Protein AF-0000000085022439 (afdb_homodimer)

Solvent-accessible surface area (backbone atoms only — not comparable to full-atom values): 59193 Å² total; per-residue (Å²): 107,64,65,56,54,50,48,52,47,38,52,49,28,53,75,44,66,37,26,69,21,21,32,52,51,24,45,42,53,49,36,58,41,66,91,71,53,90,42,42,69,48,17,36,50,50,18,45,36,25,40,53,24,17,51,18,27,47,69,68,61,38,29,58,52,15,33,52,29,30,49,50,15,52,58,34,41,67,68,21,74,76,74,78,79,77,79,84,75,78,80,76,76,87,74,72,79,75,70,75,71,96,79,74,73,78,71,74,58,62,58,59,44,39,46,52,37,18,52,26,26,46,77,70,69,35,55,68,63,13,50,60,41,47,67,69,46,54,78,89,70,53,48,70,47,54,36,46,50,50,16,53,49,27,49,74,73,65,39,53,68,63,13,46,55,27,32,48,50,40,24,44,75,38,58,69,36,49,55,41,45,43,49,38,12,59,72,67,45,51,46,65,60,52,48,55,34,36,37,61,84,44,75,85,77,56,75,76,49,54,64,56,51,33,50,23,39,18,36,28,23,48,65,69,64,37,42,67,60,14,46,51,30,40,49,52,46,37,72,66,23,47,78,34,45,68,54,30,45,51,45,15,51,44,28,43,76,74,63,40,55,66,62,13,50,51,27,41,51,48,22,38,71,66,37,76,68,65,53,85,64,42,28,59,48,41,65,66,49,70,58,77,40,74,65,47,50,51,52,30,52,53,30,47,72,56,35,68,82,40,35,38,28,28,28,21,42,13,50,49,30,42,47,69,66,39,47,69,63,13,41,55,29,14,49,49,11,32,70,67,31,83,80,42,46,66,18,28,45,50,39,14,54,42,26,45,75,67,70,33,39,69,62,14,38,53,27,14,51,52,18,33,70,74,48,78,41,70,67,30,45,49,52,34,29,52,27,24,51,74,71,65,37,56,69,61,20,43,52,47,25,50,51,40,30,70,76,34,69,85,38,33,66,26,33,33,42,44,12,52,46,28,52,71,38,87,88,29,54,68,58,13,45,50,26,27,51,52,14,37,69,70,36,72,66,45,56,68,49,51,51,51,41,23,52,53,30,38,76,69,67,35,41,66,61,18,45,50,52,47,52,50,42,53,73,72,49,33,79,81,36,68,67,48,37,33,54,46,24,38,53,40,17,53,46,30,40,73,71,67,38,46,70,62,13,43,51,28,16,49,51,18,32,70,75,40,72,82,40,62,68,26,53,50,48,38,53,30,47,52,27,48,75,70,72,42,69,55,82,55,72,77,69,74,72,75,71,73,74,78,76,76,79,71,82,76,80,81,72,84,92,85,84,89,86,89,84,88,82,134,109,64,65,56,54,50,49,52,49,37,52,49,28,53,75,45,66,37,29,70,21,21,32,52,51,23,46,42,53,47,36,58,42,66,90,72,51,90,43,43,66,48,18,37,50,49,18,45,36,26,42,54,24,16,51,18,26,47,69,68,62,38,30,59,52,16,32,53,31,30,51,51,16,53,59,34,42,68,69,21,74,75,74,77,78,76,79,82,74,76,80,76,76,86,73,74,80,74,72,74,71,93,78,73,72,76,71,73,59,62,57,59,44,38,47,52,36,19,51,23,26,45,76,69,69,34,56,68,62,15,50,59,41,46,66,68,45,53,76,90,71,54,47,70,48,54,36,46,51,48,16,54,50,26,48,74,72,67,38,54,70,62,13,48,55,28,29,47,51,38,25,45,77,36,59,67,37,49,55,41,44,43,49,37,13,59,72,67,44,51,47,65,59,53,48,53,34,37,38,62,84,45,75,87,76,56,75,76,49,55,63,56,50,34,50,23,40,19,38,28,23,47,65,70,64,38,43,66,58,15,46,51,29,39,50,53,46,37,71,66,23,47,77,34,46,69,53,30,44,51,47,15,51,43,28,44,75,73,63,38,55,67,62,13,50,51,28,42,50,48,23,39,70,64,36,77,68,66,55,84,63,44,28,60,48,44,66,65,49,71,56,76,39,72,65,48,52,51,51,31,52,51,30,48,73,56,35,68,83,40,36,39,26,28,29,23,42,14,50,50,30,42,47,69,68,38,49,68,63,12,42,54,28,14,49,50,11,31,69,66,32,80,78,43,45,66,19,27,44,50,39,14,55,44,25,45,75,68,69,32,38,70,62,13,38,56,28,13,51,53,18,32,73,73,48,77,41,70,68,31,45,49,50,33,29,54,27,25,51,77,71,65,37,56,67,61,20,45,53,47,24,50,48,39,30,67,74,35,70,85,39,33,65,27,33,34,42,44,12,54,47,29,53,70,38,88,90,29,54,68,60,14,47,51,27,25,51,52,15,37,70,71,37,72,65,45,54,69,48,51,51,52,42,24,51,55,28,39,73,70,68,36,40,67,61,17,44,49,53,46,50,50,42,53,73,73,48,32,79,81,36,68,67,47,36,32,52,47,24,36,52,39,15,52,47,29,41,75,71,67,38,46,69,62,14,43,52,27,16,49,51,19,31,69,76,38,71,83,39,62,67,25,51,49,48,40,53,30,48,52,26,49,74,73,72,42,69,56,82,58,73,77,70,74,72,76,72,75,75,77,77,75,81,75,84,80,79,76,82,78,80,81,83,92,80,89,86,89,85,133

Secondary structure (DSSP, 8-state):
-HHHHHHHHHHHHHHTT-HHHHHHHHHHHHHHS-SS-SSHHHHHHHHHHHHHHHHHHHHHT-HHHHHHHHHHHHHHHHHS-------------S-------TT-PPPP-HHHHHHHHHHHHHHTT-HHHHHHHHTTS-GGG--HHHHHHHHHHHHHHT-HHHHHHHHHHHHHH-TT-HHHHHHHHHTT--HHHHHHHHTSSS-TT-GGGHHHHHHHHHHHHHHTT-HHHHHHHHHHHHHHSTT-HHHHHHHHHHHHHHT-HHHHHHHHHHHHHH-TT--TTHHHHHHHS-SS-HHHHHHHHHHHHH-TTSHHHHHHHHHHHHHTT-HHHHHHHHHHHHHH-TT-HHHHHHHHHHHHHTT-HHHHHHHHHHHHHH---HHHHHHHHHHHHHHT-HHHHHHHHHHHHHH-TT-HHHHHHHHHHHHHSTT-HHHHHHHHHHHHHH-TT-HHHHHHHHHHHHHTT-HHHHHHHHHHHHHHTGGG-HHHHHHHHHHHHHHHHHTT-HHHHHHHHHHHHHH-TT-HHHHHHHHHHHHHHTT--TTS------------------------------/-HHHHHHHHHHHHHHTT-HHHHHHHHHHHHHHS-SS-SSHHHHHHHHHHHHHHHHHHHHHT-HHHHHHHHHHHHHHHHHS-------------S-------TT-PPPPPHHHHHHHHHHHHHHTT-HHHHHHHHTTS-GGG--HHHHHHHHHHHHHHT-HHHHHHHHHHHHHH-TT-HHHHHHHHHTT--HHHHHHHHTSSS-TT-GGGHHHHHHHHHHHHHHTT-HHHHHHHHHHHHHHSTT-HHHHHHHHHHHHHHT-HHHHHHHHHHHHHH-TT--TTHHHHHHHS-SS-HHHHHHHHHHHHH-TTSHHHHHHHHHHHHHTT-HHHHHHHHHHHHHH-TT-HHHHHHHHHHHHHTT-HHHHHHHHHHHHHH---HHHHHHHHHHHHHHT-HHHHHHHHHHHHHH-TT-HHHHHHHHHHHHHSTT-HHHHHHHHHHHHHH-TT-HHHHHHHHHHHHHTT-HHHHHHHHHHHHHHTGGG-HHHHHHHHHHHHHHHHHTT-HHHHHHHHHHHHHH-TT-HHHHHHHHHHHHHHTT--TTS------------------------------

Nearest PDB structures (foldseek):
  4rg9-assembly1_B  TM=6.687E-01  e=3.155E-11  Homo sapiens
  5g05-assembly1_C  TM=5.469E-01  e=3.661E-12  Homo sapiens
  8tau-assembly1_V  TM=5.205E-01  e=5.242E-12  Homo sapiens
  8sxg-assembly1_C  TM=3.450E-01  e=4.954E-08  Pseudomonas aeruginosa
  8r08-assembly1_N  TM=3.276E-01  e=2.691E-08  Homo sapiens

Organism: Micromonas commoda (strain RCC299 / NOUM17 / CCMP2709) (NCBI:txid296587)

Sequence (1140 aa):
MASTQQVRAMERLLAAEMWESAEALGGFLCSASPRIPPDAVASAERARHLALFGDALLGKGEHRRALNAFRQALSVNRLAPKVPTGNNRSSAMGTPETPATPGISPPVDEASLKFKIGRCHLALREYRAALAELETIPARARTLPVTMTLAKTYRRTGYERAAVACYKEVVRDCPYAVDAIAALAELGCSAEEIRADAHHEEPPGDASYGWLHHLAEAHGAARSHRLEAAASHLRRLDEIFPDDPRVWCQLARVHRDRGDVQEAADCYRRCVRSDPCVVDCMDAFAALLNGPSVELNALVNNLLENAPGRAESWSAAALYWESRGDAEKALSFAERASDIDDQHVTAHVTKGYLRLKCKRADAAVHAFKRALQLAPATRTYAGLVASYLILGRIKEATATAKECARAAPNASASHALLGDVEAAAQGHRDRARRFYEHSLKLDPSCAGVAAALAETHAASGRSEAAAELLRRHLDTHAAHDAGAQVALHCRLGAVLAQSKQLADALGHYQSALAIYPESDEARRGVSRVERLMKGQDPDAPDEEVDEEEDDDEEVEDADADGDDGSDFMGMASTQQVRAMERLLAAEMWESAEALGGFLCSASPRIPPDAVASAERARHLALFGDALLGKGEHRRALNAFRQALSVNRLAPKVPTGNNRSSAMGTPETPATPGISPPVDEASLKFKIGRCHLALREYRAALAELETIPARARTLPVTMTLAKTYRRTGYERAAVACYKEVVRDCPYAVDAIAALAELGCSAEEIRADAHHEEPPGDASYGWLHHLAEAHGAARSHRLEAAASHLRRLDEIFPDDPRVWCQLARVHRDRGDVQEAADCYRRCVRSDPCVVDCMDAFAALLNGPSVELNALVNNLLENAPGRAESWSAAALYWESRGDAEKALSFAERASDIDDQHVTAHVTKGYLRLKCKRADAAVHAFKRALQLAPATRTYAGLVASYLILGRIKEATATAKECARAAPNASASHALLGDVEAAAQGHRDRARRFYEHSLKLDPSCAGVAAALAETHAASGRSEAAAELLRRHLDTHAAHDAGAQVALHCRLGAVLAQSKQLADALGHYQSALAIYPESDEARRGVSRVERLMKGQDPDAPDEEVDEEEDDDEEVEDADADGDDGSDFMG

Foldseek 3Di:
DVLVVLLVVLVVCLVVLVLVVSLVSLVVSLVVQDLDDPAQQSLQSNLSSLQSNLSSCVSVVVLVSSLVSLVSSLVSLVVHDDPPPDPPPDPDDPDPDPPDPPRRDPGDDNLVSLQSNLVSCVSVVVLVVSLVSLVVRDPVRDDLVSLQSNLVSCVVVPNLVSNLVSLLVNCLVPVPPLVSLLSNLLSQDALVSSLCSNCVPPDSPDPPCVLVSLSSQLSNCVNLLVLVSNLVSLVVNCVVPPLALVSLLSNLVSCVQQVNLVSSLVSNVSSCVSPVQDQPNVLVNLLSVQAQDPVLVVSLVSCCVRPVLALSSLSSVLSNVVNVVNLVVSLVSLVVSCVSPVLDLSSLLSNLVSCVVVVNLVVSLVSLV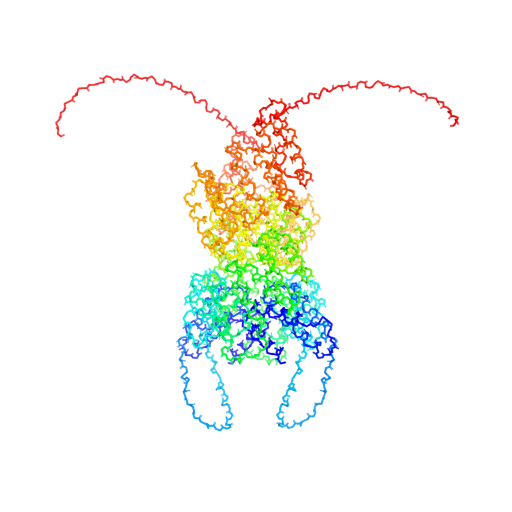SSCVNPNDLSSLLSNLVSCLSVVNLVVSQVSLVVNCVSPVLALSSLQSNLVSQLSDPPRLVVSLVSLVVSCVSPVQDLVSLLSNLVSCLVVVNLVVSLVSLVVNLVPHCVPPLVSQLVSLLSNLVSCVVVVVLVSSLVSLVVSCVSPVPDPSSVLSNQLSVCVVVVHHSPPPPPPPPPPPPPPPPPPPPDDDDDDDDDDDD/DVLVVLLVVLVVCLVVLVLVVSLVSLVVSLVVQDLDAPAQLSLQSNLSSLQSNLSSCVSVVVLVSSLVSLVSSLVSLVVHDDPPPDPPPDPDDDDPDPPDPPRRDPGDDNLVSLQSNLVSCVSVVNLVVSLVSLVVRDPVRDDLVSLQSNLVSCVVVPNLVSNLVSLLVNCLVPVPPLVSLLSNLLSPDALVSSLCSNCVPPDPPDPPCVLVSLSSQLSNCVNLLVLVSNLVSLVVNCVVPPLALVSLLSNLVSCVQQVNLVSSLVSNVSSCVSPVLDQPNVLVNLLSVQAQDPVLVVSLVSCCVRPVLALSSLSSVLSNVVNVVNLVVSLVSLVVSCVSPVLDLSSLLSNLVSCVVVVNLVVSLVSLVSSCVNPNDLSSLLSNLVSCLSVVNLVVSQVSLVVNCVSPVLALSSLQSNLVSQLSDPPRLVVSLVSLVVSCVSPVQDLVSLLSNLVSCLVVVNLVVSLVSLVVNLVPHCVPPLVSQLVSLLSNLVSCVVVVVLVSSLVSLVVSCVSPVPDPSSVLSNQQSVCVVVVHHSVPPPPPPPPPPPPPPPPPDDPDDDDDDDDDDD

InterPro domains:
  IPR011990 Tetratricopeptide-like helical domain superfamily [G3DSA:1.25.40.10] (5-152)
  IPR011990 Tetratricopeptide-like helical domain superfamily [G3DSA:1.25.40.10] (153-287)
  IPR011990 Tetratricopeptide-like helical domain superfamily [G3DSA:1.25.40.10] (288-534)
  IPR011990 Tetratricopeptide-like helical domain superfamily [SSF48452] (48-279)
  IPR011990 Tetratricopeptide-like helical domain superfamily [SSF48452] (223-421)
  IPR011990 Tetratricopeptide-like helical domain superfamily [SSF48452] (424-534)
  IPR019734 Tetratricopeptide repeat [PF13181] (347-377)
  IPR019734 Tetratricopeptide repeat [PS50005] (245-278)
  IPR019734 Tetratricopeptide repeat [PS50005] (345-378)
  IPR019734 Tetratricopeptide repeat [PS50005] (486-519)
  IPR019734 Tetratricopeptide repeat [SM00028] (47-80)
  IPR019734 Tetratricopeptide repeat [SM00028] (111-144)
  IPR019734 Tetratricopeptide repeat [SM00028] (245-278)
  IPR019734 Tetratricopeptide repeat [SM00028] (311-344)
  IPR019734 Tetratricopeptide repeat [SM00028] (345-378)
  IPR019734 Tetratricopeptide repeat [SM00028] (412-446)
  IPR019734 Tetratricopeptide repeat [SM00028] (486-519)

Structure (mmCIF, N/CA/C/O backbone):
data_AF-0000000085022439-model_v1
#
loop_
_entity.id
_entity.type
_entity.pdbx_description
1 polymer 'Anaphase-promoting complex subunit 7'
#
loop_
_atom_site.group_PDB
_atom_site.id
_atom_site.type_symbol
_atom_site.label_atom_id
_atom_site.label_alt_id
_atom_site.label_comp_id
_atom_site.label_asym_id
_atom_site.label_entity_id
_atom_site.label_seq_id
_atom_site.pdbx_PDB_ins_code
_atom_site.Cartn_x
_atom_site.Cartn_y
_atom_site.Cartn_z
_atom_site.occupancy
_atom_site.B_iso_or_equiv
_atom_site.auth_seq_id
_atom_site.auth_comp_id
_atom_site.auth_asym_id
_atom_site.auth_atom_id
_atom_site.pdbx_PDB_model_num
ATOM 1 N N . MET A 1 1 ? -33.719 -17.266 -14.203 1 45.12 1 MET A N 1
ATOM 2 C CA . MET A 1 1 ? -33.719 -17.812 -12.852 1 45.12 1 MET A CA 1
ATOM 3 C C . MET A 1 1 ? -32.281 -18.078 -12.391 1 45.12 1 MET A C 1
ATOM 5 O O . MET A 1 1 ? -31.906 -17.672 -11.289 1 45.12 1 MET A O 1
ATOM 9 N N . ALA A 1 2 ? -31.516 -18.797 -13.312 1 55.16 2 ALA A N 1
ATOM 10 C CA . ALA A 1 2 ? -30.125 -19.109 -12.977 1 55.16 2 ALA A CA 1
ATOM 11 C C . ALA A 1 2 ? -29.297 -17.844 -12.805 1 55.16 2 ALA A C 1
ATOM 13 O O . ALA A 1 2 ? -28.484 -17.75 -11.875 1 55.16 2 ALA A O 1
ATOM 14 N N . SER A 1 3 ? -29.734 -16.797 -13.531 1 69.94 3 SER A N 1
ATOM 15 C CA . SER A 1 3 ? -28.984 -15.555 -13.492 1 69.94 3 SER A CA 1
ATOM 16 C C . SER A 1 3 ? -29.281 -14.773 -12.211 1 69.94 3 SER A C 1
ATOM 18 O O . SER A 1 3 ? -28.375 -14.211 -11.594 1 69.94 3 SER A O 1
ATOM 20 N N . THR A 1 4 ? -30.484 -15.039 -11.625 1 79.06 4 THR A N 1
ATOM 21 C CA . THR A 1 4 ? -30.859 -14.305 -10.422 1 79.06 4 THR A CA 1
ATOM 22 C C . THR A 1 4 ? -30.156 -14.898 -9.195 1 79.06 4 THR A C 1
ATOM 24 O O . THR A 1 4 ? -29.734 -14.164 -8.305 1 79.06 4 THR A O 1
ATOM 27 N N . GLN A 1 5 ? -30.078 -16.219 -9.258 1 82.69 5 GLN A N 1
ATOM 28 C CA . GLN A 1 5 ? -29.391 -16.875 -8.156 1 82.69 5 GLN A CA 1
ATOM 29 C C . GLN A 1 5 ? -27.906 -16.516 -8.117 1 82.69 5 GLN A C 1
ATOM 31 O O . GLN A 1 5 ? -27.344 -16.312 -7.043 1 82.69 5 GLN A O 1
ATOM 36 N N . GLN A 1 6 ? -27.406 -16.453 -9.266 1 87.12 6 GLN A N 1
ATOM 37 C CA . GLN A 1 6 ? -25.984 -16.125 -9.352 1 87.12 6 GLN A CA 1
ATOM 38 C C . GLN A 1 6 ? -25.734 -14.672 -8.938 1 87.12 6 GLN A C 1
ATOM 40 O O . GLN A 1 6 ? -24.719 -14.375 -8.312 1 87.12 6 GLN A O 1
ATOM 45 N N . VAL A 1 7 ? -26.688 -13.852 -9.219 1 88.75 7 VAL A N 1
ATOM 46 C CA . VAL A 1 7 ? -26.562 -12.453 -8.828 1 88.75 7 VAL A CA 1
ATOM 47 C C . VAL A 1 7 ? -26.656 -12.328 -7.305 1 88.75 7 VAL A C 1
ATOM 49 O O . VAL A 1 7 ? -25.906 -11.578 -6.684 1 88.75 7 VAL A O 1
ATOM 52 N N . ARG A 1 8 ? -27.516 -13.055 -6.727 1 90.19 8 ARG A N 1
ATOM 53 C CA . ARG A 1 8 ? -27.656 -13.055 -5.273 1 90.19 8 ARG A CA 1
ATOM 54 C C . ARG A 1 8 ? -26.406 -13.602 -4.605 1 90.19 8 ARG A C 1
ATOM 56 O O . ARG A 1 8 ? -25.969 -13.102 -3.562 1 90.19 8 ARG A O 1
ATOM 63 N N . ALA A 1 9 ? -25.922 -14.633 -5.258 1 90.81 9 ALA A N 1
ATOM 64 C CA . ALA A 1 9 ? -24.672 -15.203 -4.742 1 90.81 9 ALA A CA 1
ATOM 65 C C . ALA A 1 9 ? -23.547 -14.188 -4.824 1 90.81 9 ALA A C 1
ATOM 67 O O . ALA A 1 9 ? -22.719 -14.094 -3.908 1 90.81 9 ALA A O 1
ATOM 68 N N . MET A 1 10 ? -23.562 -13.484 -5.887 1 92.56 10 MET A N 1
ATOM 69 C CA . MET A 1 10 ? -22.531 -12.461 -6.066 1 92.56 10 MET A CA 1
ATOM 70 C C . MET A 1 10 ? -22.641 -11.383 -5 1 92.56 10 MET A C 1
ATOM 72 O O . MET A 1 10 ? -21.625 -10.93 -4.457 1 92.56 10 MET A O 1
ATOM 76 N N . GLU A 1 11 ? -23.812 -10.977 -4.723 1 93.69 11 GLU A N 1
ATOM 77 C CA . GLU A 1 11 ? -24.047 -9.977 -3.689 1 93.69 11 GLU A CA 1
ATOM 78 C C . GLU A 1 11 ? -23.625 -10.492 -2.314 1 93.69 11 GLU A C 1
ATOM 80 O O . GLU A 1 11 ? -23.062 -9.742 -1.508 1 93.69 11 GLU A O 1
ATOM 85 N N . ARG A 1 12 ? -23.859 -11.703 -2.123 1 93.94 12 ARG A N 1
ATOM 86 C CA . ARG A 1 12 ? -23.469 -12.32 -0.862 1 93.94 12 ARG A CA 1
ATOM 87 C C . ARG A 1 12 ? -21.953 -12.375 -0.732 1 93.94 12 ARG A C 1
ATOM 89 O O . ARG A 1 12 ? -21.406 -12.109 0.34 1 93.94 12 ARG A O 1
ATOM 96 N N . LEU A 1 13 ? -21.328 -12.773 -1.832 1 95.81 13 LEU A N 1
ATOM 97 C CA . LEU A 1 13 ? -19.859 -12.82 -1.845 1 95.81 13 LEU A CA 1
ATOM 98 C C . LEU A 1 13 ? -19.266 -11.438 -1.6 1 95.81 13 LEU A C 1
ATOM 100 O O . LEU A 1 13 ? -18.297 -11.297 -0.854 1 95.81 13 LEU A O 1
ATOM 104 N N . LEU A 1 14 ? -19.859 -10.438 -2.209 1 95.75 14 LEU A N 1
ATOM 105 C CA . LEU A 1 14 ? -19.391 -9.07 -2.031 1 95.75 14 LEU A CA 1
ATOM 106 C C . LEU A 1 14 ? -19.594 -8.609 -0.591 1 95.75 14 LEU A C 1
ATOM 108 O O . LEU A 1 14 ? -18.719 -7.977 -0.01 1 95.75 14 LEU A O 1
ATOM 112 N N . ALA A 1 15 ? -20.719 -8.977 -0.018 1 94.19 15 ALA A N 1
ATOM 113 C CA . ALA A 1 15 ? -21.016 -8.625 1.368 1 94.19 15 ALA A CA 1
ATOM 114 C C . ALA A 1 15 ? -20.031 -9.297 2.324 1 94.19 15 ALA A C 1
ATOM 116 O O . ALA A 1 15 ? -19.688 -8.742 3.371 1 94.19 15 ALA A O 1
ATOM 117 N N . ALA A 1 16 ? -19.562 -10.445 1.884 1 94.25 16 ALA A N 1
ATOM 118 C CA . ALA A 1 16 ? -18.625 -11.211 2.703 1 94.25 16 ALA A CA 1
ATOM 119 C C . ALA A 1 16 ? -17.188 -10.82 2.402 1 94.25 16 ALA A C 1
ATOM 121 O O . ALA A 1 16 ? -16.25 -11.383 2.971 1 94.25 16 ALA A O 1
ATOM 122 N N . GLU A 1 17 ? -16.984 -9.898 1.57 1 93.62 17 GLU A N 1
ATOM 123 C CA . GLU A 1 17 ? -15.688 -9.391 1.163 1 93.62 17 GLU A CA 1
ATOM 124 C C . GLU A 1 17 ? -14.828 -10.492 0.55 1 93.62 17 GLU A C 1
ATOM 126 O O . GLU A 1 17 ? -13.609 -10.523 0.758 1 93.62 17 GLU A O 1
ATOM 131 N N . MET A 1 18 ? -15.492 -11.461 -0.038 1 95.81 18 MET A N 1
ATOM 132 C CA . MET A 1 18 ? -14.797 -12.492 -0.811 1 95.81 18 MET A CA 1
ATOM 133 C C . MET A 1 18 ? -14.586 -12.039 -2.252 1 95.81 18 MET A C 1
ATOM 135 O O . MET A 1 18 ? -15.227 -12.555 -3.168 1 95.81 18 MET A O 1
ATOM 139 N N . TRP A 1 19 ? -13.664 -11.219 -2.426 1 96 19 TRP A N 1
ATOM 140 C CA . TRP A 1 19 ? -13.484 -10.445 -3.654 1 96 19 TRP A CA 1
ATOM 141 C C . TRP A 1 19 ? -13.055 -11.352 -4.805 1 96 19 TRP A C 1
ATOM 143 O O . TRP A 1 19 ? -13.508 -11.188 -5.938 1 96 19 TRP A O 1
ATOM 153 N N . GLU A 1 20 ? -12.148 -12.336 -4.539 1 94.56 20 GLU A N 1
ATOM 154 C CA . GLU A 1 20 ? -11.656 -13.211 -5.594 1 94.56 20 GLU A CA 1
ATOM 155 C C . GLU A 1 20 ? -12.789 -14.039 -6.203 1 94.56 20 GLU A C 1
ATOM 157 O O . GLU A 1 20 ? -12.914 -14.125 -7.426 1 94.56 20 GLU A O 1
ATOM 162 N N . SER A 1 21 ? -13.578 -14.57 -5.332 1 96.12 21 SER A N 1
ATOM 163 C CA . SER A 1 21 ? -14.711 -15.359 -5.805 1 96.12 21 SER A CA 1
ATOM 164 C C . SER A 1 21 ? -15.734 -14.477 -6.516 1 96.12 21 SER A C 1
ATOM 166 O O . SER A 1 21 ? -16.312 -14.883 -7.523 1 96.12 21 SER A O 1
ATOM 168 N N . ALA A 1 22 ? -15.945 -13.289 -5.949 1 96.5 22 ALA A N 1
ATOM 169 C CA . ALA A 1 22 ? -16.891 -12.359 -6.566 1 96.5 22 ALA A CA 1
ATOM 170 C C . ALA A 1 22 ? -16.406 -11.93 -7.949 1 96.5 22 ALA A C 1
ATOM 172 O O . ALA A 1 22 ? -17.203 -11.789 -8.875 1 96.5 22 ALA A O 1
ATOM 173 N N . GLU A 1 23 ? -15.125 -11.672 -8.086 1 96.31 23 GLU A N 1
ATOM 174 C CA . GLU A 1 23 ? -14.562 -11.289 -9.375 1 96.31 23 GLU A CA 1
ATOM 175 C C . GLU A 1 23 ? -14.727 -12.406 -10.406 1 96.31 23 GLU A C 1
ATOM 177 O O . GLU A 1 23 ? -15.07 -12.148 -11.562 1 96.31 23 GLU A O 1
ATOM 182 N N . ALA A 1 24 ? -14.422 -13.609 -9.969 1 94.62 24 ALA A N 1
ATOM 183 C CA . ALA A 1 24 ? -14.555 -14.75 -10.875 1 94.62 24 ALA A CA 1
ATOM 184 C C . ALA A 1 24 ? -16 -14.914 -11.344 1 94.62 24 ALA A C 1
ATOM 186 O O . ALA A 1 24 ? -16.266 -15 -12.547 1 94.62 24 ALA A O 1
ATOM 187 N N . LEU A 1 25 ? -16.906 -14.914 -10.398 1 93.44 25 LEU A N 1
ATOM 188 C CA . LEU A 1 25 ? -18.312 -15.078 -10.742 1 93.44 25 LEU A CA 1
ATOM 189 C C . LEU A 1 25 ? -18.797 -13.914 -11.602 1 93.44 25 LEU A C 1
ATOM 191 O O . LEU A 1 25 ? -19.531 -14.117 -12.578 1 93.44 25 LEU A O 1
ATOM 195 N N . GLY A 1 26 ? -18.406 -12.711 -11.219 1 93.62 26 GLY A N 1
ATOM 196 C CA . GLY A 1 26 ? -18.781 -11.547 -12 1 93.62 26 GLY A CA 1
ATOM 197 C C . GLY A 1 26 ? -18.25 -11.594 -13.422 1 93.62 26 GLY A C 1
ATOM 198 O O . GLY A 1 26 ? -18.953 -11.242 -14.367 1 93.62 26 GLY A O 1
ATOM 199 N N . GLY A 1 27 ? -16.984 -11.984 -13.531 1 92.69 27 GLY A N 1
ATOM 200 C CA . GLY A 1 27 ? -16.406 -12.141 -14.859 1 92.69 27 GLY A CA 1
ATOM 201 C C . GLY A 1 27 ? -17.172 -13.133 -15.727 1 92.69 27 GLY A C 1
ATOM 202 O O . GLY A 1 27 ? -17.422 -12.867 -16.906 1 92.69 27 GLY A O 1
ATOM 203 N N . PHE A 1 28 ? -17.562 -14.195 -15.172 1 91.75 28 PHE A N 1
ATOM 204 C CA . PHE A 1 28 ? -18.328 -15.227 -15.867 1 91.75 28 PHE A CA 1
ATOM 205 C C . PHE A 1 28 ? -19.688 -14.695 -16.312 1 91.75 28 PHE A C 1
ATOM 207 O O . PHE A 1 28 ? -20.094 -14.906 -17.453 1 91.75 28 PHE A O 1
ATOM 214 N N . LEU A 1 29 ? -20.312 -13.992 -15.414 1 89.69 29 LEU A N 1
ATOM 215 C CA . LEU A 1 29 ? -21.625 -13.438 -15.727 1 89.69 29 LEU A CA 1
ATOM 216 C C . LEU A 1 29 ? -21.531 -12.414 -16.844 1 89.69 29 LEU A C 1
ATOM 218 O O . LEU A 1 29 ? -22.391 -12.383 -17.734 1 89.69 29 LEU A O 1
ATOM 222 N N . CYS A 1 30 ? -20.5 -11.633 -16.812 1 91 30 CYS A N 1
ATOM 223 C CA . CYS A 1 30 ? -20.312 -10.617 -17.844 1 91 30 CYS A CA 1
ATOM 224 C C . CYS A 1 30 ? -19.969 -11.258 -19.188 1 91 30 CYS A C 1
ATOM 226 O O . CYS A 1 30 ? -20.391 -10.773 -20.234 1 91 30 CYS A O 1
ATOM 228 N N . SER A 1 31 ? -19.203 -12.305 -19.125 1 89.25 31 SER A N 1
ATOM 229 C CA . SER A 1 31 ? -18.812 -13 -20.344 1 89.25 31 SER A CA 1
ATOM 230 C C . SER A 1 31 ? -20 -13.734 -20.969 1 89.25 31 SER A C 1
ATOM 232 O O . SER A 1 31 ? -20.062 -13.906 -22.188 1 89.25 31 SER A O 1
ATOM 234 N N . ALA A 1 32 ? -20.906 -14.164 -20.109 1 84.31 32 ALA A N 1
ATOM 235 C CA . ALA A 1 32 ? -22.062 -14.906 -20.594 1 84.31 32 ALA A CA 1
ATOM 236 C C . ALA A 1 32 ? -23.094 -13.969 -21.219 1 84.31 32 ALA A C 1
ATOM 238 O O . ALA A 1 32 ? -23.906 -14.398 -22.031 1 84.31 32 ALA A O 1
ATOM 239 N N . SER A 1 33 ? -23 -12.68 -20.875 1 81.31 33 SER A N 1
ATOM 240 C CA . SER A 1 33 ? -23.953 -11.711 -21.391 1 81.31 33 SER A CA 1
ATOM 241 C C . SER A 1 33 ? -23.469 -11.133 -22.734 1 81.31 33 SER A C 1
ATOM 243 O O . SER A 1 33 ? -22.281 -10.852 -22.891 1 81.31 33 SER A O 1
ATOM 245 N N . PRO A 1 34 ? -24.453 -11.023 -23.578 1 77.75 34 PRO A N 1
ATOM 246 C CA . PRO A 1 34 ? -24.062 -10.422 -24.859 1 77.75 34 PRO A CA 1
ATOM 247 C C . PRO A 1 34 ? -23.531 -9 -24.703 1 77.75 34 PRO A C 1
ATOM 249 O O . PRO A 1 34 ? -24 -8.242 -23.844 1 77.75 34 PRO A O 1
ATOM 252 N N . ARG A 1 35 ? -22.578 -8.664 -25.484 1 75.25 35 ARG A N 1
ATOM 253 C CA . ARG A 1 35 ? -21.953 -7.344 -25.438 1 75.25 35 ARG A CA 1
ATOM 254 C C . ARG A 1 35 ? -22.953 -6.254 -25.844 1 75.25 35 ARG A C 1
ATOM 256 O O . ARG A 1 35 ? -22.953 -5.168 -25.25 1 75.25 35 ARG A O 1
ATOM 263 N N . ILE A 1 36 ? -23.734 -6.66 -26.75 1 74.44 36 ILE A N 1
ATOM 264 C CA . ILE A 1 36 ? -24.797 -5.75 -27.156 1 74.44 36 ILE A CA 1
ATOM 265 C C . ILE A 1 36 ? -26.156 -6.336 -26.75 1 74.44 36 ILE A C 1
ATOM 267 O O . ILE A 1 36 ? -26.672 -7.238 -27.406 1 74.44 36 ILE A O 1
ATOM 271 N N . PRO A 1 37 ? -26.703 -5.805 -25.688 1 76.56 37 PRO A N 1
ATOM 272 C CA . PRO A 1 37 ? -27.969 -6.367 -25.203 1 76.56 37 PRO A CA 1
ATOM 273 C C . PRO A 1 37 ? -29.141 -6.113 -26.141 1 76.56 37 PRO A C 1
ATOM 275 O O . PRO A 1 37 ? -29.25 -5.027 -26.719 1 76.56 37 PRO A O 1
ATOM 278 N N . PRO A 1 38 ? -29.891 -7.105 -26.281 1 76.12 38 PRO A N 1
ATOM 279 C CA . PRO A 1 38 ? -30.984 -7.023 -27.266 1 76.12 38 PRO A CA 1
ATOM 280 C C . PRO A 1 38 ? -32.125 -6.141 -26.781 1 76.12 38 PRO A C 1
ATOM 282 O O . PRO A 1 38 ? -32.875 -5.582 -27.609 1 76.12 38 PRO A O 1
ATOM 285 N N . ASP A 1 39 ? -32.312 -6.105 -25.453 1 81.12 39 ASP A N 1
ATOM 286 C CA . ASP A 1 39 ? -33.438 -5.332 -24.938 1 81.12 39 ASP A CA 1
ATOM 287 C C . ASP A 1 39 ? -33.062 -4.621 -23.641 1 81.12 39 ASP A C 1
ATOM 289 O O . ASP A 1 39 ? -31.938 -4.707 -23.172 1 81.12 39 ASP A O 1
ATOM 293 N N . ALA A 1 40 ? -34.094 -3.971 -23.25 1 77.06 40 ALA A N 1
ATOM 294 C CA . ALA A 1 40 ? -33.906 -3.117 -22.078 1 77.06 40 ALA A CA 1
ATOM 295 C C . ALA A 1 40 ? -33.656 -3.951 -20.828 1 77.06 40 ALA A C 1
ATOM 297 O O . ALA A 1 40 ? -32.844 -3.576 -19.969 1 77.06 40 ALA A O 1
ATOM 298 N N . VAL A 1 41 ? -34.344 -5.004 -20.766 1 76.44 41 VAL A N 1
ATOM 299 C CA . VAL A 1 41 ? -34.188 -5.871 -19.609 1 76.44 41 VAL A CA 1
ATOM 300 C C . VAL A 1 41 ? -32.812 -6.488 -19.578 1 76.44 41 VAL A C 1
ATOM 302 O O . VAL A 1 41 ? -32.156 -6.508 -18.531 1 76.44 41 VAL A O 1
ATOM 305 N N . ALA A 1 42 ? -32.469 -6.809 -20.766 1 82.69 42 ALA A N 1
ATOM 306 C CA . ALA A 1 42 ? -31.125 -7.379 -20.875 1 82.69 42 ALA A CA 1
ATOM 307 C C . ALA A 1 42 ? -30.062 -6.328 -20.594 1 82.69 42 ALA A C 1
ATOM 309 O O . ALA A 1 42 ? -29.016 -6.641 -20.016 1 82.69 42 ALA A O 1
ATOM 310 N N . SER A 1 43 ? -30.375 -5.16 -20.953 1 85.94 43 SER A N 1
ATOM 311 C CA . SER A 1 43 ? -29.438 -4.07 -20.688 1 85.94 43 SER A CA 1
ATOM 312 C C . SER A 1 43 ? -29.312 -3.791 -19.203 1 85.94 43 SER A C 1
ATOM 314 O O . SER A 1 43 ? -28.219 -3.562 -18.688 1 85.94 43 SER A O 1
ATOM 316 N N . ALA A 1 44 ? -30.406 -3.842 -18.531 1 85.31 44 ALA A N 1
ATOM 317 C CA . ALA A 1 44 ? -30.391 -3.602 -17.094 1 85.31 44 ALA A CA 1
ATOM 318 C C . ALA A 1 44 ? -29.656 -4.715 -16.359 1 85.31 44 ALA A C 1
ATOM 320 O O . ALA A 1 44 ? -28.938 -4.453 -15.391 1 85.31 44 ALA A O 1
ATOM 321 N N . GLU A 1 45 ? -29.875 -5.844 -16.828 1 86.81 45 GLU A N 1
ATOM 322 C CA . GLU A 1 45 ? -29.203 -6.984 -16.203 1 86.81 45 GLU A CA 1
ATOM 323 C C . GLU A 1 45 ? -27.688 -6.926 -16.422 1 86.81 45 GLU A C 1
ATOM 325 O O . GLU A 1 45 ? -26.922 -7.195 -15.508 1 86.81 45 GLU A O 1
ATOM 330 N N . ARG A 1 46 ? -27.375 -6.613 -17.609 1 90.12 46 ARG A N 1
ATOM 331 C CA . ARG A 1 46 ? -25.953 -6.516 -17.906 1 90.12 46 ARG A CA 1
ATOM 332 C C . ARG A 1 46 ? -25.297 -5.391 -17.109 1 90.12 46 ARG A C 1
ATOM 334 O O . ARG A 1 46 ? -24.188 -5.535 -16.609 1 90.12 46 ARG A O 1
ATOM 341 N N . ALA A 1 47 ? -26.016 -4.305 -17.016 1 91.5 47 ALA A N 1
ATOM 342 C CA . ALA A 1 47 ? -25.5 -3.189 -16.219 1 91.5 47 ALA A CA 1
ATOM 343 C C . ALA A 1 47 ? -25.281 -3.604 -14.766 1 91.5 47 ALA A C 1
ATOM 345 O O . ALA A 1 47 ? -24.281 -3.219 -14.148 1 91.5 47 ALA A O 1
ATOM 346 N N . ARG A 1 48 ? -26.156 -4.359 -14.273 1 91.56 48 ARG A N 1
ATOM 347 C CA . ARG A 1 48 ? -26.047 -4.84 -12.906 1 91.56 48 ARG A CA 1
ATOM 348 C C . ARG A 1 48 ? -24.859 -5.781 -12.75 1 91.56 48 ARG A C 1
ATOM 350 O O . ARG A 1 48 ? -24.125 -5.707 -11.758 1 91.56 48 ARG A O 1
ATOM 357 N N . HIS A 1 49 ? -24.703 -6.676 -13.734 1 92.62 49 HIS A N 1
ATOM 358 C CA . HIS A 1 49 ? -23.562 -7.586 -13.695 1 92.62 49 HIS A CA 1
ATOM 359 C C . HIS A 1 49 ? -22.234 -6.816 -13.711 1 92.62 49 HIS A C 1
ATOM 361 O O . HIS A 1 49 ? -21.328 -7.113 -12.93 1 92.62 49 HIS A O 1
ATOM 367 N N . LEU A 1 50 ? -22.234 -5.828 -14.547 1 94.81 50 LEU A N 1
ATOM 368 C CA . LEU A 1 50 ? -21.016 -5.031 -14.688 1 94.81 50 LEU A CA 1
ATOM 369 C C . LEU A 1 50 ? -20.75 -4.234 -13.414 1 94.81 50 LEU A C 1
ATOM 371 O O . LEU A 1 50 ? -19.594 -4.113 -12.984 1 94.81 50 LEU A O 1
ATOM 375 N N . ALA A 1 51 ? -21.781 -3.721 -12.812 1 95.75 51 ALA A N 1
ATOM 376 C CA . ALA A 1 51 ? -21.625 -2.955 -11.578 1 95.75 51 ALA A CA 1
ATOM 377 C C . ALA A 1 51 ? -21.094 -3.834 -10.445 1 95.75 51 ALA A C 1
ATOM 379 O O . ALA A 1 51 ? -20.188 -3.436 -9.719 1 95.75 51 ALA A O 1
ATOM 380 N N . LEU A 1 52 ? -21.688 -4.996 -10.344 1 95.69 52 LEU A N 1
ATOM 381 C CA . LEU A 1 52 ? -21.25 -5.922 -9.305 1 95.69 52 LEU A CA 1
ATOM 382 C C . LEU A 1 52 ? -19.812 -6.395 -9.562 1 95.69 52 LEU A C 1
ATOM 384 O O . LEU A 1 52 ? -19.031 -6.543 -8.625 1 95.69 52 LEU A O 1
ATOM 388 N N . PHE A 1 53 ? -19.547 -6.617 -10.844 1 96.62 53 PHE A N 1
ATOM 389 C CA . PHE A 1 53 ? -18.188 -6.98 -11.227 1 96.62 53 PHE A CA 1
ATOM 390 C C . PHE A 1 53 ? -17.219 -5.871 -10.859 1 96.62 53 PHE A C 1
ATOM 392 O O . PHE A 1 53 ? -16.141 -6.133 -10.305 1 96.62 53 PHE A O 1
ATOM 399 N N . GLY A 1 54 ? -17.578 -4.664 -11.133 1 97.5 54 GLY A N 1
ATOM 400 C CA . GLY A 1 54 ? -16.766 -3.521 -10.75 1 97.5 54 GLY A CA 1
ATOM 401 C C . GLY A 1 54 ? -16.516 -3.432 -9.258 1 97.5 54 GLY A C 1
ATOM 402 O O . GLY A 1 54 ? -15.414 -3.09 -8.82 1 97.5 54 GLY A O 1
ATOM 403 N N . ASP A 1 55 ? -17.516 -3.748 -8.477 1 97.62 55 ASP A N 1
ATOM 404 C CA . ASP A 1 55 ? -17.375 -3.727 -7.02 1 97.62 55 ASP A CA 1
ATOM 405 C C . ASP A 1 55 ? -16.344 -4.758 -6.551 1 97.62 55 ASP A C 1
ATOM 407 O O . ASP A 1 55 ? -15.602 -4.504 -5.602 1 97.62 55 ASP A O 1
ATOM 411 N N . ALA A 1 56 ? -16.375 -5.883 -7.164 1 97.56 56 ALA A N 1
ATOM 412 C CA . ALA A 1 56 ? -15.398 -6.91 -6.828 1 97.56 56 ALA A CA 1
ATOM 413 C C . ALA A 1 56 ? -13.977 -6.438 -7.129 1 97.56 56 ALA A C 1
ATOM 415 O O . ALA A 1 56 ? -13.062 -6.637 -6.324 1 97.56 56 ALA A O 1
ATOM 416 N N . LEU A 1 57 ? -13.859 -5.824 -8.312 1 97 57 LEU A N 1
ATOM 417 C CA . LEU A 1 57 ? -12.547 -5.32 -8.719 1 97 57 LEU A CA 1
ATOM 418 C C . LEU A 1 57 ? -12.086 -4.203 -7.797 1 97 57 LEU A C 1
ATOM 420 O O . LEU A 1 57 ? -10.891 -4.102 -7.488 1 97 57 LEU A O 1
ATOM 424 N N . LEU A 1 58 ? -13.039 -3.393 -7.352 1 96.5 58 LEU A N 1
ATOM 425 C CA . LEU A 1 58 ? -12.727 -2.332 -6.398 1 96.5 58 LEU A CA 1
ATOM 426 C C . LEU A 1 58 ? -12.211 -2.912 -5.086 1 96.5 58 LEU A C 1
ATOM 428 O O . LEU A 1 58 ? -11.234 -2.408 -4.523 1 96.5 58 LEU A O 1
ATOM 432 N N . GLY A 1 59 ? -12.82 -3.949 -4.648 1 94.44 59 GLY A N 1
ATOM 433 C CA . GLY A 1 59 ? -12.391 -4.609 -3.424 1 94.44 59 GLY A CA 1
ATOM 434 C C . GLY A 1 59 ? -11.016 -5.238 -3.533 1 94.44 59 GLY A C 1
ATOM 435 O O . GLY A 1 59 ? -10.258 -5.246 -2.566 1 94.44 59 GLY A O 1
ATOM 436 N N . LYS A 1 60 ? -10.641 -5.637 -4.711 1 93.56 60 LYS A N 1
ATOM 437 C CA . LYS A 1 60 ? -9.352 -6.262 -4.961 1 93.56 60 LYS A CA 1
ATOM 438 C C . LYS A 1 60 ? -8.25 -5.215 -5.117 1 93.56 60 LYS A C 1
ATOM 440 O O . LYS A 1 60 ? -7.066 -5.543 -5.133 1 93.56 60 LYS A O 1
ATOM 445 N N . GLY A 1 61 ? -8.695 -3.979 -5.266 1 93.19 61 GLY A N 1
ATOM 446 C CA . GLY A 1 61 ? -7.742 -2.893 -5.441 1 93.19 61 GLY A CA 1
ATOM 447 C C . GLY A 1 61 ? -7.34 -2.684 -6.891 1 93.19 61 GLY A C 1
ATOM 448 O O . GLY A 1 61 ? -6.34 -2.02 -7.172 1 93.19 61 GLY A O 1
ATOM 449 N N . GLU A 1 62 ? -8.023 -3.332 -7.82 1 95.62 62 GLU A N 1
ATOM 450 C CA . GLU A 1 62 ? -7.77 -3.123 -9.242 1 95.62 62 GLU A CA 1
ATOM 451 C C . GLU A 1 62 ? -8.625 -1.989 -9.797 1 95.62 62 GLU A C 1
ATOM 453 O O . GLU A 1 62 ? -9.602 -2.232 -10.516 1 95.62 62 GLU A O 1
ATOM 458 N N . HIS A 1 63 ? -8.203 -0.819 -9.617 1 97.25 63 HIS A N 1
ATOM 459 C CA . HIS A 1 63 ? -9.016 0.376 -9.789 1 97.25 63 HIS A CA 1
ATOM 460 C C . HIS A 1 63 ? -9.234 0.691 -11.266 1 97.25 63 HIS A C 1
ATOM 462 O O . HIS A 1 63 ? -10.297 1.172 -11.656 1 97.25 63 HIS A O 1
ATOM 468 N N . ARG A 1 64 ? -8.219 0.476 -12.117 1 96.94 64 ARG A N 1
ATOM 469 C CA . ARG A 1 64 ? -8.383 0.756 -13.539 1 96.94 64 ARG A CA 1
ATOM 470 C C . ARG A 1 64 ? -9.398 -0.193 -14.164 1 96.94 64 ARG A C 1
ATOM 472 O O . ARG A 1 64 ? -10.25 0.23 -14.945 1 96.94 64 ARG A O 1
ATOM 479 N N . ARG A 1 65 ? -9.305 -1.449 -13.828 1 96.19 65 ARG A N 1
ATOM 480 C CA . ARG A 1 65 ? -10.273 -2.416 -14.328 1 96.19 65 ARG A CA 1
ATOM 481 C C . ARG A 1 65 ? -11.672 -2.105 -13.812 1 96.19 65 ARG A C 1
ATOM 483 O O . ARG A 1 65 ? -12.648 -2.213 -14.555 1 96.19 65 ARG A O 1
ATOM 490 N N . ALA A 1 66 ? -11.734 -1.765 -12.508 1 97.88 66 ALA A N 1
ATOM 491 C CA . ALA A 1 66 ? -13.016 -1.368 -11.93 1 97.88 66 ALA A CA 1
ATOM 492 C C . ALA A 1 66 ? -13.602 -0.166 -12.664 1 97.88 66 ALA A C 1
ATOM 494 O O . ALA A 1 66 ? -14.797 -0.138 -12.977 1 97.88 66 ALA A O 1
ATOM 495 N N . LEU A 1 67 ? -12.75 0.836 -12.922 1 97.88 67 LEU A N 1
ATOM 496 C CA . LEU A 1 67 ? -13.148 2.039 -13.641 1 97.88 67 LEU A CA 1
ATOM 497 C C . LEU A 1 67 ? -13.781 1.683 -14.984 1 97.88 67 LEU A C 1
ATOM 499 O O . LEU A 1 67 ? -14.852 2.189 -15.328 1 97.88 67 LEU A O 1
ATOM 503 N N . ASN A 1 68 ? -13.156 0.781 -15.734 1 96.38 68 ASN A N 1
ATOM 504 C CA . ASN A 1 68 ? -13.656 0.362 -17.047 1 96.38 68 ASN A CA 1
ATOM 505 C C . ASN A 1 68 ? -14.984 -0.38 -16.922 1 96.38 68 ASN A C 1
ATOM 507 O O . ASN A 1 68 ? -15.891 -0.182 -17.734 1 96.38 68 ASN A O 1
ATOM 511 N N . ALA A 1 69 ? -15.109 -1.253 -15.922 1 96.81 69 ALA A N 1
ATOM 512 C CA . ALA A 1 69 ? -16.344 -1.983 -15.703 1 96.81 69 ALA A CA 1
ATOM 513 C C . ALA A 1 69 ? -17.5 -1.029 -15.367 1 96.81 69 ALA A C 1
ATOM 515 O O . ALA A 1 69 ? -18.594 -1.158 -15.906 1 96.81 69 ALA A O 1
ATOM 516 N N . PHE A 1 70 ? -17.25 -0.041 -14.484 1 97.69 70 PHE A N 1
ATOM 517 C CA . PHE A 1 70 ? -18.281 0.918 -14.102 1 97.69 70 PHE A CA 1
ATOM 518 C C . PHE A 1 70 ? -18.672 1.791 -15.289 1 97.69 70 PHE A C 1
ATOM 520 O O . PHE A 1 70 ? -19.844 2.141 -15.453 1 97.69 70 PHE A O 1
ATOM 527 N N . ARG A 1 71 ? -17.719 2.188 -16.094 1 96.75 71 ARG A N 1
ATOM 528 C CA . ARG A 1 71 ? -18 2.996 -17.266 1 96.75 71 ARG A CA 1
ATOM 529 C C . ARG A 1 71 ? -18.891 2.236 -18.25 1 96.75 71 ARG A C 1
ATOM 531 O O . ARG A 1 71 ? -19.828 2.805 -18.812 1 96.75 71 ARG A O 1
ATOM 538 N N . GLN A 1 72 ? -18.531 0.985 -18.453 1 94.19 72 GLN A N 1
ATOM 539 C CA . GLN A 1 72 ? -19.375 0.153 -19.312 1 94.19 72 GLN A CA 1
ATOM 540 C C . GLN A 1 72 ? -20.766 0.004 -18.734 1 94.19 72 GLN A C 1
ATOM 542 O O . GLN A 1 72 ? -21.766 0.039 -19.469 1 94.19 72 GLN A O 1
ATOM 547 N N . ALA A 1 73 ? -20.828 -0.205 -17.406 1 94.69 73 ALA A N 1
ATOM 548 C CA . ALA A 1 73 ? -22.141 -0.302 -16.734 1 94.69 73 ALA A CA 1
ATOM 549 C C . ALA A 1 73 ? -22.953 0.97 -16.953 1 94.69 73 ALA A C 1
ATOM 551 O O . ALA A 1 73 ? -24.156 0.905 -17.203 1 94.69 73 ALA A O 1
ATOM 552 N N . LEU A 1 74 ? -22.312 2.107 -16.828 1 93.94 74 LEU A N 1
ATOM 553 C CA . LEU A 1 74 ? -22.969 3.393 -17 1 93.94 74 LEU A CA 1
ATOM 554 C C . LEU A 1 74 ? -23.484 3.541 -18.438 1 93.94 74 LEU A C 1
ATOM 556 O O . LEU A 1 74 ? -24.594 4.023 -18.641 1 93.94 74 LEU A O 1
ATOM 560 N N . SER A 1 75 ? -22.672 3.117 -19.438 1 91.88 75 SER A N 1
ATOM 561 C CA . SER A 1 75 ? -23.047 3.213 -20.844 1 91.88 75 SER A CA 1
ATOM 562 C C . SER A 1 75 ? -24.25 2.32 -21.156 1 91.88 75 SER A C 1
ATOM 564 O O . SER A 1 75 ? -25.156 2.73 -21.875 1 91.88 75 SER A O 1
ATOM 566 N N . VAL A 1 76 ? -24.25 1.126 -20.578 1 90.31 76 VAL A N 1
ATOM 567 C CA . VAL A 1 76 ? -25.328 0.172 -20.844 1 90.31 76 VAL A CA 1
ATOM 568 C C . VAL A 1 76 ? -26.594 0.597 -20.094 1 90.31 76 VAL A C 1
ATOM 570 O O . VAL A 1 76 ? -27.703 0.405 -20.578 1 90.31 76 VAL A O 1
ATOM 573 N N . ASN A 1 77 ? -26.375 1.151 -18.875 1 87.38 77 ASN A N 1
ATOM 574 C CA . ASN A 1 77 ? -27.5 1.61 -18.062 1 87.38 77 ASN A CA 1
ATOM 575 C C . ASN A 1 77 ? -28.281 2.713 -18.75 1 87.38 77 ASN A C 1
ATOM 577 O O . ASN A 1 77 ? -29.5 2.828 -18.562 1 87.38 77 ASN A O 1
ATOM 581 N N . ARG A 1 78 ? -27.672 3.469 -19.547 1 83.69 78 ARG A N 1
ATOM 582 C CA . ARG A 1 78 ? -28.312 4.574 -20.25 1 83.69 78 ARG A CA 1
ATOM 583 C C . ARG A 1 78 ? -29.172 4.062 -21.391 1 83.69 78 ARG A C 1
ATOM 585 O O . ARG A 1 78 ? -30.109 4.742 -21.828 1 83.69 78 ARG A O 1
ATOM 592 N N . LEU A 1 79 ? -28.812 2.871 -21.844 1 79.62 79 LEU A N 1
ATOM 593 C CA . LEU A 1 79 ? -29.594 2.271 -22.922 1 79.62 79 LEU A CA 1
ATOM 594 C C . LEU A 1 79 ? -30.891 1.67 -22.391 1 79.62 79 LEU A C 1
ATOM 596 O O . LEU A 1 79 ? -31.828 1.439 -23.156 1 79.62 79 LEU A O 1
ATOM 600 N N . ALA A 1 80 ? -31 1.378 -21.062 1 69.06 80 ALA A N 1
ATOM 601 C CA . ALA A 1 80 ? -32.188 0.798 -20.453 1 69.06 80 ALA A CA 1
ATOM 602 C C . ALA A 1 80 ? -33.281 1.854 -20.25 1 69.06 80 ALA A C 1
ATOM 604 O O . ALA A 1 80 ? -32.969 3.023 -20.016 1 69.06 80 ALA A O 1
ATOM 605 N N . PRO A 1 81 ? -34.531 1.572 -20.625 1 62.84 81 PRO A N 1
ATOM 606 C CA . PRO A 1 81 ? -35.594 2.576 -20.5 1 62.84 81 PRO A CA 1
ATOM 607 C C . PRO A 1 81 ? -35.781 3.053 -19.062 1 62.84 81 PRO A C 1
ATOM 609 O O . PRO A 1 81 ? -35.625 2.271 -18.109 1 62.84 81 PRO A O 1
ATOM 612 N N . LYS A 1 82 ? -35.812 4.277 -18.922 1 57.31 82 LYS A N 1
ATOM 613 C CA . LYS A 1 82 ? -36.031 4.898 -17.625 1 57.31 82 LYS A CA 1
ATOM 614 C C . LYS A 1 82 ? -37.438 4.602 -17.109 1 57.31 82 LYS A C 1
ATOM 616 O O . LYS A 1 82 ? -38.406 4.77 -17.828 1 57.31 82 LYS A O 1
ATOM 621 N N . VAL A 1 83 ? -37.656 3.58 -16.266 1 50.97 83 VAL A N 1
ATOM 622 C CA . VAL A 1 83 ? -38.969 3.426 -15.656 1 50.97 83 VAL A CA 1
ATOM 623 C C . VAL A 1 83 ? -39.469 4.777 -15.148 1 50.97 83 VAL A C 1
ATOM 625 O O . VAL A 1 83 ? -38.75 5.492 -14.453 1 50.97 83 VAL A O 1
ATOM 628 N N . PRO A 1 84 ? -40.531 5.352 -15.648 1 44.12 84 PRO A N 1
ATOM 629 C CA . PRO A 1 84 ? -41.062 6.605 -15.133 1 44.12 84 PRO A CA 1
ATOM 630 C C . PRO A 1 84 ? -41.375 6.547 -13.641 1 44.12 84 PRO A C 1
ATOM 632 O O . PRO A 1 84 ? -42.031 5.602 -13.18 1 44.12 84 PRO A O 1
ATOM 635 N N . THR A 1 85 ? -40.594 6.984 -12.773 1 40.38 85 THR A N 1
ATOM 636 C CA . THR A 1 85 ? -41.062 7.211 -11.414 1 40.38 85 THR A CA 1
ATOM 637 C C . THR A 1 85 ? -42.344 8.07 -11.422 1 40.38 85 THR A C 1
ATOM 639 O O . THR A 1 85 ? -42.312 9.211 -11.883 1 40.38 85 THR A O 1
ATOM 642 N N . GLY A 1 86 ? -43.594 7.613 -11.672 1 35.16 86 GLY A N 1
ATOM 643 C CA . GLY A 1 86 ? -44.812 8.336 -11.469 1 35.16 86 GLY A CA 1
ATOM 644 C C . GLY A 1 86 ? -44.875 9.102 -10.156 1 35.16 86 GLY A C 1
ATOM 645 O O . GLY A 1 86 ? -44.344 8.625 -9.141 1 35.16 86 GLY A O 1
ATOM 646 N N . ASN A 1 87 ? -45.125 10.43 -10.125 1 33 87 ASN A N 1
ATOM 647 C CA . ASN A 1 87 ? -45.469 11.414 -9.109 1 33 87 ASN A CA 1
ATOM 648 C C . ASN A 1 87 ? -46.781 11.039 -8.398 1 33 87 ASN A C 1
ATOM 650 O O . ASN A 1 87 ? -47.469 11.906 -7.891 1 33 87 ASN A O 1
ATOM 654 N N . ASN A 1 88 ? -47.625 9.977 -8.477 1 31.02 88 ASN A N 1
ATOM 655 C CA . ASN A 1 88 ? -48.875 10 -7.762 1 31.02 88 ASN A CA 1
ATOM 656 C C . ASN A 1 88 ? -48.656 10.07 -6.25 1 31.02 88 ASN A C 1
ATOM 658 O O . ASN A 1 88 ? -48.188 9.109 -5.645 1 31.02 88 ASN A O 1
ATOM 662 N N . ARG A 1 89 ? -48.719 11.352 -5.613 1 32.44 89 ARG A N 1
ATOM 663 C CA . ARG A 1 89 ? -48.969 11.695 -4.219 1 32.44 89 ARG A CA 1
ATOM 664 C C . ARG A 1 89 ? -50.312 11.141 -3.758 1 32.44 89 ARG A C 1
ATOM 666 O O . ARG A 1 89 ? -50.938 11.703 -2.869 1 32.44 89 ARG A O 1
ATOM 673 N N . SER A 1 90 ? -51.25 10.492 -4.363 1 28.84 90 SER A N 1
ATOM 674 C CA . SER A 1 90 ? -52.5 10.227 -3.658 1 28.84 90 SER A CA 1
ATOM 675 C C . SER A 1 90 ? -52.25 9.586 -2.297 1 28.84 90 SER A C 1
ATOM 677 O O . SER A 1 90 ? -51.188 8.953 -2.092 1 28.84 90 SER A O 1
ATOM 679 N N . SER A 1 91 ? -53.062 10.109 -1.103 1 28.14 91 SER A N 1
ATOM 680 C CA . SER A 1 91 ? -53.344 9.781 0.287 1 28.14 91 SER A CA 1
ATOM 681 C C . SER A 1 91 ? -53.625 8.289 0.453 1 28.14 91 SER A C 1
ATOM 683 O O . SER A 1 91 ? -54.656 7.895 0.958 1 28.14 91 SER A O 1
ATOM 685 N N . ALA A 1 92 ? -53.531 7.371 -0.403 1 25.28 92 ALA A N 1
ATOM 686 C CA . ALA A 1 92 ? -54.094 6.07 -0.044 1 25.28 92 ALA A CA 1
ATOM 687 C C . ALA A 1 92 ? -53.625 5.648 1.354 1 25.28 92 ALA A C 1
ATOM 689 O O . ALA A 1 92 ? -52.5 5.906 1.754 1 25.28 92 ALA A O 1
ATOM 690 N N . MET A 1 93 ? -54.562 5.297 2.311 1 27.33 93 MET A N 1
ATOM 691 C CA . MET A 1 93 ? -54.625 4.453 3.5 1 27.33 93 MET A CA 1
ATOM 692 C C . MET A 1 93 ? -53.562 3.365 3.465 1 27.33 93 MET A C 1
ATOM 694 O O . MET A 1 93 ? -53 3.096 2.412 1 27.33 93 MET A O 1
ATOM 698 N N . GLY A 1 94 ? -53.781 2.176 4.305 1 28.48 94 GLY A N 1
ATOM 699 C CA . GLY A 1 94 ? -53.031 1.025 4.805 1 28.48 94 GLY A CA 1
ATOM 700 C C . GLY A 1 94 ? -52.469 0.168 3.699 1 28.48 94 GLY A C 1
ATOM 701 O O . GLY A 1 94 ? -52.062 -0.98 3.934 1 28.48 94 GLY A O 1
ATOM 702 N N . THR A 1 95 ? -52.875 0.364 2.414 1 29.86 95 THR A N 1
ATOM 703 C CA . THR A 1 95 ? -52.656 -0.853 1.638 1 29.86 95 THR A CA 1
ATOM 704 C C . THR A 1 95 ? -51.188 -1.14 1.478 1 29.86 95 THR A C 1
ATOM 706 O O . THR A 1 95 ? -50.375 -0.217 1.305 1 29.86 95 THR A O 1
ATOM 709 N N . PRO A 1 96 ? -50.781 -2.42 1.769 1 32.69 96 PRO A N 1
ATOM 710 C CA . PRO A 1 96 ? -49.438 -3.043 1.805 1 32.69 96 PRO A CA 1
ATOM 711 C C . PRO A 1 96 ? -48.625 -2.746 0.555 1 32.69 96 PRO A C 1
ATOM 713 O O . PRO A 1 96 ? -49.188 -2.475 -0.51 1 32.69 96 PRO A O 1
ATOM 716 N N . GLU A 1 97 ? -47.406 -2.172 0.687 1 35.25 97 GLU A N 1
ATOM 717 C CA . GLU A 1 97 ? -46.344 -1.982 -0.283 1 35.25 97 GLU A CA 1
ATOM 718 C C . GLU A 1 97 ? -46.438 -3.016 -1.402 1 35.25 97 GLU A C 1
ATOM 720 O O . GLU A 1 97 ? -46.469 -4.219 -1.141 1 35.25 97 GLU A O 1
ATOM 725 N N . THR A 1 98 ? -47.156 -2.691 -2.449 1 34.25 98 THR A N 1
ATOM 726 C CA . THR A 1 98 ? -47.188 -3.598 -3.592 1 34.25 98 THR A CA 1
ATOM 727 C C . THR A 1 98 ? -45.781 -4.188 -3.855 1 34.25 98 THR A C 1
ATOM 729 O O . THR A 1 98 ? -44.812 -3.459 -3.926 1 34.25 98 THR A O 1
ATOM 732 N N . PRO A 1 99 ? -45.562 -5.48 -3.564 1 35.03 99 PRO A N 1
ATOM 733 C CA . PRO A 1 99 ? -44.281 -6.168 -3.793 1 35.03 99 PRO A CA 1
ATOM 734 C C . PRO A 1 99 ? -43.656 -5.832 -5.145 1 35.03 99 PRO A C 1
ATOM 736 O O . PRO A 1 99 ? -44.406 -5.566 -6.109 1 35.03 99 PRO A O 1
ATOM 739 N N . ALA A 1 100 ? -42.469 -5.273 -5.266 1 38.38 100 ALA A N 1
ATOM 740 C CA . ALA A 1 100 ? -41.688 -5.156 -6.496 1 38.38 100 ALA A CA 1
ATOM 741 C C . ALA A 1 100 ? -42.062 -6.25 -7.492 1 38.38 100 ALA A C 1
ATOM 743 O O . ALA A 1 100 ? -42.312 -7.395 -7.105 1 38.38 100 ALA A O 1
ATOM 744 N N . THR A 1 101 ? -42.688 -5.973 -8.594 1 38.12 101 THR A N 1
ATOM 745 C CA . THR A 1 101 ? -42.969 -7.016 -9.578 1 38.12 101 THR A CA 1
ATOM 746 C C . THR A 1 101 ? -41.844 -8.047 -9.602 1 38.12 101 THR A C 1
ATOM 748 O O . THR A 1 101 ? -40.656 -7.684 -9.602 1 38.12 101 THR A O 1
ATOM 751 N N . PRO A 1 102 ? -41.906 -9.312 -9.414 1 39.47 102 PRO A N 1
ATOM 752 C CA . PRO A 1 102 ? -41.031 -10.484 -9.516 1 39.47 102 PRO A CA 1
ATOM 753 C C . PRO A 1 102 ? -40.344 -10.594 -10.875 1 39.47 102 PRO A C 1
ATOM 755 O O . PRO A 1 102 ? -41.031 -10.633 -11.914 1 39.47 102 PRO A O 1
ATOM 758 N N . GLY A 1 103 ? -39 -9.852 -11.117 1 46.81 103 GLY A N 1
ATOM 759 C CA . GLY A 1 103 ? -38.156 -10.055 -12.281 1 46.81 103 GLY A CA 1
ATOM 760 C C . GLY A 1 103 ? -37.219 -8.875 -12.562 1 46.81 103 GLY A C 1
ATOM 761 O O . GLY A 1 103 ? -36.312 -8.977 -13.391 1 46.81 103 GLY A O 1
ATOM 762 N N . ILE A 1 104 ? -37.812 -7.578 -12.641 1 51.5 104 ILE A N 1
ATOM 763 C CA . ILE A 1 104 ? -36.969 -6.504 -13.156 1 51.5 104 ILE A CA 1
ATOM 764 C C . ILE A 1 104 ? -36.031 -6.027 -12.07 1 51.5 104 ILE A C 1
ATOM 766 O O . ILE A 1 104 ? -36.438 -5.551 -11.016 1 51.5 104 ILE A O 1
ATOM 770 N N . SER A 1 105 ? -34.844 -6.453 -12.102 1 60.16 105 SER A N 1
ATOM 771 C CA . SER A 1 105 ? -33.812 -5.961 -11.219 1 60.16 105 SER A CA 1
ATOM 772 C C . SER A 1 105 ? -33.75 -4.438 -11.227 1 60.16 105 SER A C 1
ATOM 774 O O . SER A 1 105 ? -33.812 -3.814 -12.289 1 60.16 105 SER A O 1
ATOM 776 N N . PRO A 1 106 ? -33.938 -3.727 -10.062 1 62.88 106 PRO A N 1
ATOM 777 C CA . PRO A 1 106 ? -33.844 -2.266 -10.039 1 62.88 106 PRO A CA 1
ATOM 778 C C . PRO A 1 106 ? -32.594 -1.737 -10.711 1 62.88 106 PRO A C 1
ATOM 780 O O . PRO A 1 106 ? -31.547 -2.4 -10.68 1 62.88 106 PRO A O 1
ATOM 783 N N . PRO A 1 107 ? -32.844 -0.753 -11.633 1 71.31 107 PRO A N 1
ATOM 784 C CA . PRO A 1 107 ? -31.688 -0.145 -12.281 1 71.31 107 PRO A CA 1
ATOM 785 C C . PRO A 1 107 ? -30.625 0.308 -11.289 1 71.31 107 PRO A C 1
ATOM 787 O O . PRO A 1 107 ? -30.938 0.543 -10.117 1 71.31 107 PRO A O 1
ATOM 790 N N . VAL A 1 108 ? -29.453 0.182 -11.812 1 83.69 108 VAL A N 1
ATOM 791 C CA . VAL A 1 108 ? -28.312 0.612 -11.008 1 83.69 108 VAL A CA 1
ATOM 792 C C . VAL A 1 108 ? -28.328 2.131 -10.859 1 83.69 108 VAL A C 1
ATOM 794 O O . VAL A 1 108 ? -28.641 2.852 -11.812 1 83.69 108 VAL A O 1
ATOM 797 N N . ASP A 1 109 ? -28.234 2.598 -9.695 1 90 109 ASP A N 1
ATOM 798 C CA . ASP A 1 109 ? -28.203 4.027 -9.391 1 90 109 ASP A CA 1
ATOM 799 C C . ASP A 1 109 ? -27.047 4.715 -10.125 1 90 109 ASP A C 1
ATOM 801 O O . ASP A 1 109 ? -25.891 4.418 -9.867 1 90 109 ASP A O 1
ATOM 805 N N . GLU A 1 110 ? -27.391 5.613 -11.016 1 93.25 110 GLU A N 1
ATOM 806 C CA . GLU A 1 110 ? -26.391 6.293 -11.836 1 93.25 110 GLU A CA 1
ATOM 807 C C . GLU A 1 110 ? -25.438 7.121 -10.977 1 93.25 110 GLU A C 1
ATOM 809 O O . GLU A 1 110 ? -24.25 7.18 -11.25 1 93.25 110 GLU A O 1
ATOM 814 N N . ALA A 1 111 ? -25.938 7.816 -9.961 1 94.88 111 ALA A N 1
ATOM 815 C CA . ALA A 1 111 ? -25.109 8.633 -9.078 1 94.88 111 ALA A CA 1
ATOM 816 C C . ALA A 1 111 ? -24.078 7.785 -8.352 1 94.88 111 ALA A C 1
ATOM 818 O O . ALA A 1 111 ? -22.922 8.195 -8.203 1 94.88 111 ALA A O 1
ATOM 819 N N . SER A 1 112 ? -24.531 6.648 -7.969 1 95.25 112 SER A N 1
ATOM 820 C CA . SER A 1 112 ? -23.625 5.734 -7.277 1 95.25 112 SER A CA 1
ATOM 821 C C . SER A 1 112 ? -22.5 5.262 -8.203 1 95.25 112 SER A C 1
ATOM 823 O O . SER A 1 112 ? -21.344 5.152 -7.785 1 95.25 112 SER A O 1
ATOM 825 N N . LEU A 1 113 ? -22.844 4.98 -9.484 1 96.25 113 LEU A N 1
ATOM 826 C CA . LEU A 1 113 ? -21.859 4.535 -10.453 1 96.25 113 LEU A CA 1
ATOM 827 C C . LEU A 1 113 ? -20.844 5.637 -10.734 1 96.25 113 LEU A C 1
ATOM 829 O O . LEU A 1 113 ? -19.641 5.383 -10.789 1 96.25 113 LEU A O 1
ATOM 833 N N . LYS A 1 114 ? -21.312 6.812 -10.898 1 97.5 114 LYS A N 1
ATOM 834 C CA . LYS A 1 114 ? -20.422 7.941 -11.172 1 97.5 114 LYS A CA 1
ATOM 835 C C . LYS A 1 114 ? -19.484 8.203 -9.992 1 97.5 114 LYS A C 1
ATOM 837 O O . LYS A 1 114 ? -18.312 8.539 -10.188 1 97.5 114 LYS A O 1
ATOM 842 N N . PHE A 1 115 ? -20.078 8.055 -8.789 1 97.56 115 PHE A N 1
ATOM 843 C CA . PHE A 1 115 ? -19.234 8.219 -7.605 1 97.56 115 PHE A CA 1
ATOM 844 C C . PHE A 1 115 ? -18.141 7.164 -7.574 1 97.56 115 PHE A C 1
ATOM 846 O O . PHE A 1 115 ? -16.984 7.477 -7.27 1 97.56 115 PHE A O 1
ATOM 853 N N . LYS A 1 116 ? -18.469 5.93 -7.918 1 97.81 116 LYS A N 1
ATOM 854 C CA . LYS A 1 116 ? -17.5 4.848 -7.941 1 97.81 116 LYS A CA 1
ATOM 855 C C . LYS A 1 116 ? -16.422 5.094 -9 1 97.81 116 LYS A C 1
ATOM 857 O O . LYS A 1 116 ? -15.242 4.812 -8.781 1 97.81 116 LYS A O 1
ATOM 862 N N . ILE A 1 117 ? -16.812 5.633 -10.109 1 98.25 117 ILE A N 1
ATOM 863 C CA . ILE A 1 117 ? -15.867 5.992 -11.156 1 98.25 117 ILE A CA 1
ATOM 864 C C . ILE A 1 117 ? -14.914 7.074 -10.641 1 98.25 117 ILE A C 1
ATOM 866 O O . ILE A 1 117 ? -13.695 6.977 -10.828 1 98.25 117 ILE A O 1
ATOM 870 N N . GLY A 1 118 ? -15.453 8.086 -9.969 1 98.06 118 GLY A N 1
ATOM 871 C CA . GLY A 1 118 ? -14.625 9.133 -9.383 1 98.06 118 GLY A CA 1
ATOM 872 C C . GLY A 1 118 ? -13.633 8.609 -8.367 1 98.06 118 GLY A C 1
ATOM 873 O O . GLY A 1 118 ? -12.469 9.031 -8.352 1 98.06 118 GLY A O 1
ATOM 874 N N . ARG A 1 119 ? -14.102 7.691 -7.535 1 97.06 119 ARG A N 1
ATOM 875 C CA . ARG A 1 119 ? -13.242 7.094 -6.523 1 97.06 119 ARG A CA 1
ATOM 876 C C . ARG A 1 119 ? -12.086 6.332 -7.164 1 97.06 119 ARG A C 1
ATOM 878 O O . ARG A 1 119 ? -10.961 6.344 -6.652 1 97.06 119 ARG A O 1
ATOM 885 N N . CYS A 1 120 ? -12.375 5.605 -8.258 1 97.81 120 CYS A N 1
ATOM 886 C CA . CYS A 1 120 ? -11.328 4.883 -8.969 1 97.81 120 CYS A CA 1
ATOM 887 C C . CYS A 1 120 ? -10.289 5.844 -9.523 1 97.81 120 CYS A C 1
ATOM 889 O O . CYS A 1 120 ? -9.086 5.594 -9.422 1 97.81 120 CYS A O 1
ATOM 891 N N . HIS A 1 121 ? -10.75 6.961 -10.094 1 97.69 121 HIS A N 1
ATOM 892 C CA . HIS A 1 121 ? -9.82 7.969 -10.594 1 97.69 121 HIS A CA 1
ATOM 893 C C . HIS A 1 121 ? -8.93 8.5 -9.477 1 97.69 121 HIS A C 1
ATOM 895 O O . HIS A 1 121 ? -7.734 8.727 -9.688 1 97.69 121 HIS A O 1
ATOM 901 N N . LEU A 1 122 ? -9.5 8.711 -8.32 1 96 122 LEU A N 1
ATOM 902 C CA . LEU A 1 122 ? -8.734 9.211 -7.184 1 96 122 LEU A CA 1
ATOM 903 C C . LEU A 1 122 ? -7.656 8.211 -6.773 1 96 122 LEU A C 1
ATOM 905 O O . LEU A 1 122 ? -6.52 8.594 -6.496 1 96 122 LEU A O 1
ATOM 909 N N . ALA A 1 123 ? -8.023 6.902 -6.715 1 93.75 123 ALA A N 1
ATOM 910 C CA . ALA A 1 123 ? -7.066 5.863 -6.344 1 93.75 123 ALA A CA 1
ATOM 911 C C . ALA A 1 123 ? -5.918 5.789 -7.344 1 93.75 123 ALA A C 1
ATOM 913 O O . ALA A 1 123 ? -4.789 5.445 -6.977 1 93.75 123 ALA A O 1
ATOM 914 N N . LEU A 1 124 ? -6.23 6.172 -8.602 1 93.88 124 LEU A N 1
ATOM 915 C CA . LEU A 1 124 ? -5.227 6.16 -9.656 1 93.88 124 LEU A CA 1
ATOM 916 C C . LEU A 1 124 ? -4.5 7.5 -9.734 1 93.88 124 LEU A C 1
ATOM 918 O O . LEU A 1 124 ? -3.711 7.73 -10.656 1 93.88 124 LEU A O 1
ATOM 922 N N . ARG A 1 125 ? -4.828 8.445 -8.781 1 91.94 125 ARG A N 1
ATOM 923 C CA . ARG A 1 125 ? -4.215 9.766 -8.656 1 91.94 125 ARG A CA 1
ATOM 924 C C . ARG A 1 125 ? -4.5 10.617 -9.891 1 91.94 125 ARG A C 1
ATOM 926 O O . ARG A 1 125 ? -3.658 11.422 -10.305 1 91.94 125 ARG A O 1
ATOM 933 N N . GLU A 1 126 ? -5.566 10.273 -10.562 1 95.31 126 GLU A N 1
ATOM 934 C CA . GLU A 1 126 ? -6.094 11.102 -11.648 1 95.31 126 GLU A CA 1
ATOM 935 C C . GLU A 1 126 ? -7.133 12.094 -11.133 1 95.31 126 GLU A C 1
ATOM 937 O O . GLU A 1 126 ? -8.328 11.93 -11.383 1 95.31 126 GLU A O 1
ATOM 942 N N . TYR A 1 127 ? -6.746 13.172 -10.547 1 95.19 127 TYR A N 1
ATOM 943 C CA . TYR A 1 127 ? -7.594 14.055 -9.75 1 95.19 127 TYR A CA 1
ATOM 944 C C . TYR A 1 127 ? -8.5 14.883 -10.648 1 95.19 127 TYR A C 1
ATOM 946 O O . TYR A 1 127 ? -9.672 15.109 -10.32 1 95.19 127 TYR A O 1
ATOM 954 N N . ARG A 1 128 ? -7.984 15.359 -11.758 1 96.38 128 ARG A N 1
ATOM 955 C CA . ARG A 1 128 ? -8.805 16.156 -12.656 1 96.38 128 ARG A CA 1
ATOM 956 C C . ARG A 1 128 ? -9.93 15.328 -13.258 1 96.38 128 ARG A C 1
ATOM 958 O O . ARG A 1 128 ? -11.07 15.797 -13.375 1 96.38 128 ARG A O 1
ATOM 965 N N . ALA A 1 129 ? -9.57 14.086 -13.617 1 97.56 129 ALA A N 1
ATOM 966 C CA . ALA A 1 129 ? -10.586 13.18 -14.148 1 97.56 129 ALA A CA 1
ATOM 967 C C . ALA A 1 129 ? -11.633 12.852 -13.086 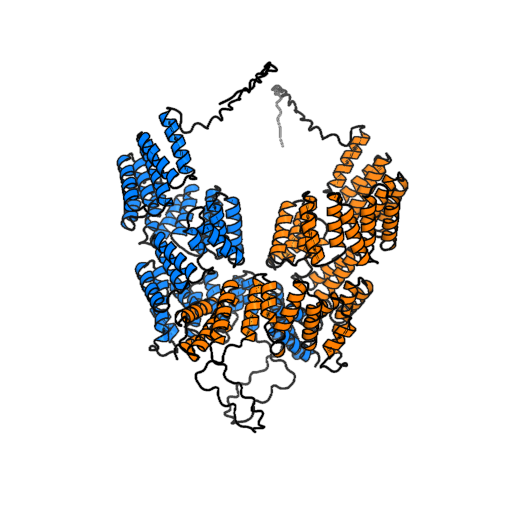1 97.56 129 ALA A C 1
ATOM 969 O O . ALA A 1 129 ? -12.82 12.742 -13.391 1 97.56 129 ALA A O 1
ATOM 970 N N . ALA A 1 130 ? -11.172 12.703 -11.867 1 98 130 ALA A N 1
ATOM 971 C CA . ALA A 1 130 ? -12.086 12.438 -10.758 1 98 130 ALA A CA 1
ATOM 972 C C . ALA A 1 130 ? -13.062 13.594 -10.562 1 98 130 ALA A C 1
ATOM 974 O O . ALA A 1 130 ? -14.266 13.383 -10.398 1 98 130 ALA A O 1
ATOM 975 N N . LEU A 1 131 ? -12.547 14.812 -10.586 1 97.62 131 LEU A N 1
ATOM 976 C CA . LEU A 1 131 ? -13.375 15.992 -10.398 1 97.62 131 LEU A CA 1
ATOM 977 C C . LEU A 1 131 ? -14.406 16.125 -11.516 1 97.62 131 LEU A C 1
ATOM 979 O O . LEU A 1 131 ? -15.57 16.422 -11.25 1 97.62 131 LEU A O 1
ATOM 983 N N . ALA A 1 132 ? -13.945 15.891 -12.758 1 97.56 132 ALA A N 1
ATOM 984 C CA . ALA A 1 132 ? -14.836 15.977 -13.906 1 97.56 132 ALA A CA 1
ATOM 985 C C . ALA A 1 132 ? -16.016 15.008 -13.773 1 97.56 132 ALA A C 1
ATOM 987 O O . ALA A 1 132 ? -17.141 15.344 -14.109 1 97.56 132 ALA A O 1
ATOM 988 N N . GLU A 1 133 ? -15.742 13.836 -13.281 1 97.38 133 GLU A N 1
ATOM 989 C CA . GLU A 1 133 ? -16.781 12.828 -13.102 1 97.38 133 GLU A CA 1
ATOM 990 C C . GLU A 1 133 ? -17.703 13.18 -11.938 1 97.38 133 GLU A C 1
ATOM 992 O O . GLU A 1 133 ? -18.922 13.078 -12.055 1 97.38 133 GLU A O 1
ATOM 997 N N . LEU A 1 134 ? -17.156 13.57 -10.805 1 97.88 134 LEU A N 1
ATOM 998 C CA . LEU A 1 134 ? -17.922 13.852 -9.602 1 97.88 134 LEU A CA 1
ATOM 999 C C . LEU A 1 134 ? -18.844 15.055 -9.805 1 97.88 134 LEU A C 1
ATOM 1001 O O . LEU A 1 134 ? -19.938 15.109 -9.25 1 97.88 134 LEU A O 1
ATOM 1005 N N . GLU A 1 135 ? -18.422 15.977 -10.617 1 97.31 135 GLU A N 1
ATOM 1006 C CA . GLU A 1 135 ? -19.203 17.188 -10.859 1 97.31 135 GLU A CA 1
ATOM 1007 C C . GLU A 1 135 ? -20.453 16.875 -11.68 1 97.31 135 GLU A C 1
ATOM 1009 O O . GLU A 1 135 ? -21.406 17.656 -11.695 1 97.31 135 GLU A O 1
ATOM 1014 N N . THR A 1 136 ? -20.391 15.758 -12.391 1 96.56 136 THR A N 1
ATOM 1015 C CA . THR A 1 136 ? -21.547 15.391 -13.203 1 96.56 136 THR A CA 1
ATOM 1016 C C . THR A 1 136 ? -22.672 14.859 -12.328 1 96.56 136 THR A C 1
ATOM 1018 O O . THR A 1 136 ? -23.812 14.734 -12.781 1 96.56 136 THR A O 1
ATOM 1021 N N . ILE A 1 137 ? -22.453 14.578 -11.055 1 97.38 137 ILE A N 1
ATOM 1022 C CA . ILE A 1 137 ? -23.484 14.125 -10.133 1 97.38 137 ILE A CA 1
ATOM 1023 C C . ILE A 1 137 ? -24.328 15.32 -9.688 1 97.38 137 ILE A C 1
ATOM 1025 O O . ILE A 1 137 ? -23.812 16.281 -9.125 1 97.38 137 ILE A O 1
ATOM 1029 N N . PRO A 1 138 ? -25.578 15.266 -9.914 1 95.81 138 PRO A N 1
ATOM 1030 C CA . PRO A 1 138 ? -26.438 16.375 -9.523 1 95.81 138 PRO A CA 1
ATOM 1031 C C . PRO A 1 138 ? -26.438 16.625 -8.016 1 95.81 138 PRO A C 1
ATOM 1033 O O . PRO A 1 138 ? -26.328 15.688 -7.23 1 95.81 138 PRO A O 1
ATOM 1036 N N . ALA A 1 139 ? -26.656 17.844 -7.598 1 93.81 139 ALA A N 1
ATOM 1037 C CA . ALA A 1 139 ? -26.578 18.266 -6.199 1 93.81 139 ALA A CA 1
ATOM 1038 C C . ALA A 1 139 ? -27.578 17.5 -5.34 1 93.81 139 ALA A C 1
ATOM 1040 O O . ALA A 1 139 ? -27.266 17.141 -4.199 1 93.81 139 ALA A O 1
ATOM 1041 N N . ARG A 1 140 ? -28.703 17.188 -5.863 1 93.19 140 ARG A N 1
ATOM 1042 C CA . ARG A 1 140 ? -29.781 16.547 -5.109 1 93.19 140 ARG A CA 1
ATOM 1043 C C . ARG A 1 140 ? -29.438 15.086 -4.816 1 93.19 140 ARG A C 1
ATOM 1045 O O . ARG A 1 140 ? -29.938 14.5 -3.855 1 93.19 140 ARG A O 1
ATOM 1052 N N . ALA A 1 141 ? -28.562 14.539 -5.66 1 94.5 141 ALA A N 1
ATOM 1053 C CA . ALA A 1 141 ? -28.234 13.125 -5.523 1 94.5 141 ALA A CA 1
ATOM 1054 C C . ALA A 1 141 ? -26.938 12.945 -4.746 1 94.5 141 ALA A C 1
ATOM 1056 O O . ALA A 1 141 ? -26.5 11.812 -4.5 1 94.5 141 ALA A O 1
ATOM 1057 N N . ARG A 1 142 ? -26.359 14.07 -4.273 1 95.12 142 ARG A N 1
ATOM 1058 C CA . ARG A 1 142 ? -25.078 13.977 -3.596 1 95.12 142 ARG A CA 1
ATOM 1059 C C . ARG A 1 142 ? -25.25 13.586 -2.133 1 95.12 142 ARG A C 1
ATOM 1061 O O . ARG A 1 142 ? -25.953 14.266 -1.382 1 95.12 142 ARG A O 1
ATOM 1068 N N . THR A 1 143 ? -24.688 12.422 -1.873 1 95.5 143 THR A N 1
ATOM 1069 C CA . THR A 1 143 ? -24.656 11.969 -0.489 1 95.5 143 THR A CA 1
ATOM 1070 C C . THR A 1 143 ? -23.453 12.555 0.247 1 95.5 143 THR A C 1
ATOM 1072 O O . THR A 1 143 ? -22.641 13.266 -0.349 1 95.5 143 THR A O 1
ATOM 1075 N N . LEU A 1 144 ? -23.359 12.336 1.56 1 95.5 144 LEU A N 1
ATOM 1076 C CA . LEU A 1 144 ? -22.297 12.867 2.414 1 95.5 144 LEU A CA 1
ATOM 1077 C C . LEU A 1 144 ? -20.922 12.445 1.904 1 95.5 144 LEU A C 1
ATOM 1079 O O . LEU A 1 144 ? -20.031 13.281 1.771 1 95.5 144 LEU A O 1
ATOM 1083 N N . PRO A 1 145 ? -20.75 11.148 1.502 1 96.31 145 PRO A N 1
ATOM 1084 C CA . PRO A 1 145 ? -19.422 10.766 0.994 1 96.31 145 PRO A CA 1
ATOM 1085 C C . PRO A 1 145 ? -19.062 11.484 -0.306 1 96.31 145 PRO A C 1
ATOM 1087 O O . PRO A 1 145 ? -17.891 11.828 -0.522 1 96.31 145 PRO A O 1
ATOM 1090 N N . VAL A 1 146 ? -20.047 11.688 -1.163 1 97.5 146 VAL A N 1
ATOM 1091 C CA . VAL A 1 146 ? -19.797 12.352 -2.439 1 97.5 146 VAL A CA 1
ATOM 1092 C C . VAL A 1 146 ? -19.344 13.789 -2.199 1 97.5 146 VAL A C 1
ATOM 1094 O O . VAL A 1 146 ? -18.344 14.242 -2.773 1 97.5 146 VAL A O 1
ATOM 1097 N N . THR A 1 147 ? -20.047 14.492 -1.312 1 97.69 147 THR A N 1
ATOM 1098 C CA . THR A 1 147 ? -19.75 15.891 -1.036 1 97.69 147 THR A CA 1
ATOM 1099 C C . THR A 1 147 ? -18.375 16.031 -0.37 1 97.69 147 THR A C 1
ATOM 1101 O O . THR A 1 147 ? -17.625 16.953 -0.68 1 97.69 147 THR A O 1
ATOM 1104 N N . MET A 1 148 ? -18.109 15.188 0.535 1 97.62 148 MET A N 1
ATOM 1105 C CA . MET A 1 148 ? -16.812 15.227 1.198 1 97.62 148 MET A CA 1
ATOM 1106 C C . MET A 1 148 ? -15.688 14.961 0.206 1 97.62 148 MET A C 1
ATOM 1108 O O . MET A 1 148 ? -14.641 15.625 0.249 1 97.62 148 MET A O 1
ATOM 1112 N N . THR A 1 149 ? -15.906 13.93 -0.654 1 97.62 149 THR A N 1
ATOM 1113 C CA . THR A 1 149 ? -14.891 13.609 -1.656 1 97.62 149 THR A CA 1
ATOM 1114 C C . THR A 1 149 ? -14.68 14.781 -2.605 1 97.62 149 THR A C 1
ATOM 1116 O O . THR A 1 149 ? -13.547 15.07 -2.996 1 97.62 149 THR A O 1
ATOM 1119 N N . LEU A 1 150 ? -15.75 15.414 -2.98 1 97.94 150 LEU A N 1
ATOM 1120 C CA . LEU A 1 150 ? -15.641 16.609 -3.809 1 97.94 150 LEU A CA 1
ATOM 1121 C C . LEU A 1 150 ? -14.828 17.688 -3.1 1 97.94 150 LEU A C 1
ATOM 1123 O O . LEU A 1 150 ? -13.953 18.312 -3.703 1 97.94 150 LEU A O 1
ATOM 1127 N N . ALA A 1 151 ? -15.117 17.953 -1.824 1 97.62 151 ALA A N 1
ATOM 1128 C CA . ALA A 1 151 ? -14.422 18.969 -1.044 1 97.62 151 ALA A CA 1
ATOM 1129 C C . ALA A 1 151 ? -12.914 18.703 -1.014 1 97.62 151 ALA A C 1
ATOM 1131 O O . ALA A 1 151 ? -12.117 19.609 -1.294 1 97.62 151 ALA A O 1
ATOM 1132 N N . LYS A 1 152 ? -12.57 17.5 -0.723 1 96.19 152 LYS A N 1
ATOM 1133 C CA . LYS A 1 152 ? -11.164 17.125 -0.633 1 96.19 152 LYS A CA 1
ATOM 1134 C C . LYS A 1 152 ? -10.469 17.25 -1.989 1 96.19 152 LYS A C 1
ATOM 1136 O O . LYS A 1 152 ? -9.32 17.703 -2.068 1 96.19 152 LYS A O 1
ATOM 1141 N N . THR A 1 153 ? -11.18 16.828 -3.066 1 96.81 153 THR A N 1
ATOM 1142 C CA . THR A 1 153 ? -10.602 16.875 -4.402 1 96.81 153 THR A CA 1
ATOM 1143 C C . THR A 1 153 ? -10.43 18.328 -4.867 1 96.81 153 THR A C 1
ATOM 1145 O O . THR A 1 153 ? -9.43 18.672 -5.496 1 96.81 153 THR A O 1
ATOM 1148 N N . TYR A 1 154 ? -11.398 19.172 -4.566 1 97.19 154 TYR A N 1
ATOM 1149 C CA . TYR A 1 154 ? -11.281 20.594 -4.879 1 97.19 154 TYR A CA 1
ATOM 1150 C C . TYR A 1 154 ? -10.078 21.203 -4.172 1 97.19 154 TYR A C 1
ATOM 1152 O O . TYR A 1 154 ? -9.312 21.969 -4.777 1 97.19 154 TYR A O 1
ATOM 1160 N N . ARG A 1 155 ? -9.906 20.875 -2.943 1 93.12 155 ARG A N 1
ATOM 1161 C CA . ARG A 1 155 ? -8.789 21.406 -2.176 1 93.12 155 ARG A CA 1
ATOM 1162 C C . ARG A 1 155 ? -7.453 20.953 -2.77 1 93.12 155 ARG A C 1
ATOM 1164 O O . ARG A 1 155 ? -6.527 21.766 -2.906 1 93.12 155 ARG A O 1
ATOM 1171 N N . ARG A 1 156 ? -7.398 19.703 -3.158 1 90.69 156 ARG A N 1
ATOM 1172 C CA . ARG A 1 156 ? -6.176 19.125 -3.713 1 90.69 156 ARG A CA 1
ATOM 1173 C C . ARG A 1 156 ? -5.828 19.781 -5.051 1 90.69 156 ARG A C 1
ATOM 1175 O O . ARG A 1 156 ? -4.652 19.922 -5.391 1 90.69 156 ARG A O 1
ATOM 1182 N N . THR A 1 157 ? -6.812 20.094 -5.805 1 91.88 157 THR A N 1
ATOM 1183 C CA . THR A 1 157 ? -6.586 20.641 -7.141 1 91.88 157 THR A CA 1
ATOM 1184 C C . THR A 1 157 ? -6.516 22.156 -7.105 1 91.88 157 THR A C 1
ATOM 1186 O O . THR A 1 157 ? -6.379 22.797 -8.148 1 91.88 157 THR A O 1
ATOM 1189 N N . GLY A 1 158 ? -6.684 22.828 -5.973 1 89.25 158 GLY A N 1
ATOM 1190 C CA . GLY A 1 158 ? -6.438 24.25 -5.809 1 89.25 158 GLY A CA 1
ATOM 1191 C C . GLY A 1 158 ? -7.691 25.094 -5.934 1 89.25 158 GLY A C 1
ATOM 1192 O O . GLY A 1 158 ? -7.621 26.328 -5.949 1 89.25 158 GLY A O 1
ATOM 1193 N N . TYR A 1 159 ? -8.812 24.438 -6.062 1 94.56 159 TYR A N 1
ATOM 1194 C CA . TYR A 1 159 ? -10.07 25.188 -6.113 1 94.56 159 TYR A CA 1
ATOM 1195 C C . TYR A 1 159 ? -10.602 25.438 -4.711 1 94.56 159 TYR A C 1
ATOM 1197 O O . TYR A 1 159 ? -11.547 24.781 -4.266 1 94.56 159 TYR A O 1
ATOM 1205 N N . GLU A 1 160 ? -10.227 26.453 -4.086 1 93.94 160 GLU A N 1
ATOM 1206 C CA . GLU A 1 160 ? -10.461 26.688 -2.668 1 93.94 160 GLU A CA 1
ATOM 1207 C C . GLU A 1 160 ? -11.906 27.109 -2.414 1 93.94 160 GLU A C 1
ATOM 1209 O O . GLU A 1 160 ? -12.523 26.672 -1.442 1 93.94 160 GLU A O 1
ATOM 1214 N N . ARG A 1 161 ? -12.453 27.953 -3.277 1 96.88 161 ARG A N 1
ATOM 1215 C CA . ARG A 1 161 ? -13.82 28.422 -3.074 1 96.88 161 ARG A CA 1
ATOM 1216 C C . ARG A 1 161 ? -14.812 27.266 -3.148 1 96.88 161 ARG A C 1
ATOM 1218 O O . ARG A 1 161 ? -15.703 27.156 -2.307 1 96.88 161 ARG A O 1
ATOM 1225 N N . ALA A 1 162 ? -14.609 26.453 -4.156 1 97.38 162 ALA A N 1
ATOM 1226 C CA . ALA A 1 162 ? -15.484 25.297 -4.305 1 97.38 162 ALA A CA 1
ATOM 1227 C C . ALA A 1 162 ? -15.312 24.312 -3.141 1 97.38 162 ALA A C 1
ATOM 1229 O O . ALA A 1 162 ? -16.281 23.719 -2.674 1 97.38 162 ALA A O 1
ATOM 1230 N N . ALA A 1 163 ? -14.078 24.172 -2.67 1 97.81 163 ALA A N 1
ATOM 1231 C CA . ALA A 1 163 ? -13.797 23.312 -1.528 1 97.81 163 ALA A CA 1
ATOM 1232 C C . ALA A 1 163 ? -14.531 23.797 -0.281 1 97.81 163 ALA A C 1
ATOM 1234 O O . ALA A 1 163 ? -15.156 23 0.427 1 97.81 163 ALA A O 1
ATOM 1235 N N . VAL A 1 164 ? -14.484 25.109 -0.049 1 98.12 164 VAL A N 1
ATOM 1236 C CA . VAL A 1 164 ? -15.125 25.703 1.121 1 98.12 164 VAL A CA 1
ATOM 1237 C C . VAL A 1 164 ? -16.625 25.453 1.063 1 98.12 164 VAL A C 1
ATOM 1239 O O . VAL A 1 164 ? -17.25 25.078 2.066 1 98.12 164 VAL A O 1
ATOM 1242 N N . ALA A 1 165 ? -17.188 25.641 -0.096 1 97.75 165 ALA A N 1
ATOM 1243 C CA . ALA A 1 165 ? -18.625 25.453 -0.257 1 97.75 165 ALA A CA 1
ATOM 1244 C C . ALA A 1 165 ? -19.016 24.016 0.059 1 97.75 165 ALA A C 1
ATOM 1246 O O . ALA A 1 165 ? -20.016 23.766 0.747 1 97.75 165 ALA A O 1
ATOM 1247 N N . CYS A 1 166 ? -18.266 23.078 -0.431 1 97.94 166 CYS A N 1
ATOM 1248 C CA . CYS A 1 166 ? -18.562 21.672 -0.21 1 97.94 166 CYS A CA 1
ATOM 1249 C C . CYS A 1 166 ? -18.328 21.281 1.247 1 97.94 166 CYS A C 1
ATOM 1251 O O . CYS A 1 166 ? -19.125 20.547 1.829 1 97.94 166 CYS A O 1
ATOM 1253 N N . TYR A 1 167 ? -17.266 21.766 1.87 1 98.06 167 TYR A N 1
ATOM 1254 C CA . TYR A 1 167 ? -17.016 21.484 3.279 1 98.06 167 TYR A CA 1
ATOM 1255 C C . TYR A 1 167 ? -18.125 22.031 4.152 1 98.06 167 TYR A C 1
ATOM 1257 O O . TYR A 1 167 ? -18.516 21.406 5.141 1 98.06 167 TYR A O 1
ATOM 1265 N N . LYS A 1 168 ? -18.609 23.203 3.82 1 97.31 168 LYS A N 1
ATOM 1266 C CA . LYS A 1 168 ? -19.719 23.781 4.57 1 97.31 168 LYS A CA 1
ATOM 1267 C C . LYS A 1 168 ? -20.953 22.891 4.484 1 97.31 168 LYS A C 1
ATOM 1269 O O . LYS A 1 168 ? -21.656 22.703 5.48 1 97.31 168 LYS A O 1
ATOM 1274 N N . GLU A 1 169 ? -21.156 22.359 3.318 1 96.38 169 GLU A N 1
ATOM 1275 C CA . GLU A 1 169 ? -22.281 21.438 3.133 1 96.38 169 GLU A CA 1
ATOM 1276 C C . GLU A 1 169 ? -22.109 20.188 3.979 1 96.38 169 GLU A C 1
ATOM 1278 O O . GLU A 1 169 ? -23.078 19.656 4.523 1 96.38 169 GLU A O 1
ATOM 1283 N N . VAL A 1 170 ? -20.922 19.672 4.051 1 96.75 170 VAL A N 1
ATOM 1284 C CA . VAL A 1 170 ? -20.625 18.5 4.848 1 96.75 170 VAL A CA 1
ATOM 1285 C C . VAL A 1 170 ? -20.922 18.766 6.32 1 96.75 170 VAL A C 1
ATOM 1287 O O . VAL A 1 170 ? -21.547 17.953 7 1 96.75 170 VAL A O 1
ATOM 1290 N N . VAL A 1 171 ? -20.516 19.938 6.797 1 95 171 VAL A N 1
ATOM 1291 C CA . VAL A 1 171 ? -20.688 20.281 8.203 1 95 171 VAL A CA 1
ATOM 1292 C C . VAL A 1 171 ? -22.172 20.484 8.508 1 95 171 V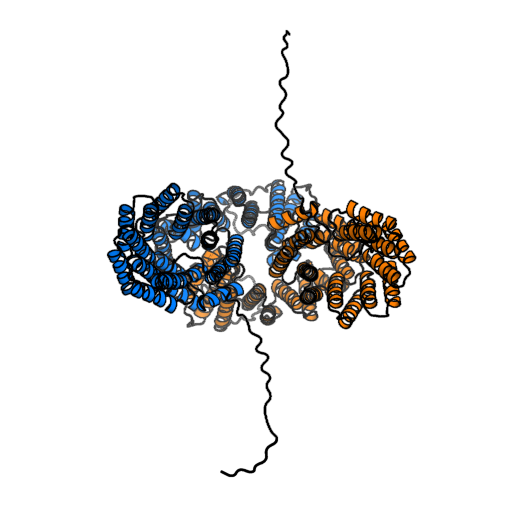AL A C 1
ATOM 1294 O O . VAL A 1 171 ? -22.641 20.156 9.594 1 95 171 VAL A O 1
ATOM 1297 N N . ARG A 1 172 ? -22.969 20.969 7.555 1 93.5 172 ARG A N 1
ATOM 1298 C CA . ARG A 1 172 ? -24.406 21.109 7.727 1 93.5 172 ARG A CA 1
ATOM 1299 C C . ARG A 1 172 ? -25.094 19.75 7.844 1 93.5 172 ARG A C 1
ATOM 1301 O O . ARG A 1 172 ? -26 19.578 8.648 1 93.5 172 ARG A O 1
ATOM 1308 N N . ASP A 1 173 ? -24.562 18.844 7.023 1 92.5 173 ASP A N 1
ATOM 1309 C CA . ASP A 1 173 ? -25.141 17.5 6.992 1 92.5 173 ASP A CA 1
ATOM 1310 C C . ASP A 1 173 ? -24.719 16.688 8.203 1 92.5 173 ASP A C 1
ATOM 1312 O O . ASP A 1 173 ? -25.5 15.93 8.766 1 92.5 173 ASP A O 1
ATOM 1316 N N . CYS A 1 174 ? -23.422 16.828 8.555 1 93.12 174 CYS A N 1
ATOM 1317 C CA . CYS A 1 174 ? -22.859 16.109 9.703 1 93.12 174 CYS A CA 1
ATOM 1318 C C . CYS A 1 174 ? -21.906 17.016 10.484 1 93.12 174 CYS A C 1
ATOM 1320 O O . CYS A 1 174 ? -20.703 17 10.234 1 93.12 174 CYS A O 1
ATOM 1322 N N . PRO A 1 175 ? -22.359 17.609 11.484 1 91.12 175 PRO A N 1
ATOM 1323 C CA . PRO A 1 175 ? -21.578 18.594 12.234 1 91.12 175 PRO A CA 1
ATOM 1324 C C . PRO A 1 175 ? -20.375 17.969 12.938 1 91.12 175 PRO A C 1
ATOM 1326 O O . PRO A 1 175 ? -19.453 18.703 13.336 1 91.12 175 PRO A O 1
ATOM 1329 N N . TYR A 1 176 ? -20.328 16.688 13.062 1 91.69 176 TYR A N 1
ATOM 1330 C CA . TYR A 1 176 ? -19.219 16.047 13.781 1 91.69 176 TYR A CA 1
ATOM 1331 C C . TYR A 1 176 ? -18.125 15.625 12.812 1 91.69 176 TYR A C 1
ATOM 1333 O O . TYR A 1 176 ? -17.219 14.875 13.188 1 91.69 176 TYR A O 1
ATOM 1341 N N . ALA A 1 177 ? -18.266 16.125 11.57 1 94.69 177 ALA A N 1
ATOM 1342 C CA . ALA A 1 177 ? -17.172 15.898 10.609 1 94.69 177 ALA A CA 1
ATOM 1343 C C . ALA A 1 177 ? -15.969 16.781 10.938 1 94.69 177 ALA A C 1
ATOM 1345 O O . ALA A 1 177 ? -15.742 17.797 10.289 1 94.69 177 ALA A O 1
ATOM 1346 N N . VAL A 1 178 ? -15.141 16.328 11.812 1 93.5 178 VAL A N 1
ATOM 1347 C CA . VAL A 1 178 ? -14.031 17.078 12.398 1 93.5 178 VAL A CA 1
ATOM 1348 C C . VAL A 1 178 ? -13.039 17.469 11.312 1 93.5 178 VAL A C 1
ATOM 1350 O O . VAL A 1 178 ? -12.461 18.562 11.352 1 93.5 178 VAL A O 1
ATOM 1353 N N . ASP A 1 179 ? -12.836 16.609 10.383 1 94.31 179 ASP A N 1
ATOM 1354 C CA . ASP A 1 179 ? -11.891 16.906 9.305 1 94.31 179 ASP A CA 1
ATOM 1355 C C . ASP A 1 179 ? -12.375 18.078 8.461 1 94.31 179 ASP A C 1
ATOM 1357 O O . ASP A 1 179 ? -11.57 18.875 7.977 1 94.31 179 ASP A O 1
ATOM 1361 N N . ALA A 1 180 ? -13.656 18.109 8.227 1 96.81 180 ALA A N 1
ATOM 1362 C CA . ALA A 1 180 ? -14.219 19.219 7.457 1 96.81 180 ALA A CA 1
ATOM 1363 C C . ALA A 1 180 ? -14.094 20.531 8.227 1 96.81 180 ALA A C 1
ATOM 1365 O O . ALA A 1 180 ? -13.828 21.578 7.629 1 96.81 180 ALA A O 1
ATOM 1366 N N . ILE A 1 181 ? -14.273 20.469 9.5 1 95.38 181 ILE A N 1
ATOM 1367 C CA . ILE A 1 181 ? -14.156 21.656 10.352 1 95.38 181 ILE A CA 1
ATOM 1368 C C . ILE A 1 181 ? -12.727 22.172 10.32 1 95.38 181 ILE A C 1
ATOM 1370 O O . ILE A 1 181 ? -12.5 23.375 10.133 1 95.38 181 ILE A O 1
ATOM 1374 N N . ALA A 1 182 ? -11.812 21.266 10.5 1 94.25 182 ALA A N 1
ATOM 1375 C CA . ALA A 1 182 ? -10.398 21.656 10.445 1 94.25 182 ALA A CA 1
ATOM 1376 C C . ALA A 1 182 ? -10.047 22.25 9.086 1 94.25 182 ALA A C 1
ATOM 1378 O O . ALA A 1 182 ? -9.336 23.25 9.008 1 94.25 182 ALA A O 1
ATOM 1379 N N . ALA A 1 183 ? -10.555 21.625 8.031 1 95.25 183 ALA A N 1
ATOM 1380 C CA . ALA A 1 183 ? -10.266 22.094 6.68 1 95.25 183 ALA A CA 1
ATOM 1381 C C . ALA A 1 183 ? -10.82 23.5 6.449 1 95.25 183 ALA A C 1
ATOM 1383 O O . ALA A 1 183 ? -10.156 24.344 5.852 1 95.25 183 ALA A O 1
ATOM 1384 N N . LEU A 1 184 ? -12.039 23.703 6.918 1 96.88 184 LEU A N 1
ATOM 1385 C CA . LEU A 1 184 ? -12.656 25.016 6.777 1 96.88 184 LEU A CA 1
ATOM 1386 C C . LEU A 1 184 ? -11.844 26.078 7.512 1 96.88 184 LEU A C 1
ATOM 1388 O O . LEU A 1 184 ? -11.609 27.172 6.98 1 96.88 184 LEU A O 1
ATOM 1392 N N . ALA A 1 185 ? -11.414 25.719 8.711 1 94.5 185 ALA A N 1
ATOM 1393 C CA . ALA A 1 185 ? -10.609 26.656 9.484 1 94.5 185 ALA A CA 1
ATOM 1394 C C . ALA A 1 185 ? -9.281 26.953 8.781 1 94.5 185 ALA A C 1
ATOM 1396 O O . ALA A 1 185 ? -8.844 28.094 8.75 1 94.5 185 ALA A O 1
ATOM 1397 N N . GLU A 1 186 ? -8.68 25.969 8.242 1 88.88 186 GLU A N 1
ATOM 1398 C CA . GLU A 1 186 ? -7.398 26.125 7.562 1 88.88 186 GLU A CA 1
ATOM 1399 C C . GLU A 1 186 ? -7.551 26.922 6.273 1 88.88 186 GLU A C 1
ATOM 1401 O O . GLU A 1 186 ? -6.594 27.531 5.801 1 88.88 186 GLU A O 1
ATOM 1406 N N . LEU A 1 187 ? -8.734 26.844 5.691 1 91.81 187 LEU A N 1
ATOM 1407 C CA . LEU A 1 187 ? -8.992 27.578 4.453 1 91.81 187 LEU A CA 1
ATOM 1408 C C . LEU A 1 187 ? -9.422 29.016 4.738 1 91.81 187 LEU A C 1
ATOM 1410 O O . LEU A 1 187 ? -9.727 29.766 3.814 1 91.81 187 LEU A O 1
ATOM 1414 N N . GLY A 1 188 ? -9.555 29.422 6.016 1 90.81 188 GLY A N 1
ATOM 1415 C CA . GLY A 1 188 ? -9.727 30.812 6.375 1 90.81 188 GLY A CA 1
ATOM 1416 C C . GLY A 1 188 ? -11.125 31.125 6.875 1 90.81 188 GLY A C 1
ATOM 1417 O O . GLY A 1 188 ? -11.445 32.281 7.133 1 90.81 188 GLY A O 1
ATOM 1418 N N . CYS A 1 189 ? -11.953 30.125 7.027 1 95.19 189 CYS A N 1
ATOM 1419 C CA . CYS A 1 189 ? -13.281 30.375 7.562 1 95.19 189 CYS A CA 1
ATOM 1420 C C . CYS A 1 189 ? -13.234 30.625 9.07 1 95.19 189 CYS A C 1
ATOM 1422 O O . CYS A 1 189 ? -12.477 29.953 9.781 1 95.19 189 CYS A O 1
ATOM 1424 N N . SER A 1 190 ? -14.062 31.562 9.523 1 93.88 190 SER A N 1
ATOM 1425 C CA . SER A 1 190 ? -14.078 31.875 10.945 1 93.88 190 SER A CA 1
ATOM 1426 C C . SER A 1 190 ? -14.82 30.797 11.734 1 93.88 190 SER A C 1
ATOM 1428 O O . SER A 1 190 ? -15.656 30.078 11.188 1 93.88 190 SER A O 1
ATOM 1430 N N . ALA A 1 191 ? -14.469 30.688 13 1 91.75 191 ALA A N 1
ATOM 1431 C CA . ALA A 1 191 ? -15.125 29.719 13.875 1 91.75 191 ALA A CA 1
ATOM 1432 C C . ALA A 1 191 ? -16.625 29.984 13.969 1 91.75 191 ALA A C 1
ATOM 1434 O O . ALA A 1 191 ? -17.422 29.062 14.094 1 91.75 191 ALA A O 1
ATOM 1435 N N . GLU A 1 192 ? -17 31.219 13.891 1 90.5 192 GLU A N 1
ATOM 1436 C CA . GLU A 1 192 ? -18.406 31.594 13.953 1 90.5 192 GLU A CA 1
ATOM 1437 C C . GLU A 1 192 ? -19.172 31.109 12.727 1 90.5 192 GLU A C 1
ATOM 1439 O O . GLU A 1 192 ? -20.297 30.609 12.844 1 90.5 192 GLU A O 1
ATOM 1444 N N . GLU A 1 193 ? -18.547 31.266 11.609 1 92.44 193 GLU A N 1
ATOM 1445 C CA . GLU A 1 193 ? -19.172 30.781 10.375 1 92.44 193 GLU A CA 1
ATOM 1446 C C . GLU A 1 193 ? -19.344 29.266 10.398 1 92.44 193 GLU A C 1
ATOM 1448 O O . GLU A 1 193 ? -20.391 28.75 9.977 1 92.44 193 GLU A O 1
ATOM 1453 N N . ILE A 1 194 ? -18.344 28.578 10.875 1 93.06 194 ILE A N 1
ATOM 1454 C CA . ILE A 1 194 ? -18.375 27.125 10.938 1 93.06 194 ILE A CA 1
ATOM 1455 C C . ILE A 1 194 ? -19.469 26.672 11.906 1 93.06 194 ILE A C 1
ATOM 1457 O O . ILE A 1 194 ? -20.203 25.719 11.625 1 93.06 194 ILE A O 1
ATOM 1461 N N . ARG A 1 195 ? -19.531 27.359 12.992 1 87.81 195 ARG A N 1
ATOM 1462 C CA . ARG A 1 195 ? -20.547 27.047 13.992 1 87.81 195 ARG A CA 1
ATOM 1463 C C . ARG A 1 195 ? -21.953 27.266 13.438 1 87.81 195 ARG A C 1
ATOM 1465 O O . ARG A 1 195 ? -22.875 26.5 13.734 1 87.81 195 ARG A O 1
ATOM 1472 N N . ALA A 1 196 ? -22.125 28.312 12.727 1 88.12 196 ALA A N 1
ATOM 1473 C CA . ALA A 1 196 ? -23.406 28.609 12.117 1 88.12 196 ALA A CA 1
ATOM 1474 C C . ALA A 1 196 ? -23.844 27.5 11.172 1 88.12 196 ALA A C 1
ATOM 1476 O O . ALA A 1 196 ? -25.031 27.141 11.117 1 88.12 196 ALA A O 1
ATOM 1477 N N . ASP A 1 197 ? -22.953 26.938 10.453 1 88.38 197 ASP A N 1
ATOM 1478 C CA . ASP A 1 197 ? -23.234 25.828 9.539 1 88.38 197 ASP A CA 1
ATOM 1479 C C . ASP A 1 197 ? -23.547 24.547 10.312 1 88.38 197 ASP A C 1
ATOM 1481 O O . ASP A 1 197 ? -24.422 23.781 9.922 1 88.38 197 ASP A O 1
ATOM 1485 N N . ALA A 1 198 ? -22.828 24.297 11.359 1 84.38 198 ALA A N 1
ATOM 1486 C CA . ALA A 1 198 ? -23 23.094 12.164 1 84.38 198 ALA A CA 1
ATOM 1487 C C . ALA A 1 198 ? -24.359 23.078 12.859 1 84.38 198 ALA A C 1
ATOM 1489 O O . ALA A 1 198 ? -24.953 22.016 13.055 1 84.38 198 ALA A O 1
ATOM 1490 N N . HIS A 1 199 ? -24.812 24.203 13.328 1 75.31 199 HIS A N 1
ATOM 1491 C CA . HIS A 1 199 ? -26.062 24.312 14.094 1 75.31 199 HIS A CA 1
ATOM 1492 C C . HIS A 1 199 ? -27.25 24.547 13.172 1 75.31 199 HIS A C 1
ATOM 1494 O O . HIS A 1 199 ? -28.344 24.859 13.633 1 75.31 199 HIS A O 1
ATOM 1500 N N . HIS A 1 200 ? -26.922 24.469 11.922 1 62 200 HIS A N 1
ATOM 1501 C CA . HIS A 1 200 ? -28 24.766 10.984 1 62 200 HIS A CA 1
ATOM 1502 C C . HIS A 1 200 ? -29.281 24.031 11.359 1 62 200 HIS A C 1
ATOM 1504 O O . HIS A 1 200 ? -30.359 24.609 11.336 1 62 200 HIS A O 1
ATOM 1510 N N . GLU A 1 201 ? -29.281 22.719 11.664 1 55.59 201 GLU A N 1
ATOM 1511 C CA . GLU A 1 201 ? -30.547 22.047 11.984 1 55.59 201 GLU A CA 1
ATOM 1512 C C . GLU A 1 201 ? -30.719 21.875 13.492 1 55.59 201 GLU A C 1
ATOM 1514 O O . GLU A 1 201 ? -31.766 21.453 13.961 1 55.59 201 GLU A O 1
ATOM 1519 N N . GLU A 1 202 ? -29.578 22 14.281 1 56.31 202 GLU A N 1
ATOM 1520 C CA . GLU A 1 202 ? -29.766 21.625 15.68 1 56.31 202 GLU A CA 1
ATOM 1521 C C . GLU A 1 202 ? -29.844 22.875 16.562 1 56.31 202 GLU A C 1
ATOM 1523 O O . GLU A 1 202 ? -29.266 23.906 16.25 1 56.31 202 GLU A O 1
ATOM 1528 N N . PRO A 1 203 ? -30.719 22.844 17.547 1 51.38 203 PRO A N 1
ATOM 1529 C CA . PRO A 1 203 ? -30.875 23.984 18.438 1 51.38 203 PRO A CA 1
ATOM 1530 C C . PRO A 1 203 ? -29.562 24.453 19.062 1 51.38 203 PRO A C 1
ATOM 1532 O O . PRO A 1 203 ? -28.703 23.609 19.375 1 51.38 203 PRO A O 1
ATOM 1535 N N . PRO A 1 204 ? -29.156 25.672 18.938 1 49.66 204 PRO A N 1
ATOM 1536 C CA . PRO A 1 204 ? -27.922 26.281 19.406 1 49.66 204 PRO A CA 1
ATOM 1537 C C . PRO A 1 204 ? -27.5 25.797 20.797 1 49.66 204 PRO A C 1
ATOM 1539 O O . PRO A 1 204 ? -26.328 25.875 21.156 1 49.66 204 PRO A O 1
ATOM 1542 N N . GLY A 1 205 ? -28.312 25.391 21.688 1 46.91 205 GLY A N 1
ATOM 1543 C CA . GLY A 1 205 ? -28.078 25.203 23.125 1 46.91 205 GLY A CA 1
ATOM 1544 C C . GLY A 1 205 ? -27.391 23.891 23.453 1 46.91 205 GLY A C 1
ATOM 1545 O O . GLY A 1 205 ? -27.203 23.562 24.625 1 46.91 205 GLY A O 1
ATOM 1546 N N . ASP A 1 206 ? -27.312 22.953 22.516 1 52.62 206 ASP A N 1
ATOM 1547 C CA . ASP A 1 206 ? -26.875 21.656 23.031 1 52.62 206 ASP A CA 1
ATOM 1548 C C . ASP A 1 206 ? -25.375 21.625 23.25 1 52.62 206 ASP A C 1
ATOM 1550 O O . ASP A 1 206 ? -24.594 21.953 22.359 1 52.62 206 ASP A O 1
ATOM 1554 N N . ALA A 1 207 ? -25.016 21.703 24.531 1 53.44 207 ALA A N 1
ATOM 1555 C CA . ALA A 1 207 ? -23.703 21.594 25.188 1 53.44 207 ALA A CA 1
ATOM 1556 C C . ALA A 1 207 ? -22.812 20.578 24.453 1 53.44 207 ALA A C 1
ATOM 1558 O O . ALA A 1 207 ? -21.594 20.594 24.625 1 53.44 207 ALA A O 1
ATOM 1559 N N . SER A 1 208 ? -23.469 19.797 23.547 1 62.31 208 SER A N 1
ATOM 1560 C CA . SER A 1 208 ? -22.719 18.672 23 1 62.31 208 SER A CA 1
ATOM 1561 C C . SER A 1 208 ? -21.75 19.125 21.906 1 62.31 208 SER A C 1
ATOM 1563 O O . SER A 1 208 ? -20.844 18.391 21.531 1 62.31 208 SER A O 1
ATOM 1565 N N . TYR A 1 209 ? -21.922 20.484 21.578 1 69.44 209 TYR A N 1
ATOM 1566 C CA . TYR A 1 209 ? -21.109 20.969 20.453 1 69.44 209 TYR A CA 1
ATOM 1567 C C . TYR A 1 209 ? -20.062 21.953 20.938 1 69.44 209 TYR A C 1
ATOM 1569 O O . TYR A 1 209 ? -19.281 22.484 20.141 1 69.44 209 TYR A O 1
ATOM 1577 N N . GLY A 1 210 ? -19.969 22.172 22.188 1 79.81 210 GLY A N 1
ATOM 1578 C CA . GLY A 1 210 ? -19.078 23.188 22.703 1 79.81 210 GLY A CA 1
ATOM 1579 C C . GLY A 1 210 ? -17.625 22.953 22.328 1 79.81 210 GLY A C 1
ATOM 1580 O O . GLY A 1 210 ? -16.906 23.875 21.953 1 79.81 210 GLY A O 1
ATOM 1581 N N . TRP A 1 211 ? -17.25 21.734 22.344 1 88.62 211 TRP A N 1
ATOM 1582 C CA . TRP A 1 211 ? -15.852 21.438 22.062 1 88.62 211 TRP A CA 1
ATOM 1583 C C . TRP A 1 211 ? -15.523 21.641 20.594 1 88.62 211 TRP A C 1
ATOM 1585 O O . TRP A 1 211 ? -14.367 21.906 20.25 1 88.62 211 TRP A O 1
ATOM 1595 N N . LEU A 1 212 ? -16.562 21.609 19.688 1 89.19 212 LEU A N 1
ATOM 1596 C CA . LEU A 1 212 ? -16.344 21.828 18.266 1 89.19 212 LEU A CA 1
ATOM 1597 C C . LEU A 1 212 ? -15.875 23.266 18 1 89.19 212 LEU A C 1
ATOM 1599 O O . LEU A 1 212 ? -15.078 23.5 17.094 1 89.19 212 LEU A O 1
ATOM 1603 N N . HIS A 1 213 ? -16.422 24.125 18.859 1 89.25 213 HIS A N 1
ATOM 1604 C CA . HIS A 1 213 ? -16 25.531 18.75 1 89.25 213 HIS A CA 1
ATOM 1605 C C . HIS A 1 213 ? -14.516 25.672 19.047 1 89.25 213 HIS A C 1
ATOM 1607 O O . HIS A 1 213 ? -13.797 26.391 18.344 1 89.25 213 HIS A O 1
ATOM 1613 N N . HIS A 1 214 ? -14.062 25.031 20.109 1 93.25 214 HIS A N 1
ATOM 1614 C CA . HIS A 1 214 ? -12.656 25.094 20.469 1 93.25 214 HIS A CA 1
ATOM 1615 C C . HIS A 1 214 ? -11.781 24.469 19.391 1 93.25 214 HIS A C 1
ATOM 1617 O O . HIS A 1 214 ? -10.664 24.953 19.141 1 93.25 214 HIS A O 1
ATOM 1623 N N . LEU A 1 215 ? -12.312 23.453 18.781 1 93.69 215 LEU A N 1
ATOM 1624 C CA . LEU A 1 215 ? -11.562 22.828 17.703 1 93.69 215 LEU A CA 1
ATOM 1625 C C . LEU A 1 215 ? -11.391 23.766 16.531 1 93.69 215 LEU A C 1
ATOM 1627 O O . LEU A 1 215 ? -10.289 23.922 16 1 93.69 215 LEU A O 1
ATOM 1631 N N . ALA A 1 216 ? -12.484 24.406 16.094 1 94.5 216 ALA A N 1
ATOM 1632 C CA . ALA A 1 216 ? -12.445 25.344 14.969 1 94.5 216 ALA A CA 1
ATOM 1633 C C . ALA A 1 216 ? -11.531 26.516 15.273 1 94.5 216 ALA A C 1
ATOM 1635 O O . ALA A 1 216 ? -10.742 26.938 14.422 1 94.5 216 ALA A O 1
ATOM 1636 N N . GLU A 1 217 ? -11.617 26.984 16.516 1 95 217 GLU A N 1
ATOM 1637 C CA . GLU A 1 217 ? -10.797 28.109 16.922 1 95 217 GLU A CA 1
ATOM 1638 C C . GLU A 1 217 ? -9.32 27.75 16.969 1 95 217 GLU A C 1
ATOM 1640 O O . GLU A 1 217 ? -8.461 28.562 16.625 1 95 217 GLU A O 1
ATOM 1645 N N . ALA A 1 218 ? -9.039 26.594 17.453 1 96 218 ALA A N 1
ATOM 1646 C CA . ALA A 1 218 ? -7.648 26.156 17.547 1 96 218 ALA A CA 1
ATOM 1647 C C . ALA A 1 218 ? -7.008 26.094 16.156 1 96 218 ALA A C 1
ATOM 1649 O O . ALA A 1 218 ? -5.91 26.625 15.961 1 96 218 ALA A O 1
ATOM 1650 N N . HIS A 1 219 ? -7.672 25.516 15.195 1 94 219 HIS A N 1
ATOM 1651 C CA . HIS A 1 219 ? -7.137 25.406 13.844 1 94 219 HIS A CA 1
ATOM 1652 C C . HIS A 1 219 ? -7.062 26.766 13.172 1 94 219 HIS A C 1
ATOM 1654 O O . HIS A 1 219 ? -6.086 27.078 12.477 1 94 219 HIS A O 1
ATOM 1660 N N . GLY A 1 220 ? -8.125 27.547 13.344 1 92.31 220 GLY A N 1
ATOM 1661 C CA . GLY A 1 220 ? -8.117 28.891 12.773 1 92.31 220 GLY A CA 1
ATOM 1662 C C . GLY A 1 220 ? -7 29.766 13.32 1 92.31 220 GLY A C 1
ATOM 1663 O O . GLY A 1 220 ? -6.344 30.484 12.57 1 92.31 220 GLY A O 1
ATOM 1664 N N . ALA A 1 221 ? -6.797 29.688 14.648 1 92.19 221 ALA A N 1
ATOM 1665 C CA . ALA A 1 221 ? -5.734 30.453 15.297 1 92.19 221 ALA A CA 1
ATOM 1666 C C . ALA A 1 221 ? -4.359 30 14.82 1 92.19 221 ALA A C 1
ATOM 1668 O O . ALA A 1 221 ? -3.467 30.812 14.594 1 92.19 221 ALA A O 1
ATOM 1669 N N . ALA A 1 222 ? -4.164 28.688 14.703 1 88.81 222 ALA A N 1
ATOM 1670 C CA . ALA A 1 222 ? -2.893 28.156 14.219 1 88.81 222 ALA A CA 1
ATOM 1671 C C . ALA A 1 222 ? -2.602 28.641 12.797 1 88.81 222 ALA A C 1
ATOM 1673 O O . ALA A 1 222 ? -1.468 29.016 12.477 1 88.81 222 ALA A O 1
ATOM 1674 N N . ARG A 1 223 ? -3.619 28.672 11.945 1 83.69 223 ARG A N 1
ATOM 1675 C CA . ARG A 1 223 ? -3.459 29.109 10.562 1 83.69 223 ARG A CA 1
ATOM 1676 C C . ARG A 1 223 ? -3.072 30.578 10.492 1 83.69 223 ARG A C 1
ATOM 1678 O O . ARG A 1 223 ? -2.283 30.984 9.633 1 83.69 223 ARG A O 1
ATOM 1685 N N . SER A 1 224 ? -3.65 31.359 11.391 1 81.69 224 SER A N 1
ATOM 1686 C CA . SER A 1 224 ? -3.373 32.781 11.422 1 81.69 224 SER A CA 1
ATOM 1687 C C . SER A 1 224 ? -2.146 33.094 12.273 1 81.69 224 SER A C 1
ATOM 1689 O O . SER A 1 224 ? -1.905 34.25 12.633 1 81.69 224 SER A O 1
ATOM 1691 N N . HIS A 1 225 ? -1.464 32.125 12.773 1 78.75 225 HIS A N 1
ATOM 1692 C CA . HIS A 1 225 ? -0.232 32.188 13.547 1 78.75 225 HIS A CA 1
ATOM 1693 C C . HIS A 1 225 ? -0.478 32.812 14.914 1 78.75 225 HIS A C 1
ATOM 1695 O O . HIS A 1 225 ? 0.419 33.469 15.484 1 78.75 225 HIS A O 1
ATOM 1701 N N . ARG A 1 226 ? -1.701 32.875 15.336 1 86.69 226 ARG A N 1
ATOM 1702 C CA . ARG A 1 226 ? -2.006 33.219 16.734 1 86.69 226 ARG A CA 1
ATOM 1703 C C . ARG A 1 226 ? -1.818 32 17.641 1 86.69 226 ARG A C 1
ATOM 1705 O O . ARG A 1 226 ? -2.795 31.422 18.109 1 86.69 226 ARG A O 1
ATOM 1712 N N . LEU A 1 227 ? -0.617 31.688 17.906 1 86.62 227 LEU A N 1
ATOM 1713 C CA . LEU A 1 227 ? -0.201 30.406 18.469 1 86.62 227 LEU A CA 1
ATOM 1714 C C . LEU A 1 227 ? -0.63 30.297 19.922 1 86.62 227 LEU A C 1
ATOM 1716 O O . LEU A 1 227 ? -0.953 29.203 20.406 1 86.62 227 LEU A O 1
ATOM 1720 N N . GLU A 1 228 ? -0.581 31.406 20.625 1 89.94 228 GLU A N 1
ATOM 1721 C CA . GLU A 1 228 ? -1.017 31.359 22.016 1 89.94 228 GLU A CA 1
ATOM 1722 C C . GLU A 1 228 ? -2.502 31.031 22.125 1 89.94 228 GLU A C 1
ATOM 1724 O O . GLU A 1 228 ? -2.91 30.266 23 1 89.94 228 GLU A O 1
ATOM 1729 N N . ALA A 1 229 ? -3.248 31.688 21.25 1 94.56 229 ALA A N 1
ATOM 1730 C CA . ALA A 1 229 ? -4.68 31.391 21.234 1 94.56 229 ALA A CA 1
ATOM 1731 C C . ALA A 1 229 ? -4.934 29.938 20.844 1 94.56 229 ALA A C 1
ATOM 1733 O O . ALA A 1 229 ? -5.801 29.281 21.438 1 94.56 229 ALA A O 1
ATOM 1734 N N . ALA A 1 230 ? -4.238 29.453 19.844 1 95.5 230 ALA A N 1
ATOM 1735 C CA . ALA A 1 230 ? -4.371 28.062 19.422 1 95.5 230 ALA A CA 1
ATOM 1736 C C . ALA A 1 230 ? -4.07 27.109 20.578 1 95.5 230 ALA A C 1
ATOM 1738 O O . ALA A 1 230 ? -4.828 26.172 20.828 1 95.5 230 ALA A O 1
ATOM 1739 N N . ALA A 1 231 ? -2.984 27.375 21.328 1 95.94 231 ALA A N 1
ATOM 1740 C CA . ALA A 1 231 ? -2.598 26.547 22.453 1 95.94 231 ALA A CA 1
ATOM 1741 C C . ALA A 1 231 ? -3.668 26.562 23.547 1 95.94 231 ALA A C 1
ATOM 1743 O O . ALA A 1 231 ? -3.949 25.531 24.156 1 95.94 231 ALA A O 1
ATOM 1744 N N . SER A 1 232 ? -4.199 27.734 23.781 1 96.75 232 SER A N 1
ATOM 1745 C CA . SER A 1 232 ? -5.227 27.875 24.812 1 96.75 232 SER A CA 1
ATOM 1746 C C . SER A 1 232 ? -6.457 27.047 24.484 1 96.75 232 SER A C 1
ATOM 1748 O O . SER A 1 232 ? -7 26.359 25.344 1 96.75 232 SER A O 1
ATOM 1750 N N . HIS A 1 233 ? -6.941 27.125 23.266 1 96.88 233 HIS A N 1
ATOM 1751 C CA . HIS A 1 233 ? -8.102 26.344 22.828 1 96.88 233 HIS A CA 1
ATOM 1752 C C . HIS A 1 233 ? -7.801 24.844 22.875 1 96.88 233 HIS A C 1
ATOM 1754 O O . HIS A 1 233 ? -8.672 24.047 23.203 1 96.88 233 HIS A O 1
ATOM 1760 N N . LEU A 1 234 ? -6.629 24.438 22.547 1 97.19 234 LEU A N 1
ATOM 1761 C CA . LEU A 1 234 ? -6.246 23.031 22.594 1 97.19 234 LEU A CA 1
ATOM 1762 C C . LEU A 1 234 ? -6.18 22.531 24.031 1 97.19 234 LEU A C 1
ATOM 1764 O O . LEU A 1 234 ? -6.531 21.391 24.312 1 97.19 234 LEU A O 1
ATOM 1768 N N . ARG A 1 235 ? -5.707 23.406 24.922 1 96.5 235 ARG A N 1
ATOM 1769 C CA . ARG A 1 235 ? -5.699 23.031 26.328 1 96.5 235 ARG A CA 1
ATOM 1770 C C . ARG A 1 235 ? -7.113 22.828 26.859 1 96.5 235 ARG A C 1
ATOM 1772 O O . ARG A 1 235 ? -7.355 21.938 27.672 1 96.5 235 ARG A O 1
ATOM 1779 N N . ARG A 1 236 ? -7.957 23.672 26.406 1 95.56 236 ARG A N 1
ATOM 1780 C CA . ARG A 1 236 ? -9.359 23.5 26.766 1 95.56 236 ARG A CA 1
ATOM 1781 C C . ARG A 1 236 ? -9.891 22.156 26.266 1 95.56 236 ARG A C 1
ATOM 1783 O O . ARG A 1 236 ? -10.656 21.484 26.969 1 95.56 236 ARG A O 1
ATOM 1790 N N . LEU A 1 237 ? -9.547 21.828 25.062 1 94.94 237 LEU A N 1
ATOM 1791 C CA . LEU A 1 237 ? -9.945 20.547 24.516 1 94.94 237 LEU A CA 1
ATOM 1792 C C . LEU A 1 237 ? -9.359 19.406 25.328 1 94.94 237 LEU A C 1
ATOM 1794 O O . LEU A 1 237 ? -10.008 18.375 25.531 1 94.94 237 LEU A O 1
ATOM 1798 N N . ASP A 1 238 ? -8.125 19.531 25.797 1 94.88 238 ASP A N 1
ATOM 1799 C CA . ASP A 1 238 ? -7.484 18.5 26.609 1 94.88 238 ASP A CA 1
ATOM 1800 C C . ASP A 1 238 ? -8.195 18.344 27.953 1 94.88 238 ASP A C 1
ATOM 1802 O O . ASP A 1 238 ? -8.211 17.25 28.531 1 94.88 238 ASP A O 1
ATOM 1806 N N . GLU A 1 239 ? -8.75 19.453 28.469 1 93.56 239 GLU A N 1
ATOM 1807 C CA . GLU A 1 239 ? -9.531 19.391 29.703 1 93.56 239 GLU A CA 1
ATOM 1808 C C . GLU A 1 239 ? -10.805 18.578 29.516 1 93.56 239 GLU A C 1
ATOM 1810 O O . GLU A 1 239 ? -11.219 17.844 30.422 1 93.56 239 GLU A O 1
ATOM 1815 N N . ILE A 1 240 ? -11.391 18.781 28.328 1 90.75 240 ILE A N 1
ATOM 1816 C CA . ILE A 1 240 ? -12.625 18.062 28.031 1 90.75 240 ILE A CA 1
ATOM 1817 C C . ILE A 1 240 ? -12.32 16.609 27.688 1 90.75 240 ILE A C 1
ATOM 1819 O O . ILE A 1 240 ? -13.031 15.695 28.109 1 90.75 240 ILE A O 1
ATOM 1823 N N . PHE A 1 241 ? -11.312 16.422 26.891 1 92.81 241 PHE A N 1
ATOM 1824 C CA . PHE A 1 241 ? -10.883 15.102 26.453 1 92.81 241 PHE A CA 1
ATOM 1825 C C . PHE A 1 241 ? -9.438 14.836 26.875 1 92.81 241 PHE A C 1
ATOM 1827 O O . PHE A 1 241 ? -8.523 14.961 26.047 1 92.81 241 PHE A O 1
ATOM 1834 N N . PRO A 1 242 ? -9.281 14.297 28 1 92.62 242 PRO A N 1
ATOM 1835 C CA . PRO A 1 242 ? -7.918 14.164 28.531 1 92.62 242 PRO A CA 1
ATOM 1836 C C . PRO A 1 242 ? -7.102 13.102 27.797 1 92.62 242 PRO A C 1
ATOM 1838 O O . PRO A 1 242 ? -7.637 12.055 27.438 1 92.62 242 PRO A O 1
ATOM 1841 N N . ASP A 1 243 ? -5.875 13.398 27.453 1 90.94 243 ASP A N 1
ATOM 1842 C CA . ASP A 1 243 ? -4.844 12.492 26.953 1 90.94 243 ASP A CA 1
ATOM 1843 C C . ASP A 1 243 ? -5.199 11.977 25.562 1 90.94 243 ASP A C 1
ATOM 1845 O O . ASP A 1 243 ? -4.914 10.82 25.234 1 90.94 243 ASP A O 1
ATOM 1849 N N . ASP A 1 244 ? -5.953 12.766 24.859 1 93.25 244 ASP A N 1
ATOM 1850 C CA . ASP A 1 244 ? -6.203 12.398 23.469 1 93.25 244 ASP A CA 1
ATOM 1851 C C . ASP A 1 244 ? -4.984 12.68 22.594 1 93.25 244 ASP A C 1
ATOM 1853 O O . ASP A 1 244 ? -4.48 13.805 22.562 1 93.25 244 ASP A O 1
ATOM 1857 N N . PRO A 1 245 ? -4.539 11.695 21.875 1 93.44 245 PRO A N 1
ATOM 1858 C CA . PRO A 1 245 ? -3.311 11.875 21.094 1 93.44 245 PRO A CA 1
ATOM 1859 C C . PRO A 1 245 ? -3.436 12.961 20.031 1 93.44 245 PRO A C 1
ATOM 1861 O O . PRO A 1 245 ? -2.463 13.664 19.734 1 93.44 245 PRO A O 1
ATOM 1864 N N . ARG A 1 246 ? -4.562 13.125 19.438 1 93.06 246 ARG A N 1
ATOM 1865 C CA . ARG A 1 246 ? -4.754 14.133 18.391 1 93.06 246 ARG A CA 1
ATOM 1866 C C . ARG A 1 246 ? -4.562 15.539 18.953 1 93.06 246 ARG A C 1
ATOM 1868 O O . ARG A 1 246 ? -3.922 16.391 18.328 1 93.06 246 ARG A O 1
ATOM 1875 N N . VAL A 1 247 ? -5.133 15.781 20.109 1 95.25 247 VAL A N 1
ATOM 1876 C CA . VAL A 1 247 ? -5.035 17.094 20.734 1 95.25 247 VAL A CA 1
ATOM 1877 C C . VAL A 1 247 ? -3.578 17.391 21.094 1 95.25 247 VAL A C 1
ATOM 1879 O O . VAL A 1 247 ? -3.076 18.484 20.828 1 95.25 247 VAL A O 1
ATOM 1882 N N . TRP A 1 248 ? -2.926 16.406 21.609 1 96 248 TRP A N 1
ATOM 1883 C CA . TRP A 1 248 ? -1.535 16.594 22.016 1 96 248 TRP A CA 1
ATOM 1884 C C . TRP A 1 248 ? -0.63 16.75 20.797 1 96 248 TRP A C 1
ATOM 1886 O O . TRP A 1 248 ? 0.367 17.469 20.844 1 96 248 TRP A O 1
ATOM 1896 N N . CYS A 1 249 ? -0.979 16.078 19.734 1 95.25 249 CYS A N 1
ATOM 1897 C CA . CYS A 1 249 ? -0.234 16.266 18.484 1 95.25 249 CYS A CA 1
ATOM 1898 C C . CYS A 1 249 ? -0.361 17.703 17.984 1 95.25 249 CYS A C 1
ATOM 1900 O O . CYS A 1 249 ? 0.621 18.297 17.547 1 95.25 249 CYS A O 1
ATOM 1902 N N . GLN A 1 250 ? -1.518 18.234 18.078 1 95.06 250 GLN A N 1
ATOM 1903 C CA . GLN A 1 250 ? -1.735 19.609 17.641 1 95.06 250 GLN A CA 1
ATOM 1904 C C . GLN A 1 250 ? -1.018 20.594 18.562 1 95.06 250 GLN A C 1
ATOM 1906 O O . GLN A 1 250 ? -0.467 21.594 18.109 1 95.06 250 GLN A O 1
ATOM 1911 N N . LEU A 1 251 ? -1.043 20.281 19.828 1 96.38 251 LEU A N 1
ATOM 1912 C CA . LEU A 1 251 ? -0.312 21.109 20.781 1 96.38 251 LEU A CA 1
ATOM 1913 C C . LEU A 1 251 ? 1.183 21.094 20.484 1 96.38 251 LEU A C 1
ATOM 1915 O O . LEU A 1 251 ? 1.845 22.141 20.562 1 96.38 251 LEU A O 1
ATOM 1919 N N . ALA A 1 252 ? 1.666 19.938 20.188 1 95.81 252 ALA A N 1
ATOM 1920 C CA . ALA A 1 252 ? 3.076 19.797 19.828 1 95.81 252 ALA A CA 1
ATOM 1921 C C . ALA A 1 252 ? 3.414 20.641 18.594 1 95.81 252 ALA A C 1
ATOM 1923 O O . ALA A 1 252 ? 4.457 21.297 18.562 1 95.81 252 ALA A O 1
ATOM 1924 N N . ARG A 1 253 ? 2.574 20.641 17.641 1 91.5 253 ARG A N 1
ATOM 1925 C CA . ARG A 1 253 ? 2.779 21.422 16.422 1 91.5 253 ARG A CA 1
ATOM 1926 C C . ARG A 1 253 ? 2.82 22.906 16.719 1 91.5 253 ARG A C 1
ATOM 1928 O O . ARG A 1 253 ? 3.652 23.641 16.172 1 91.5 253 ARG A O 1
ATOM 1935 N N . VAL A 1 254 ? 1.916 23.359 17.547 1 91.25 254 VAL A N 1
ATOM 1936 C CA . VAL A 1 254 ? 1.843 24.766 17.922 1 91.25 254 VAL A CA 1
ATOM 1937 C C . VAL A 1 254 ? 3.123 25.172 18.641 1 91.25 254 VAL A C 1
ATOM 1939 O O . VAL A 1 254 ? 3.703 26.219 18.344 1 91.25 254 VAL A O 1
ATOM 1942 N N . HIS A 1 255 ? 3.611 24.328 19.547 1 89.94 255 HIS A N 1
ATOM 1943 C CA . HIS A 1 255 ? 4.848 24.609 20.266 1 89.94 255 HIS A CA 1
ATOM 1944 C C . HIS A 1 255 ? 6.043 24.625 19.312 1 89.94 255 HIS A C 1
ATOM 1946 O O . HIS A 1 255 ? 6.949 25.453 19.469 1 89.94 255 HIS A O 1
ATOM 1952 N N . ARG A 1 256 ? 6.035 23.719 18.406 1 85.06 256 ARG A N 1
ATOM 1953 C CA . ARG A 1 256 ? 7.102 23.688 17.422 1 85.06 256 ARG A CA 1
ATOM 1954 C C . ARG A 1 256 ? 7.121 24.969 16.594 1 85.06 256 ARG A C 1
ATOM 1956 O O . ARG A 1 256 ? 8.188 25.547 16.359 1 85.06 256 ARG A O 1
ATOM 1963 N N . ASP A 1 257 ? 5.953 25.438 16.203 1 80.25 257 ASP A N 1
ATOM 1964 C CA . ASP A 1 257 ? 5.848 26.641 15.383 1 80.25 257 ASP A CA 1
ATOM 1965 C C . ASP A 1 257 ? 6.242 27.875 16.172 1 80.25 257 ASP A C 1
ATOM 1967 O O . ASP A 1 257 ? 6.668 28.875 15.594 1 80.25 257 ASP A O 1
ATOM 1971 N N . ARG A 1 258 ? 6.086 27.812 17.469 1 75.81 258 ARG A N 1
ATOM 1972 C CA . ARG A 1 258 ? 6.496 28.906 18.359 1 75.81 258 ARG A CA 1
ATOM 1973 C C . ARG A 1 258 ? 8.008 28.891 18.578 1 75.81 258 ARG A C 1
ATOM 1975 O O . ARG A 1 258 ? 8.578 29.859 19.062 1 75.81 258 ARG A O 1
ATOM 1982 N N . GLY A 1 259 ? 8.594 27.688 18.25 1 73 259 GLY A N 1
ATOM 1983 C CA . GLY A 1 259 ? 10.031 27.547 18.438 1 73 259 GLY A CA 1
ATOM 1984 C C . GLY A 1 259 ? 10.391 26.828 19.734 1 73 259 GLY A C 1
ATOM 1985 O O . GLY A 1 259 ? 11.57 26.625 20.031 1 73 259 GLY A O 1
ATOM 1986 N N . ASP A 1 260 ? 9.367 26.484 20.484 1 80.19 260 ASP A N 1
ATOM 1987 C CA . ASP A 1 260 ? 9.594 25.75 21.719 1 80.19 260 ASP A CA 1
ATOM 1988 C C . ASP A 1 260 ? 9.82 24.266 21.469 1 80.19 260 ASP A C 1
ATOM 1990 O O . ASP A 1 260 ? 8.922 23.453 21.656 1 80.19 260 ASP A O 1
ATOM 1994 N N . VAL A 1 261 ? 10.938 23.875 21.188 1 78.75 261 VAL A N 1
ATOM 1995 C CA . VAL A 1 261 ? 11.289 22.547 20.703 1 78.75 261 VAL A CA 1
ATOM 1996 C C . VAL A 1 261 ? 11.086 21.531 21.828 1 78.75 261 VAL A C 1
ATOM 1998 O O . VAL A 1 261 ? 10.547 20.438 21.594 1 78.75 261 VAL A O 1
ATOM 2001 N N . GLN A 1 26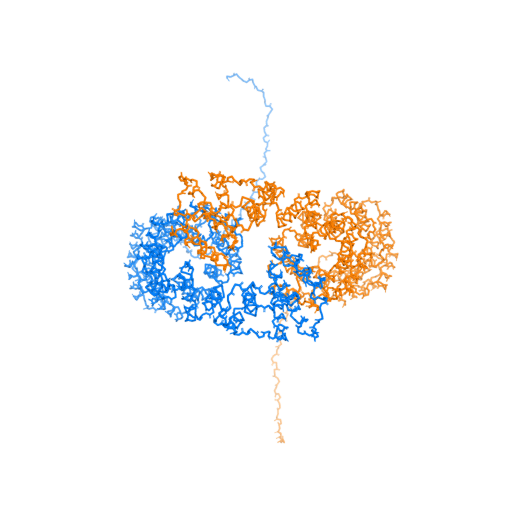2 ? 11.5 21.828 23.016 1 83 262 GLN A N 1
ATOM 2002 C CA . GLN A 1 262 ? 11.406 20.891 24.125 1 83 262 GLN A CA 1
ATOM 2003 C C . GLN A 1 262 ? 9.953 20.609 24.5 1 83 262 GLN A C 1
ATOM 2005 O O . GLN A 1 262 ? 9.562 19.453 24.703 1 83 262 GLN A O 1
ATOM 2010 N N . GLU A 1 263 ? 9.227 21.719 24.594 1 88.81 263 GLU A N 1
ATOM 2011 C CA . GLU A 1 263 ? 7.809 21.547 24.906 1 88.81 263 GLU A CA 1
ATOM 2012 C C . GLU A 1 263 ? 7.102 20.734 23.812 1 88.81 263 GLU A C 1
ATOM 2014 O O . GLU A 1 263 ? 6.227 19.922 24.125 1 88.81 263 GLU A O 1
ATOM 2019 N N . ALA A 1 264 ? 7.438 21.031 22.625 1 92.31 264 ALA A N 1
ATOM 2020 C CA . ALA A 1 264 ? 6.867 20.266 21.516 1 92.31 264 ALA A CA 1
ATOM 2021 C C . ALA A 1 264 ? 7.188 18.781 21.641 1 92.31 264 ALA A C 1
ATOM 2023 O O . ALA A 1 264 ? 6.297 17.938 21.5 1 92.31 264 ALA A O 1
ATOM 2024 N N . ALA A 1 265 ? 8.445 18.422 21.938 1 91.12 265 ALA A N 1
ATOM 2025 C CA . ALA A 1 265 ? 8.867 17.031 22.094 1 91.12 265 ALA A CA 1
ATOM 2026 C C . ALA A 1 265 ? 8.133 16.359 23.25 1 91.12 265 ALA A C 1
ATOM 2028 O O . ALA A 1 265 ? 7.738 15.195 23.156 1 91.12 265 ALA A O 1
ATOM 2029 N N . ASP A 1 266 ? 7.98 17.094 24.297 1 93.56 266 ASP A N 1
ATOM 2030 C CA . ASP A 1 266 ? 7.285 16.562 25.469 1 93.56 266 ASP A CA 1
ATOM 2031 C C . ASP A 1 266 ? 5.828 16.234 25.141 1 93.56 266 ASP A C 1
ATOM 2033 O O . ASP A 1 266 ? 5.285 15.242 25.609 1 93.56 266 ASP A O 1
ATOM 2037 N N . CYS A 1 267 ? 5.23 17.125 24.391 1 96.44 267 CYS A N 1
ATOM 2038 C CA . CYS A 1 267 ? 3.857 16.875 23.953 1 96.44 267 CYS A CA 1
ATOM 2039 C C . CYS A 1 267 ? 3.775 15.617 23.094 1 96.44 267 CYS A C 1
ATOM 2041 O O . CYS A 1 267 ? 2.859 14.805 23.266 1 96.44 267 CYS A O 1
ATOM 2043 N N . TYR A 1 268 ? 4.695 15.406 22.203 1 95.81 268 TYR A N 1
ATOM 2044 C CA . TYR A 1 268 ? 4.711 14.203 21.375 1 95.81 268 TYR A CA 1
ATOM 2045 C C . TYR A 1 268 ? 4.965 12.969 22.234 1 95.81 268 TYR A C 1
ATOM 2047 O O . TYR A 1 268 ? 4.387 11.906 21.984 1 95.81 268 TYR A O 1
ATOM 2055 N N . ARG A 1 269 ? 5.867 13.102 23.234 1 94.81 269 ARG A N 1
ATOM 2056 C CA . ARG A 1 269 ? 6.125 11.992 24.141 1 94.81 269 ARG A CA 1
ATOM 2057 C C . ARG A 1 269 ? 4.859 11.594 24.906 1 94.81 269 ARG A C 1
ATOM 2059 O O . ARG A 1 269 ? 4.621 10.414 25.141 1 94.81 269 ARG A O 1
ATOM 2066 N N . ARG A 1 270 ? 4.129 12.594 25.219 1 95 270 ARG A N 1
ATOM 2067 C CA . ARG A 1 270 ? 2.859 12.336 25.891 1 95 270 ARG A CA 1
ATOM 2068 C C . ARG A 1 270 ? 1.901 11.586 24.953 1 95 270 ARG A C 1
ATOM 2070 O O . ARG A 1 270 ? 1.167 10.703 25.391 1 95 270 ARG A O 1
ATOM 2077 N N . CYS A 1 271 ? 1.876 11.953 23.75 1 94.69 271 CYS A N 1
ATOM 2078 C CA . CYS A 1 271 ? 1.077 11.258 22.75 1 94.69 271 CYS A CA 1
ATOM 2079 C C . CYS A 1 271 ? 1.451 9.781 22.688 1 94.69 271 CYS A C 1
ATOM 2081 O O . CYS A 1 271 ? 0.577 8.914 22.703 1 94.69 271 CYS A O 1
ATOM 2083 N N . VAL A 1 272 ? 2.746 9.477 22.656 1 94.44 272 VAL A N 1
ATOM 2084 C CA . VAL A 1 272 ? 3.252 8.109 22.547 1 94.44 272 VAL A CA 1
ATOM 2085 C C . VAL A 1 272 ? 2.924 7.324 23.812 1 94.44 272 VAL A C 1
ATOM 2087 O O . VAL A 1 272 ? 2.643 6.125 23.75 1 94.44 272 VAL A O 1
ATOM 2090 N N . ARG A 1 273 ? 2.982 8 24.922 1 93.5 273 ARG A N 1
ATOM 2091 C CA . ARG A 1 273 ? 2.648 7.348 26.188 1 93.5 273 ARG A CA 1
ATOM 2092 C C . ARG A 1 273 ? 1.18 6.941 26.219 1 93.5 273 ARG A C 1
ATOM 2094 O O . ARG A 1 273 ? 0.837 5.875 26.734 1 93.5 273 ARG A O 1
ATOM 2101 N N . SER A 1 274 ? 0.366 7.836 25.703 1 92.06 274 SER A N 1
ATOM 2102 C CA . SER A 1 274 ? -1.068 7.574 25.688 1 92.06 274 SER A CA 1
ATOM 2103 C C . SER A 1 274 ? -1.423 6.492 24.672 1 92.06 274 SER A C 1
ATOM 2105 O O . SER A 1 274 ? -2.283 5.645 24.922 1 92.06 274 SER A O 1
ATOM 2107 N N . ASP A 1 275 ? -0.837 6.551 23.5 1 93.62 275 ASP A N 1
ATOM 2108 C CA . ASP A 1 275 ? -1.007 5.566 22.438 1 93.62 275 ASP A CA 1
ATOM 2109 C C . ASP A 1 275 ? 0.335 5.211 21.797 1 93.62 275 ASP A C 1
ATOM 2111 O O . ASP A 1 275 ? 0.751 5.836 20.828 1 93.62 275 ASP A O 1
ATOM 2115 N N . PRO A 1 276 ? 0.885 4.145 22.188 1 93.56 276 PRO A N 1
ATOM 2116 C CA . PRO A 1 276 ? 2.234 3.779 21.75 1 93.56 276 PRO A CA 1
ATOM 2117 C C . PRO A 1 276 ? 2.311 3.482 20.25 1 93.56 276 PRO A C 1
ATOM 2119 O O . PRO A 1 276 ? 3.402 3.459 19.688 1 93.56 276 PRO A O 1
ATOM 2122 N N . CYS A 1 277 ? 1.191 3.303 19.594 1 94.81 277 CYS A N 1
ATOM 2123 C CA . CYS A 1 277 ? 1.235 2.926 18.188 1 94.81 277 CYS A CA 1
ATOM 2124 C C . CYS A 1 277 ? 0.682 4.039 17.312 1 94.81 277 CYS A C 1
ATOM 2126 O O . CYS A 1 277 ? 0.325 3.805 16.156 1 94.81 277 CYS A O 1
ATOM 2128 N N . VAL A 1 278 ? 0.67 5.215 17.875 1 94.88 278 VAL A N 1
ATOM 2129 C CA . VAL A 1 278 ? 0.201 6.371 17.109 1 94.88 278 VAL A CA 1
ATOM 2130 C C . VAL A 1 278 ? 1.123 6.621 15.922 1 94.88 278 VAL A C 1
ATOM 2132 O O . VAL A 1 278 ? 2.344 6.48 16.031 1 94.88 278 VAL A O 1
ATOM 2135 N N . VAL A 1 279 ? 0.535 6.945 14.758 1 95.19 279 VAL A N 1
ATOM 2136 C CA . VAL A 1 279 ? 1.318 7.129 13.539 1 95.19 279 VAL A CA 1
ATOM 2137 C C . VAL A 1 279 ? 1.274 8.594 13.117 1 95.19 279 VAL A C 1
ATOM 2139 O O . VAL A 1 279 ? 2.295 9.164 12.719 1 95.19 279 VAL A O 1
ATOM 2142 N N . ASP A 1 280 ? 0.13 9.227 13.305 1 93.25 280 ASP A N 1
ATOM 2143 C CA . ASP A 1 280 ? -0.056 10.609 12.891 1 93.25 280 ASP A CA 1
ATOM 2144 C C . ASP A 1 280 ? 0.928 11.539 13.602 1 93.25 280 ASP A C 1
ATOM 2146 O O . ASP A 1 280 ? 1.117 11.438 14.812 1 93.25 280 ASP A O 1
ATOM 2150 N N . CYS A 1 281 ? 1.62 12.336 12.969 1 93.88 281 CYS A N 1
ATOM 2151 C CA . CYS A 1 281 ? 2.5 13.398 13.438 1 93.88 281 CYS A CA 1
ATOM 2152 C C . CYS A 1 281 ? 3.809 12.828 13.977 1 93.88 281 CYS A C 1
ATOM 2154 O O . CYS A 1 281 ? 4.652 13.57 14.477 1 93.88 281 CYS A O 1
ATOM 2156 N N . MET A 1 282 ? 4.035 11.523 13.836 1 95.94 282 MET A N 1
ATOM 2157 C CA . MET A 1 282 ? 5.262 10.938 14.375 1 95.94 282 MET A CA 1
ATOM 2158 C C . MET A 1 282 ? 6.457 11.281 13.492 1 95.94 282 MET A C 1
ATOM 2160 O O . MET A 1 282 ? 7.605 11.211 13.938 1 95.94 282 MET A O 1
ATOM 2164 N N . ASP A 1 283 ? 6.172 11.625 12.227 1 94.88 283 ASP A N 1
ATOM 2165 C CA . ASP A 1 283 ? 7.238 12.156 11.383 1 94.88 283 ASP A CA 1
ATOM 2166 C C . ASP A 1 283 ? 7.746 13.5 11.914 1 94.88 283 ASP A C 1
ATOM 2168 O O . ASP A 1 283 ? 8.953 13.758 11.906 1 94.88 283 ASP A O 1
ATOM 2172 N N . ALA A 1 284 ? 6.801 14.289 12.391 1 92.81 284 ALA A N 1
ATOM 2173 C CA . ALA A 1 284 ? 7.168 15.57 12.984 1 92.81 284 ALA A CA 1
ATOM 2174 C C . ALA A 1 284 ? 7.953 15.367 14.273 1 92.81 284 ALA A C 1
ATOM 2176 O O . ALA A 1 284 ? 8.906 16.109 14.555 1 92.81 284 ALA A O 1
ATOM 2177 N N . PHE A 1 285 ? 7.562 14.375 15.094 1 94.88 285 PHE A N 1
ATOM 2178 C CA . PHE A 1 285 ? 8.297 14.031 16.312 1 94.88 285 PHE A CA 1
ATOM 2179 C C . PHE A 1 285 ? 9.719 13.602 15.977 1 94.88 285 PHE A C 1
ATOM 2181 O O . PHE A 1 285 ? 10.672 14.047 16.609 1 94.88 285 PHE A O 1
ATOM 2188 N N . ALA A 1 286 ? 9.797 12.789 14.891 1 94.19 286 ALA A N 1
ATOM 2189 C CA . ALA A 1 286 ? 11.109 12.32 14.445 1 94.19 286 ALA A CA 1
ATOM 2190 C C . ALA A 1 286 ? 11.992 13.5 14.039 1 94.19 286 ALA A C 1
ATOM 2192 O O . ALA A 1 286 ? 13.195 13.508 14.32 1 94.19 286 ALA A O 1
ATOM 2193 N N . ALA A 1 287 ? 11.438 14.453 13.398 1 87.88 287 ALA A N 1
ATOM 2194 C CA . ALA A 1 287 ? 12.18 15.617 12.93 1 87.88 287 ALA A CA 1
ATOM 2195 C C . ALA A 1 287 ? 12.719 16.438 14.102 1 87.88 287 ALA A C 1
ATOM 2197 O O . ALA A 1 287 ? 13.766 17.078 13.992 1 87.88 287 ALA A O 1
ATOM 2198 N N . LEU A 1 288 ? 12.023 16.375 15.203 1 86.06 288 LEU A N 1
ATOM 2199 C CA . LEU A 1 288 ? 12.43 17.141 16.375 1 86.06 288 LEU A CA 1
ATOM 2200 C C . LEU A 1 288 ? 13.539 16.422 17.141 1 86.06 288 LEU A C 1
ATOM 2202 O O . LEU A 1 288 ? 14.328 17.062 17.828 1 86.06 288 LEU A O 1
ATOM 2206 N N . LEU A 1 289 ? 13.523 15.031 17.062 1 83.5 289 LEU A N 1
ATOM 2207 C CA . LEU A 1 289 ? 14.484 14.242 17.828 1 83.5 289 LEU A CA 1
ATOM 2208 C C . LEU A 1 289 ? 15.875 14.344 17.203 1 83.5 289 LEU A C 1
ATOM 2210 O O . LEU A 1 289 ? 16.859 13.906 17.812 1 83.5 289 LEU A O 1
ATOM 2214 N N . ASN A 1 290 ? 16.344 15.57 16.875 1 64.75 290 ASN A N 1
ATOM 2215 C CA . ASN A 1 290 ? 17.625 15.914 16.25 1 64.75 290 ASN A CA 1
ATOM 2216 C C . ASN A 1 290 ? 18.734 14.977 16.719 1 64.75 290 ASN A C 1
ATOM 2218 O O . ASN A 1 290 ? 18.953 14.812 17.906 1 64.75 290 ASN A O 1
ATOM 2222 N N . GLY A 1 291 ? 19.406 14.164 15.742 1 62.44 291 GLY A N 1
ATOM 2223 C CA . GLY A 1 291 ? 20.594 13.336 15.969 1 62.44 291 GLY A CA 1
ATOM 2224 C C . GLY A 1 291 ? 20.25 11.867 16.125 1 62.44 291 GLY A C 1
ATOM 2225 O O . GLY A 1 291 ? 19.094 11.5 16.25 1 62.44 291 GLY A O 1
ATOM 2226 N N . PRO A 1 292 ? 21.281 11.062 15.797 1 63 292 PRO A N 1
ATOM 2227 C CA . PRO A 1 292 ? 21.078 9.625 16 1 63 292 PRO A CA 1
ATOM 2228 C C . PRO A 1 292 ? 20.859 9.266 17.469 1 63 292 PRO A C 1
ATOM 2230 O O . PRO A 1 292 ? 21.734 9.539 18.312 1 63 292 PRO A O 1
ATOM 2233 N N . SER A 1 293 ? 19.609 9.148 17.953 1 76.81 293 SER A N 1
ATOM 2234 C CA . SER A 1 293 ? 19.266 8.852 19.344 1 76.81 293 SER A CA 1
ATOM 2235 C C . SER A 1 293 ? 18.531 7.523 19.453 1 76.81 293 SER A C 1
ATOM 2237 O O . SER A 1 293 ? 18 7.008 18.469 1 76.81 293 SER A O 1
ATOM 2239 N N . VAL A 1 294 ? 18.703 6.961 20.609 1 85 294 VAL A N 1
ATOM 2240 C CA . VAL A 1 294 ? 18.016 5.715 20.938 1 85 294 VAL A CA 1
ATOM 2241 C C . VAL A 1 294 ? 16.5 5.895 20.797 1 85 294 VAL A C 1
ATOM 2243 O O . VAL A 1 294 ? 15.812 5 20.297 1 85 294 VAL A O 1
ATOM 2246 N N . GLU A 1 295 ? 16.141 7.113 21.094 1 90.56 295 GLU A N 1
ATOM 2247 C CA . GLU A 1 295 ? 14.711 7.398 21.031 1 90.56 295 GLU A CA 1
ATOM 2248 C C . GLU A 1 295 ? 14.211 7.445 19.594 1 90.56 295 GLU A C 1
ATOM 2250 O O . GLU A 1 295 ? 13.141 6.934 19.281 1 90.56 295 GLU A O 1
ATOM 2255 N N . LEU A 1 296 ? 14.953 8.039 18.734 1 92.38 296 LEU A N 1
ATOM 2256 C CA . LEU A 1 296 ? 14.594 8.109 17.312 1 92.38 296 LEU A CA 1
ATOM 2257 C C . LEU A 1 296 ? 14.578 6.719 16.688 1 92.38 296 LEU A C 1
ATOM 2259 O O . LEU A 1 296 ? 13.672 6.383 15.922 1 92.38 296 LEU A O 1
ATOM 2263 N N . ASN A 1 297 ? 15.555 5.926 17.047 1 93.38 297 ASN A N 1
ATOM 2264 C CA . ASN A 1 297 ? 15.617 4.555 16.547 1 93.38 297 ASN A CA 1
ATOM 2265 C C . ASN A 1 297 ? 14.406 3.738 16.984 1 93.38 297 ASN A C 1
ATOM 2267 O O . ASN A 1 297 ? 13.828 3 16.188 1 93.38 297 ASN A O 1
ATOM 2271 N N . ALA A 1 298 ? 14.094 3.904 18.219 1 94.81 298 ALA A N 1
ATOM 2272 C CA . ALA A 1 298 ? 12.945 3.172 18.75 1 94.81 298 ALA A CA 1
ATOM 2273 C C . ALA A 1 298 ? 11.656 3.6 18.062 1 94.81 298 ALA A C 1
ATOM 2275 O O . ALA A 1 298 ? 10.812 2.762 17.734 1 94.81 298 ALA A O 1
ATOM 2276 N N . LEU A 1 299 ? 11.539 4.871 17.891 1 95.5 299 LEU A N 1
ATOM 2277 C CA . LEU A 1 299 ? 10.359 5.414 17.234 1 95.5 299 LEU A CA 1
ATOM 2278 C C . LEU A 1 299 ? 10.242 4.887 15.805 1 95.5 299 LEU A C 1
ATOM 2280 O O . LEU A 1 299 ? 9.172 4.438 15.398 1 95.5 299 LEU A O 1
ATOM 2284 N N . VAL A 1 300 ? 11.32 4.875 15.078 1 95.88 300 VAL A N 1
ATOM 2285 C CA . VAL A 1 300 ? 11.336 4.473 13.672 1 95.88 300 VAL A CA 1
ATOM 2286 C C . VAL A 1 300 ? 11.039 2.979 13.562 1 95.88 300 VAL A C 1
ATOM 2288 O O . VAL A 1 300 ? 10.25 2.559 12.703 1 95.88 300 VAL A O 1
ATOM 2291 N N . ASN A 1 301 ? 11.641 2.191 14.398 1 95.56 301 ASN A N 1
ATOM 2292 C CA . ASN A 1 301 ? 11.391 0.754 14.383 1 95.56 301 ASN A CA 1
ATOM 2293 C C . ASN A 1 301 ? 9.93 0.436 14.664 1 95.56 301 ASN A C 1
ATOM 2295 O O . ASN A 1 301 ? 9.336 -0.42 14 1 95.56 301 ASN A O 1
ATOM 2299 N N . ASN A 1 302 ? 9.414 1.152 15.641 1 95.62 302 ASN A N 1
ATOM 2300 C CA . ASN A 1 302 ? 8.008 0.966 15.977 1 95.62 302 ASN A CA 1
ATOM 2301 C C . ASN A 1 302 ? 7.098 1.32 14.805 1 95.62 302 ASN A C 1
ATOM 2303 O O . ASN A 1 302 ? 6.152 0.59 14.5 1 95.62 302 ASN A O 1
ATOM 2307 N N . LEU A 1 303 ? 7.359 2.389 14.133 1 96.06 303 LEU A N 1
ATOM 2308 C CA . LEU A 1 303 ? 6.555 2.863 13.008 1 96.06 303 LEU A CA 1
ATOM 2309 C C . LEU A 1 303 ? 6.641 1.898 11.836 1 96.06 303 LEU A C 1
ATOM 2311 O O . LEU A 1 303 ? 5.621 1.555 11.234 1 96.06 303 LEU A O 1
ATOM 2315 N N . LEU A 1 304 ? 7.848 1.417 11.523 1 94.19 304 LEU A N 1
ATOM 2316 C CA . LEU A 1 304 ? 8.039 0.538 10.375 1 94.19 304 LEU A CA 1
ATOM 2317 C C . LEU A 1 304 ? 7.43 -0.835 10.633 1 94.19 304 LEU A C 1
ATOM 2319 O O . LEU A 1 304 ? 6.945 -1.489 9.711 1 94.19 304 LEU A O 1
ATOM 2323 N N . GLU A 1 305 ? 7.402 -1.229 11.859 1 92.88 305 GLU A N 1
ATOM 2324 C CA . GLU A 1 305 ? 6.836 -2.523 12.227 1 92.88 305 GLU A CA 1
ATOM 2325 C C . GLU A 1 305 ? 5.309 -2.488 12.188 1 92.88 305 GLU A C 1
ATOM 2327 O O . GLU A 1 305 ? 4.672 -3.438 11.719 1 92.88 305 GLU A O 1
ATOM 2332 N N . ASN A 1 306 ? 4.754 -1.349 12.594 1 92.44 306 ASN A N 1
ATOM 2333 C CA . ASN A 1 306 ? 3.316 -1.329 12.836 1 92.44 306 ASN A CA 1
ATOM 2334 C C . ASN A 1 306 ? 2.564 -0.623 11.711 1 92.44 306 ASN A C 1
ATOM 2336 O O . ASN A 1 306 ? 1.37 -0.854 11.516 1 92.44 306 ASN A O 1
ATOM 2340 N N . ALA A 1 307 ? 3.268 0.234 11 1 94 307 ALA A N 1
ATOM 2341 C CA . ALA A 1 307 ? 2.572 1.003 9.969 1 94 307 ALA A CA 1
ATOM 2342 C C . ALA A 1 307 ? 3.463 1.217 8.75 1 94 307 ALA A C 1
ATOM 2344 O O . ALA A 1 307 ? 3.688 2.355 8.328 1 94 307 ALA A O 1
ATOM 2345 N N . PRO A 1 308 ? 3.902 0.178 8.094 1 90.5 308 PRO A N 1
ATOM 2346 C CA . PRO A 1 308 ? 4.785 0.312 6.93 1 90.5 308 PRO A CA 1
ATOM 2347 C C . PRO A 1 308 ? 4.082 0.942 5.727 1 90.5 308 PRO A C 1
ATOM 2349 O O . PRO A 1 308 ? 4.746 1.396 4.789 1 90.5 308 PRO A O 1
ATOM 2352 N N . GLY A 1 309 ? 2.814 1.029 5.75 1 90.06 309 GLY A N 1
ATOM 2353 C CA . GLY A 1 309 ? 2.078 1.572 4.621 1 90.06 309 GLY A CA 1
ATOM 2354 C C . GLY A 1 309 ? 1.801 3.059 4.746 1 90.06 309 GLY A C 1
ATOM 2355 O O . GLY A 1 309 ? 1.154 3.65 3.881 1 90.06 309 GLY A O 1
ATOM 2356 N N . ARG A 1 310 ? 2.301 3.707 5.75 1 94.62 310 ARG A N 1
ATOM 2357 C CA . ARG A 1 310 ? 2.061 5.125 6 1 94.62 310 ARG A CA 1
ATOM 2358 C C . ARG A 1 310 ? 3.295 5.957 5.672 1 94.62 310 ARG A C 1
ATOM 2360 O O . ARG A 1 310 ? 4.422 5.531 5.93 1 94.62 310 ARG A O 1
ATOM 2367 N N . ALA A 1 311 ? 3.133 7.109 5.109 1 96.25 311 ALA A N 1
ATOM 2368 C CA . ALA A 1 311 ? 4.227 7.996 4.723 1 96.25 311 ALA A CA 1
ATOM 2369 C C . ALA A 1 311 ? 5.016 8.461 5.945 1 96.25 311 ALA A C 1
ATOM 2371 O O . ALA A 1 311 ? 6.23 8.648 5.871 1 96.25 311 ALA A O 1
ATOM 2372 N N . GLU A 1 312 ? 4.367 8.578 7.062 1 97.06 312 GLU A N 1
ATOM 2373 C CA . GLU A 1 312 ? 5.012 9.023 8.297 1 97.06 312 GLU A CA 1
ATOM 2374 C C . GLU A 1 312 ? 6.152 8.094 8.695 1 97.06 312 GLU A C 1
ATOM 2376 O O . GLU A 1 312 ? 7.215 8.547 9.117 1 97.06 312 GLU A O 1
ATOM 2381 N N . SER A 1 313 ? 5.93 6.801 8.492 1 96.88 313 SER A N 1
ATOM 2382 C CA . SER A 1 313 ? 6.918 5.801 8.883 1 96.88 313 SER A CA 1
ATOM 2383 C C . SER A 1 313 ? 8.203 5.949 8.07 1 96.88 313 SER A C 1
ATOM 2385 O O . SER A 1 313 ? 9.305 5.93 8.625 1 96.88 313 SER A O 1
ATOM 2387 N N . TRP A 1 314 ? 8.047 6.227 6.871 1 96.69 314 TRP A N 1
ATOM 2388 C CA . TRP A 1 314 ? 9.203 6.289 5.984 1 96.69 314 TRP A CA 1
ATOM 2389 C C . TRP A 1 314 ? 9.867 7.656 6.059 1 96.69 314 TRP A C 1
ATOM 2391 O O . TRP A 1 314 ? 11.086 7.77 5.902 1 96.69 314 TRP A O 1
ATOM 2401 N N . SER A 1 315 ? 9.117 8.688 6.277 1 96.81 315 SER A N 1
ATOM 2402 C CA . SER A 1 315 ? 9.711 9.992 6.547 1 96.81 315 SER A CA 1
ATOM 2403 C C . SER A 1 315 ? 10.562 9.961 7.809 1 96.81 315 SER A C 1
ATOM 2405 O O . SER A 1 315 ? 11.656 10.531 7.848 1 96.81 315 SER A O 1
ATOM 2407 N N . ALA A 1 316 ? 10.055 9.297 8.812 1 96.56 316 ALA A N 1
ATOM 2408 C CA . ALA A 1 316 ? 10.828 9.148 10.047 1 96.56 316 ALA A CA 1
ATOM 2409 C C . ALA A 1 316 ? 12.102 8.344 9.805 1 96.56 316 ALA A C 1
ATOM 2411 O O . ALA A 1 316 ? 13.156 8.672 10.344 1 96.56 316 ALA A O 1
ATOM 2412 N N . ALA A 1 317 ? 12.039 7.324 8.984 1 96.06 317 ALA A N 1
ATOM 2413 C CA . ALA A 1 317 ? 13.211 6.52 8.641 1 96.06 317 ALA A CA 1
ATOM 2414 C C . ALA A 1 317 ? 14.242 7.352 7.883 1 96.06 317 ALA A C 1
ATOM 2416 O O . ALA A 1 317 ? 15.445 7.203 8.094 1 96.06 317 ALA A O 1
ATOM 2417 N N . ALA A 1 318 ? 13.727 8.172 6.996 1 96 318 ALA A N 1
ATOM 2418 C CA . ALA A 1 318 ? 14.617 9.055 6.246 1 96 318 ALA A CA 1
ATOM 2419 C C . ALA A 1 318 ? 15.383 9.984 7.184 1 96 318 ALA A C 1
ATOM 2421 O O . ALA A 1 318 ? 16.594 10.18 7.027 1 96 318 ALA A O 1
ATOM 2422 N N . LEU A 1 319 ? 14.703 10.453 8.133 1 93.5 319 LEU A N 1
ATOM 2423 C CA . LEU A 1 319 ? 15.328 11.359 9.094 1 93.5 319 LEU A CA 1
ATOM 2424 C C . LEU A 1 319 ? 16.359 10.625 9.945 1 93.5 319 LEU A C 1
ATOM 2426 O O . LEU A 1 319 ? 17.406 11.18 10.281 1 93.5 319 LEU A O 1
ATOM 2430 N N . TYR A 1 320 ? 16.047 9.414 10.305 1 93.19 320 TYR A N 1
ATOM 2431 C CA . TYR A 1 320 ? 16.969 8.594 11.062 1 93.19 320 TYR A CA 1
ATOM 2432 C C . TYR A 1 320 ? 18.266 8.383 10.281 1 93.19 320 TYR A C 1
ATOM 2434 O O . TYR A 1 320 ? 19.359 8.578 10.82 1 93.19 320 TYR A O 1
ATOM 2442 N N . TRP A 1 321 ? 18.172 8.055 9.031 1 92.88 321 TRP A N 1
ATOM 2443 C CA . TRP A 1 321 ? 19.344 7.766 8.227 1 92.88 321 TRP A CA 1
ATOM 2444 C C . TRP A 1 321 ? 20.094 9.047 7.883 1 92.88 321 TRP A C 1
ATOM 2446 O O . TRP A 1 321 ? 21.328 9.047 7.746 1 92.88 321 TRP A O 1
ATOM 2456 N N . GLU A 1 322 ? 19.422 10.125 7.762 1 89.81 322 GLU A N 1
ATOM 2457 C CA . GLU A 1 322 ? 20.078 11.414 7.621 1 89.81 322 GLU A CA 1
ATOM 2458 C C . GLU A 1 322 ? 20.953 11.727 8.836 1 89.81 322 GLU A C 1
ATOM 2460 O O . GLU A 1 322 ? 22.078 12.219 8.688 1 89.81 322 GLU A O 1
ATOM 2465 N N . SER A 1 323 ? 20.391 11.453 9.969 1 84.81 323 SER A N 1
ATOM 2466 C CA . SER A 1 323 ? 21.125 11.719 11.203 1 84.81 323 SER A CA 1
ATOM 2467 C C . SER A 1 323 ? 22.359 10.828 11.32 1 84.81 323 SER A C 1
ATOM 2469 O O . SER A 1 323 ? 23.312 11.18 12.008 1 84.81 323 SER A O 1
ATOM 2471 N N . ARG A 1 324 ? 22.328 9.711 10.586 1 85 324 ARG A N 1
ATOM 2472 C CA . ARG A 1 324 ? 23.453 8.781 10.586 1 85 324 ARG A CA 1
ATOM 2473 C C . ARG A 1 324 ? 24.469 9.141 9.5 1 85 324 ARG A C 1
ATOM 2475 O O . ARG A 1 324 ? 25.516 8.508 9.391 1 85 324 ARG A O 1
ATOM 2482 N N . GLY A 1 325 ? 24.094 10.102 8.688 1 85.31 325 GLY A N 1
ATOM 2483 C CA . GLY A 1 325 ? 25.031 10.602 7.684 1 85.31 325 GLY A CA 1
ATOM 2484 C C . GLY A 1 325 ? 24.891 9.898 6.348 1 85.31 325 GLY A C 1
ATOM 2485 O O . GLY A 1 325 ? 25.656 10.172 5.422 1 85.31 325 GLY A O 1
ATOM 2486 N N . ASP A 1 326 ? 23.953 8.992 6.297 1 89.5 326 ASP A N 1
ATOM 2487 C CA . ASP A 1 326 ? 23.734 8.297 5.035 1 89.5 326 ASP A CA 1
ATOM 2488 C C . ASP A 1 326 ? 22.641 8.984 4.215 1 89.5 326 ASP A C 1
ATOM 2490 O O . ASP A 1 326 ? 21.484 8.531 4.191 1 89.5 326 ASP A O 1
ATOM 2494 N N . ALA A 1 327 ? 23 9.891 3.418 1 91 327 ALA A N 1
ATOM 2495 C CA . ALA A 1 327 ? 22.078 10.758 2.695 1 91 327 ALA A CA 1
ATOM 2496 C C . ALA A 1 327 ? 21.391 10.008 1.558 1 91 327 ALA A C 1
ATOM 2498 O O . ALA A 1 327 ? 20.219 10.242 1.266 1 91 327 ALA A O 1
ATOM 2499 N N . GLU A 1 328 ? 22.094 9.164 0.965 1 90.06 328 GLU A N 1
ATOM 2500 C CA . GLU A 1 328 ? 21.531 8.438 -0.167 1 90.06 328 GLU A CA 1
ATOM 2501 C C . GLU A 1 328 ? 20.422 7.496 0.282 1 90.06 328 GLU A C 1
ATOM 2503 O O . GLU A 1 328 ? 19.359 7.445 -0.34 1 90.06 328 GLU A O 1
ATOM 2508 N N . LYS A 1 329 ? 20.719 6.824 1.34 1 92.31 329 LYS A N 1
ATOM 2509 C CA . LYS A 1 329 ? 19.688 5.953 1.892 1 92.31 329 LYS A CA 1
ATOM 2510 C C . LYS A 1 329 ? 18.5 6.762 2.396 1 92.31 329 LYS A C 1
ATOM 2512 O O . LYS A 1 329 ? 17.344 6.363 2.207 1 92.31 329 LYS A O 1
ATOM 2517 N N . ALA A 1 330 ? 18.766 7.863 3.029 1 95.81 330 ALA A N 1
ATOM 2518 C CA . ALA A 1 330 ? 17.719 8.75 3.523 1 95.81 330 ALA A CA 1
ATOM 2519 C C . ALA A 1 330 ? 16.828 9.25 2.383 1 95.81 330 ALA A C 1
ATOM 2521 O O . ALA A 1 330 ? 15.609 9.297 2.51 1 95.81 330 ALA A O 1
ATOM 2522 N N . LEU A 1 331 ? 17.516 9.555 1.292 1 95.44 331 LEU A N 1
ATOM 2523 C CA . LEU A 1 331 ? 16.781 10.07 0.136 1 95.44 331 LEU A CA 1
ATOM 2524 C C . LEU A 1 331 ? 15.867 9 -0.447 1 95.44 331 LEU A C 1
ATOM 2526 O O . LEU A 1 331 ? 14.742 9.297 -0.852 1 95.44 331 LEU A O 1
ATOM 2530 N N . SER A 1 332 ? 16.312 7.793 -0.462 1 92.56 332 SER A N 1
ATOM 2531 C CA . SER A 1 332 ? 15.484 6.695 -0.962 1 92.56 332 SER A CA 1
ATOM 2532 C C . SER A 1 332 ? 14.234 6.512 -0.109 1 92.56 332 SER A C 1
ATOM 2534 O O . SER A 1 332 ? 13.148 6.246 -0.635 1 92.56 332 SER A O 1
ATOM 2536 N N . PHE A 1 333 ? 14.336 6.695 1.201 1 95.69 333 PHE A N 1
ATOM 2537 C CA . PHE A 1 333 ? 13.203 6.535 2.105 1 95.69 333 PHE A CA 1
ATOM 2538 C C . PHE A 1 333 ? 12.258 7.723 2 1 95.69 333 PHE A C 1
ATOM 2540 O O . PHE A 1 333 ? 11.039 7.562 2.094 1 95.69 333 PHE A O 1
ATOM 2547 N N . ALA A 1 334 ? 12.805 8.867 1.795 1 96.75 334 ALA A N 1
ATOM 2548 C CA . ALA A 1 334 ? 11.961 10.047 1.596 1 96.75 334 ALA A CA 1
ATOM 2549 C C . ALA A 1 334 ? 11.156 9.93 0.304 1 96.75 334 ALA A C 1
ATOM 2551 O O . ALA A 1 334 ? 9.992 10.352 0.246 1 96.75 334 ALA A O 1
ATOM 2552 N N . GLU A 1 335 ? 11.805 9.367 -0.687 1 94.19 335 GLU A N 1
ATOM 2553 C CA . GLU A 1 335 ? 11.109 9.141 -1.95 1 94.19 335 GLU A CA 1
ATOM 2554 C C . GLU A 1 335 ? 10 8.109 -1.789 1 94.19 335 GLU A C 1
ATOM 2556 O O . GLU A 1 335 ? 8.914 8.273 -2.35 1 94.19 335 GLU A O 1
ATOM 2561 N N . ARG A 1 336 ? 10.266 7.102 -1.043 1 91.75 336 ARG A N 1
ATOM 2562 C CA . ARG A 1 336 ? 9.234 6.109 -0.751 1 91.75 336 ARG A CA 1
ATOM 2563 C C . ARG A 1 336 ? 8.047 6.746 -0.041 1 91.75 336 ARG A C 1
ATOM 2565 O O . ARG A 1 336 ? 6.895 6.43 -0.341 1 91.75 336 ARG A O 1
ATOM 2572 N N . ALA A 1 337 ? 8.328 7.621 0.917 1 96 337 ALA A N 1
ATOM 2573 C CA . ALA A 1 337 ? 7.266 8.32 1.634 1 96 337 ALA A CA 1
ATOM 2574 C C . ALA A 1 337 ? 6.41 9.148 0.678 1 96 337 ALA A C 1
ATOM 2576 O O . ALA A 1 337 ? 5.18 9.141 0.773 1 96 337 ALA A O 1
ATOM 2577 N N . SER A 1 338 ? 7.062 9.812 -0.262 1 94.06 338 SER A N 1
ATOM 2578 C CA . SER A 1 338 ? 6.352 10.648 -1.226 1 94.06 338 SER A CA 1
ATOM 2579 C C . SER A 1 338 ? 5.539 9.797 -2.197 1 94.06 338 SER A C 1
ATOM 2581 O O . SER A 1 338 ? 4.488 10.227 -2.678 1 94.06 338 SER A O 1
ATOM 2583 N N . ASP A 1 339 ? 5.98 8.555 -2.482 1 88.25 339 ASP A N 1
ATOM 2584 C CA . ASP A 1 339 ? 5.266 7.637 -3.367 1 88.25 339 ASP A CA 1
ATOM 2585 C C . ASP A 1 339 ? 3.988 7.121 -2.709 1 88.25 339 ASP A C 1
ATOM 2587 O O . ASP A 1 339 ? 2.982 6.895 -3.385 1 88.25 339 ASP A O 1
ATOM 2591 N N . ILE A 1 340 ? 4.094 6.945 -1.455 1 90.25 340 ILE A N 1
ATOM 2592 C CA . ILE A 1 340 ? 2.941 6.465 -0.701 1 90.25 340 ILE A CA 1
ATOM 2593 C C . ILE A 1 340 ? 1.885 7.562 -0.615 1 90.25 340 ILE A C 1
ATOM 2595 O O . ILE A 1 340 ? 0.696 7.309 -0.828 1 90.25 340 ILE A O 1
ATOM 2599 N N . ASP A 1 341 ? 2.344 8.766 -0.322 1 92.25 341 ASP A N 1
ATOM 2600 C CA . ASP A 1 341 ? 1.464 9.93 -0.241 1 92.25 341 ASP A CA 1
ATOM 2601 C C . ASP A 1 341 ? 2.121 11.156 -0.861 1 92.25 341 ASP A C 1
ATOM 2603 O O . ASP A 1 341 ? 2.992 11.781 -0.248 1 92.25 341 ASP A O 1
ATOM 2607 N N . ASP A 1 342 ? 1.659 11.57 -1.945 1 89.75 342 ASP A N 1
ATOM 2608 C CA . ASP A 1 342 ? 2.271 12.664 -2.691 1 89.75 342 ASP A CA 1
ATOM 2609 C C . ASP A 1 342 ? 1.968 14.008 -2.039 1 89.75 342 ASP A C 1
ATOM 2611 O O . ASP A 1 342 ? 2.568 15.031 -2.393 1 89.75 342 ASP A O 1
ATOM 2615 N N . GLN A 1 343 ? 1.108 13.984 -0.987 1 90.31 343 GLN A N 1
ATOM 2616 C CA . GLN A 1 343 ? 0.742 15.227 -0.31 1 90.31 343 GLN A CA 1
ATOM 2617 C C . GLN A 1 343 ? 1.423 15.328 1.052 1 90.31 343 GLN A C 1
ATOM 2619 O O . GLN A 1 343 ? 1.115 16.234 1.837 1 90.31 343 GLN A O 1
ATOM 2624 N N . HIS A 1 344 ? 2.301 14.438 1.247 1 93.88 344 HIS A N 1
ATOM 2625 C CA . HIS A 1 344 ? 2.973 14.414 2.541 1 93.88 344 HIS A CA 1
ATOM 2626 C C . HIS A 1 344 ? 4.059 15.484 2.617 1 93.88 344 HIS A C 1
ATOM 2628 O O . HIS A 1 344 ? 5.184 15.266 2.164 1 93.88 344 HIS A O 1
ATOM 2634 N N . VAL A 1 345 ? 3.889 16.516 3.303 1 92.5 345 VAL A N 1
ATOM 2635 C CA . VAL A 1 345 ? 4.73 17.703 3.324 1 92.5 345 VAL A CA 1
ATOM 2636 C C . VAL A 1 345 ? 6.109 17.359 3.873 1 92.5 345 VAL A C 1
ATOM 2638 O O . VAL A 1 345 ? 7.129 17.766 3.311 1 92.5 345 VAL A O 1
ATOM 2641 N N . THR A 1 346 ? 6.164 16.594 4.914 1 93.25 346 THR A N 1
ATOM 2642 C CA . THR A 1 346 ? 7.43 16.266 5.555 1 93.25 346 THR A CA 1
ATOM 2643 C C . THR A 1 346 ? 8.344 15.508 4.59 1 93.25 346 THR A C 1
ATOM 2645 O O . THR A 1 346 ? 9.562 15.703 4.602 1 93.25 346 THR A O 1
ATOM 2648 N N . ALA A 1 347 ? 7.754 14.703 3.824 1 95.69 347 ALA A N 1
ATOM 2649 C CA . ALA A 1 347 ? 8.539 13.953 2.848 1 95.69 347 ALA A CA 1
ATOM 2650 C C . ALA A 1 347 ? 9.203 14.891 1.845 1 95.69 347 ALA A C 1
ATOM 2652 O O . ALA A 1 347 ? 10.391 14.742 1.534 1 95.69 347 ALA A O 1
ATOM 2653 N N . HIS A 1 348 ? 8.492 15.852 1.39 1 95.81 348 HIS A N 1
ATOM 2654 C CA . HIS A 1 348 ? 9.023 16.812 0.418 1 95.81 348 HIS A CA 1
ATOM 2655 C C . HIS A 1 348 ? 10.07 17.719 1.05 1 95.81 348 HIS A C 1
ATOM 2657 O O . HIS A 1 348 ? 11.086 18.016 0.424 1 95.81 348 HIS A O 1
ATOM 2663 N N . VAL A 1 349 ? 9.844 18.094 2.215 1 94.44 349 VAL A N 1
ATOM 2664 C CA . VAL A 1 349 ? 10.805 18.922 2.928 1 94.44 349 VAL A CA 1
ATOM 2665 C C . VAL A 1 349 ? 12.094 18.156 3.168 1 94.44 349 VAL A C 1
ATOM 2667 O O . VAL A 1 349 ? 13.188 18.672 2.934 1 94.44 349 VAL A O 1
ATOM 2670 N N . THR A 1 350 ? 11.953 16.984 3.6 1 94.56 350 THR A N 1
ATOM 2671 C CA . THR A 1 350 ? 13.109 16.141 3.857 1 94.56 350 THR A CA 1
ATOM 2672 C C . THR A 1 350 ? 13.891 15.875 2.572 1 94.56 350 THR A C 1
ATOM 2674 O O . THR A 1 350 ? 15.125 15.938 2.564 1 94.56 350 THR A O 1
ATOM 2677 N N . LYS A 1 351 ? 13.188 15.625 1.529 1 96.19 351 LYS A N 1
ATOM 2678 C CA . LYS A 1 351 ? 13.844 15.461 0.235 1 96.19 351 LYS A CA 1
ATOM 2679 C C . LYS A 1 351 ? 14.641 16.703 -0.142 1 96.19 351 LYS A C 1
ATOM 2681 O O . LYS A 1 351 ? 15.758 16.609 -0.642 1 96.19 351 LYS A O 1
ATOM 2686 N N . GLY A 1 352 ? 14.039 17.828 0.07 1 96.38 352 GLY A N 1
ATOM 2687 C CA . GLY A 1 352 ? 14.711 19.078 -0.226 1 96.38 352 GLY A CA 1
ATOM 2688 C C . GLY A 1 352 ? 16.016 19.25 0.525 1 96.38 352 GLY A C 1
ATOM 2689 O O . GLY A 1 352 ? 17.062 19.516 -0.078 1 96.38 352 GLY A O 1
ATOM 2690 N N . TYR A 1 353 ? 16 19 1.739 1 93 353 TYR A N 1
ATOM 2691 C CA . TYR A 1 353 ? 17.203 19.141 2.557 1 93 353 TYR A CA 1
ATOM 2692 C C . TYR A 1 353 ? 18.25 18.109 2.17 1 93 353 TYR A C 1
ATOM 2694 O O . TYR A 1 353 ? 19.438 18.406 2.139 1 93 353 TYR A O 1
ATOM 2702 N N . LEU A 1 354 ? 17.812 16.953 1.91 1 94.94 354 LEU A N 1
ATOM 2703 C CA . LEU A 1 354 ? 18.734 15.898 1.524 1 94.94 354 LEU A CA 1
ATOM 2704 C C . LEU A 1 354 ? 19.359 16.188 0.168 1 94.94 354 LEU A C 1
ATOM 2706 O O . LEU A 1 354 ? 20.547 15.914 -0.045 1 94.94 354 LEU A O 1
ATOM 2710 N N . ARG A 1 355 ? 18.609 16.766 -0.683 1 96.12 355 ARG A N 1
ATOM 2711 C CA . ARG A 1 355 ? 19.141 17.156 -1.982 1 96.12 355 ARG A CA 1
ATOM 2712 C C . ARG A 1 355 ? 20.172 18.266 -1.837 1 96.12 355 ARG A C 1
ATOM 2714 O O . ARG A 1 355 ? 21.172 18.281 -2.559 1 96.12 355 ARG A O 1
ATOM 2721 N N . LEU A 1 356 ? 19.953 19.156 -0.946 1 93.12 356 LEU A N 1
ATOM 2722 C CA . LEU A 1 356 ? 20.938 20.203 -0.662 1 93.12 356 LEU A CA 1
ATOM 2723 C C . LEU A 1 356 ? 22.234 19.594 -0.128 1 93.12 356 LEU A C 1
ATOM 2725 O O . LEU A 1 356 ? 23.328 20 -0.531 1 93.12 356 LEU A O 1
ATOM 2729 N N . LYS A 1 357 ? 22.062 18.672 0.721 1 88.62 357 LYS A N 1
ATOM 2730 C CA . LYS A 1 357 ? 23.219 18 1.295 1 88.62 357 LYS A CA 1
ATOM 2731 C C . LYS A 1 357 ? 24.016 17.25 0.224 1 88.62 357 LYS A C 1
ATOM 2733 O O . LYS A 1 357 ? 25.234 17.141 0.312 1 88.62 357 LYS A O 1
ATOM 2738 N N . CYS A 1 358 ? 23.281 16.781 -0.712 1 91.56 358 CYS A N 1
ATOM 2739 C CA . CYS A 1 358 ? 23.906 16.062 -1.818 1 91.56 358 CYS A CA 1
ATOM 2740 C C . CYS A 1 358 ? 24.328 17.031 -2.918 1 91.56 358 CYS A C 1
ATOM 2742 O O . CYS A 1 358 ? 24.641 16.609 -4.035 1 91.56 358 CYS A O 1
ATOM 2744 N N . LYS A 1 359 ? 24.219 18.312 -2.701 1 92.44 359 LYS A N 1
ATOM 2745 C CA . LYS A 1 359 ? 24.672 19.391 -3.588 1 92.44 359 LYS A CA 1
ATOM 2746 C C . LYS A 1 359 ? 23.859 19.422 -4.875 1 92.44 359 LYS A C 1
ATOM 2748 O O . LYS A 1 359 ? 24.406 19.641 -5.961 1 92.44 359 LYS A O 1
ATOM 2753 N N . ARG A 1 360 ? 22.75 19.031 -4.727 1 94.44 360 ARG A N 1
ATOM 2754 C CA . ARG A 1 360 ? 21.797 19.109 -5.828 1 94.44 360 ARG A CA 1
ATOM 2755 C C . ARG A 1 360 ? 20.734 20.188 -5.559 1 94.44 360 ARG A C 1
ATOM 2757 O O . ARG A 1 360 ? 19.562 19.875 -5.367 1 94.44 360 ARG A O 1
ATOM 2764 N N . ALA A 1 361 ? 21.062 21.406 -5.754 1 94.31 361 ALA A N 1
ATOM 2765 C CA . ALA A 1 361 ? 20.25 22.531 -5.332 1 94.31 361 ALA A CA 1
ATOM 2766 C C . ALA A 1 361 ? 19.047 22.719 -6.25 1 94.31 361 ALA A C 1
ATOM 2768 O O . ALA A 1 361 ? 17.969 23.125 -5.801 1 94.31 361 ALA A O 1
ATOM 2769 N N . ASP A 1 362 ? 19.234 22.344 -7.438 1 95.44 362 ASP A N 1
ATOM 2770 C CA . ASP A 1 362 ? 18.109 22.484 -8.367 1 95.44 362 ASP A CA 1
ATOM 2771 C C . ASP A 1 362 ? 16.969 21.547 -7.988 1 95.44 362 ASP A C 1
ATOM 2773 O O . ASP A 1 362 ? 15.805 21.953 -7.98 1 95.44 362 ASP A O 1
ATOM 2777 N N . ALA A 1 363 ? 17.391 20.375 -7.684 1 95.69 363 ALA A N 1
ATOM 2778 C CA . ALA A 1 363 ? 16.391 19.391 -7.27 1 95.69 363 ALA A CA 1
ATOM 2779 C C . ALA A 1 363 ? 15.75 19.797 -5.949 1 95.69 363 ALA A C 1
ATOM 2781 O O . ALA A 1 363 ? 14.57 19.516 -5.719 1 95.69 363 ALA A O 1
ATOM 2782 N N . ALA A 1 364 ? 16.469 20.438 -5.133 1 97.25 364 ALA A N 1
ATOM 2783 C CA . ALA A 1 364 ? 15.953 20.906 -3.852 1 97.25 364 ALA A CA 1
ATOM 2784 C C . ALA A 1 364 ? 14.875 21.969 -4.051 1 97.25 364 ALA A C 1
ATOM 2786 O O . ALA A 1 364 ? 13.867 21.984 -3.338 1 97.25 364 ALA A O 1
ATOM 2787 N N . VAL A 1 365 ? 15.109 22.844 -5.039 1 97 365 VAL A N 1
ATOM 2788 C CA . VAL A 1 365 ? 14.141 23.906 -5.336 1 97 365 VAL A CA 1
ATOM 2789 C C . VAL A 1 365 ? 12.797 23.281 -5.691 1 97 365 VAL A C 1
ATOM 2791 O O . VAL A 1 365 ? 11.758 23.703 -5.191 1 97 365 VAL A O 1
ATOM 2794 N N . HIS A 1 366 ? 12.867 22.25 -6.453 1 96.06 366 HIS A N 1
ATOM 2795 C CA . HIS A 1 366 ? 11.633 21.594 -6.867 1 96.06 366 HIS A CA 1
ATOM 2796 C C . HIS A 1 366 ? 10.914 20.953 -5.68 1 96.06 366 HIS A C 1
ATOM 2798 O O . HIS A 1 366 ? 9.695 21.047 -5.566 1 96.06 366 HIS A O 1
ATOM 2804 N N . ALA A 1 367 ? 11.633 20.328 -4.844 1 96.5 367 ALA A N 1
ATOM 2805 C CA . ALA A 1 367 ? 11.062 19.672 -3.67 1 96.5 367 ALA A CA 1
ATOM 2806 C C . ALA A 1 367 ? 10.438 20.703 -2.723 1 96.5 367 ALA A C 1
ATOM 2808 O O . ALA A 1 367 ? 9.32 20.5 -2.23 1 96.5 367 ALA A O 1
ATOM 2809 N N . PHE A 1 368 ? 11.094 21.797 -2.5 1 96.62 368 PHE A N 1
ATOM 2810 C CA . PHE A 1 368 ? 10.586 22.812 -1.576 1 96.62 368 PHE A CA 1
ATOM 2811 C C . PHE A 1 368 ? 9.414 23.562 -2.184 1 96.62 368 PHE A C 1
ATOM 2813 O O . PHE A 1 368 ? 8.492 23.969 -1.471 1 96.62 368 PHE A O 1
ATOM 2820 N N . LYS A 1 369 ? 9.43 23.766 -3.457 1 95.62 369 LYS A N 1
ATOM 2821 C CA . LYS A 1 369 ? 8.289 24.375 -4.117 1 95.62 369 LYS A CA 1
ATOM 2822 C C . LYS A 1 369 ? 7.027 23.531 -3.939 1 95.62 369 LYS A C 1
ATOM 2824 O O . LYS A 1 369 ? 5.949 24.078 -3.674 1 95.62 369 LYS A O 1
ATOM 2829 N N . ARG A 1 370 ? 7.215 22.266 -4.09 1 93.38 370 ARG A N 1
ATOM 2830 C CA . ARG A 1 370 ? 6.09 21.359 -3.885 1 93.38 370 ARG A CA 1
ATOM 2831 C C . ARG A 1 370 ? 5.602 21.406 -2.441 1 93.38 370 ARG A C 1
ATOM 2833 O O . ARG A 1 370 ? 4.395 21.438 -2.189 1 93.38 370 ARG A O 1
ATOM 2840 N N . ALA A 1 371 ? 6.52 21.375 -1.513 1 94.06 371 ALA A N 1
ATOM 2841 C CA . ALA A 1 371 ? 6.172 21.469 -0.096 1 94.06 371 ALA A CA 1
ATOM 2842 C C . ALA A 1 371 ? 5.418 22.766 0.207 1 94.06 371 ALA A C 1
ATOM 2844 O O . ALA A 1 371 ? 4.441 22.75 0.962 1 94.06 371 ALA A O 1
ATOM 2845 N N . LEU A 1 372 ? 5.852 23.812 -0.429 1 91.62 372 LEU A N 1
ATOM 2846 C CA . LEU A 1 372 ? 5.238 25.125 -0.218 1 91.62 372 LEU A CA 1
ATOM 2847 C C . LEU A 1 372 ? 3.824 25.156 -0.786 1 91.62 372 LEU A C 1
ATOM 2849 O O . LEU A 1 372 ? 2.93 25.766 -0.196 1 91.62 372 LEU A O 1
ATOM 2853 N N . GLN A 1 373 ? 3.65 24.531 -1.846 1 86.38 373 GLN A N 1
ATOM 2854 C CA . GLN A 1 373 ? 2.33 24.438 -2.459 1 86.38 373 GLN A CA 1
ATOM 2855 C C . GLN A 1 373 ? 1.355 23.688 -1.562 1 86.38 373 GLN A C 1
ATOM 2857 O O . GLN A 1 373 ? 0.173 24.031 -1.494 1 86.38 373 GLN A O 1
ATOM 2862 N N . LEU A 1 374 ? 1.834 22.75 -0.893 1 85.62 374 LEU A N 1
ATOM 2863 C CA . LEU A 1 374 ? 0.998 21.906 -0.052 1 85.62 374 LEU A CA 1
ATOM 2864 C C . LEU A 1 374 ? 0.728 22.562 1.294 1 85.62 374 LEU A C 1
ATOM 2866 O O . LEU A 1 374 ? -0.386 22.484 1.817 1 85.62 374 LEU A O 1
ATOM 2870 N N . ALA A 1 375 ? 1.781 23.094 1.857 1 84.31 375 ALA A N 1
ATOM 2871 C CA . ALA A 1 375 ? 1.661 23.719 3.174 1 84.31 375 ALA A CA 1
ATOM 2872 C C . ALA A 1 375 ? 2.631 24.875 3.316 1 84.31 375 ALA A C 1
ATOM 2874 O O . ALA A 1 375 ? 3.779 24.703 3.729 1 84.31 375 ALA A O 1
ATOM 2875 N N . PRO A 1 376 ? 2.131 26 3.059 1 83 376 PRO A N 1
ATOM 2876 C CA . PRO A 1 376 ? 2.98 27.156 3.291 1 83 376 PRO A CA 1
ATOM 2877 C C . PRO A 1 376 ? 3.318 27.359 4.77 1 83 376 PRO A C 1
ATOM 2879 O O . PRO A 1 376 ? 2.42 27.562 5.59 1 83 376 PRO A O 1
ATOM 2882 N N . ALA A 1 377 ? 4.512 27.141 5.105 1 80.62 377 ALA A N 1
ATOM 2883 C CA . ALA A 1 377 ? 5.031 27.312 6.457 1 80.62 377 ALA A CA 1
ATOM 2884 C C . ALA A 1 377 ? 6.445 27.891 6.43 1 80.62 377 ALA A C 1
ATOM 2886 O O . ALA A 1 377 ? 7.086 27.938 5.375 1 80.62 377 ALA A O 1
ATOM 2887 N N . THR A 1 378 ? 6.832 28.375 7.523 1 82.38 378 THR A N 1
ATOM 2888 C CA . THR A 1 378 ? 8.141 29.016 7.613 1 82.38 378 THR A CA 1
ATOM 2889 C C . THR A 1 378 ? 9.242 28.047 7.203 1 82.38 378 THR A C 1
ATOM 2891 O O . THR A 1 378 ? 10.211 28.438 6.547 1 82.38 378 THR A O 1
ATOM 2894 N N . ARG A 1 379 ? 9.039 26.844 7.559 1 82.56 379 ARG A N 1
ATOM 2895 C CA . ARG A 1 379 ? 10.055 25.844 7.258 1 82.56 379 ARG A CA 1
ATOM 2896 C C . ARG A 1 379 ? 10.164 25.609 5.758 1 82.56 379 ARG A C 1
ATOM 2898 O O . ARG A 1 379 ? 11.266 25.391 5.234 1 82.56 379 ARG A O 1
ATOM 2905 N N . THR A 1 380 ? 9.094 25.562 5.109 1 91.19 380 THR A N 1
ATOM 2906 C CA . THR A 1 380 ? 9.102 25.328 3.668 1 91.19 380 THR A CA 1
ATOM 2907 C C . THR A 1 380 ? 9.672 26.547 2.932 1 91.19 380 THR A C 1
ATOM 2909 O O . THR A 1 380 ? 10.445 26.391 1.98 1 91.19 380 THR A O 1
ATOM 2912 N N . TYR A 1 381 ? 9.398 27.734 3.4 1 93.31 381 TYR A N 1
ATOM 2913 C CA . TYR A 1 381 ? 9.992 28.938 2.852 1 93.31 381 TYR A CA 1
ATOM 2914 C C . TYR A 1 381 ? 11.5 28.953 3.068 1 93.31 381 TYR A C 1
ATOM 2916 O O . TYR A 1 381 ? 12.266 29.312 2.162 1 93.31 381 TYR A O 1
ATOM 2924 N N . ALA A 1 382 ? 11.883 28.594 4.238 1 91.94 382 ALA A N 1
ATOM 2925 C CA . ALA A 1 382 ? 13.297 28.594 4.598 1 91.94 382 ALA A CA 1
ATOM 2926 C C . ALA A 1 382 ? 14.102 27.688 3.67 1 91.94 382 ALA A C 1
ATOM 2928 O O . ALA A 1 382 ? 15.188 28.062 3.215 1 91.94 382 ALA A O 1
ATOM 2929 N N . GLY A 1 383 ? 13.555 26.5 3.441 1 94.56 383 GLY A N 1
ATOM 2930 C CA . GLY A 1 383 ? 14.234 25.578 2.535 1 94.56 383 GLY A CA 1
ATOM 2931 C C . GLY A 1 383 ? 14.359 26.125 1.125 1 94.56 383 GLY A C 1
ATOM 2932 O O . GLY A 1 383 ? 15.414 26 0.496 1 94.56 383 GLY A O 1
ATOM 2933 N N . LEU A 1 384 ? 13.359 26.766 0.651 1 96.62 384 LEU A N 1
ATOM 2934 C CA . LEU A 1 384 ? 13.359 27.312 -0.7 1 96.62 384 LEU A CA 1
ATOM 2935 C C . LEU A 1 384 ? 14.344 28.484 -0.812 1 96.62 384 LEU A C 1
ATOM 2937 O O . LEU A 1 384 ? 15.094 28.578 -1.787 1 96.62 384 LEU A O 1
ATOM 2941 N N . VAL A 1 385 ? 14.383 29.297 0.158 1 96.31 385 VAL A N 1
ATOM 2942 C CA . VAL A 1 385 ? 15.305 30.422 0.186 1 96.31 385 VAL A CA 1
ATOM 2943 C C . VAL A 1 385 ? 16.75 29.906 0.217 1 96.31 385 VAL A C 1
ATOM 2945 O O . VAL A 1 385 ? 17.594 30.391 -0.538 1 96.31 385 VAL A O 1
ATOM 2948 N N . ALA A 1 386 ? 17 28.984 1.074 1 94.12 386 ALA A N 1
ATOM 2949 C CA . ALA A 1 386 ? 18.344 28.406 1.172 1 94.12 386 ALA A CA 1
ATOM 2950 C C . ALA A 1 386 ? 18.797 27.844 -0.172 1 94.12 386 ALA A C 1
ATOM 2952 O O . ALA A 1 386 ? 19.953 28 -0.564 1 94.12 386 ALA A O 1
ATOM 2953 N N . SER A 1 387 ? 17.891 27.156 -0.806 1 96.88 387 SER A N 1
ATOM 2954 C CA . SER A 1 387 ? 18.203 26.562 -2.104 1 96.88 387 SER A CA 1
ATOM 2955 C C . SER A 1 387 ? 18.531 27.641 -3.133 1 96.88 387 SER A C 1
ATOM 2957 O O . SER A 1 387 ? 19.516 27.516 -3.881 1 96.88 387 SER A O 1
ATOM 2959 N N . TYR A 1 388 ? 17.812 28.703 -3.188 1 96.69 388 TYR A N 1
ATOM 2960 C CA . TYR A 1 388 ? 18.047 29.797 -4.117 1 96.69 388 TYR A CA 1
ATOM 2961 C C . TYR A 1 388 ? 19.375 30.484 -3.818 1 96.69 388 TYR A C 1
ATOM 2963 O O . TYR A 1 388 ? 20.094 30.875 -4.738 1 96.69 388 TYR A O 1
ATOM 2971 N N . LEU A 1 389 ? 19.672 30.656 -2.617 1 94.38 389 LEU A N 1
ATOM 2972 C CA . LEU A 1 389 ? 20.906 31.312 -2.229 1 94.38 389 LEU A CA 1
ATOM 2973 C C . LEU A 1 389 ? 22.125 30.5 -2.668 1 94.38 389 LEU A C 1
ATOM 2975 O O . LEU A 1 389 ? 23.109 31.047 -3.146 1 94.38 389 LEU A O 1
ATOM 2979 N N . ILE A 1 390 ? 22.016 29.203 -2.492 1 93.94 390 ILE A N 1
ATOM 2980 C CA . ILE A 1 390 ? 23.094 28.312 -2.902 1 93.94 390 ILE A CA 1
ATOM 2981 C C . ILE A 1 390 ? 23.281 28.391 -4.418 1 93.94 390 ILE A C 1
ATOM 2983 O O . ILE A 1 390 ? 24.406 28.312 -4.918 1 93.94 390 ILE A O 1
ATOM 2987 N N . LEU A 1 391 ? 22.203 28.641 -5.113 1 95.25 391 LEU A N 1
ATOM 2988 C CA . LEU A 1 391 ? 22.234 28.703 -6.57 1 95.25 391 LEU A CA 1
ATOM 2989 C C . LEU A 1 391 ? 22.594 30.109 -7.051 1 95.25 391 LEU A C 1
ATOM 2991 O O . LEU A 1 391 ? 22.797 30.328 -8.25 1 95.25 391 LEU A O 1
ATOM 2995 N N . GLY A 1 392 ? 22.641 31.078 -6.141 1 93.5 392 GLY A N 1
ATOM 2996 C CA . GLY A 1 392 ? 22.969 32.438 -6.492 1 93.5 392 GLY A CA 1
ATOM 2997 C C . GLY A 1 392 ? 21.781 33.219 -7.074 1 93.5 392 GLY A C 1
ATOM 2998 O O . GLY A 1 392 ? 21.953 34.25 -7.691 1 93.5 392 GLY A O 1
ATOM 2999 N N . ARG A 1 393 ? 20.672 32.625 -6.914 1 95.44 393 ARG A N 1
ATOM 3000 C CA . ARG A 1 393 ? 19.453 33.281 -7.391 1 95.44 393 ARG A CA 1
ATOM 3001 C C . ARG A 1 393 ? 18.875 34.188 -6.324 1 95.44 393 ARG A C 1
ATOM 3003 O O . ARG A 1 393 ? 17.781 33.938 -5.801 1 95.44 393 ARG A O 1
ATOM 3010 N N . ILE A 1 394 ? 19.359 35.344 -6.164 1 93.69 394 ILE A N 1
ATOM 3011 C CA . ILE A 1 394 ? 19.094 36.25 -5.051 1 93.69 394 ILE A CA 1
ATOM 3012 C C . ILE A 1 394 ? 17.734 36.875 -5.23 1 93.69 394 ILE A C 1
ATOM 3014 O O . ILE A 1 394 ? 17 37.094 -4.258 1 93.69 394 ILE A O 1
ATOM 3018 N N . LYS A 1 395 ? 17.344 37.156 -6.426 1 95 395 LYS A N 1
ATOM 3019 C CA . LYS A 1 395 ? 16.047 37.781 -6.676 1 95 395 LYS A CA 1
ATOM 3020 C C . LYS A 1 395 ? 14.898 36.875 -6.254 1 95 395 LYS A C 1
ATOM 3022 O O . LYS A 1 395 ? 13.969 37.312 -5.586 1 95 395 LYS A O 1
ATOM 3027 N N . GLU A 1 396 ? 15.047 35.625 -6.664 1 96.69 396 GLU A N 1
ATOM 3028 C CA . GLU A 1 396 ? 14.016 34.656 -6.293 1 96.69 396 GLU A CA 1
ATOM 3029 C C . GLU A 1 396 ? 14 34.438 -4.785 1 96.69 396 GLU A C 1
ATOM 3031 O O . GLU A 1 396 ? 12.93 34.281 -4.188 1 96.69 396 GLU A O 1
ATOM 3036 N N . ALA A 1 397 ? 15.141 34.406 -4.164 1 96.88 397 ALA A N 1
ATOM 3037 C CA . ALA A 1 397 ? 15.242 34.219 -2.717 1 96.88 397 ALA A CA 1
ATOM 3038 C C . ALA A 1 397 ? 14.57 35.375 -1.976 1 96.88 397 ALA A C 1
ATOM 3040 O O . ALA A 1 397 ? 13.852 35.156 -0.996 1 96.88 397 ALA A O 1
ATOM 3041 N N . THR A 1 398 ? 14.797 36.562 -2.514 1 95.25 398 THR A N 1
ATOM 3042 C CA . THR A 1 398 ? 14.219 37.781 -1.909 1 95.25 398 THR A CA 1
ATOM 3043 C C . THR A 1 398 ? 12.695 37.75 -2.023 1 95.25 398 THR A C 1
ATOM 3045 O O . THR A 1 398 ? 11.992 38.062 -1.058 1 95.25 398 THR A O 1
ATOM 3048 N N . ALA A 1 399 ? 12.266 37.375 -3.164 1 96.69 399 ALA A N 1
ATOM 3049 C CA . ALA A 1 399 ? 10.828 37.312 -3.379 1 96.69 399 ALA A CA 1
ATOM 3050 C C . ALA A 1 399 ? 10.18 36.312 -2.438 1 96.69 399 ALA A C 1
ATOM 3052 O O . ALA A 1 399 ? 9.109 36.562 -1.875 1 96.69 399 ALA A O 1
ATOM 3053 N N . THR A 1 400 ? 10.812 35.188 -2.283 1 96.56 400 THR A N 1
ATOM 3054 C CA . THR A 1 400 ? 10.305 34.125 -1.418 1 96.56 400 THR A CA 1
ATOM 3055 C C . THR A 1 400 ? 10.305 34.562 0.041 1 96.56 400 THR A C 1
ATOM 3057 O O . THR A 1 400 ? 9.352 34.312 0.777 1 96.56 400 THR A O 1
ATOM 3060 N N . ALA A 1 401 ? 11.305 35.188 0.441 1 95.75 401 ALA A N 1
ATOM 3061 C CA . ALA A 1 401 ? 11.406 35.688 1.81 1 95.75 401 ALA A CA 1
ATOM 3062 C C . ALA A 1 401 ? 10.336 36.75 2.088 1 95.75 401 ALA A C 1
ATOM 3064 O O . ALA A 1 401 ? 9.75 36.781 3.172 1 95.75 401 ALA A O 1
ATOM 3065 N N . LYS A 1 402 ? 10.086 37.531 1.172 1 95.38 402 LYS A N 1
ATOM 3066 C CA . LYS A 1 402 ? 9.055 38.562 1.314 1 95.38 402 LYS A CA 1
ATOM 3067 C C . LYS A 1 402 ? 7.664 37.938 1.404 1 95.38 402 LYS A C 1
ATOM 3069 O O . LYS A 1 402 ? 6.812 38.406 2.162 1 95.38 402 LYS A O 1
ATOM 3074 N N . GLU A 1 403 ? 7.508 36.969 0.61 1 94.38 403 GLU A N 1
ATOM 3075 C CA . GLU A 1 403 ? 6.242 36.219 0.68 1 94.38 403 GLU A CA 1
ATOM 3076 C C . GLU A 1 403 ? 6.035 35.625 2.061 1 94.38 403 GLU A C 1
ATOM 3078 O O . GLU A 1 403 ? 4.922 35.625 2.592 1 94.38 403 GLU A O 1
ATOM 3083 N N . CYS A 1 404 ? 7.082 35.031 2.584 1 92.75 404 CYS A N 1
ATOM 3084 C CA . CYS A 1 404 ? 7.016 34.469 3.92 1 92.75 404 CYS A CA 1
ATOM 3085 C C . CYS A 1 404 ? 6.656 35.531 4.957 1 92.75 404 CYS A C 1
ATOM 3087 O O . CYS A 1 404 ? 5.812 35.281 5.824 1 92.75 404 CYS A O 1
ATOM 3089 N N . ALA A 1 405 ? 7.242 36.688 4.848 1 90.75 405 ALA A N 1
ATOM 3090 C CA . ALA A 1 405 ? 7.008 37.781 5.785 1 90.75 405 ALA A CA 1
ATOM 3091 C C . ALA A 1 405 ? 5.57 38.281 5.695 1 90.75 405 ALA A C 1
ATOM 3093 O O . ALA A 1 405 ? 4.984 38.688 6.699 1 90.75 405 ALA A O 1
ATOM 3094 N N . ARG A 1 406 ? 5.004 38.188 4.551 1 89.44 406 ARG A N 1
ATOM 3095 C CA . ARG A 1 406 ? 3.611 38.594 4.367 1 89.44 406 ARG A CA 1
ATOM 3096 C C . ARG A 1 406 ? 2.666 37.531 4.969 1 89.44 406 ARG A C 1
ATOM 3098 O O . ARG A 1 406 ? 1.646 37.906 5.562 1 89.44 406 ARG A O 1
ATOM 3105 N N . ALA A 1 407 ? 3.037 36.344 4.812 1 82 407 ALA A N 1
ATOM 3106 C CA . ALA A 1 407 ? 2.207 35.25 5.301 1 82 407 ALA A CA 1
ATOM 3107 C C . ALA A 1 407 ? 2.268 35.156 6.82 1 82 407 ALA A C 1
ATOM 3109 O O . ALA A 1 407 ? 1.289 34.75 7.465 1 82 407 ALA A O 1
ATOM 3110 N N . ALA A 1 408 ? 3.463 35.438 7.348 1 83.31 408 ALA A N 1
ATOM 3111 C CA . ALA A 1 408 ? 3.666 35.375 8.789 1 83.31 408 ALA A CA 1
ATOM 3112 C C . ALA A 1 408 ? 4.422 36.594 9.312 1 83.31 408 ALA A C 1
ATOM 3114 O O . ALA A 1 408 ? 5.574 36.469 9.734 1 83.31 408 ALA A O 1
ATOM 3115 N N . PRO A 1 409 ? 3.703 37.625 9.445 1 82.38 409 PRO A N 1
ATOM 3116 C CA . PRO A 1 409 ? 4.363 38.875 9.797 1 82.38 409 PRO A CA 1
ATOM 3117 C C . PRO A 1 409 ? 4.887 38.875 11.227 1 82.38 409 PRO A C 1
ATOM 3119 O O . PRO A 1 409 ? 5.844 39.625 11.531 1 82.38 409 PRO A O 1
ATOM 3122 N N . ASN A 1 410 ? 4.355 38.125 12.039 1 77.81 410 ASN A N 1
ATOM 3123 C CA . ASN A 1 410 ? 4.75 38.156 13.445 1 77.81 410 ASN A CA 1
ATOM 3124 C C . ASN A 1 410 ? 5.645 36.969 13.805 1 77.81 410 ASN A C 1
ATOM 3126 O O . ASN A 1 410 ? 5.949 36.75 14.977 1 77.81 410 ASN A O 1
ATOM 3130 N N . ALA A 1 411 ? 6.078 36.281 12.805 1 81.31 411 ALA A N 1
ATOM 3131 C CA . ALA A 1 411 ? 6.957 35.156 13.062 1 81.31 411 ALA A CA 1
ATOM 3132 C C . ALA A 1 411 ? 8.422 35.562 13.023 1 81.31 411 ALA A C 1
ATOM 3134 O O . ALA A 1 411 ? 8.859 36.25 12.094 1 81.31 411 ALA A O 1
ATOM 3135 N N . SER A 1 412 ? 9.148 35.188 14.086 1 83.5 412 SER A N 1
ATOM 3136 C CA . SER A 1 412 ? 10.57 35.5 14.148 1 83.5 412 SER A CA 1
ATOM 3137 C C . SER A 1 412 ? 11.305 34.938 12.93 1 83.5 412 SER A C 1
ATOM 3139 O O . SER A 1 412 ? 12.164 35.625 12.352 1 83.5 412 SER A O 1
ATOM 3141 N N . ALA A 1 413 ? 10.922 33.781 12.5 1 84 413 ALA A N 1
ATOM 3142 C CA . ALA A 1 413 ? 11.586 33.094 11.406 1 84 413 ALA A CA 1
ATOM 3143 C C . ALA A 1 413 ? 11.438 33.844 10.094 1 84 413 ALA A C 1
ATOM 3145 O O . ALA A 1 413 ? 12.344 33.812 9.25 1 84 413 ALA A O 1
ATOM 3146 N N . SER A 1 414 ? 10.289 34.5 9.867 1 89.25 414 SER A N 1
ATOM 3147 C CA . SER A 1 414 ? 10.07 35.25 8.641 1 89.25 414 SER A CA 1
ATOM 3148 C C . SER A 1 414 ? 11.055 36.406 8.508 1 89.25 414 SER A C 1
ATOM 3150 O O . SER A 1 414 ? 11.586 36.656 7.422 1 89.25 414 SER A O 1
ATOM 3152 N N . HIS A 1 415 ? 11.336 37.031 9.578 1 90.94 415 HIS A N 1
ATOM 3153 C CA . HIS A 1 415 ? 12.281 38.156 9.57 1 90.94 415 HIS A CA 1
ATOM 3154 C C . HIS A 1 415 ? 13.719 37.656 9.445 1 90.94 415 HIS A C 1
ATOM 3156 O O . HIS A 1 415 ? 14.555 38.312 8.828 1 90.94 415 HIS A O 1
ATOM 3162 N N . ALA A 1 416 ? 13.969 36.562 10.07 1 92.06 416 ALA A N 1
ATOM 3163 C CA . ALA A 1 416 ? 15.289 35.938 9.922 1 92.06 416 ALA A CA 1
ATOM 3164 C C . ALA A 1 416 ? 15.586 35.625 8.461 1 92.06 416 ALA A C 1
ATOM 3166 O O . ALA A 1 416 ? 16.719 35.781 8 1 92.06 416 ALA A O 1
ATOM 3167 N N . LEU A 1 417 ? 14.609 35.188 7.762 1 93.75 417 LEU A N 1
ATOM 3168 C CA . LEU A 1 417 ? 14.781 34.844 6.355 1 93.75 417 LEU A CA 1
ATOM 3169 C C . LEU A 1 417 ? 15.117 36.062 5.531 1 93.75 417 LEU A C 1
ATOM 3171 O O . LEU A 1 417 ? 15.93 36 4.609 1 93.75 417 LEU A O 1
ATOM 3175 N N . LEU A 1 418 ? 14.477 37.156 5.828 1 94.12 418 LEU A N 1
ATOM 3176 C CA . LEU A 1 418 ? 14.812 38.406 5.168 1 94.12 418 LEU A CA 1
ATOM 3177 C C . LEU A 1 418 ? 16.25 38.812 5.465 1 94.12 418 LEU A C 1
ATOM 3179 O O . LEU A 1 418 ? 16.953 39.312 4.582 1 94.12 418 LEU A O 1
ATOM 3183 N N . GLY A 1 419 ? 16.609 38.625 6.672 1 94.44 419 GLY A N 1
ATOM 3184 C CA . GLY A 1 419 ? 18 38.844 7.035 1 94.44 419 GLY A CA 1
ATOM 3185 C C . GLY A 1 419 ? 18.984 38 6.246 1 94.44 419 GLY A C 1
ATOM 3186 O O . GLY A 1 419 ? 20.016 38.5 5.789 1 94.44 419 GLY A O 1
ATOM 3187 N N . ASP A 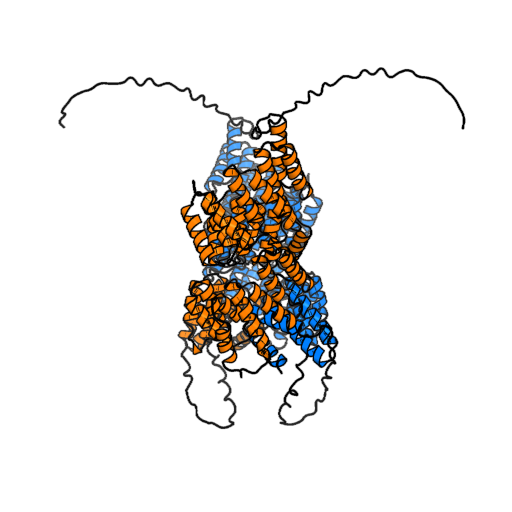1 420 ? 18.703 36.781 6.078 1 93.44 420 ASP A N 1
ATOM 3188 C CA . ASP A 1 420 ? 19.562 35.844 5.344 1 93.44 420 ASP A CA 1
ATOM 3189 C C . ASP A 1 420 ? 19.766 36.312 3.904 1 93.44 420 ASP A C 1
ATOM 3191 O O . ASP A 1 420 ? 20.891 36.25 3.383 1 93.44 420 ASP A O 1
ATOM 3195 N N . VAL A 1 421 ? 18.703 36.688 3.264 1 95.12 421 VAL A N 1
ATOM 3196 C CA . VAL A 1 421 ? 18.766 37.125 1.869 1 95.12 421 VAL A CA 1
ATOM 3197 C C . VAL A 1 421 ? 19.578 38.406 1.763 1 95.12 421 VAL A C 1
ATOM 3199 O O . VAL A 1 421 ? 20.406 38.562 0.862 1 95.12 421 VAL A O 1
ATOM 3202 N N . GLU A 1 422 ? 19.359 39.281 2.664 1 93.5 422 GLU A N 1
ATOM 3203 C CA . GLU A 1 422 ? 20.109 40.531 2.668 1 93.5 422 GLU A CA 1
ATOM 3204 C C . GLU A 1 422 ? 21.594 40.312 2.945 1 93.5 422 GLU A C 1
ATOM 3206 O O . GLU A 1 422 ? 22.438 41 2.396 1 93.5 422 GLU A O 1
ATOM 3211 N N . ALA A 1 423 ? 21.875 39.438 3.803 1 90.69 423 ALA A N 1
ATOM 3212 C CA . ALA A 1 423 ? 23.266 39.125 4.121 1 90.69 423 ALA A CA 1
ATOM 3213 C C . ALA A 1 423 ? 23.984 38.531 2.902 1 90.69 423 ALA A C 1
ATOM 3215 O O . ALA A 1 423 ? 25.188 38.75 2.742 1 90.69 423 ALA A O 1
ATOM 3216 N N . ALA A 1 424 ? 23.281 37.812 2.111 1 89.12 424 ALA A N 1
ATOM 3217 C CA . ALA A 1 424 ? 23.875 37.188 0.922 1 89.12 424 ALA A CA 1
ATOM 3218 C C . ALA A 1 424 ? 24.062 38.219 -0.188 1 89.12 424 ALA A C 1
ATOM 3220 O O . ALA A 1 424 ? 24.922 38.062 -1.052 1 89.12 424 ALA A O 1
ATOM 3221 N N . ALA A 1 425 ? 23.219 39.219 -0.104 1 86.25 425 ALA A N 1
ATOM 3222 C CA . ALA A 1 425 ? 23.328 40.281 -1.104 1 86.25 425 ALA A CA 1
ATOM 3223 C C . ALA A 1 425 ? 24.5 41.219 -0.797 1 86.25 425 ALA A C 1
ATOM 3225 O O . ALA A 1 425 ? 24.781 41.5 0.368 1 86.25 425 ALA A O 1
ATOM 3226 N N . GLN A 1 426 ? 25.328 41.562 -1.714 1 78.88 426 GLN A N 1
ATOM 3227 C CA . GLN A 1 426 ? 26.516 42.406 -1.55 1 78.88 426 GLN A CA 1
ATOM 3228 C C . GLN A 1 426 ? 26.125 43.781 -1.065 1 78.88 426 GLN A C 1
ATOM 3230 O O . GLN A 1 426 ? 25.219 44.406 -1.603 1 78.88 426 GLN A O 1
ATOM 3235 N N . GLY A 1 427 ? 26.656 44.219 0.042 1 80.44 427 GLY A N 1
ATOM 3236 C CA . GLY A 1 427 ? 26.547 45.594 0.501 1 80.44 427 GLY A CA 1
ATOM 3237 C C . GLY A 1 427 ? 25.359 45.812 1.419 1 80.44 427 GLY A C 1
ATOM 3238 O O . GLY A 1 427 ? 25.078 46.969 1.798 1 80.44 427 GLY A O 1
ATOM 3239 N N . HIS A 1 428 ? 24.688 44.844 1.774 1 87.06 428 HIS A N 1
ATOM 3240 C CA . HIS A 1 428 ? 23.469 45.031 2.545 1 87.06 428 HIS A CA 1
ATOM 3241 C C . HIS A 1 428 ? 23.625 44.531 3.969 1 87.06 428 HIS A C 1
ATOM 3243 O O . HIS A 1 428 ? 22.656 44.031 4.555 1 87.06 428 HIS A O 1
ATOM 3249 N N . ARG A 1 429 ? 24.703 44.594 4.562 1 88.56 429 ARG A N 1
ATOM 3250 C CA . ARG A 1 429 ? 24.984 44 5.871 1 88.56 429 ARG A CA 1
ATOM 3251 C C . ARG A 1 429 ? 24.219 44.719 6.969 1 88.56 429 ARG A C 1
ATOM 3253 O O . ARG A 1 429 ? 23.75 44.094 7.922 1 88.56 429 ARG A O 1
ATOM 3260 N N . ASP A 1 430 ? 24.047 45.969 6.781 1 91 430 ASP A N 1
ATOM 3261 C CA . ASP A 1 430 ? 23.312 46.719 7.797 1 91 430 ASP A CA 1
ATOM 3262 C C . ASP A 1 430 ? 21.844 46.344 7.812 1 91 430 ASP A C 1
ATOM 3264 O O . ASP A 1 430 ? 21.234 46.219 8.883 1 91 430 ASP A O 1
ATOM 3268 N N . ARG A 1 431 ? 21.359 46.219 6.703 1 92.56 431 ARG A N 1
ATOM 3269 C CA . ARG A 1 431 ? 19.969 45.781 6.621 1 92.56 431 ARG A CA 1
ATOM 3270 C C . ARG A 1 431 ? 19.781 44.406 7.207 1 92.56 431 ARG A C 1
ATOM 3272 O O . ARG A 1 431 ? 18.812 44.125 7.91 1 92.56 431 ARG A O 1
ATOM 3279 N N . ALA A 1 432 ? 20.641 43.531 6.871 1 94.5 432 ALA A N 1
ATOM 3280 C CA . ALA A 1 432 ? 20.609 42.156 7.41 1 94.5 432 ALA A CA 1
ATOM 3281 C C . ALA A 1 432 ? 20.625 42.188 8.938 1 94.5 432 ALA A C 1
ATOM 3283 O O . ALA A 1 432 ? 19.859 41.469 9.578 1 94.5 432 ALA A O 1
ATOM 3284 N N . ARG A 1 433 ? 21.516 43 9.469 1 92.81 433 ARG A N 1
ATOM 3285 C CA . ARG A 1 433 ? 21.641 43.156 10.914 1 92.81 433 ARG A CA 1
ATOM 3286 C C . ARG A 1 433 ? 20.312 43.562 11.539 1 92.81 433 ARG A C 1
ATOM 3288 O O . ARG A 1 433 ? 19.891 43.031 12.555 1 92.81 433 ARG A O 1
ATOM 3295 N N . ARG A 1 434 ? 19.672 44.469 10.93 1 94.19 434 ARG A N 1
ATOM 3296 C CA . ARG A 1 434 ? 18.406 44.969 11.453 1 94.19 434 ARG A CA 1
ATOM 3297 C C . ARG A 1 434 ? 17.328 43.875 11.461 1 94.19 434 ARG A C 1
ATOM 3299 O O . ARG A 1 434 ? 16.562 43.781 12.422 1 94.19 434 ARG A O 1
ATOM 3306 N N . PHE A 1 435 ? 17.312 43.188 10.422 1 94.88 435 PHE A N 1
ATOM 3307 C CA . PHE A 1 435 ? 16.328 42.125 10.336 1 94.88 435 PHE A CA 1
ATOM 3308 C C . PHE A 1 435 ? 16.609 41.031 11.391 1 94.88 435 PHE A C 1
ATOM 3310 O O . PHE A 1 435 ? 15.68 40.531 12.023 1 94.88 435 PHE A O 1
ATOM 3317 N N . TYR A 1 436 ? 17.844 40.656 11.562 1 94.12 436 TYR A N 1
ATOM 3318 C CA . TYR A 1 436 ? 18.203 39.688 12.57 1 94.12 436 TYR A CA 1
ATOM 3319 C C . TYR A 1 436 ? 17.891 40.188 13.977 1 94.12 436 TYR A C 1
ATOM 3321 O O . TYR A 1 436 ? 17.391 39.438 14.812 1 94.12 436 TYR A O 1
ATOM 3329 N N . GLU A 1 437 ? 18.141 41.438 14.172 1 93.62 437 GLU A N 1
ATOM 3330 C CA . GLU A 1 437 ? 17.844 42.031 15.469 1 93.62 437 GLU A CA 1
ATOM 3331 C C . GLU A 1 437 ? 16.344 42 15.75 1 93.62 437 GLU A C 1
ATOM 3333 O O . GLU A 1 437 ? 15.922 41.719 16.859 1 93.62 437 GLU A O 1
ATOM 3338 N N . HIS A 1 438 ? 15.641 42.344 14.781 1 92.94 438 HIS A N 1
ATOM 3339 C CA . HIS A 1 438 ? 14.188 42.312 14.914 1 92.94 438 HIS A CA 1
ATOM 3340 C C . HIS A 1 438 ? 13.695 40.906 15.211 1 92.94 438 HIS A C 1
ATOM 3342 O O . HIS A 1 438 ? 12.805 40.719 16.047 1 92.94 438 HIS A O 1
ATOM 3348 N N . SER A 1 439 ? 14.219 39.938 14.484 1 91.5 439 SER A N 1
ATOM 3349 C CA . SER A 1 439 ? 13.859 38.531 14.703 1 91.5 439 SER A CA 1
ATOM 3350 C C . SER A 1 439 ? 14.148 38.125 16.141 1 91.5 439 SER A C 1
ATOM 3352 O O . SER A 1 439 ? 13.336 37.438 16.766 1 91.5 439 SER A O 1
ATOM 3354 N N . LEU A 1 440 ? 15.266 38.5 16.688 1 88.44 440 LEU A N 1
ATOM 3355 C CA . LEU A 1 440 ? 15.672 38.094 18.031 1 88.44 440 LEU A CA 1
ATOM 3356 C C . LEU A 1 440 ? 14.828 38.812 19.094 1 88.44 440 LEU A C 1
ATOM 3358 O O . LEU A 1 440 ? 14.688 38.344 20.219 1 88.44 440 LEU A O 1
ATOM 3362 N N . LYS A 1 441 ? 14.32 39.938 18.703 1 88.94 441 LYS A N 1
ATOM 3363 C CA . LYS A 1 441 ? 13.391 40.594 19.594 1 88.94 441 LYS A CA 1
ATOM 3364 C C . LYS A 1 441 ? 12.086 39.812 19.734 1 88.94 441 LYS A C 1
ATOM 3366 O O . LYS A 1 441 ? 11.492 39.812 20.812 1 88.94 441 LYS A O 1
ATOM 3371 N N . LEU A 1 442 ? 11.703 39.281 18.656 1 82.31 442 LEU A N 1
ATOM 3372 C CA . LEU A 1 442 ? 10.477 38.5 18.641 1 82.31 442 LEU A CA 1
ATOM 3373 C C . LEU A 1 442 ? 10.688 37.156 19.359 1 82.31 442 LEU A C 1
ATOM 3375 O O . LEU A 1 442 ? 9.797 36.688 20.062 1 82.31 442 LEU A O 1
ATOM 3379 N N . ASP A 1 443 ? 11.883 36.562 19.062 1 80.5 443 ASP A N 1
ATOM 3380 C CA . ASP A 1 443 ? 12.25 35.312 19.703 1 80.5 443 ASP A CA 1
ATOM 3381 C C . ASP A 1 443 ? 13.727 35.312 20.094 1 80.5 443 ASP A C 1
ATOM 3383 O O . ASP A 1 443 ? 14.578 34.844 19.328 1 80.5 443 ASP A O 1
ATOM 3387 N N . PRO A 1 444 ? 13.945 35.562 21.25 1 79.75 444 PRO A N 1
ATOM 3388 C CA . PRO A 1 444 ? 15.328 35.688 21.703 1 79.75 444 PRO A CA 1
ATOM 3389 C C . PRO A 1 444 ? 16.047 34.344 21.812 1 79.75 444 PRO A C 1
ATOM 3391 O O . PRO A 1 444 ? 17.281 34.312 21.875 1 79.75 444 PRO A O 1
ATOM 3394 N N . SER A 1 445 ? 15.375 33.281 21.75 1 75 445 SER A N 1
ATOM 3395 C CA . SER A 1 445 ? 15.977 32 22.016 1 75 445 SER A CA 1
ATOM 3396 C C . SER A 1 445 ? 16.406 31.312 20.719 1 75 445 SER A C 1
ATOM 3398 O O . SER A 1 445 ? 16.984 30.219 20.75 1 75 445 SER A O 1
ATOM 3400 N N . CYS A 1 446 ? 16.219 31.953 19.641 1 78 446 CYS A N 1
ATOM 3401 C CA . CYS A 1 446 ? 16.531 31.297 18.375 1 78 446 CYS A CA 1
ATOM 3402 C C . CYS A 1 446 ? 18.031 31.281 18.109 1 78 446 CYS A C 1
ATOM 3404 O O . CYS A 1 446 ? 18.578 32.281 17.641 1 78 446 CYS A O 1
ATOM 3406 N N . ALA A 1 447 ? 18.656 30.156 18.281 1 77 447 ALA A N 1
ATOM 3407 C CA . ALA A 1 447 ? 20.109 30 18.156 1 77 447 ALA A CA 1
ATOM 3408 C C . ALA A 1 447 ? 20.578 30.281 16.719 1 77 447 ALA A C 1
ATOM 3410 O O . ALA A 1 447 ? 21.641 30.859 16.516 1 77 447 ALA A O 1
ATOM 3411 N N . GLY A 1 448 ? 19.75 29.891 15.82 1 79.5 448 GLY A N 1
ATOM 3412 C CA . GLY A 1 448 ? 20.109 30.094 14.422 1 79.5 448 GLY A CA 1
ATOM 3413 C C . GLY A 1 448 ? 20.219 31.547 14.039 1 79.5 448 GLY A C 1
ATOM 3414 O O . GLY A 1 448 ? 21.156 31.938 13.328 1 79.5 448 GLY A O 1
ATOM 3415 N N . VAL A 1 449 ? 19.359 32.312 14.539 1 86.88 449 VAL A N 1
ATOM 3416 C CA . VAL A 1 449 ? 19.359 33.75 14.219 1 86.88 449 VAL A CA 1
ATOM 3417 C C . VAL A 1 449 ? 20.5 34.438 14.953 1 86.88 449 VAL A C 1
ATOM 3419 O O . VAL A 1 449 ? 21.141 35.344 14.398 1 86.88 449 VAL A O 1
ATOM 3422 N N . ALA A 1 450 ? 20.734 34.031 16.141 1 87.31 450 ALA A N 1
ATOM 3423 C CA . ALA A 1 450 ? 21.859 34.562 16.891 1 87.31 450 ALA A CA 1
ATOM 3424 C C . ALA A 1 450 ? 23.172 34.312 16.172 1 87.31 450 ALA A C 1
ATOM 3426 O O . ALA A 1 450 ? 24.031 35.188 16.094 1 87.31 450 ALA A O 1
ATOM 3427 N N . ALA A 1 451 ? 23.297 33.125 15.664 1 87.5 451 ALA A N 1
ATOM 3428 C CA . ALA A 1 451 ? 24.5 32.75 14.922 1 87.5 451 ALA A CA 1
ATOM 3429 C C . ALA A 1 451 ? 24.656 33.594 13.664 1 87.5 451 ALA A C 1
ATOM 3431 O O . ALA A 1 451 ? 25.75 34.031 13.328 1 87.5 451 ALA A O 1
ATOM 3432 N N . ALA A 1 452 ? 23.609 33.812 13.016 1 89 452 ALA A N 1
ATOM 3433 C CA . ALA A 1 452 ? 23.641 34.594 11.789 1 89 452 ALA A CA 1
ATOM 3434 C C . ALA A 1 452 ? 23.969 36.062 12.07 1 89 452 ALA A C 1
ATOM 3436 O O . ALA A 1 452 ? 24.734 36.688 11.328 1 89 452 ALA A O 1
ATOM 3437 N N . LEU A 1 453 ? 23.422 36.562 13.094 1 92.19 453 LEU A N 1
ATOM 3438 C CA . LEU A 1 453 ? 23.719 37.938 13.492 1 92.19 453 LEU A CA 1
ATOM 3439 C C . LEU A 1 453 ? 25.188 38.094 13.875 1 92.19 453 LEU A C 1
ATOM 3441 O O . LEU A 1 453 ? 25.828 39.062 13.531 1 92.19 453 LEU A O 1
ATOM 3445 N N . ALA A 1 454 ? 25.656 37.094 14.531 1 91.75 454 ALA A N 1
ATOM 3446 C CA . ALA A 1 454 ? 27.062 37.094 14.914 1 91.75 454 ALA A CA 1
ATOM 3447 C C . ALA A 1 454 ? 27.969 37.062 13.688 1 91.75 454 ALA A C 1
ATOM 3449 O O . ALA A 1 454 ? 28.984 37.75 13.656 1 91.75 454 ALA A O 1
ATOM 3450 N N . GLU A 1 455 ? 27.625 36.25 12.773 1 88.94 455 GLU A N 1
ATOM 3451 C CA . GLU A 1 455 ? 28.391 36.188 11.539 1 88.94 455 GLU A CA 1
ATOM 3452 C C . GLU A 1 455 ? 28.391 37.531 10.812 1 88.94 455 GLU A C 1
ATOM 3454 O O . GLU A 1 455 ? 29.391 37.938 10.219 1 88.94 455 GLU A O 1
ATOM 3459 N N . THR A 1 456 ? 27.297 38.188 10.82 1 90.31 456 THR A N 1
ATOM 3460 C CA . THR A 1 456 ? 27.188 39.5 10.203 1 90.31 456 THR A CA 1
ATOM 3461 C C . THR A 1 456 ? 28.078 40.5 10.938 1 90.31 456 THR A C 1
ATOM 3463 O O . THR A 1 456 ? 28.719 41.344 10.305 1 90.31 456 THR A O 1
ATOM 3466 N N . HIS A 1 457 ? 28.125 40.406 12.211 1 91.44 457 HIS A N 1
ATOM 3467 C CA . HIS A 1 457 ? 29 41.281 13 1 91.44 457 HIS A CA 1
ATOM 3468 C C . HIS A 1 457 ? 30.469 41 12.688 1 91.44 457 HIS A C 1
ATOM 3470 O O . HIS A 1 457 ? 31.25 41.938 12.477 1 91.44 457 HIS A O 1
ATOM 3476 N N . ALA A 1 458 ? 30.797 39.75 12.633 1 88.38 458 ALA A N 1
ATOM 3477 C CA . ALA A 1 458 ? 32.156 39.375 12.359 1 88.38 458 ALA A CA 1
ATOM 3478 C C . ALA A 1 458 ? 32.625 39.844 10.984 1 88.38 458 ALA A C 1
ATOM 3480 O O . ALA A 1 458 ? 33.75 40.312 10.82 1 88.38 458 ALA A O 1
ATOM 3481 N N . ALA A 1 459 ? 31.766 39.75 10.07 1 85.81 459 ALA A N 1
ATOM 3482 C CA . ALA A 1 459 ? 32.094 40.156 8.703 1 85.81 459 ALA A CA 1
ATOM 3483 C C . ALA A 1 459 ? 32.281 41.656 8.617 1 85.81 459 ALA A C 1
ATOM 3485 O O . ALA A 1 459 ? 32.969 42.156 7.734 1 85.81 459 ALA A O 1
ATOM 3486 N N . SER A 1 460 ? 31.672 42.344 9.516 1 86.5 460 SER A N 1
ATOM 3487 C CA . SER A 1 460 ? 31.797 43.812 9.562 1 86.5 460 SER A CA 1
ATOM 3488 C C . SER A 1 460 ? 32.969 44.25 10.445 1 86.5 460 SER A C 1
ATOM 3490 O O . SER A 1 460 ? 33.094 45.406 10.781 1 86.5 460 SER A O 1
ATOM 3492 N N . GLY A 1 461 ? 33.719 43.25 10.977 1 86.44 461 GLY A N 1
ATOM 3493 C CA . GLY A 1 461 ? 34.875 43.562 11.773 1 86.44 461 GLY A CA 1
ATOM 3494 C C . GLY A 1 461 ? 34.594 43.688 13.258 1 86.44 461 GLY A C 1
ATOM 3495 O O . GLY A 1 461 ? 35.469 44.031 14.047 1 86.44 461 GLY A O 1
ATOM 3496 N N . ARG A 1 462 ? 33.438 43.5 13.602 1 90.44 462 ARG A N 1
ATOM 3497 C CA . ARG A 1 462 ? 33.031 43.594 15 1 90.44 462 ARG A CA 1
ATOM 3498 C C . ARG A 1 462 ? 33.062 42.219 15.672 1 90.44 462 ARG A C 1
ATOM 3500 O O . ARG A 1 462 ? 32.031 41.75 16.172 1 90.44 462 ARG A O 1
ATOM 3507 N N . SER A 1 463 ? 34.156 41.625 15.836 1 91.19 463 SER A N 1
ATOM 3508 C CA . SER A 1 463 ? 34.312 40.281 16.328 1 91.19 463 SER A CA 1
ATOM 3509 C C . SER A 1 463 ? 33.969 40.156 17.812 1 91.19 463 SER A C 1
ATOM 3511 O O . SER A 1 463 ? 33.469 39.156 18.266 1 91.19 463 SER A O 1
ATOM 3513 N N . GLU A 1 464 ? 34.281 41.188 18.469 1 90.62 464 GLU A N 1
ATOM 3514 C CA . GLU A 1 464 ? 33.969 41.188 19.906 1 90.62 464 GLU A CA 1
ATOM 3515 C C . GLU A 1 464 ? 32.469 41.156 20.156 1 90.62 464 GLU A C 1
ATOM 3517 O O . GLU A 1 464 ? 32 40.469 21.047 1 90.62 464 GLU A O 1
ATOM 3522 N N . ALA A 1 465 ? 31.844 42 19.422 1 91.88 465 ALA A N 1
ATOM 3523 C CA . ALA A 1 465 ? 30.391 42 19.562 1 91.88 465 ALA A CA 1
ATOM 3524 C C . ALA A 1 465 ? 29.781 40.656 19.188 1 91.88 465 ALA A C 1
ATOM 3526 O O . ALA A 1 465 ? 28.812 40.219 19.812 1 91.88 465 ALA A O 1
ATOM 3527 N N . ALA A 1 466 ? 30.297 40.031 18.172 1 94 466 ALA A N 1
ATOM 3528 C CA . ALA A 1 466 ? 29.844 38.719 17.734 1 94 466 ALA A CA 1
ATOM 3529 C C . ALA A 1 466 ? 30.047 37.656 18.828 1 94 466 ALA A C 1
ATOM 3531 O O . ALA A 1 466 ? 29.141 36.875 19.125 1 94 466 ALA A O 1
ATOM 3532 N N . ALA A 1 467 ? 31.172 37.656 19.406 1 93 467 ALA A N 1
ATOM 3533 C CA . ALA A 1 467 ? 31.516 36.688 20.469 1 93 467 ALA A CA 1
ATOM 3534 C C . ALA A 1 467 ? 30.609 36.906 21.688 1 93 467 ALA A C 1
ATOM 3536 O O . ALA A 1 467 ? 30.156 35.938 22.297 1 93 467 ALA A O 1
ATOM 3537 N N . GLU A 1 468 ? 30.422 38.094 21.984 1 92.44 468 GLU A N 1
ATOM 3538 C CA . GLU A 1 468 ? 29.594 38.406 23.141 1 92.44 468 GLU A CA 1
ATOM 3539 C C . GLU A 1 468 ? 28.156 37.938 22.922 1 92.44 468 GLU A C 1
ATOM 3541 O O . GLU A 1 468 ? 27.5 37.469 23.859 1 92.44 468 GLU A O 1
ATOM 3546 N N . LEU A 1 469 ? 27.656 38.188 21.812 1 91.75 469 LEU A N 1
ATOM 3547 C CA . LEU A 1 469 ? 26.297 37.781 21.469 1 91.75 469 LEU A CA 1
ATOM 3548 C C . LEU A 1 469 ? 26.156 36.25 21.609 1 91.75 469 LEU A C 1
ATOM 3550 O O . LEU A 1 469 ? 25.188 35.781 22.203 1 91.75 469 LEU A O 1
ATOM 3554 N N . LEU A 1 470 ? 27.078 35.5 21.109 1 92.06 470 LEU A N 1
ATOM 3555 C CA . LEU A 1 470 ? 27.031 34.062 21.141 1 92.06 470 LEU A CA 1
ATOM 3556 C C . LEU A 1 470 ? 27.188 33.531 22.562 1 92.06 470 LEU A C 1
ATOM 3558 O O . LEU A 1 470 ? 26.516 32.594 22.953 1 92.06 470 LEU A O 1
ATOM 3562 N N . ARG A 1 471 ? 28 34.188 23.312 1 89.5 471 ARG A N 1
ATOM 3563 C CA . ARG A 1 471 ? 28.203 33.781 24.703 1 89.5 471 ARG A CA 1
ATOM 3564 C C . ARG A 1 471 ? 26.922 34 25.516 1 89.5 471 ARG A C 1
ATOM 3566 O O . ARG A 1 471 ? 26.547 33.156 26.312 1 89.5 471 ARG A O 1
ATOM 3573 N N . ARG A 1 472 ? 26.328 35.062 25.234 1 88.12 472 ARG A N 1
ATOM 3574 C CA . ARG A 1 472 ? 25.094 35.375 25.953 1 88.12 472 ARG A CA 1
ATOM 3575 C C . ARG A 1 472 ? 24 34.375 25.609 1 88.12 472 ARG A C 1
ATOM 3577 O O . ARG A 1 472 ? 23.25 33.938 26.5 1 88.12 472 ARG A O 1
ATOM 3584 N N . HIS A 1 473 ? 23.953 34.125 24.359 1 87.81 473 HIS A N 1
ATOM 3585 C CA . HIS A 1 473 ? 22.938 33.156 23.938 1 87.81 473 HIS A CA 1
ATOM 3586 C C . HIS A 1 473 ? 23.203 31.766 24.531 1 87.81 473 HIS A C 1
ATOM 3588 O O . HIS A 1 473 ? 22.266 31.062 24.891 1 87.81 473 HIS A O 1
ATOM 3594 N N . LEU A 1 474 ? 24.391 31.328 24.562 1 85.81 474 LEU A N 1
ATOM 3595 C CA . LEU A 1 474 ? 24.781 30.031 25.125 1 85.81 474 LEU A CA 1
ATOM 3596 C C . LEU A 1 474 ? 24.438 29.969 26.609 1 85.81 474 LEU A C 1
ATOM 3598 O O . LEU A 1 474 ? 24 28.922 27.109 1 85.81 474 LEU A O 1
ATOM 3602 N N . ASP A 1 475 ? 24.531 31 27.25 1 82.12 475 ASP A N 1
ATOM 3603 C CA . ASP A 1 475 ? 24.297 31.062 28.703 1 82.12 475 ASP A CA 1
ATOM 3604 C C . ASP A 1 475 ? 22.812 31.109 29.016 1 82.12 475 ASP A C 1
ATOM 3606 O O . ASP A 1 475 ? 22.359 30.5 29.984 1 82.12 475 ASP A O 1
ATOM 3610 N N . THR A 1 476 ? 22.078 31.781 28.172 1 76.75 476 THR A N 1
ATOM 3611 C CA . THR A 1 476 ? 20.688 32.062 28.531 1 76.75 476 THR A CA 1
ATOM 3612 C C . THR A 1 476 ? 19.75 31.047 27.906 1 76.75 476 THR A C 1
ATOM 3614 O O . THR A 1 476 ? 18.734 30.703 28.5 1 76.75 476 THR A O 1
ATOM 3617 N N . HIS A 1 477 ? 20.047 30.688 26.688 1 62.66 477 HIS A N 1
ATOM 3618 C CA . HIS A 1 477 ? 18.984 30.031 25.953 1 62.66 477 HIS A CA 1
ATOM 3619 C C . HIS A 1 477 ? 19.344 28.578 25.641 1 62.66 477 HIS A C 1
ATOM 3621 O O . HIS A 1 477 ? 18.469 27.734 25.484 1 62.66 477 HIS A O 1
ATOM 3627 N N . ALA A 1 478 ? 20.594 28.234 25.281 1 60.5 478 ALA A N 1
ATOM 3628 C CA . ALA A 1 478 ? 20.922 27 24.594 1 60.5 478 ALA A CA 1
ATOM 3629 C C . ALA A 1 478 ? 20.984 25.812 25.562 1 60.5 478 ALA A C 1
ATOM 3631 O O . ALA A 1 478 ? 21.406 24.719 25.188 1 60.5 478 ALA A O 1
ATOM 3632 N N . ALA A 1 479 ? 20.422 25.953 26.688 1 52.97 479 ALA A N 1
ATOM 3633 C CA . ALA A 1 479 ? 20.766 24.938 27.672 1 52.97 479 ALA A CA 1
ATOM 3634 C C . ALA A 1 479 ? 20.156 23.594 27.312 1 52.97 479 ALA A C 1
ATOM 3636 O O . ALA A 1 479 ? 20.719 22.531 27.641 1 52.97 479 ALA A O 1
ATOM 3637 N N . HIS A 1 480 ? 19.141 23.672 26.484 1 55.78 480 HIS A N 1
ATOM 3638 C CA . HIS A 1 480 ? 18.469 22.375 26.469 1 55.78 480 HIS A CA 1
ATOM 3639 C C . HIS A 1 480 ? 18.453 21.781 25.062 1 55.78 480 HIS A C 1
ATOM 3641 O O . HIS A 1 480 ? 17.891 20.703 24.844 1 55.78 480 HIS A O 1
ATOM 3647 N N . ASP A 1 481 ? 19.141 22.469 24.094 1 64.5 481 ASP A N 1
ATOM 3648 C CA . ASP A 1 481 ? 19.203 21.938 22.734 1 64.5 481 ASP A CA 1
ATOM 3649 C C . ASP A 1 481 ? 20.641 21.609 22.344 1 64.5 481 ASP A C 1
ATOM 3651 O O . ASP A 1 481 ? 21.406 22.5 21.969 1 64.5 481 ASP A O 1
ATOM 3655 N N . ALA A 1 482 ? 20.891 20.328 22.422 1 68.31 482 ALA A N 1
ATOM 3656 C CA . ALA A 1 482 ? 22.25 19.891 22.141 1 68.31 482 ALA A CA 1
ATOM 3657 C C . ALA A 1 482 ? 22.719 20.344 20.766 1 68.31 482 ALA A C 1
ATOM 3659 O O . ALA A 1 482 ? 23.859 20.797 20.609 1 68.31 482 ALA A O 1
ATOM 3660 N N . GLY A 1 483 ? 21.812 20.359 19.891 1 70.5 483 GLY A N 1
ATOM 3661 C CA . GLY A 1 483 ? 22.172 20.781 18.547 1 70.5 483 GLY A CA 1
ATOM 3662 C C . GLY A 1 483 ? 22.484 22.25 18.438 1 70.5 483 GLY A C 1
ATOM 3663 O O . GLY A 1 483 ? 23.469 22.641 17.797 1 70.5 483 GLY A O 1
ATOM 3664 N N . ALA A 1 484 ? 21.719 22.984 19.125 1 73.81 484 ALA A N 1
ATOM 3665 C CA . ALA A 1 484 ? 21.938 24.422 19.125 1 73.81 484 ALA A CA 1
ATOM 3666 C C . ALA A 1 484 ? 23.234 24.781 19.859 1 73.81 484 ALA A C 1
ATOM 3668 O O . ALA A 1 484 ? 23.969 25.672 19.438 1 73.81 484 ALA A O 1
ATOM 3669 N N . GLN A 1 485 ? 23.5 24.016 20.875 1 80.44 485 GLN A N 1
ATOM 3670 C CA . GLN A 1 485 ? 24.719 24.25 21.641 1 80.44 485 GLN A CA 1
ATOM 3671 C C . GLN A 1 485 ? 25.953 23.984 20.797 1 80.44 485 GLN A C 1
ATOM 3673 O O . GLN A 1 485 ? 26.891 24.781 20.781 1 80.44 485 GLN A O 1
ATOM 3678 N N . VAL A 1 486 ? 25.875 22.891 20.172 1 82.69 486 VAL A N 1
ATOM 3679 C CA . VAL A 1 486 ? 27.016 22.5 19.344 1 82.69 486 VAL A CA 1
ATOM 3680 C C . VAL A 1 486 ? 27.25 23.547 18.266 1 82.69 486 VAL A C 1
ATOM 3682 O O . VAL A 1 486 ? 28.375 23.984 18.047 1 82.69 486 VAL A O 1
ATOM 3685 N N . ALA A 1 487 ? 26.172 24 17.656 1 81.5 487 ALA A N 1
ATOM 3686 C CA . ALA A 1 487 ? 26.266 24.984 16.594 1 81.5 487 ALA A CA 1
ATOM 3687 C C . ALA A 1 487 ? 26.812 26.312 17.109 1 81.5 487 ALA A C 1
ATOM 3689 O O . ALA A 1 487 ? 27.641 26.953 16.469 1 81.5 487 ALA A O 1
ATOM 3690 N N . LEU A 1 488 ? 26.406 26.703 18.266 1 87.94 488 LEU A N 1
ATOM 3691 C CA . LEU A 1 488 ? 26.828 27.969 18.844 1 87.94 488 LEU A CA 1
ATOM 3692 C C . LEU A 1 488 ? 28.281 27.922 19.281 1 87.94 488 LEU A C 1
ATOM 3694 O O . LEU A 1 488 ? 29.031 28.891 19.094 1 87.94 488 LEU A O 1
ATOM 3698 N N . HIS A 1 489 ? 28.672 26.812 19.844 1 90.25 489 HIS A N 1
ATOM 3699 C CA . HIS A 1 489 ? 30.062 26.641 20.219 1 90.25 489 HIS A CA 1
ATOM 3700 C C . HIS A 1 489 ? 30.969 26.688 18.984 1 90.25 489 HIS A C 1
ATOM 3702 O O . HIS A 1 489 ? 32.062 27.281 19.016 1 90.25 489 HIS A O 1
ATOM 3708 N N . CYS A 1 490 ? 30.516 26.031 18.016 1 90.19 490 CYS A N 1
ATOM 3709 C CA . CYS A 1 490 ? 31.297 26.031 16.797 1 90.19 490 CYS A CA 1
ATOM 3710 C C . CYS A 1 490 ? 31.406 27.422 16.203 1 90.19 490 CYS A C 1
ATOM 3712 O O . CYS A 1 490 ? 32.5 27.844 15.766 1 90.19 490 CYS A O 1
ATOM 3714 N N . ARG A 1 491 ? 30.328 28.172 16.203 1 90.56 491 ARG A N 1
ATOM 3715 C CA . ARG A 1 491 ? 30.344 29.531 15.672 1 90.56 491 ARG A CA 1
ATOM 3716 C C . ARG A 1 491 ? 31.203 30.453 16.531 1 90.56 491 ARG A C 1
ATOM 3718 O O . ARG A 1 491 ? 31.922 31.312 16.016 1 90.56 491 ARG A O 1
ATOM 3725 N N . LEU A 1 492 ? 31.156 30.297 17.781 1 92.81 492 LEU A N 1
ATOM 3726 C CA . LEU A 1 492 ? 31.984 31.078 18.688 1 92.81 492 LEU A CA 1
ATOM 3727 C C . LEU A 1 492 ? 33.469 30.75 18.484 1 92.81 492 LEU A C 1
ATOM 3729 O O . LEU A 1 492 ? 34.312 31.656 18.5 1 92.81 492 LEU A O 1
ATOM 3733 N N . GLY A 1 493 ? 33.75 29.469 18.312 1 93.06 493 GLY A N 1
ATOM 3734 C CA . GLY A 1 493 ? 35.094 29.078 18 1 93.06 493 GLY A CA 1
ATOM 3735 C C . GLY A 1 493 ? 35.625 29.719 16.75 1 93.06 493 GLY A C 1
ATOM 3736 O O . GLY A 1 493 ? 36.781 30.172 16.719 1 93.06 493 GLY A O 1
ATOM 3737 N N . ALA A 1 494 ? 34.875 29.812 15.766 1 91.25 494 ALA A N 1
ATOM 3738 C CA . ALA A 1 494 ? 35.25 30.391 14.492 1 91.25 494 ALA A CA 1
ATOM 3739 C C . ALA A 1 494 ? 35.531 31.891 14.633 1 91.25 494 ALA A C 1
ATOM 3741 O O . ALA A 1 494 ? 36.5 32.406 14.078 1 91.25 494 ALA A O 1
ATOM 3742 N N . VAL A 1 495 ? 34.656 32.594 15.344 1 92.12 495 VAL A N 1
ATOM 3743 C CA . VAL A 1 495 ? 34.781 34.031 15.539 1 92.12 495 VAL A CA 1
ATOM 3744 C C . VAL A 1 495 ? 36.062 34.312 16.344 1 92.12 495 VAL A C 1
ATOM 3746 O O . VAL A 1 495 ? 36.781 35.25 16.031 1 92.12 495 VAL A O 1
ATOM 3749 N N . LEU A 1 496 ? 36.281 33.531 17.312 1 92.44 496 LEU A N 1
ATOM 3750 C CA . LEU A 1 496 ? 37.438 33.75 18.172 1 92.44 496 LEU A CA 1
ATOM 3751 C C . LEU A 1 496 ? 38.719 33.406 17.422 1 92.44 496 LEU A C 1
ATOM 3753 O O . LEU A 1 496 ? 39.75 34.062 17.625 1 92.44 496 LEU A O 1
ATOM 3757 N N . ALA A 1 497 ? 38.656 32.438 16.578 1 90.81 497 ALA A N 1
ATOM 3758 C CA . ALA A 1 497 ? 39.812 32.125 15.75 1 90.81 497 ALA A CA 1
ATOM 3759 C C . ALA A 1 497 ? 40.156 33.25 14.812 1 90.81 497 ALA A C 1
ATOM 3761 O O . ALA A 1 497 ? 41.344 33.531 14.578 1 90.81 497 ALA A O 1
ATOM 3762 N N . GLN A 1 498 ? 39.188 33.875 14.266 1 87.44 498 GLN A N 1
ATOM 3763 C CA . GLN A 1 498 ? 39.375 35 13.367 1 87.44 498 GLN A CA 1
ATOM 3764 C C . GLN A 1 498 ? 40 36.188 14.102 1 87.44 498 GLN A C 1
ATOM 3766 O O . GLN A 1 498 ? 40.75 36.969 13.516 1 87.44 498 GLN A O 1
ATOM 3771 N N . SER A 1 499 ? 39.656 36.344 15.344 1 88.12 499 SER A N 1
ATOM 3772 C CA . SER A 1 499 ? 40.219 37.406 16.156 1 88.12 499 SER A CA 1
ATOM 3773 C C . SER A 1 499 ? 41.531 37 16.812 1 88.12 499 SER A C 1
ATOM 3775 O O . SER A 1 499 ? 42 37.656 17.734 1 88.12 499 SER A O 1
ATOM 3777 N N . LYS A 1 500 ? 42.094 35.75 16.469 1 86.56 500 LYS A N 1
ATOM 3778 C CA . LYS A 1 500 ? 43.406 35.25 16.844 1 86.56 500 LYS A CA 1
ATOM 3779 C C . LYS A 1 500 ? 43.438 34.812 18.312 1 86.56 500 LYS A C 1
ATOM 3781 O O . LYS A 1 500 ? 44.5 34.781 18.922 1 86.56 500 LYS A O 1
ATOM 3786 N N . GLN A 1 501 ? 42.281 34.75 18.844 1 91.44 501 GLN A N 1
ATOM 3787 C CA . GLN A 1 501 ? 42.188 34.125 20.172 1 91.44 501 GLN A CA 1
ATOM 3788 C C . GLN A 1 501 ? 42.094 32.625 20.078 1 91.44 501 GLN A C 1
ATOM 3790 O O . GLN A 1 501 ? 41.062 32.031 20.422 1 91.44 501 GLN A O 1
ATOM 3795 N N . LEU A 1 502 ? 43.094 31.984 19.781 1 92.19 502 LEU A N 1
ATOM 3796 C CA . LEU A 1 502 ? 43.125 30.594 19.328 1 92.19 502 LEU A CA 1
ATOM 3797 C C . LEU A 1 502 ? 42.875 29.641 20.484 1 92.19 502 LEU A C 1
ATOM 3799 O O . LEU A 1 502 ? 42.188 28.609 20.312 1 92.19 502 LEU A O 1
ATOM 3803 N N . ALA A 1 503 ? 43.375 29.969 21.641 1 91.88 503 ALA A N 1
ATOM 3804 C CA . ALA A 1 503 ? 43.156 29.094 22.797 1 91.88 503 ALA A CA 1
ATOM 3805 C C . ALA A 1 503 ? 41.688 28.984 23.156 1 91.88 503 ALA A C 1
ATOM 3807 O O . ALA A 1 503 ? 41.156 27.891 23.406 1 91.88 503 ALA A O 1
ATOM 3808 N N . ASP A 1 504 ? 41.062 30.125 23.203 1 93.19 504 ASP A N 1
ATOM 3809 C CA . ASP A 1 504 ? 39.656 30.156 23.516 1 93.19 504 ASP A CA 1
ATOM 3810 C C . ASP A 1 504 ? 38.844 29.469 22.422 1 93.19 504 ASP A C 1
ATOM 3812 O O . ASP A 1 504 ? 37.844 28.797 22.703 1 93.19 504 ASP A O 1
ATOM 3816 N N . ALA A 1 505 ? 39.219 29.703 21.172 1 94.69 505 ALA A N 1
ATOM 3817 C CA . ALA A 1 505 ? 38.531 29.062 20.047 1 94.69 505 ALA A CA 1
ATOM 3818 C C . ALA A 1 505 ? 38.594 27.547 20.172 1 94.69 505 ALA A C 1
ATOM 3820 O O . ALA A 1 505 ? 37.562 26.875 19.984 1 94.69 505 ALA A O 1
ATOM 3821 N N . LEU A 1 506 ? 39.75 27.047 20.531 1 93.62 506 LEU A N 1
ATOM 3822 C CA . LEU A 1 506 ? 39.906 25.609 20.703 1 93.62 506 LEU A CA 1
ATOM 3823 C C . LEU A 1 506 ? 39.031 25.094 21.828 1 93.62 506 LEU A C 1
ATOM 3825 O O . LEU A 1 506 ? 38.438 24.016 21.734 1 93.62 506 LEU A O 1
ATOM 3829 N N . GLY A 1 507 ? 38.969 25.797 22.844 1 94.25 507 GLY A N 1
ATOM 3830 C CA . GLY A 1 507 ? 38.125 25.438 23.969 1 94.25 507 GLY A CA 1
ATOM 3831 C C . GLY A 1 507 ? 36.656 25.266 23.578 1 94.25 507 GLY A C 1
ATOM 3832 O O . GLY A 1 507 ? 36 24.328 24.016 1 94.25 507 GLY A O 1
ATOM 3833 N N . HIS A 1 508 ? 36.188 26.125 22.781 1 94.19 508 HIS A N 1
ATOM 3834 C CA . HIS A 1 508 ? 34.781 26.062 22.375 1 94.19 508 HIS A CA 1
ATOM 3835 C C . HIS A 1 508 ? 34.562 24.922 21.391 1 94.19 508 HIS A C 1
ATOM 3837 O O . HIS A 1 508 ? 33.5 24.266 21.438 1 94.19 508 HIS A O 1
ATOM 3843 N N . TYR A 1 509 ? 35.5 24.625 20.516 1 94.5 509 TYR A N 1
ATOM 3844 C CA . TYR A 1 509 ? 35.375 23.469 19.641 1 94.5 509 TYR A CA 1
ATOM 3845 C C . TYR A 1 509 ? 35.406 22.172 20.453 1 94.5 509 TYR A C 1
ATOM 3847 O O . TYR A 1 509 ? 34.688 21.219 20.141 1 94.5 509 TYR A O 1
ATOM 3855 N N . GLN A 1 510 ? 36.125 22.172 21.453 1 93.5 510 GLN A N 1
ATOM 3856 C CA . GLN A 1 510 ? 36.188 21 22.312 1 93.5 510 GLN A CA 1
ATOM 3857 C C . GLN A 1 510 ? 34.875 20.828 23.109 1 93.5 510 GLN A C 1
ATOM 3859 O O . GLN A 1 510 ? 34.438 19.703 23.344 1 93.5 510 GLN A O 1
ATOM 3864 N N . SER A 1 511 ? 34.344 21.906 23.5 1 92.44 511 SER A N 1
ATOM 3865 C CA . SER A 1 511 ? 33.031 21.844 24.188 1 92.44 511 SER A CA 1
ATOM 3866 C C . SER A 1 511 ? 31.969 21.281 23.266 1 92.44 511 SER A C 1
ATOM 3868 O O . SER A 1 511 ? 31.109 20.5 23.719 1 92.44 511 SER A O 1
ATOM 3870 N N . ALA A 1 512 ? 32 21.703 22.031 1 90.75 512 ALA A N 1
ATOM 3871 C CA . ALA A 1 512 ? 31.062 21.172 21.047 1 90.75 512 ALA A CA 1
ATOM 3872 C C . ALA A 1 512 ? 31.25 19.656 20.891 1 90.75 512 ALA A C 1
ATOM 3874 O O . ALA A 1 512 ? 30.266 18.922 20.812 1 90.75 512 ALA A O 1
ATOM 3875 N N . LEU A 1 513 ? 32.469 19.188 20.922 1 90.44 513 LEU A N 1
ATOM 3876 C CA . LEU A 1 513 ? 32.75 17.766 20.75 1 90.44 513 LEU A CA 1
ATOM 3877 C C . LEU A 1 513 ? 32.406 16.984 22.016 1 90.44 513 LEU A C 1
ATOM 3879 O O . LEU A 1 513 ? 32.094 15.789 21.938 1 90.44 513 LEU A O 1
ATOM 3883 N N . ALA A 1 514 ? 32.406 17.641 23.078 1 89.25 514 ALA A N 1
ATOM 3884 C CA . ALA A 1 514 ? 32 17 24.328 1 89.25 514 ALA A CA 1
ATOM 3885 C C . ALA A 1 514 ? 30.5 16.703 24.328 1 89.25 514 ALA A C 1
ATOM 3887 O O . ALA A 1 514 ? 30.062 15.703 24.891 1 89.25 514 ALA A O 1
ATOM 3888 N N . ILE A 1 515 ? 29.812 17.609 23.688 1 82.56 515 ILE A N 1
ATOM 3889 C CA . ILE A 1 515 ? 28.359 17.438 23.609 1 82.56 515 ILE A CA 1
ATOM 3890 C C . ILE A 1 515 ? 28.031 16.422 22.531 1 82.56 515 ILE A C 1
ATOM 3892 O O . ILE A 1 515 ? 27.203 15.516 22.75 1 82.56 515 ILE A O 1
ATOM 3896 N N . TYR A 1 516 ? 28.703 16.594 21.391 1 80.62 516 TYR A N 1
ATOM 3897 C CA . TYR A 1 516 ? 28.484 15.695 20.266 1 80.62 516 TYR A CA 1
ATOM 3898 C C . TYR A 1 516 ? 29.812 15.312 19.609 1 80.62 516 TYR A C 1
ATOM 3900 O O . TYR A 1 516 ? 30.234 15.938 18.641 1 80.62 516 TYR A O 1
ATOM 3908 N N . PRO A 1 517 ? 30.312 14.18 19.953 1 82.5 517 PRO A N 1
ATOM 3909 C CA . PRO A 1 517 ? 31.641 13.781 19.516 1 82.5 517 PRO A CA 1
ATOM 3910 C C . PRO A 1 517 ? 31.719 13.516 18.016 1 82.5 517 PRO A C 1
ATOM 3912 O O . PRO A 1 517 ? 32.812 13.594 17.422 1 82.5 517 PRO A O 1
ATOM 3915 N N . GLU A 1 518 ? 30.609 13.32 17.406 1 77.19 518 GLU A N 1
ATOM 3916 C CA . GLU A 1 518 ? 30.641 12.945 15.992 1 77.19 518 GLU A CA 1
ATOM 3917 C C . GLU A 1 518 ? 30.391 14.148 15.094 1 77.19 518 GLU A C 1
ATOM 3919 O O . GLU A 1 518 ? 30.125 14 13.898 1 77.19 518 GLU A O 1
ATOM 3924 N N . SER A 1 519 ? 30.531 15.297 15.688 1 81.38 519 SER A N 1
ATOM 3925 C CA . SER A 1 519 ? 30.297 16.5 14.898 1 81.38 519 SER A CA 1
ATOM 3926 C C . SER A 1 519 ? 31.453 16.781 13.953 1 81.38 519 SER A C 1
ATOM 3928 O O . SER A 1 519 ? 32.562 17.062 14.391 1 81.38 519 SER A O 1
ATOM 3930 N N . ASP A 1 520 ? 31.203 16.75 12.719 1 80.38 520 ASP A N 1
ATOM 3931 C CA . ASP A 1 520 ? 32.219 17.016 11.711 1 80.38 520 ASP A CA 1
ATOM 3932 C C . ASP A 1 520 ? 32.688 18.469 11.766 1 80.38 520 ASP A C 1
ATOM 3934 O O . ASP A 1 520 ? 33.875 18.734 11.578 1 80.38 520 ASP A O 1
ATOM 3938 N N . GLU A 1 521 ? 31.781 19.312 12.023 1 83.94 521 GLU A N 1
ATOM 3939 C CA . GLU A 1 521 ? 32.094 20.734 12.062 1 83.94 521 GLU A CA 1
ATOM 3940 C C . GLU A 1 521 ? 33.094 21.047 13.195 1 83.94 521 GLU A C 1
ATOM 3942 O O . GLU A 1 521 ? 34.062 21.781 13.008 1 83.94 521 GLU A O 1
ATOM 3947 N N . ALA A 1 522 ? 32.844 20.484 14.328 1 90.06 522 ALA A N 1
ATOM 3948 C CA . ALA A 1 522 ? 33.688 20.719 15.492 1 90.06 522 ALA A CA 1
ATOM 3949 C C . ALA A 1 522 ? 35.062 20.094 15.289 1 90.06 522 ALA A C 1
ATOM 3951 O O . ALA A 1 522 ? 36.094 20.688 15.648 1 90.06 522 ALA A O 1
ATOM 3952 N N . ARG A 1 523 ? 35.062 18.953 14.656 1 90.12 523 ARG A N 1
ATOM 3953 C CA . ARG A 1 523 ? 36.312 18.266 14.398 1 90.12 523 ARG A CA 1
ATOM 3954 C C . ARG A 1 523 ? 37.188 19.062 13.414 1 90.12 523 ARG A C 1
ATOM 3956 O O . ARG A 1 523 ? 38.406 19.203 13.625 1 90.12 523 ARG A O 1
ATOM 3963 N N . ARG A 1 524 ? 36.562 19.531 12.461 1 89.75 524 ARG A N 1
ATOM 3964 C CA . ARG A 1 524 ? 37.281 20.359 11.492 1 89.75 524 ARG A CA 1
ATOM 3965 C C . ARG A 1 524 ? 37.812 21.641 12.141 1 89.75 524 ARG A C 1
ATOM 3967 O O . ARG A 1 524 ? 38.875 22.125 11.797 1 89.75 524 ARG A O 1
ATOM 3974 N N . GLY A 1 525 ? 36.969 22.203 12.977 1 90.62 525 GLY A N 1
ATOM 3975 C CA . GLY A 1 525 ? 37.375 23.406 13.68 1 90.62 525 GLY A CA 1
ATOM 3976 C C . GLY A 1 525 ? 38.594 23.203 14.555 1 90.62 525 GLY A C 1
ATOM 3977 O O . GLY A 1 525 ? 39.5 24.031 14.562 1 90.62 525 GLY A O 1
ATOM 3978 N N . VAL A 1 526 ? 38.656 22.094 15.227 1 91.75 526 VAL A N 1
ATOM 3979 C CA . VAL A 1 526 ? 39.781 21.781 16.078 1 91.75 526 VAL A CA 1
ATOM 3980 C C . VAL A 1 526 ? 41.031 21.625 15.234 1 91.75 526 VAL A C 1
ATOM 3982 O O . VAL A 1 526 ? 42.094 22.172 15.57 1 91.75 526 VAL A O 1
ATOM 3985 N N . SER A 1 527 ? 40.875 20.906 14.156 1 90.75 527 SER A N 1
ATOM 3986 C CA . SER A 1 527 ? 42 20.672 13.266 1 90.75 527 SER A CA 1
ATOM 3987 C C . SER A 1 527 ? 42.531 22 12.703 1 90.75 527 SER A C 1
ATOM 3989 O O . SER A 1 527 ? 43.75 22.203 12.633 1 90.75 527 SER A O 1
ATOM 3991 N N . ARG A 1 528 ? 41.688 22.844 12.297 1 89.81 528 ARG A N 1
ATOM 3992 C CA . ARG A 1 528 ? 42.062 24.125 11.719 1 89.81 528 ARG A CA 1
ATOM 3993 C C . ARG A 1 528 ? 42.781 25 12.734 1 89.81 528 ARG A C 1
ATOM 3995 O O . ARG A 1 528 ? 43.781 25.609 12.43 1 89.81 528 ARG A O 1
ATOM 4002 N N . VAL A 1 529 ? 42.25 25.125 13.938 1 91.31 529 VAL A N 1
ATOM 4003 C CA . VAL A 1 529 ? 42.812 25.969 14.977 1 91.31 529 VAL A CA 1
ATOM 4004 C C . VAL A 1 529 ? 44.188 25.422 15.406 1 91.31 529 VAL A C 1
ATOM 4006 O O . VAL A 1 529 ? 45.125 26.188 15.68 1 91.31 529 VAL A O 1
ATOM 4009 N N . GLU A 1 530 ? 44.25 24.125 15.438 1 90.44 530 GLU A N 1
ATOM 4010 C CA . GLU A 1 530 ? 45.531 23.5 15.789 1 90.44 530 GLU A CA 1
ATOM 4011 C C . GLU A 1 530 ? 46.594 23.797 14.742 1 90.44 530 GLU A C 1
ATOM 4013 O O . GLU A 1 530 ? 47.75 24.031 15.078 1 90.44 530 GLU A O 1
ATOM 4018 N N . ARG A 1 531 ? 46.156 23.766 13.547 1 88.81 531 ARG A N 1
ATOM 4019 C CA . ARG A 1 531 ? 47.094 24.094 12.477 1 88.81 531 ARG A CA 1
ATOM 4020 C C . ARG A 1 531 ? 47.531 25.562 12.562 1 88.81 531 ARG A C 1
ATOM 4022 O O . ARG A 1 531 ? 48.688 25.891 12.289 1 88.81 531 ARG A O 1
ATOM 4029 N N . LEU A 1 532 ? 46.656 26.406 12.836 1 87.75 532 LEU A N 1
ATOM 4030 C CA . LEU A 1 532 ? 46.969 27.828 12.984 1 87.75 532 LEU A CA 1
ATOM 4031 C C . LEU A 1 532 ? 47.906 28.078 14.148 1 87.75 532 LEU A C 1
ATOM 4033 O O . LEU A 1 532 ? 48.781 28.938 14.078 1 87.75 532 LEU A O 1
ATOM 4037 N N . MET A 1 533 ? 47.656 27.375 15.172 1 88.06 533 MET A N 1
ATOM 4038 C CA . MET A 1 533 ? 48.5 27.516 16.359 1 88.06 533 MET A CA 1
ATOM 4039 C C . MET A 1 533 ? 49.938 27.047 16.062 1 88.06 533 MET A C 1
ATOM 4041 O O . MET A 1 533 ? 50.906 27.562 16.641 1 88.06 533 MET A O 1
ATOM 4045 N N . LYS A 1 534 ? 50.062 26 15.102 1 84.56 534 LYS A N 1
ATOM 4046 C CA . LYS A 1 534 ? 51.375 25.484 14.711 1 84.56 534 LYS A CA 1
ATOM 4047 C C . LYS A 1 534 ? 51.969 26.312 13.578 1 84.56 534 LYS A C 1
ATOM 4049 O O . LYS A 1 534 ? 53.062 26.031 13.109 1 84.56 534 LYS A O 1
ATOM 4054 N N . GLY A 1 535 ? 51.312 27.406 13.133 1 80.94 535 GLY A N 1
ATOM 4055 C CA . GLY A 1 535 ? 51.781 28.266 12.078 1 80.94 535 GLY A CA 1
ATOM 4056 C C . GLY A 1 535 ? 51.656 27.656 10.695 1 80.94 535 GLY A C 1
ATOM 4057 O O . GLY A 1 535 ? 52.406 28.031 9.781 1 80.94 535 GLY A O 1
ATOM 4058 N N . GLN A 1 536 ? 50.844 26.609 10.633 1 76.12 536 GLN A N 1
ATOM 4059 C CA . GLN A 1 536 ? 50.656 25.922 9.359 1 76.12 536 GLN A CA 1
ATOM 4060 C C . GLN A 1 536 ? 49.438 26.469 8.609 1 76.12 536 GLN A C 1
ATOM 4062 O O . GLN A 1 536 ? 48.625 27.188 9.195 1 76.12 536 GLN A O 1
ATOM 4067 N N . ASP A 1 537 ? 49.344 26.312 7.344 1 73.69 537 ASP A N 1
ATOM 4068 C CA . ASP A 1 537 ? 48.188 26.719 6.527 1 73.69 537 ASP A CA 1
ATOM 4069 C C . ASP A 1 537 ? 46.938 25.906 6.895 1 73.69 537 ASP A C 1
ATOM 4071 O O . ASP A 1 537 ? 46.969 24.672 6.82 1 73.69 537 ASP A O 1
ATOM 4075 N N . PRO A 1 538 ? 46 26.516 7.391 1 70.25 538 PRO A N 1
ATOM 4076 C CA . PRO A 1 538 ? 44.812 25.828 7.914 1 70.25 538 PRO A CA 1
ATOM 4077 C C . PRO A 1 538 ? 44.031 25.094 6.828 1 70.25 538 PRO A C 1
ATOM 4079 O O . PRO A 1 538 ? 43.312 24.141 7.121 1 70.25 538 PRO A O 1
ATOM 4082 N N . ASP A 1 539 ? 44.125 25.547 5.598 1 67.56 539 ASP A N 1
ATOM 4083 C CA . ASP A 1 539 ? 43.375 24.922 4.52 1 67.56 539 ASP A CA 1
ATOM 4084 C C . ASP A 1 539 ? 44.25 23.953 3.711 1 67.56 539 ASP A C 1
ATOM 4086 O O . ASP A 1 539 ? 43.844 23.531 2.625 1 67.56 539 ASP A O 1
ATOM 4090 N N . ALA A 1 540 ? 45.531 23.672 4.164 1 61.66 540 ALA A N 1
ATOM 4091 C CA . ALA A 1 540 ? 46.438 22.766 3.436 1 61.66 540 ALA A CA 1
ATOM 4092 C C . ALA A 1 540 ? 45.906 21.328 3.506 1 61.66 540 ALA A C 1
ATOM 4094 O O . ALA A 1 540 ? 45.406 20.906 4.543 1 61.66 540 ALA A O 1
ATOM 4095 N N . PRO A 1 541 ? 45.656 20.766 2.297 1 58.91 541 PRO A N 1
ATOM 4096 C CA . PRO A 1 541 ? 45.188 19.375 2.314 1 58.91 541 PRO A CA 1
ATOM 4097 C C . PRO A 1 541 ? 46.062 18.484 3.205 1 58.91 541 PRO A C 1
ATOM 4099 O O . PRO A 1 541 ? 47.25 18.734 3.383 1 58.91 541 PRO A O 1
ATOM 4102 N N . ASP A 1 542 ? 45.531 17.859 4.121 1 51.75 542 ASP A N 1
ATOM 4103 C CA . ASP A 1 542 ? 46.281 16.906 4.934 1 51.75 542 ASP A CA 1
ATOM 4104 C C . ASP A 1 542 ? 47.281 16.125 4.082 1 51.75 542 ASP A C 1
ATOM 4106 O O . ASP A 1 542 ? 46.875 15.484 3.098 1 51.75 542 ASP A O 1
ATOM 4110 N N . GLU A 1 543 ? 48.375 16.578 3.789 1 43.22 543 GLU A N 1
ATOM 4111 C CA . GLU A 1 543 ? 49.344 15.672 3.18 1 43.22 543 GLU A CA 1
ATOM 4112 C C . GLU A 1 543 ? 49.312 14.305 3.848 1 43.22 543 GLU A C 1
ATOM 4114 O O . GLU A 1 543 ? 49.438 14.195 5.07 1 43.22 543 GLU A O 1
ATOM 4119 N N . GLU A 1 544 ? 48.5 13.508 3.357 1 41.03 544 GLU A N 1
ATOM 4120 C CA . GLU A 1 544 ? 48.688 12.117 3.752 1 41.03 544 GLU A CA 1
ATOM 4121 C C . GLU A 1 544 ? 50.156 11.812 3.963 1 41.03 544 GLU A C 1
ATOM 4123 O O . GLU A 1 544 ? 50.969 11.852 3.014 1 41.03 544 GLU A O 1
ATOM 4128 N N . VAL A 1 545 ? 50.781 12.312 4.918 1 36.94 545 VAL A N 1
ATOM 4129 C CA . VAL A 1 545 ? 52.094 11.758 5.207 1 36.94 545 VAL A CA 1
ATOM 4130 C C . VAL A 1 545 ? 52.031 10.234 5.09 1 36.94 545 VAL A C 1
ATOM 4132 O O . VAL A 1 545 ? 51.281 9.578 5.805 1 36.94 545 VAL A O 1
ATOM 4135 N N . ASP A 1 546 ? 52.188 9.703 3.824 1 36.22 546 ASP A N 1
ATOM 4136 C CA . ASP A 1 546 ? 52.625 8.328 3.639 1 36.22 546 ASP A CA 1
ATOM 4137 C C . ASP A 1 546 ? 53.781 7.98 4.594 1 36.22 546 ASP A C 1
ATOM 4139 O O . ASP A 1 546 ? 54.906 8.438 4.414 1 36.22 546 ASP A O 1
ATOM 4143 N N . GLU A 1 547 ? 53.562 8.086 5.82 1 35.44 547 GLU A N 1
ATOM 4144 C CA . GLU A 1 547 ? 54.562 7.426 6.668 1 35.44 547 GLU A CA 1
ATOM 4145 C C . GLU A 1 547 ? 54.875 6.027 6.152 1 35.44 547 GLU A C 1
ATOM 4147 O O . GLU A 1 547 ? 54.031 5.133 6.191 1 35.44 547 GLU A O 1
ATOM 4152 N N . GLU A 1 548 ? 55.625 5.961 5.039 1 33.5 548 GLU A N 1
ATOM 4153 C CA . GLU A 1 548 ? 56.375 4.746 4.73 1 33.5 548 GLU A CA 1
ATOM 4154 C C . GLU A 1 548 ? 57.062 4.195 5.973 1 33.5 548 GLU A C 1
ATOM 4156 O O . GLU A 1 548 ? 57.969 4.84 6.527 1 33.5 548 GLU A O 1
ATOM 4161 N N . GLU A 1 549 ? 56.281 3.65 6.875 1 32.44 549 GLU A N 1
ATOM 4162 C CA . GLU A 1 549 ? 56.875 2.787 7.898 1 32.44 549 GLU A CA 1
ATOM 4163 C C . GLU A 1 549 ? 57.875 1.805 7.285 1 32.44 549 GLU A C 1
ATOM 4165 O O . GLU A 1 549 ? 57.5 0.96 6.469 1 32.44 549 GLU A O 1
ATOM 4170 N N . ASP A 1 550 ? 59.094 2.254 6.961 1 32.53 550 ASP A N 1
ATOM 4171 C CA . ASP A 1 550 ? 60.25 1.388 6.719 1 32.53 550 ASP A CA 1
ATOM 4172 C C . ASP A 1 550 ? 60.375 0.341 7.824 1 32.53 550 ASP A C 1
ATOM 4174 O O . ASP A 1 550 ? 60.656 0.678 8.977 1 32.53 550 ASP A O 1
ATOM 4178 N N . ASP A 1 551 ? 59.406 -0.614 7.812 1 29.86 551 ASP A N 1
ATOM 4179 C CA . ASP A 1 551 ? 59.531 -1.805 8.648 1 29.86 551 ASP A CA 1
ATOM 4180 C C . ASP A 1 551 ? 60.875 -2.504 8.398 1 29.86 551 ASP A C 1
ATOM 4182 O O . ASP A 1 551 ? 61.094 -3.047 7.312 1 29.86 551 ASP A O 1
ATOM 4186 N N . ASP A 1 552 ? 62 -1.915 8.883 1 29.28 552 ASP A N 1
ATOM 4187 C CA . ASP A 1 552 ? 63.281 -2.605 9.023 1 29.28 552 ASP A CA 1
ATOM 4188 C C . ASP A 1 552 ? 63.125 -3.949 9.727 1 29.28 552 ASP A C 1
ATOM 4190 O O . ASP A 1 552 ? 62.531 -4.02 10.812 1 29.28 552 ASP A O 1
ATOM 4194 N N . GLU A 1 553 ? 63 -5.039 8.922 1 27.62 553 GLU A N 1
ATOM 4195 C CA . GLU A 1 553 ? 63.062 -6.461 9.258 1 27.62 553 GLU A CA 1
ATOM 4196 C C . GLU A 1 553 ? 64.312 -6.773 10.109 1 27.62 553 GLU A C 1
ATOM 4198 O O . GLU A 1 553 ? 65.438 -6.801 9.602 1 27.62 553 GLU A O 1
ATOM 4203 N N . GLU A 1 554 ? 64.438 -6.113 11.289 1 24.14 554 GLU A N 1
ATOM 4204 C CA . GLU A 1 554 ? 65.5 -6.617 12.102 1 24.14 554 GLU A CA 1
ATOM 4205 C C . GLU A 1 554 ? 65.375 -8.109 12.383 1 24.14 554 GLU A C 1
ATOM 4207 O O . GLU A 1 554 ? 64.312 -8.547 12.875 1 24.14 554 GLU A O 1
ATOM 4212 N N . VAL A 1 555 ? 66 -8.961 11.594 1 28.03 555 VAL A N 1
ATOM 4213 C CA . VAL A 1 555 ? 66.312 -10.383 11.727 1 28.03 555 VAL A CA 1
ATOM 4214 C C . VAL A 1 555 ? 66.875 -10.664 13.102 1 28.03 555 VAL A C 1
ATOM 4216 O O . VAL A 1 555 ? 68 -10.172 13.438 1 28.03 555 VAL A O 1
ATOM 4219 N N . GLU A 1 556 ? 66 -10.398 14.273 1 21.41 556 GLU A N 1
ATOM 4220 C CA . GLU A 1 556 ? 66.562 -10.734 15.578 1 21.41 556 GLU A CA 1
ATOM 4221 C C . GLU A 1 556 ? 67 -12.203 15.633 1 21.41 556 GLU A C 1
ATOM 4223 O O . GLU A 1 556 ? 66.188 -13.094 15.336 1 21.41 556 GLU A O 1
ATOM 4228 N N . ASP A 1 557 ? 68.25 -12.5 15.617 1 22.86 557 ASP A N 1
ATOM 4229 C CA . ASP A 1 557 ? 69.062 -13.703 15.836 1 22.86 557 ASP A CA 1
ATOM 4230 C C . ASP A 1 557 ? 68.938 -14.211 17.266 1 22.86 557 ASP A C 1
ATOM 4232 O O . ASP A 1 557 ? 69.438 -13.586 18.203 1 22.86 557 ASP A O 1
ATOM 4236 N N . ALA A 1 558 ? 67.562 -14.422 17.719 1 20.64 558 ALA A N 1
ATOM 4237 C CA . ALA A 1 558 ? 67.562 -14.914 19.094 1 20.64 558 ALA A CA 1
ATOM 4238 C C . ALA A 1 558 ? 68.375 -16.156 19.266 1 20.64 558 ALA A C 1
ATOM 4240 O O . ALA A 1 558 ? 68.125 -17.188 18.625 1 20.64 558 ALA A O 1
ATOM 4241 N N . ASP A 1 559 ? 69.5 -16.078 19.922 1 17.84 559 ASP A N 1
ATOM 4242 C CA . ASP A 1 559 ? 70.562 -17.016 20.312 1 17.84 559 ASP A CA 1
ATOM 4243 C C . ASP A 1 559 ? 70.062 -17.891 21.484 1 17.84 559 ASP A C 1
ATOM 4245 O O . ASP A 1 559 ? 70.625 -18.969 21.734 1 17.84 559 ASP A O 1
ATOM 4249 N N . ALA A 1 560 ? 69.25 -17.312 22.5 1 18.67 560 ALA A N 1
ATOM 4250 C CA . ALA A 1 560 ? 69.812 -17.625 23.812 1 18.67 560 ALA A CA 1
ATOM 4251 C C . ALA A 1 560 ? 69.812 -19.125 24.078 1 18.67 560 ALA A C 1
ATOM 4253 O O . ALA A 1 560 ? 69.125 -19.875 23.406 1 18.67 560 ALA A O 1
ATOM 4254 N N . ASP A 1 561 ? 69.562 -19.359 25.609 1 18.14 561 ASP A N 1
ATOM 4255 C CA . ASP A 1 561 ? 70.25 -19.953 26.75 1 18.14 561 ASP A CA 1
ATOM 4256 C C . ASP A 1 561 ? 69.75 -21.375 27.016 1 18.14 561 ASP A C 1
ATOM 4258 O O . ASP A 1 561 ? 68.688 -21.766 26.531 1 18.14 561 ASP A O 1
ATOM 4262 N N . GLY A 1 562 ? 70.375 -22.031 28.266 1 20.58 562 GLY A N 1
ATOM 4263 C CA . GLY A 1 562 ? 70.938 -23.141 28.969 1 20.58 562 GLY A CA 1
ATOM 4264 C C . GLY A 1 562 ? 69.938 -23.922 29.797 1 20.58 562 GLY A C 1
ATOM 4265 O O . GLY A 1 562 ? 68.875 -23.438 30.062 1 20.58 562 GLY A O 1
ATOM 4266 N N . ASP A 1 563 ? 70.125 -25.188 30.297 1 21.73 563 ASP A N 1
ATOM 4267 C CA . ASP A 1 563 ? 69.625 -26.453 30.844 1 21.73 563 ASP A CA 1
ATOM 4268 C C . ASP A 1 563 ? 69.312 -26.312 32.312 1 21.73 563 ASP A C 1
ATOM 4270 O O . ASP A 1 563 ? 68.875 -27.266 32.969 1 21.73 563 ASP A O 1
ATOM 4274 N N . ASP A 1 564 ? 69.375 -25.188 33.125 1 18.84 564 ASP A N 1
ATOM 4275 C CA . ASP A 1 564 ? 69.75 -25.562 34.469 1 18.84 564 ASP A CA 1
ATOM 4276 C C . ASP A 1 564 ? 68.562 -26.203 35.188 1 18.84 564 ASP A C 1
ATOM 4278 O O . ASP A 1 564 ? 67.375 -26.062 34.781 1 18.84 564 ASP A O 1
ATOM 4282 N N . GLY A 1 565 ? 68.812 -26.531 36.625 1 20.64 565 GLY A N 1
ATOM 4283 C CA . GLY A 1 565 ? 68.875 -27.344 37.844 1 20.64 565 GLY A CA 1
ATOM 4284 C C . GLY A 1 565 ? 67.688 -27.125 38.781 1 20.64 565 GLY A C 1
ATOM 4285 O O . GLY A 1 565 ? 67 -28.062 39.125 1 20.64 565 GLY A O 1
ATOM 4286 N N . SER A 1 566 ? 67.75 -26.141 39.812 1 21.2 566 SER A N 1
ATOM 4287 C CA . SER A 1 566 ? 67.688 -26.344 41.281 1 21.2 566 SER A CA 1
ATOM 4288 C C . SER A 1 566 ? 66.312 -26.234 41.812 1 21.2 566 SER A C 1
ATOM 4290 O O . SER A 1 566 ? 65.438 -25.672 41.188 1 21.2 566 SER A O 1
ATOM 4292 N N . ASP A 1 567 ? 66.062 -26.422 43.281 1 24.56 567 ASP A N 1
ATOM 4293 C CA . ASP A 1 567 ? 65.25 -26.984 44.375 1 24.56 567 ASP A CA 1
ATOM 4294 C C . ASP A 1 567 ? 64.25 -25.984 44.875 1 24.56 567 ASP A C 1
ATOM 4296 O O . ASP A 1 567 ? 63.281 -26.359 45.594 1 24.56 567 ASP A O 1
ATOM 4300 N N . PHE A 1 568 ? 64.438 -24.641 44.781 1 20.25 568 PHE A N 1
ATOM 4301 C CA . PHE A 1 568 ? 64.375 -23.906 46.031 1 20.25 568 PHE A CA 1
ATOM 4302 C C . PHE A 1 568 ? 63 -23.953 46.656 1 20.25 568 PHE A C 1
ATOM 4304 O O . PHE A 1 568 ? 62 -23.953 45.938 1 20.25 568 PHE A O 1
ATOM 4311 N N . MET A 1 569 ? 63 -23.531 48 1 23.36 569 MET A N 1
ATOM 4312 C CA . MET A 1 569 ? 62.625 -23.453 49.406 1 23.36 569 MET A CA 1
ATOM 4313 C C . MET A 1 569 ? 61.375 -22.594 49.594 1 23.36 569 MET A C 1
ATOM 4315 O O . MET A 1 569 ? 60.438 -23 50.281 1 23.36 569 MET A O 1
ATOM 4319 N N . GLY A 1 570 ? 61.531 -21.156 49.844 1 21.22 570 GLY A N 1
ATOM 4320 C CA . GLY A 1 570 ? 60.719 -20.359 50.781 1 21.22 570 GLY A CA 1
ATOM 4321 C C . GLY A 1 570 ? 59.312 -20.141 50.281 1 21.22 570 GLY A C 1
ATOM 4322 O O . GLY A 1 570 ? 59.031 -20.172 49.062 1 21.22 570 GLY A O 1
ATOM 4323 N N . MET B 1 1 ? -27.688 11.43 26.656 1 44.88 1 MET B N 1
ATOM 4324 C CA . MET B 1 1 ? -28.312 11.93 25.438 1 44.88 1 MET B CA 1
ATOM 4325 C C . MET B 1 1 ? -27.25 12.406 24.453 1 44.88 1 MET B C 1
ATOM 4327 O O . MET B 1 1 ? -27.266 12.031 23.281 1 44.88 1 MET B O 1
ATOM 4331 N N . ALA B 1 2 ? -26.281 13.258 25.016 1 54.66 2 ALA B N 1
ATOM 4332 C CA . ALA B 1 2 ? -25.203 13.789 24.172 1 54.66 2 ALA B CA 1
ATOM 4333 C C . ALA B 1 2 ? -24.328 12.664 23.641 1 54.66 2 ALA B C 1
ATOM 4335 O O . ALA B 1 2 ? -23.969 12.664 22.453 1 54.66 2 ALA B O 1
ATOM 4336 N N . SER B 1 3 ? -24.266 11.586 24.453 1 70.5 3 SER B N 1
ATOM 4337 C CA . SER B 1 3 ? -23.406 10.469 24.062 1 70.5 3 SER B CA 1
ATOM 4338 C C . SER B 1 3 ? -24.062 9.617 22.984 1 70.5 3 SER B C 1
ATOM 4340 O O . SER B 1 3 ? -23.391 9.188 22.047 1 70.5 3 SER B O 1
ATOM 4342 N N . THR B 1 4 ? -25.406 9.656 22.922 1 79.44 4 THR B N 1
ATOM 4343 C CA . THR B 1 4 ? -26.094 8.836 21.938 1 79.44 4 THR B CA 1
ATOM 4344 C C . THR B 1 4 ? -26.047 9.492 20.562 1 79.44 4 THR B C 1
ATOM 4346 O O . THR B 1 4 ? -25.891 8.812 19.547 1 79.44 4 THR B O 1
ATOM 4349 N N . GLN B 1 5 ? -26.156 10.805 20.625 1 82.75 5 GLN B N 1
ATOM 4350 C CA . GLN B 1 5 ? -26.094 11.531 19.359 1 82.75 5 GLN B CA 1
ATOM 4351 C C . GLN B 1 5 ? -24.703 11.414 18.734 1 82.75 5 GLN B C 1
ATOM 4353 O O . GLN B 1 5 ? -24.578 11.266 17.516 1 82.75 5 GLN B O 1
ATOM 4358 N N . GLN B 1 6 ? -23.766 11.469 19.578 1 87.25 6 GLN B N 1
ATOM 4359 C CA . GLN B 1 6 ? -22.406 11.375 19.094 1 87.25 6 GLN B CA 1
ATOM 4360 C C . GLN B 1 6 ? -22.109 9.977 18.562 1 87.25 6 GLN B C 1
ATOM 4362 O O . GLN B 1 6 ? -21.375 9.82 17.578 1 87.25 6 GLN B O 1
ATOM 4367 N N . VAL B 1 7 ? -22.734 9.016 19.172 1 88.88 7 VAL B N 1
ATOM 4368 C CA . VAL B 1 7 ? -22.547 7.641 18.719 1 88.88 7 VAL B CA 1
ATOM 4369 C C . VAL B 1 7 ? -23.219 7.453 17.359 1 88.88 7 VAL B C 1
ATOM 4371 O O . VAL B 1 7 ? -22.656 6.809 16.469 1 88.88 7 VAL B O 1
ATOM 4374 N N . ARG B 1 8 ? -24.344 8.008 17.188 1 90.31 8 ARG B N 1
ATOM 4375 C CA . ARG B 1 8 ? -25.047 7.934 15.914 1 90.31 8 ARG B CA 1
ATOM 4376 C C . ARG B 1 8 ? -24.25 8.656 14.82 1 90.31 8 ARG B C 1
ATOM 4378 O O . ARG B 1 8 ? -24.203 8.195 13.68 1 90.31 8 ARG B O 1
ATOM 4385 N N . ALA B 1 9 ? -23.734 9.773 15.266 1 90.88 9 ALA B N 1
ATOM 4386 C CA . ALA B 1 9 ? -22.906 10.516 14.32 1 90.88 9 ALA B CA 1
ATOM 4387 C C . ALA B 1 9 ? -21.672 9.703 13.914 1 90.88 9 ALA B C 1
ATOM 4389 O O . ALA B 1 9 ? -21.281 9.711 12.742 1 90.88 9 ALA B O 1
ATOM 4390 N N . MET B 1 10 ? -21.156 9.031 14.867 1 92.69 10 MET B N 1
ATOM 4391 C CA . MET B 1 10 ? -20 8.203 14.594 1 92.69 10 MET B CA 1
ATOM 4392 C C . MET B 1 10 ? -20.344 7.074 13.625 1 92.69 10 MET B C 1
ATOM 4394 O O . MET B 1 10 ? -19.578 6.773 12.711 1 92.69 10 MET B O 1
ATOM 4398 N N . GLU B 1 11 ? -21.453 6.488 13.828 1 93.75 11 GLU B N 1
ATOM 4399 C CA . GLU B 1 11 ? -21.906 5.426 12.938 1 93.75 11 GLU B CA 1
ATOM 4400 C C . GLU B 1 11 ? -22.156 5.949 11.523 1 93.75 11 GLU B C 1
ATOM 4402 O O . GLU B 1 11 ? -21.844 5.27 10.539 1 93.75 11 GLU B O 1
ATOM 4407 N N . ARG B 1 12 ? -22.625 7.098 11.477 1 94 12 ARG B N 1
ATOM 4408 C CA . ARG B 1 12 ? -22.875 7.727 10.18 1 94 12 ARG B CA 1
ATOM 4409 C C . ARG B 1 12 ? -21.547 8.016 9.469 1 94 12 ARG B C 1
ATOM 4411 O O . ARG B 1 12 ? -21.438 7.805 8.258 1 94 12 ARG B O 1
ATOM 4418 N N . LEU B 1 13 ? -20.625 8.547 10.25 1 95.75 13 LEU B N 1
ATOM 4419 C CA . LEU B 1 13 ? -19.312 8.836 9.688 1 95.75 13 LEU B CA 1
ATOM 4420 C C . LEU B 1 13 ? -18.641 7.559 9.188 1 95.75 13 LEU B C 1
ATOM 4422 O O . LEU B 1 13 ? -18.031 7.551 8.117 1 95.75 13 LEU B O 1
ATOM 4426 N N . LEU B 1 14 ? -18.781 6.492 9.938 1 95.81 14 LEU B N 1
ATOM 4427 C CA . LEU B 1 14 ? -18.203 5.211 9.539 1 95.81 14 LEU B CA 1
ATOM 4428 C C . LEU B 1 14 ? -18.875 4.676 8.281 1 95.81 14 LEU B C 1
ATOM 4430 O O . LEU B 1 14 ? -18.203 4.172 7.383 1 95.81 14 LEU B O 1
ATOM 4434 N N . ALA B 1 15 ? -20.188 4.84 8.219 1 94.19 15 ALA B N 1
ATOM 4435 C CA . ALA B 1 15 ? -20.938 4.395 7.051 1 94.19 15 ALA B CA 1
ATOM 4436 C C . ALA B 1 15 ? -20.531 5.191 5.809 1 94.19 15 ALA B C 1
ATOM 4438 O O . ALA B 1 15 ? -20.547 4.66 4.695 1 94.19 15 ALA B O 1
ATOM 4439 N N . ALA B 1 16 ? -20.141 6.414 6.062 1 94.31 16 ALA B N 1
ATOM 4440 C CA . ALA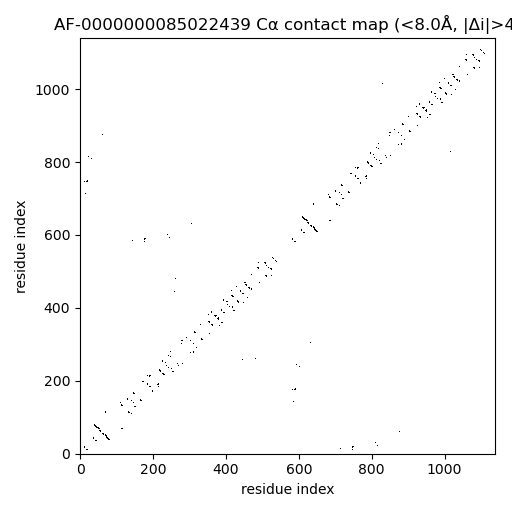 B 1 16 ? -19.734 7.289 4.965 1 94.31 16 ALA B CA 1
ATOM 4441 C C . ALA B 1 16 ? -18.25 7.141 4.66 1 94.31 16 ALA B C 1
ATOM 4443 O O . ALA B 1 16 ? -17.703 7.828 3.787 1 94.31 16 ALA B O 1
ATOM 4444 N N . GLU B 1 17 ? -17.578 6.289 5.312 1 93.62 17 GLU B N 1
ATOM 4445 C CA . GLU B 1 17 ? -16.156 6.008 5.16 1 93.62 17 GLU B CA 1
ATOM 4446 C C . GLU B 1 17 ? -15.312 7.254 5.418 1 93.62 17 GLU B C 1
ATOM 4448 O O . GLU B 1 17 ? -14.305 7.477 4.746 1 93.62 17 GLU B O 1
ATOM 4453 N N . MET B 1 18 ? -15.844 8.133 6.254 1 95.88 18 MET B N 1
ATOM 4454 C CA . MET B 1 18 ? -15.078 9.281 6.723 1 95.88 18 MET B CA 1
ATOM 4455 C C . MET B 1 18 ? -14.242 8.922 7.949 1 95.88 18 MET B C 1
ATOM 4457 O O . MET B 1 18 ? -14.539 9.367 9.062 1 95.88 18 MET B O 1
ATOM 4461 N N . TRP B 1 19 ? -13.195 8.258 7.711 1 96.06 19 TRP B N 1
ATOM 4462 C CA . TRP B 1 19 ? -12.43 7.57 8.742 1 96.06 19 TRP B CA 1
ATOM 4463 C C . TRP B 1 19 ? -11.727 8.57 9.656 1 96.06 19 TRP B C 1
ATOM 4465 O O . TRP B 1 19 ? -11.664 8.367 10.875 1 96.06 19 TRP B O 1
ATOM 4475 N N . GLU B 1 20 ? -11.18 9.672 9.094 1 94.62 20 GLU B N 1
ATOM 4476 C CA . GLU B 1 20 ? -10.461 10.656 9.891 1 94.62 20 GLU B CA 1
ATOM 4477 C C . GLU B 1 20 ? -11.375 11.312 10.922 1 94.62 20 GLU B C 1
ATOM 4479 O O . GLU B 1 20 ? -11.016 11.422 12.094 1 94.62 20 GLU B O 1
ATOM 4484 N N . SER B 1 21 ? -12.523 11.68 10.453 1 96.12 21 SER B N 1
ATOM 4485 C CA . SER B 1 21 ? -13.484 12.289 11.359 1 96.12 21 SER B CA 1
ATOM 4486 C C . SER B 1 21 ? -13.992 11.281 12.383 1 96.12 21 SER B C 1
ATOM 4488 O O . SER B 1 21 ? -14.188 11.625 13.555 1 96.12 21 SER B O 1
ATOM 4490 N N . ALA B 1 22 ? -14.219 10.055 11.914 1 96.62 22 ALA B N 1
ATOM 4491 C CA . ALA B 1 22 ? -14.68 9.008 12.82 1 96.62 22 ALA B CA 1
ATOM 4492 C C . ALA B 1 22 ? -13.625 8.703 13.883 1 96.62 22 ALA B C 1
ATOM 4494 O O . ALA B 1 22 ? -13.961 8.469 15.047 1 96.62 22 ALA B O 1
ATOM 4495 N N . GLU B 1 23 ? -12.367 8.656 13.5 1 96.38 23 GLU B N 1
ATOM 4496 C CA . GLU B 1 23 ? -11.289 8.414 14.453 1 96.38 23 GLU B CA 1
ATOM 4497 C C . GLU B 1 23 ? -11.211 9.523 15.5 1 96.38 23 GLU B C 1
ATOM 4499 O O . GLU B 1 23 ? -11.023 9.25 16.688 1 96.38 23 GLU B O 1
ATOM 4504 N N . ALA B 1 24 ? -11.305 10.758 15.008 1 94.75 24 ALA B N 1
ATOM 4505 C CA . ALA B 1 24 ? -11.25 11.891 15.93 1 94.75 24 ALA B CA 1
ATOM 4506 C C . ALA B 1 24 ? -12.398 11.836 16.938 1 94.75 24 ALA B C 1
ATOM 4508 O O . ALA B 1 24 ? -12.172 11.914 18.141 1 94.75 24 ALA B O 1
ATOM 4509 N N . LEU B 1 25 ? -13.586 11.656 16.438 1 93.56 25 LEU B N 1
ATOM 4510 C CA . LEU B 1 25 ? -14.75 11.609 17.312 1 93.56 25 LEU B CA 1
ATOM 4511 C C . LEU B 1 25 ? -14.672 10.406 18.25 1 93.56 25 LEU B C 1
ATOM 4513 O O . LEU B 1 25 ? -14.984 10.523 19.438 1 93.56 25 LEU B O 1
ATOM 4517 N N . GLY B 1 26 ? -14.289 9.273 17.703 1 93.75 26 GLY B N 1
ATOM 4518 C CA . GLY B 1 26 ? -14.125 8.094 18.531 1 93.75 26 GLY B CA 1
ATOM 4519 C C . GLY B 1 26 ? -13.086 8.266 19.625 1 93.75 26 GLY B C 1
ATOM 4520 O O . GLY B 1 26 ? -13.297 7.84 20.766 1 93.75 26 GLY B O 1
ATOM 4521 N N . GLY B 1 27 ? -11.969 8.852 19.25 1 92.88 27 GLY B N 1
ATOM 4522 C CA . GLY B 1 27 ? -10.945 9.141 20.25 1 92.88 27 GLY B CA 1
ATOM 4523 C C . GLY B 1 27 ? -11.445 10.031 21.375 1 92.88 27 GLY B C 1
ATOM 4524 O O . GLY B 1 27 ? -11.164 9.773 22.547 1 92.88 27 GLY B O 1
ATOM 4525 N N . PHE B 1 28 ? -12.211 11.008 21.047 1 91.88 28 PHE B N 1
ATOM 4526 C CA . PHE B 1 28 ? -12.781 11.922 22.016 1 91.88 28 PHE B CA 1
ATOM 4527 C C . PHE B 1 28 ? -13.75 11.195 22.953 1 91.88 28 PHE B C 1
ATOM 4529 O O . PHE B 1 28 ? -13.703 11.375 24.172 1 91.88 28 PHE B O 1
ATOM 4536 N N . LEU B 1 29 ? -14.562 10.367 22.344 1 89.81 29 LEU B N 1
ATOM 4537 C CA . LEU B 1 29 ? -15.539 9.617 23.141 1 89.81 29 LEU B CA 1
ATOM 4538 C C . LEU B 1 29 ? -14.844 8.664 24.094 1 89.81 29 LEU B C 1
ATOM 4540 O O . LEU B 1 29 ? -15.258 8.523 25.25 1 89.81 29 LEU B O 1
ATOM 4544 N N . CYS B 1 30 ? -13.805 8.055 23.641 1 91.25 30 CYS B N 1
ATOM 4545 C CA . CYS B 1 30 ? -13.07 7.117 24.484 1 91.25 30 CYS B CA 1
ATOM 4546 C C . CYS B 1 30 ? -12.328 7.852 25.594 1 91.25 30 CYS B C 1
ATOM 4548 O O . CYS B 1 30 ? -12.211 7.34 26.719 1 91.25 30 CYS B O 1
ATOM 4550 N N . SER B 1 31 ? -11.82 9 25.266 1 89.62 31 SER B N 1
ATOM 4551 C CA . SER B 1 31 ? -11.102 9.789 26.266 1 89.62 31 SER B CA 1
ATOM 4552 C C . SER B 1 31 ? -12.047 10.344 27.328 1 89.62 31 SER B C 1
ATOM 4554 O O . SER B 1 31 ? -11.648 10.547 28.469 1 89.62 31 SER B O 1
ATOM 4556 N N . ALA B 1 32 ? -13.266 10.602 26.906 1 84.5 32 ALA B N 1
ATOM 4557 C CA . ALA B 1 32 ? -14.258 11.164 27.828 1 84.5 32 ALA B CA 1
ATOM 4558 C C . ALA B 1 32 ? -14.781 10.102 28.781 1 84.5 32 ALA B C 1
ATOM 4560 O O . ALA B 1 32 ? -15.266 10.414 29.875 1 84.5 32 ALA B O 1
ATOM 4561 N N . SER B 1 33 ? -14.641 8.836 28.375 1 81.38 33 SER B N 1
ATOM 4562 C CA . SER B 1 33 ? -15.141 7.742 29.203 1 81.38 33 SER B CA 1
ATOM 4563 C C . SER B 1 33 ? -14.094 7.297 30.219 1 81.38 33 SER B C 1
ATOM 4565 O O . SER B 1 33 ? -12.906 7.211 29.891 1 81.38 33 SER B O 1
ATOM 4567 N N . PRO B 1 34 ? -14.617 7.055 31.375 1 77.81 34 PRO B N 1
ATOM 4568 C CA . PRO B 1 34 ? -13.664 6.566 32.375 1 77.81 34 PRO B CA 1
ATOM 4569 C C . PRO B 1 34 ? -13.016 5.246 31.984 1 77.81 34 PRO B C 1
ATOM 4571 O O . PRO B 1 34 ? -13.664 4.391 31.375 1 77.81 34 PRO B O 1
ATOM 4574 N N . ARG B 1 35 ? -11.797 5.086 32.344 1 75 35 ARG B N 1
ATOM 4575 C CA . ARG B 1 35 ? -11.039 3.883 32 1 75 35 ARG B CA 1
ATOM 4576 C C . ARG B 1 35 ? -11.602 2.666 32.719 1 75 35 ARG B C 1
ATOM 4578 O O . ARG B 1 35 ? -11.672 1.574 32.156 1 75 35 ARG B O 1
ATOM 4585 N N . ILE B 1 36 ? -12.008 2.975 33.875 1 74.31 36 ILE B N 1
ATOM 4586 C CA . ILE B 1 36 ? -12.68 1.925 34.656 1 74.31 36 ILE B CA 1
ATOM 4587 C C . ILE B 1 36 ? -14.156 2.275 34.812 1 74.31 36 ILE B C 1
ATOM 4589 O O . ILE B 1 36 ? -14.508 3.113 35.656 1 74.31 36 ILE B O 1
ATOM 4593 N N . PRO B 1 37 ? -14.992 1.624 34.062 1 76.31 37 PRO B N 1
ATOM 4594 C CA . PRO B 1 37 ? -16.422 1.965 34.094 1 76.31 37 PRO B CA 1
ATOM 4595 C C . PRO B 1 37 ? -17.062 1.575 35.438 1 76.31 37 PRO B C 1
ATOM 4597 O O . PRO B 1 37 ? -16.766 0.513 35.969 1 76.31 37 PRO B O 1
ATOM 4600 N N . PRO B 1 38 ? -17.844 2.445 35.875 1 76.25 38 PRO B N 1
ATOM 4601 C CA . PRO B 1 38 ? -18.438 2.236 37.188 1 76.25 38 PRO B CA 1
ATOM 4602 C C . PRO B 1 38 ? -19.516 1.163 37.188 1 76.25 38 PRO B C 1
ATOM 4604 O O . PRO B 1 38 ? -19.766 0.532 38.219 1 76.25 38 PRO B O 1
ATOM 4607 N N . ASP B 1 39 ? -20.203 1.045 36.031 1 81.12 39 ASP B N 1
ATOM 4608 C CA . ASP B 1 39 ? -21.297 0.078 36 1 81.12 39 ASP B CA 1
ATOM 4609 C C . ASP B 1 39 ? -21.359 -0.616 34.656 1 81.12 39 ASP B C 1
ATOM 4611 O O . ASP B 1 39 ? -20.531 -0.362 33.781 1 81.12 39 ASP B O 1
ATOM 4615 N N . ALA B 1 40 ? -22.328 -1.441 34.656 1 77.25 40 ALA B N 1
ATOM 4616 C CA . ALA B 1 40 ? -22.469 -2.295 33.5 1 77.25 40 ALA B CA 1
ATOM 4617 C C . ALA B 1 40 ? -22.875 -1.479 32.25 1 77.25 40 ALA B C 1
ATOM 4619 O O . ALA B 1 40 ? -22.422 -1.752 31.141 1 77.25 40 ALA B O 1
ATOM 4620 N N . VAL B 1 41 ? -23.688 -0.551 32.531 1 76.44 41 VAL B N 1
ATOM 4621 C CA . VAL B 1 41 ? -24.172 0.283 31.422 1 76.44 41 VAL B CA 1
ATOM 4622 C C . VAL B 1 41 ? -23.016 1.113 30.859 1 76.44 41 VAL B C 1
ATOM 4624 O O . VAL B 1 41 ? -22.828 1.199 29.656 1 76.44 41 VAL B O 1
ATOM 4627 N N . ALA B 1 42 ? -22.297 1.539 31.828 1 82.62 42 ALA B N 1
ATOM 4628 C CA . ALA B 1 42 ? -21.125 2.316 31.438 1 82.62 42 ALA B CA 1
ATOM 4629 C C . ALA B 1 42 ? -20.109 1.442 30.703 1 82.62 42 ALA B C 1
ATOM 4631 O O . ALA B 1 42 ? -19.438 1.897 29.781 1 82.62 42 ALA B O 1
ATOM 4632 N N . SER B 1 43 ? -20.062 0.242 31.125 1 85.88 43 SER B N 1
ATOM 4633 C CA . SER B 1 43 ? -19.156 -0.694 30.5 1 85.88 43 SER B CA 1
ATOM 4634 C C . SER B 1 43 ? -19.578 -1.002 29.062 1 85.88 43 SER B C 1
ATOM 4636 O O . SER B 1 43 ? -18.734 -1.074 28.156 1 85.88 43 SER B O 1
ATOM 4638 N N . ALA B 1 44 ? -20.828 -1.146 28.891 1 85.5 44 ALA B N 1
ATOM 4639 C CA . ALA B 1 44 ? -21.344 -1.434 27.547 1 85.5 44 ALA B CA 1
ATOM 4640 C C . ALA B 1 44 ? -21.156 -0.244 26.609 1 85.5 44 ALA B C 1
ATOM 4642 O O . ALA B 1 44 ? -20.828 -0.419 25.438 1 85.5 44 ALA B O 1
ATOM 4643 N N . GLU B 1 45 ? -21.344 0.85 27.172 1 86.75 45 GLU B N 1
ATOM 4644 C CA . GLU B 1 45 ? -21.172 2.059 26.375 1 86.75 45 GLU B CA 1
ATOM 4645 C C . GLU B 1 45 ? -19.703 2.252 25.969 1 86.75 45 GLU B C 1
ATOM 4647 O O . GLU B 1 45 ? -19.406 2.607 24.828 1 86.75 45 GLU B O 1
ATOM 4652 N N . ARG B 1 46 ? -18.891 2.035 26.922 1 90.19 46 ARG B N 1
ATOM 4653 C CA . ARG B 1 46 ? -17.469 2.178 26.625 1 90.19 46 ARG B CA 1
ATOM 4654 C C . ARG B 1 46 ? -17.016 1.144 25.609 1 90.19 46 ARG B C 1
ATOM 4656 O O . ARG B 1 46 ? -16.219 1.45 24.719 1 90.19 46 ARG B O 1
ATOM 4663 N N . ALA B 1 47 ? -17.531 -0.045 25.766 1 91.5 47 ALA B N 1
ATOM 4664 C CA . ALA B 1 47 ? -17.203 -1.09 24.797 1 91.5 47 ALA B CA 1
ATOM 4665 C C . ALA B 1 47 ? -17.641 -0.696 23.391 1 91.5 47 ALA B C 1
ATOM 4667 O O . ALA B 1 47 ? -16.922 -0.94 22.422 1 91.5 47 ALA B O 1
ATOM 4668 N N . ARG B 1 48 ? -18.734 -0.106 23.312 1 91.5 48 ARG B N 1
ATOM 4669 C CA . ARG B 1 48 ? -19.25 0.337 22.016 1 91.5 48 ARG B CA 1
ATOM 4670 C C . ARG B 1 48 ? -18.391 1.454 21.438 1 91.5 48 ARG B C 1
ATOM 4672 O O . ARG B 1 48 ? -18.109 1.466 20.25 1 91.5 48 ARG B O 1
ATOM 4679 N N . HIS B 1 49 ? -18.016 2.396 22.312 1 92.69 49 HIS B N 1
ATOM 4680 C CA . HIS B 1 49 ? -17.141 3.475 21.859 1 92.69 49 HIS B CA 1
ATOM 4681 C C . HIS B 1 49 ? -15.82 2.928 21.328 1 92.69 49 HIS B C 1
ATOM 4683 O O . HIS B 1 49 ? -15.359 3.342 20.266 1 92.69 49 HIS B O 1
ATOM 4689 N N . LEU B 1 50 ? -15.32 1.982 22.062 1 94.88 50 LEU B N 1
ATOM 4690 C CA . LEU B 1 50 ? -14.047 1.396 21.672 1 94.88 50 LEU B CA 1
ATOM 4691 C C . LEU B 1 50 ? -14.172 0.608 20.375 1 94.88 50 LEU B C 1
ATOM 4693 O O . LEU B 1 50 ? -13.281 0.658 19.531 1 94.88 50 LEU B O 1
ATOM 4697 N N . ALA B 1 51 ? -15.258 -0.085 20.203 1 95.75 51 ALA B N 1
ATOM 4698 C CA . ALA B 1 51 ? -15.484 -0.857 18.984 1 95.75 51 ALA B CA 1
ATOM 4699 C C . ALA B 1 51 ? -15.594 0.058 17.781 1 95.75 51 ALA B C 1
ATOM 4701 O O . ALA B 1 51 ? -15 -0.217 16.734 1 95.75 51 ALA B O 1
ATOM 4702 N N . LEU B 1 52 ? -16.359 1.112 17.953 1 95.69 52 LEU B N 1
ATOM 4703 C CA . LEU B 1 52 ? -16.516 2.062 16.859 1 95.69 52 LEU B CA 1
ATOM 4704 C C . LEU B 1 52 ? -15.195 2.762 16.547 1 95.69 52 LEU B C 1
ATOM 4706 O O . LEU B 1 52 ? -14.875 3.004 15.383 1 95.69 52 LEU B O 1
ATOM 4710 N N . PHE B 1 53 ? -14.477 3.064 17.625 1 96.69 53 PHE B N 1
ATOM 4711 C CA . PHE B 1 53 ? -13.156 3.65 17.453 1 96.69 53 PHE B CA 1
ATOM 4712 C C . PHE B 1 53 ? -12.242 2.697 16.688 1 96.69 53 PHE B C 1
ATOM 4714 O O . PHE B 1 53 ? -11.539 3.109 15.766 1 96.69 53 PHE B O 1
ATOM 4721 N N . GLY B 1 54 ? -12.266 1.462 17.031 1 97.56 54 GLY B N 1
ATOM 4722 C CA . GLY B 1 54 ? -11.5 0.448 16.328 1 97.56 54 GLY B CA 1
ATOM 4723 C C . GLY B 1 54 ? -11.859 0.349 14.859 1 97.56 54 GLY B C 1
ATOM 4724 O O . GLY B 1 54 ? -10.977 0.173 14.008 1 97.56 54 GLY B O 1
ATOM 4725 N N . ASP B 1 55 ? -13.117 0.478 14.547 1 97.62 55 ASP B N 1
ATOM 4726 C CA . ASP B 1 55 ? -13.562 0.429 13.156 1 97.62 55 ASP B CA 1
ATOM 4727 C C . ASP B 1 55 ? -12.992 1.592 12.359 1 97.62 55 ASP B C 1
ATOM 4729 O O . ASP B 1 55 ? -12.648 1.432 11.18 1 97.62 55 ASP B O 1
ATOM 4733 N N . ALA B 1 56 ? -12.945 2.723 12.969 1 97.62 56 ALA B N 1
ATOM 4734 C CA . ALA B 1 56 ? -12.359 3.883 12.312 1 97.62 56 ALA B CA 1
ATOM 4735 C C . ALA B 1 56 ? -10.875 3.65 12.008 1 97.62 56 ALA B C 1
ATOM 4737 O O . ALA B 1 56 ? -10.406 3.965 10.914 1 97.62 56 ALA B O 1
ATOM 4738 N N . LEU B 1 57 ? -10.211 3.096 13.023 1 97.06 57 LEU B N 1
ATOM 4739 C CA . LEU B 1 57 ? -8.781 2.82 12.867 1 97.06 57 LEU B CA 1
ATOM 4740 C C . LEU B 1 57 ? -8.547 1.759 11.797 1 97.06 57 LEU B C 1
ATOM 4742 O O . LEU B 1 57 ? -7.578 1.838 11.039 1 97.06 57 LEU B O 1
ATOM 4746 N N . LEU B 1 58 ? -9.453 0.797 11.734 1 96.56 58 LEU B N 1
ATOM 4747 C CA . LEU B 1 58 ? -9.383 -0.234 10.703 1 96.56 58 LEU B CA 1
ATOM 4748 C C . LEU B 1 58 ? -9.523 0.375 9.312 1 96.56 58 LEU B C 1
ATOM 4750 O O . LEU B 1 58 ? -8.781 0.011 8.391 1 96.56 58 LEU B O 1
ATOM 4754 N N . GLY B 1 59 ? -10.414 1.284 9.188 1 94.5 59 GLY B N 1
ATOM 4755 C CA . GLY B 1 59 ? -10.617 1.962 7.914 1 94.5 59 GLY B CA 1
ATOM 4756 C C . GLY B 1 59 ? -9.43 2.803 7.488 1 94.5 59 GLY B C 1
ATOM 4757 O O . GLY B 1 59 ? -9.125 2.902 6.301 1 94.5 59 GLY B O 1
ATOM 4758 N N . LYS B 1 60 ? -8.68 3.301 8.438 1 93.62 60 LYS B N 1
ATOM 4759 C CA . LYS B 1 60 ? -7.508 4.133 8.18 1 93.62 60 LYS B CA 1
ATOM 4760 C C . LYS B 1 60 ? -6.289 3.275 7.855 1 93.62 60 LYS B C 1
ATOM 4762 O O . LYS B 1 60 ? -5.262 3.791 7.41 1 93.62 60 LYS B O 1
ATOM 4767 N N . GLY B 1 61 ? -6.441 1.984 8.125 1 93.31 61 GLY B N 1
ATOM 4768 C CA . GLY B 1 61 ? -5.336 1.072 7.875 1 93.31 61 GLY B CA 1
ATOM 4769 C C . GLY B 1 61 ? -4.367 0.978 9.039 1 93.31 61 GLY B C 1
ATOM 4770 O O . GLY B 1 61 ? -3.244 0.49 8.883 1 93.31 61 GLY B O 1
ATOM 4771 N N . GLU B 1 62 ? -4.715 1.554 10.188 1 95.69 62 GLU B N 1
ATOM 4772 C CA . GLU B 1 62 ? -3.893 1.436 11.383 1 95.69 62 GLU B CA 1
ATOM 4773 C C . GLU B 1 62 ? -4.273 0.2 12.195 1 95.69 62 GLU B C 1
ATOM 4775 O O . GLU B 1 62 ? -4.91 0.311 13.242 1 95.69 62 GLU B O 1
ATOM 4780 N N . HIS B 1 63 ? -3.758 -0.908 11.828 1 97.25 63 HIS B N 1
ATOM 4781 C CA . HIS B 1 63 ? -4.242 -2.211 12.273 1 97.25 63 HIS B CA 1
ATOM 4782 C C . HIS B 1 63 ? -3.801 -2.504 13.703 1 97.25 63 HIS B C 1
ATOM 4784 O O . HIS B 1 63 ? -4.535 -3.139 14.469 1 97.25 63 HIS B O 1
ATOM 4790 N N . ARG B 1 64 ? -2.584 -2.094 14.086 1 97 64 ARG B N 1
ATOM 4791 C CA . ARG B 1 64 ? -2.133 -2.348 15.445 1 97 64 ARG B CA 1
ATOM 4792 C C . ARG B 1 64 ? -2.957 -1.553 16.453 1 97 64 ARG B C 1
ATOM 4794 O O . ARG B 1 64 ? -3.348 -2.078 17.5 1 97 64 ARG B O 1
ATOM 4801 N N . ARG B 1 65 ? -3.197 -0.304 16.156 1 96.25 65 ARG B N 1
ATOM 4802 C CA . ARG B 1 65 ? -4.035 0.512 17.031 1 96.25 65 ARG B CA 1
ATOM 4803 C C . ARG B 1 65 ? -5.457 -0.037 17.094 1 96.25 65 ARG B C 1
ATOM 4805 O O . ARG B 1 65 ? -6.07 -0.062 18.156 1 96.25 65 ARG B O 1
ATOM 4812 N N . ALA B 1 66 ? -5.98 -0.435 15.906 1 97.94 66 ALA B N 1
ATOM 4813 C CA . ALA B 1 66 ? -7.305 -1.05 15.867 1 97.94 66 ALA B CA 1
ATOM 4814 C C . ALA B 1 66 ? -7.352 -2.305 16.734 1 97.94 66 ALA B C 1
ATOM 4816 O O . ALA B 1 66 ? -8.305 -2.512 17.5 1 97.94 66 ALA B O 1
ATOM 4817 N N . LEU B 1 67 ? -6.316 -3.143 16.609 1 97.94 67 LEU B N 1
ATOM 4818 C CA . LEU B 1 67 ? -6.199 -4.367 17.391 1 97.94 67 LEU B CA 1
ATOM 4819 C C . LEU B 1 67 ? -6.297 -4.07 18.875 1 97.94 67 LEU B C 1
ATOM 4821 O O . LEU B 1 67 ? -7.047 -4.73 19.609 1 97.94 67 LEU B O 1
ATOM 4825 N N . ASN B 1 68 ? -5.578 -3.061 19.359 1 96.38 68 ASN B N 1
ATOM 4826 C CA . ASN B 1 68 ? -5.582 -2.68 20.766 1 96.38 68 ASN B CA 1
ATOM 4827 C C . ASN B 1 68 ? -6.949 -2.162 21.203 1 96.38 68 ASN B C 1
ATOM 4829 O O . ASN B 1 68 ? -7.41 -2.471 22.297 1 96.38 68 ASN B O 1
ATOM 4833 N N . ALA B 1 69 ? -7.594 -1.353 20.359 1 96.81 69 ALA B N 1
ATOM 4834 C CA . ALA B 1 69 ? -8.922 -0.837 20.672 1 96.81 69 ALA B CA 1
ATOM 4835 C C . ALA B 1 69 ? -9.938 -1.972 20.781 1 96.81 69 ALA B C 1
ATOM 4837 O O . ALA B 1 69 ? -10.742 -2 21.719 1 96.81 69 ALA B O 1
ATOM 4838 N N . PHE B 1 70 ? -9.914 -2.939 19.844 1 97.69 70 PHE B N 1
ATOM 4839 C CA . PHE B 1 70 ? -10.844 -4.062 19.875 1 97.69 70 PHE B CA 1
ATOM 4840 C C . PHE B 1 70 ? -10.586 -4.945 21.094 1 97.69 70 PHE B C 1
ATOM 4842 O O . PHE B 1 70 ? -11.523 -5.469 21.688 1 97.69 70 PHE B O 1
ATOM 4849 N N . ARG B 1 71 ? -9.344 -5.16 21.438 1 96.75 71 ARG B N 1
ATOM 4850 C CA . ARG B 1 71 ? -9.008 -5.965 22.609 1 96.75 71 ARG B CA 1
ATOM 4851 C C . ARG B 1 71 ? -9.547 -5.32 23.875 1 96.75 71 ARG B C 1
ATOM 4853 O O . ARG B 1 71 ? -10.078 -6.012 24.75 1 96.75 71 ARG B O 1
ATOM 4860 N N . GLN B 1 72 ? -9.336 -4.023 23.969 1 94.12 72 GLN B N 1
ATOM 4861 C CA . GLN B 1 72 ? -9.891 -3.309 25.109 1 94.12 72 GLN B CA 1
ATOM 4862 C C . GLN B 1 72 ? -11.414 -3.406 25.141 1 94.12 72 GLN B C 1
ATOM 4864 O O . GLN B 1 72 ? -12.016 -3.572 26.203 1 94.12 72 GLN B O 1
ATOM 4869 N N . ALA B 1 73 ? -12.031 -3.26 23.953 1 94.62 73 ALA B N 1
ATOM 4870 C CA . ALA B 1 73 ? -13.484 -3.395 23.859 1 94.62 73 ALA B CA 1
ATOM 4871 C C . ALA B 1 73 ? -13.938 -4.77 24.328 1 94.62 73 ALA B C 1
ATOM 4873 O O . ALA B 1 73 ? -14.938 -4.891 25.047 1 94.62 73 ALA B O 1
ATOM 4874 N N . LEU B 1 74 ? -13.227 -5.785 23.922 1 93.94 74 LEU B N 1
ATOM 4875 C CA . LEU B 1 74 ? -13.555 -7.152 24.312 1 93.94 74 LEU B CA 1
ATOM 4876 C C . LEU B 1 74 ? -13.438 -7.332 25.812 1 93.94 74 LEU B C 1
ATOM 4878 O O . LEU B 1 74 ? -14.281 -7.98 26.438 1 93.94 74 LEU B O 1
ATOM 4882 N N . SER B 1 75 ? -12.375 -6.754 26.422 1 91.81 75 SER B N 1
ATOM 4883 C CA . SER B 1 75 ? -12.141 -6.859 27.859 1 91.81 75 SER B CA 1
ATOM 4884 C C . SER B 1 75 ? -13.242 -6.16 28.656 1 91.81 75 SER B C 1
ATOM 4886 O O . SER B 1 75 ? -13.727 -6.688 29.656 1 91.81 75 SER B O 1
ATOM 4888 N N . VAL B 1 76 ? -13.664 -5.004 28.172 1 90.12 76 VAL B N 1
ATOM 4889 C CA . VAL B 1 76 ? -14.688 -4.223 28.859 1 90.12 76 VAL B CA 1
ATOM 4890 C C . VAL B 1 76 ? -16.062 -4.867 28.656 1 90.12 76 VAL B C 1
ATOM 4892 O O . VAL B 1 76 ? -16.906 -4.836 29.547 1 90.12 76 VAL B O 1
ATOM 4895 N N . ASN B 1 77 ? -16.25 -5.418 27.438 1 87.31 77 ASN B N 1
ATOM 4896 C CA . ASN B 1 77 ? -17.516 -6.074 27.109 1 87.31 77 ASN B CA 1
ATOM 4897 C C . ASN B 1 77 ? -17.781 -7.262 28.031 1 87.31 77 ASN B C 1
ATOM 4899 O O . ASN B 1 77 ? -18.938 -7.574 28.328 1 87.31 77 ASN B O 1
ATOM 4903 N N . ARG B 1 78 ? -16.812 -7.895 28.469 1 83.56 78 ARG B N 1
ATOM 4904 C CA . ARG B 1 78 ? -16.938 -9.062 29.344 1 83.56 78 ARG B CA 1
ATOM 4905 C C . ARG B 1 78 ? -17.359 -8.656 30.75 1 83.56 78 ARG B C 1
ATOM 4907 O O . ARG B 1 78 ? -17.922 -9.461 31.484 1 83.56 78 ARG B O 1
ATOM 4914 N N . LEU B 1 79 ? -17.047 -7.41 31.062 1 79.5 79 LEU B N 1
ATOM 4915 C CA . LEU B 1 79 ? -17.422 -6.902 32.375 1 79.5 79 LEU B CA 1
ATOM 4916 C C . LEU B 1 79 ? -18.906 -6.531 32.406 1 79.5 79 LEU B C 1
ATOM 4918 O O . LEU B 1 79 ? -19.5 -6.422 33.469 1 79.5 79 LEU B O 1
ATOM 4922 N N . ALA B 1 80 ? -19.562 -6.312 31.234 1 68.94 80 ALA B N 1
ATOM 4923 C CA . ALA B 1 80 ? -20.984 -5.945 31.141 1 68.94 80 ALA B CA 1
ATOM 4924 C C . ALA B 1 80 ? -21.875 -7.16 31.344 1 68.94 80 ALA B C 1
ATOM 4926 O O . ALA B 1 80 ? -21.516 -8.273 30.969 1 68.94 80 ALA B O 1
ATOM 4927 N N . PRO B 1 81 ? -22.922 -7.055 32.125 1 62.88 81 PRO B N 1
ATOM 4928 C CA . PRO B 1 81 ? -23.781 -8.219 32.406 1 62.88 81 PRO B CA 1
ATOM 4929 C C . PRO B 1 81 ? -24.422 -8.773 31.125 1 62.88 81 PRO B C 1
ATOM 4931 O O . PRO B 1 81 ? -24.734 -8.016 30.219 1 62.88 81 PRO B O 1
ATOM 4934 N N . LYS B 1 82 ? -24.281 -9.992 30.953 1 57.88 82 LYS B N 1
ATOM 4935 C CA . LYS B 1 82 ? -24.875 -10.688 29.828 1 57.88 82 LYS B CA 1
ATOM 4936 C C . LYS B 1 82 ? -26.391 -10.641 29.875 1 57.88 82 LYS B C 1
ATOM 4938 O O . LYS B 1 82 ? -27 -10.922 30.922 1 57.88 82 LYS B O 1
ATOM 4943 N N . VAL B 1 83 ? -27.078 -9.703 29.203 1 51.19 83 VAL B N 1
ATOM 4944 C CA . VAL B 1 83 ? -28.531 -9.789 29.125 1 51.19 83 VAL B CA 1
ATOM 4945 C C . VAL B 1 83 ? -28.953 -11.227 28.844 1 51.19 83 VAL B C 1
ATOM 4947 O O . VAL B 1 83 ? -28.422 -11.859 27.922 1 51.19 83 VAL B O 1
ATOM 4950 N N . PRO B 1 84 ? -29.609 -11.922 29.688 1 44.34 84 PRO B N 1
ATOM 4951 C CA . PRO B 1 84 ? -30.094 -13.273 29.406 1 44.34 84 PRO B CA 1
ATOM 4952 C C . PRO B 1 84 ? -30.953 -13.352 28.141 1 44.34 84 PRO B C 1
ATOM 4954 O O . PRO B 1 84 ? -31.875 -12.547 27.969 1 44.34 84 PRO B O 1
ATOM 4957 N N . THR B 1 85 ? -30.453 -13.664 27.031 1 40.56 85 THR B N 1
ATOM 4958 C CA . THR B 1 85 ? -31.359 -14.031 25.953 1 40.56 85 THR B CA 1
ATOM 4959 C C . THR B 1 85 ? -32.375 -15.078 26.406 1 40.56 85 THR B C 1
ATOM 4961 O O . THR B 1 85 ? -31.984 -16.172 26.828 1 40.56 85 THR B O 1
ATOM 4964 N N . GLY B 1 86 ? -33.5 -14.797 27.094 1 35.28 86 GLY B N 1
ATOM 4965 C CA . GLY B 1 86 ? -34.562 -15.719 27.375 1 35.28 86 GLY B CA 1
ATOM 4966 C C . GLY B 1 86 ? -34.969 -16.578 26.188 1 35.28 86 GLY B C 1
ATOM 4967 O O . GLY B 1 86 ? -34.938 -16.109 25.047 1 35.28 86 GLY B O 1
ATOM 4968 N N . ASN B 1 87 ? -34.906 -17.922 26.25 1 33.25 87 ASN B N 1
ATOM 4969 C CA . ASN B 1 87 ? -35.406 -19.031 25.438 1 33.25 87 ASN B CA 1
ATOM 4970 C C . ASN B 1 87 ? -36.938 -18.938 25.25 1 33.25 87 ASN B C 1
ATOM 4972 O O . ASN B 1 87 ? -37.594 -19.953 25.047 1 33.25 87 ASN B O 1
ATOM 4976 N N . ASN B 1 88 ? -37.844 -18.016 25.641 1 30.98 88 ASN B N 1
ATOM 4977 C CA . ASN B 1 88 ? -39.25 -18.297 25.438 1 30.98 88 ASN B CA 1
ATOM 4978 C C . ASN B 1 88 ? -39.594 -18.422 23.953 1 30.98 88 ASN B C 1
ATOM 4980 O O . ASN B 1 88 ? -39.562 -17.438 23.219 1 30.98 88 ASN B O 1
ATOM 4984 N N . ARG B 1 89 ? -39.594 -19.719 23.375 1 32.53 89 ARG B N 1
ATOM 4985 C CA . ARG B 1 89 ? -40.281 -20.188 22.156 1 32.53 89 ARG B CA 1
ATOM 4986 C C . ARG B 1 89 ? -41.781 -19.891 22.219 1 32.53 89 ARG B C 1
ATOM 4988 O O . ARG B 1 89 ? -42.562 -20.562 21.578 1 32.53 89 ARG B O 1
ATOM 4995 N N . SER B 1 90 ? -42.531 -19.375 23.156 1 28.73 90 SER B N 1
ATOM 4996 C CA . SER B 1 90 ? -43.969 -19.359 22.953 1 28.73 90 SER B CA 1
ATOM 4997 C C . SER B 1 90 ? -44.344 -18.766 21.594 1 28.73 90 SER B C 1
ATOM 4999 O O . SER B 1 90 ? -43.562 -17.984 21.031 1 28.73 90 SER B O 1
ATOM 5001 N N . SER B 1 91 ? -45.438 -19.469 20.797 1 27.91 91 SER B N 1
ATOM 5002 C CA . SER B 1 91 ? -46.312 -19.234 19.641 1 27.91 91 SER B CA 1
ATOM 5003 C C . SER B 1 91 ? -46.844 -17.812 19.641 1 27.91 91 SER B C 1
ATOM 5005 O O . SER B 1 91 ? -48.062 -17.609 19.781 1 27.91 91 SER B O 1
ATOM 5007 N N . ALA B 1 92 ? -46.531 -16.859 20.391 1 25.34 92 ALA B N 1
ATOM 5008 C CA . ALA B 1 92 ? -47.375 -15.672 20.281 1 25.34 92 ALA B CA 1
ATOM 5009 C C . ALA B 1 92 ? -47.625 -15.289 18.828 1 25.34 92 ALA B C 1
ATOM 5011 O O . ALA B 1 92 ? -46.719 -15.398 18 1 25.34 92 ALA B O 1
ATOM 5012 N N . MET B 1 93 ? -48.906 -15.141 18.344 1 27.14 93 MET B N 1
ATOM 5013 C CA . MET B 1 93 ? -49.594 -14.359 17.312 1 27.14 93 MET B CA 1
ATOM 5014 C C . MET B 1 93 ? -48.812 -13.102 16.969 1 27.14 93 MET B C 1
ATOM 5016 O O . MET B 1 93 ? -47.906 -12.703 17.719 1 27.14 93 MET B O 1
ATOM 5020 N N . GLY B 1 94 ? -49.531 -12.008 16.297 1 28.56 94 GLY B N 1
ATOM 5021 C CA . GLY B 1 94 ? -49.312 -10.758 15.594 1 28.56 94 GLY B CA 1
ATOM 5022 C C . GLY B 1 94 ? -48.531 -9.734 16.406 1 28.56 94 GLY B C 1
ATOM 5023 O O . GLY B 1 94 ? -48.531 -8.547 16.078 1 28.56 94 GLY B O 1
ATOM 5024 N N . THR B 1 95 ? -48.406 -9.93 17.766 1 29.84 95 THR B N 1
ATOM 5025 C CA . THR B 1 95 ? -48.156 -8.648 18.422 1 29.84 95 THR B CA 1
ATOM 5026 C C . THR B 1 95 ? -46.781 -8.102 18.016 1 29.84 95 THR B C 1
ATOM 5028 O O . THR B 1 95 ? -45.844 -8.859 17.859 1 29.84 95 THR B O 1
ATOM 5031 N N . PRO B 1 96 ? -46.781 -6.781 17.625 1 32.53 96 PRO B N 1
ATOM 5032 C CA . PRO B 1 96 ? -45.688 -5.941 17.109 1 32.53 96 PRO B CA 1
ATOM 5033 C C . PRO B 1 96 ? -44.438 -6.023 17.953 1 32.53 96 PRO B C 1
ATOM 5035 O O . PRO B 1 96 ? -44.5 -6.336 19.156 1 32.53 96 PRO B O 1
ATOM 5038 N N . GLU B 1 97 ? -43.25 -6.352 17.391 1 35.25 97 GLU B N 1
ATOM 5039 C CA . GLU B 1 97 ? -41.875 -6.293 17.875 1 35.25 97 GLU B CA 1
ATOM 5040 C C . GLU B 1 97 ? -41.75 -5.246 18.984 1 35.25 97 GLU B C 1
ATOM 5042 O O . GLU B 1 97 ? -42.094 -4.078 18.797 1 35.25 97 GLU B O 1
ATOM 5047 N N . THR B 1 98 ? -41.969 -5.648 20.203 1 34.38 98 THR B N 1
ATOM 5048 C CA . THR B 1 98 ? -41.719 -4.715 21.312 1 34.38 98 THR B CA 1
ATOM 5049 C C . THR B 1 98 ? -40.469 -3.887 21.062 1 34.38 98 THR B C 1
ATOM 5051 O O . THR B 1 98 ? -39.406 -4.434 20.766 1 34.38 98 THR B O 1
ATOM 5054 N N . PRO B 1 99 ? -40.594 -2.582 20.766 1 35.31 99 PRO B N 1
ATOM 5055 C CA . PRO B 1 99 ? -39.438 -1.682 20.531 1 35.31 99 PRO B CA 1
ATOM 5056 C C . PRO B 1 99 ? -38.344 -1.862 21.547 1 35.31 99 PRO B C 1
ATOM 5058 O O . PRO B 1 99 ? -38.594 -2.215 22.703 1 35.31 99 PRO B O 1
ATOM 5061 N N . ALA B 1 100 ? -37.094 -2.205 21.219 1 37.91 100 ALA B N 1
ATOM 5062 C CA . ALA B 1 100 ? -35.906 -2.162 22.078 1 37.91 100 ALA B CA 1
ATOM 5063 C C . ALA B 1 100 ? -36.062 -1.107 23.172 1 37.91 100 ALA B C 1
ATOM 5065 O O . ALA B 1 100 ? -36.594 -0.032 22.938 1 37.91 100 ALA B O 1
ATOM 5066 N N . THR B 1 101 ? -36.156 -1.44 24.422 1 38.34 101 THR B N 1
ATOM 5067 C CA . THR B 1 101 ? -36.219 -0.433 25.469 1 38.34 101 THR B CA 1
ATOM 5068 C C . THR B 1 101 ? -35.344 0.77 25.109 1 38.34 101 THR B C 1
ATOM 5070 O O . THR B 1 101 ? -34.219 0.61 24.672 1 38.34 101 THR B O 1
ATOM 5073 N N . PRO B 1 102 ? -35.719 1.98 25 1 39.62 102 PRO B N 1
ATOM 5074 C CA . PRO B 1 102 ? -35.094 3.287 24.812 1 39.62 102 PRO B CA 1
ATOM 5075 C C . PRO B 1 102 ? -33.969 3.543 25.812 1 39.62 102 PRO B C 1
ATOM 5077 O O . PRO B 1 102 ? -34.188 3.494 27.031 1 39.62 102 PRO B O 1
ATOM 5080 N N . GLY B 1 103 ? -32.531 3.08 25.5 1 46.88 103 GLY B N 1
ATOM 5081 C CA . GLY B 1 103 ? -31.359 3.449 26.266 1 46.88 103 GLY B CA 1
ATOM 5082 C C . GLY B 1 103 ? -30.219 2.449 26.141 1 46.88 103 GLY B C 1
ATOM 5083 O O . GLY B 1 103 ? -29.094 2.73 26.531 1 46.88 103 GLY B O 1
ATOM 5084 N N . ILE B 1 104 ? -30.5 1.085 26.406 1 51.59 104 ILE B N 1
ATOM 5085 C CA . ILE B 1 104 ? -29.359 0.183 26.531 1 51.59 104 ILE B CA 1
ATOM 5086 C C . ILE B 1 104 ? -28.844 -0.162 25.125 1 51.59 104 ILE B C 1
ATOM 5088 O O . ILE B 1 104 ? -29.562 -0.741 24.312 1 51.59 104 ILE B O 1
ATOM 5092 N N . SER B 1 105 ? -27.844 0.454 24.734 1 60.03 105 SER B N 1
ATOM 5093 C CA . SER B 1 105 ? -27.156 0.117 23.5 1 60.03 105 SER B CA 1
ATOM 5094 C C . SER B 1 105 ? -26.844 -1.374 23.422 1 60.03 105 SER B C 1
ATOM 5096 O O . SER B 1 105 ? -26.406 -1.97 24.422 1 60.03 105 SER B O 1
ATOM 5098 N N . PRO B 1 106 ? -27.375 -2.125 22.406 1 62.75 106 PRO B N 1
ATOM 5099 C CA . PRO B 1 106 ? -27.062 -3.555 22.297 1 62.75 106 PRO B CA 1
ATOM 5100 C C . PRO B 1 106 ? -25.562 -3.85 22.406 1 62.75 106 PRO B C 1
ATOM 5102 O O . PRO B 1 106 ? -24.734 -3.025 22.016 1 62.75 106 PRO B O 1
ATOM 5105 N N . PRO B 1 107 ? -25.297 -4.824 23.344 1 70.88 107 PRO B N 1
ATOM 5106 C CA . PRO B 1 107 ? -23.891 -5.219 23.469 1 70.88 107 PRO B CA 1
ATOM 5107 C C . PRO B 1 107 ? -23.234 -5.527 22.125 1 70.88 107 PRO B C 1
ATOM 5109 O O . PRO B 1 107 ? -23.922 -5.84 21.156 1 70.88 107 PRO B O 1
ATOM 5112 N N . VAL B 1 108 ? -22 -5.203 22.172 1 83.44 108 VAL B N 1
ATOM 5113 C CA . VAL B 1 108 ? -21.203 -5.473 20.969 1 83.44 108 VAL B CA 1
ATOM 5114 C C . VAL B 1 108 ? -21.031 -6.977 20.797 1 83.44 108 VAL B C 1
ATOM 5116 O O . VAL B 1 108 ? -20.812 -7.703 21.766 1 83.44 108 VAL B O 1
ATOM 5119 N N . ASP B 1 109 ? -21.344 -7.457 19.672 1 89.81 109 ASP B N 1
ATOM 5120 C CA . ASP B 1 109 ? -21.203 -8.875 19.344 1 89.81 109 ASP B CA 1
ATOM 5121 C C . ASP B 1 109 ? -19.75 -9.344 19.531 1 89.81 109 ASP B C 1
ATOM 5123 O O . ASP B 1 109 ? -18.844 -8.867 18.859 1 89.81 109 ASP B O 1
ATOM 5127 N N . GLU B 1 110 ? -19.562 -10.266 20.469 1 93.19 110 GLU B N 1
ATOM 5128 C CA . GLU B 1 110 ? -18.234 -10.742 20.797 1 93.19 110 GLU B CA 1
ATOM 5129 C C . GLU B 1 110 ? -17.562 -11.438 19.609 1 93.19 110 GLU B C 1
ATOM 5131 O O . GLU B 1 110 ? -16.359 -11.289 19.391 1 93.19 110 GLU B O 1
ATOM 5136 N N . ALA B 1 111 ? -18.297 -12.227 18.844 1 94.94 111 ALA B N 1
ATOM 5137 C CA . ALA B 1 111 ? -17.766 -12.938 17.672 1 94.94 111 ALA B CA 1
ATOM 5138 C C . ALA B 1 111 ? -17.25 -11.953 16.625 1 94.94 111 ALA B C 1
ATOM 5140 O O . ALA B 1 111 ? -16.203 -12.172 16.031 1 94.94 111 ALA B O 1
ATOM 5141 N N . SER B 1 112 ? -18 -10.914 16.5 1 95.19 112 SER B N 1
ATOM 5142 C CA . SER B 1 112 ? -17.594 -9.898 15.531 1 95.19 112 SER B CA 1
ATOM 5143 C C . SER B 1 112 ? -16.297 -9.219 15.961 1 95.19 112 SER B C 1
ATOM 5145 O O . SER B 1 112 ? -15.43 -8.938 15.125 1 95.19 112 SER B O 1
ATOM 5147 N N . LEU B 1 113 ? -16.156 -8.945 17.281 1 96.25 113 LEU B N 1
ATOM 5148 C CA . LEU B 1 113 ? -14.945 -8.32 17.797 1 96.25 113 LEU B CA 1
ATOM 5149 C C . LEU B 1 113 ? -13.734 -9.234 17.625 1 96.25 113 LEU B C 1
ATOM 5151 O O . LEU B 1 113 ? -12.664 -8.789 17.219 1 96.25 113 LEU B O 1
ATOM 5155 N N . LYS B 1 114 ? -13.914 -10.461 17.922 1 97.44 114 LYS B N 1
ATOM 5156 C CA . LYS B 1 114 ? -12.82 -11.422 17.781 1 97.44 114 LYS B CA 1
ATOM 5157 C C . LYS B 1 114 ? -12.398 -11.57 16.328 1 97.44 114 LYS B C 1
ATOM 5159 O O . LYS B 1 114 ? -11.211 -11.703 16.031 1 97.44 114 LYS B O 1
ATOM 5164 N N . PHE B 1 115 ? -13.414 -11.562 15.453 1 97.62 115 PHE B N 1
ATOM 5165 C CA . PHE B 1 115 ? -13.102 -11.633 14.031 1 97.62 115 PHE B CA 1
ATOM 5166 C C . PHE B 1 115 ? -12.281 -10.422 13.602 1 97.62 115 PHE B C 1
ATOM 5168 O O . PHE B 1 115 ? -11.305 -10.555 12.852 1 97.62 115 PHE B O 1
ATOM 5175 N N . LYS B 1 116 ? -12.648 -9.25 14.086 1 97.81 116 LYS B N 1
ATOM 5176 C CA . LYS B 1 116 ? -11.93 -8.023 13.75 1 97.81 116 LYS B CA 1
ATOM 5177 C C . LYS B 1 116 ? -10.508 -8.062 14.297 1 97.81 116 LYS B C 1
ATOM 5179 O O . LYS B 1 116 ? -9.57 -7.602 13.641 1 97.81 116 LYS B O 1
ATOM 5184 N N . ILE B 1 117 ? -10.336 -8.617 15.461 1 98.31 117 ILE B N 1
ATOM 5185 C CA . ILE B 1 117 ? -9.008 -8.781 16.047 1 98.31 117 ILE B CA 1
ATOM 5186 C C . ILE B 1 117 ? -8.18 -9.711 15.156 1 98.31 117 ILE B C 1
ATOM 5188 O O . ILE B 1 117 ? -7.02 -9.422 14.852 1 98.31 117 ILE B O 1
ATOM 5192 N N . GLY B 1 118 ? -8.766 -10.828 14.711 1 98.06 118 GLY B N 1
ATOM 5193 C CA . GLY B 1 118 ? -8.086 -11.75 13.812 1 98.06 118 GLY B CA 1
ATOM 5194 C C . GLY B 1 118 ? -7.664 -11.109 12.508 1 98.06 118 GLY B C 1
ATOM 5195 O O . GLY B 1 118 ? -6.551 -11.336 12.023 1 98.06 118 GLY B O 1
ATOM 5196 N N . ARG B 1 119 ? -8.57 -10.297 11.953 1 97.12 119 ARG B N 1
ATOM 5197 C CA . ARG B 1 119 ? -8.281 -9.594 10.703 1 97.12 119 ARG B CA 1
ATOM 5198 C C . ARG B 1 119 ? -7.105 -8.641 10.867 1 97.12 119 ARG B C 1
ATOM 5200 O O . ARG B 1 119 ? -6.293 -8.492 9.953 1 97.12 119 ARG B O 1
ATOM 5207 N N . CYS B 1 120 ? -7.051 -7.941 12.008 1 97.81 120 CYS B N 1
ATOM 5208 C CA . CYS B 1 120 ? -5.938 -7.043 12.273 1 97.81 120 CYS B CA 1
ATOM 5209 C C . CYS B 1 120 ? -4.621 -7.809 12.336 1 97.81 120 CYS B C 1
ATOM 5211 O O . CYS B 1 120 ? -3.615 -7.375 11.773 1 97.81 120 CYS B O 1
ATOM 5213 N N . HIS B 1 121 ? -4.633 -8.961 13.016 1 97.69 121 HIS B N 1
ATOM 5214 C CA . HIS B 1 121 ? -3.436 -9.789 13.07 1 97.69 121 HIS B CA 1
ATOM 5215 C C . HIS B 1 121 ? -2.984 -10.203 11.672 1 97.69 121 HIS B C 1
ATOM 5217 O O . HIS B 1 121 ? -1.785 -10.234 11.391 1 97.69 121 HIS B O 1
ATOM 5223 N N . LEU B 1 122 ? -3.922 -10.547 10.828 1 96.06 122 LEU B N 1
ATOM 5224 C CA . LEU B 1 122 ? -3.592 -10.953 9.469 1 96.06 122 LEU B CA 1
ATOM 5225 C C . LEU B 1 122 ? -2.941 -9.805 8.703 1 96.06 122 LEU B C 1
ATOM 5227 O O . LEU B 1 122 ? -1.96 -10.008 7.984 1 96.06 122 LEU B O 1
ATOM 5231 N N . ALA B 1 123 ? -3.502 -8.586 8.836 1 93.81 123 ALA B N 1
ATOM 5232 C CA . ALA B 1 123 ? -2.951 -7.414 8.148 1 93.81 123 ALA B CA 1
ATOM 5233 C C . ALA B 1 123 ? -1.527 -7.125 8.617 1 93.81 123 ALA B C 1
ATOM 5235 O O . ALA B 1 123 ? -0.707 -6.617 7.852 1 93.81 123 ALA B O 1
ATOM 5236 N N . LEU B 1 124 ? -1.255 -7.512 9.883 1 93.94 124 LEU B N 1
ATOM 5237 C CA . LEU B 1 124 ? 0.069 -7.305 10.461 1 93.94 124 LEU B CA 1
ATOM 5238 C C . LEU B 1 124 ? 0.971 -8.508 10.203 1 93.94 124 LEU B C 1
ATOM 5240 O O . LEU B 1 124 ? 2.084 -8.578 10.727 1 93.94 124 LEU B O 1
ATOM 5244 N N . ARG B 1 125 ? 0.448 -9.531 9.414 1 91.88 125 ARG B N 1
ATOM 5245 C CA . ARG B 1 125 ? 1.169 -10.734 9.016 1 91.88 125 ARG B CA 1
ATOM 5246 C C . ARG B 1 125 ? 1.528 -11.586 10.234 1 91.88 125 ARG B C 1
ATOM 5248 O O . ARG B 1 125 ? 2.582 -12.219 10.266 1 91.88 125 ARG B O 1
ATOM 5255 N N . GLU B 1 126 ? 0.77 -11.391 11.289 1 95.31 126 GLU B N 1
ATOM 5256 C CA . GLU B 1 126 ? 0.852 -12.25 12.461 1 95.31 126 GLU B CA 1
ATOM 5257 C C . GLU B 1 126 ? -0.136 -13.406 12.367 1 95.31 126 GLU B C 1
ATOM 5259 O O . GLU B 1 126 ? -1.147 -13.43 13.07 1 95.31 126 GLU B O 1
ATOM 5264 N N . TYR B 1 127 ? 0.155 -14.43 11.641 1 95.12 127 TYR B N 1
ATOM 5265 C CA . TYR B 1 127 ? -0.787 -15.461 11.211 1 95.12 127 TYR B CA 1
ATOM 5266 C C . TYR B 1 127 ? -1.124 -16.406 12.367 1 95.12 127 TYR B C 1
ATOM 5268 O O . TYR B 1 127 ? -2.275 -16.812 12.516 1 95.12 127 TYR B O 1
ATOM 5276 N N . ARG B 1 128 ? -0.14 -16.734 13.164 1 96.38 128 ARG B N 1
ATOM 5277 C CA . ARG B 1 128 ? -0.405 -17.641 14.289 1 96.38 128 ARG B CA 1
ATOM 5278 C C . ARG B 1 128 ? -1.314 -16.969 15.312 1 96.38 128 ARG B C 1
ATOM 5280 O O . ARG B 1 128 ? -2.225 -17.609 15.852 1 96.38 128 ARG B O 1
ATOM 5287 N N . ALA B 1 129 ? -1.039 -15.688 15.547 1 97.56 129 ALA B N 1
ATOM 5288 C CA . ALA B 1 129 ? -1.895 -14.938 16.453 1 97.56 129 ALA B CA 1
ATOM 5289 C C . ALA B 1 129 ? -3.312 -14.812 15.906 1 97.56 129 ALA B C 1
ATOM 5291 O O . ALA B 1 129 ? -4.285 -14.891 16.656 1 97.56 129 ALA B O 1
ATOM 5292 N N . ALA B 1 130 ? -3.408 -14.633 14.617 1 98 130 ALA B N 1
ATOM 5293 C CA . ALA B 1 130 ? -4.715 -14.555 13.969 1 98 130 ALA B CA 1
ATOM 5294 C C . ALA B 1 130 ? -5.484 -15.859 14.133 1 98 130 ALA B C 1
ATOM 5296 O O . ALA B 1 130 ? -6.672 -15.852 14.469 1 98 130 ALA B O 1
ATOM 5297 N N . LEU B 1 131 ? -4.816 -16.969 13.914 1 97.69 131 LEU B N 1
ATOM 5298 C CA . LEU B 1 131 ? -5.453 -18.281 14.023 1 97.69 131 LEU B CA 1
ATOM 5299 C C . LEU B 1 131 ? -5.926 -18.531 15.445 1 97.69 131 LEU B C 1
ATOM 5301 O O . LEU B 1 131 ? -7.035 -19.031 15.664 1 97.69 131 LEU B O 1
ATOM 5305 N N . ALA B 1 132 ? -5.059 -18.188 16.422 1 97.56 132 ALA B N 1
ATOM 5306 C CA . ALA B 1 132 ? -5.402 -18.391 17.828 1 97.56 132 ALA B CA 1
ATOM 5307 C C . ALA B 1 132 ? -6.668 -17.625 18.188 1 97.56 132 ALA B C 1
ATOM 5309 O O . ALA B 1 132 ? -7.516 -18.125 18.938 1 97.56 132 ALA B O 1
ATOM 5310 N N . GLU B 1 133 ? -6.801 -16.438 17.672 1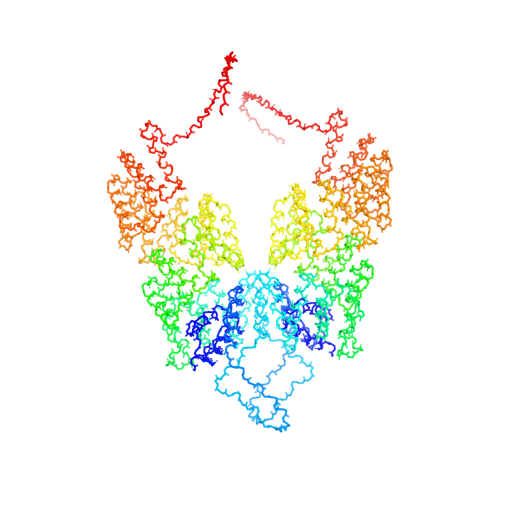 97.31 133 GLU B N 1
ATOM 5311 C CA . GLU B 1 133 ? -7.973 -15.602 17.953 1 97.31 133 GLU B CA 1
ATOM 5312 C C . GLU B 1 133 ? -9.211 -16.141 17.234 1 97.31 133 GLU B C 1
ATOM 5314 O O . GLU B 1 133 ? -10.281 -16.234 17.828 1 97.31 133 GLU B O 1
ATOM 5319 N N . LEU B 1 134 ? -9.102 -16.484 15.969 1 97.88 134 LEU B N 1
ATOM 5320 C CA . LEU B 1 134 ? -10.227 -16.922 15.156 1 97.88 134 LEU B CA 1
ATOM 5321 C C . LEU B 1 134 ? -10.781 -18.25 15.672 1 97.88 134 LEU B C 1
ATOM 5323 O O . LEU B 1 134 ? -11.984 -18.5 15.586 1 97.88 134 LEU B O 1
ATOM 5327 N N . GLU B 1 135 ? -9.938 -19.062 16.219 1 97.31 135 GLU B N 1
ATOM 5328 C CA . GLU B 1 135 ? -10.359 -20.359 16.703 1 97.31 135 GLU B CA 1
ATOM 5329 C C . GLU B 1 135 ? -11.211 -20.234 17.969 1 97.31 135 GLU B C 1
ATOM 5331 O O . GLU B 1 135 ? -11.938 -21.156 18.328 1 97.31 135 GLU B O 1
ATOM 5336 N N . THR B 1 136 ? -11.055 -19.109 18.625 1 96.5 136 THR B N 1
ATOM 5337 C CA . THR B 1 136 ? -11.836 -18.906 19.844 1 96.5 136 THR B CA 1
ATOM 5338 C C . THR B 1 136 ? -13.289 -18.578 19.5 1 96.5 136 THR B C 1
ATOM 5340 O O . THR B 1 136 ? -14.164 -18.641 20.359 1 96.5 136 THR B O 1
ATOM 5343 N N . ILE B 1 137 ? -13.633 -18.312 18.25 1 97.38 137 ILE B N 1
ATOM 5344 C CA . ILE B 1 137 ? -15 -18.062 17.828 1 97.38 137 ILE B CA 1
ATOM 5345 C C . ILE B 1 137 ? -15.75 -19.391 17.703 1 97.38 137 ILE B C 1
ATOM 5347 O O . ILE B 1 137 ? -15.344 -20.281 16.953 1 97.38 137 ILE B O 1
ATOM 5351 N N . PRO B 1 138 ? -16.797 -19.531 18.406 1 95.75 138 PRO B N 1
ATOM 5352 C CA . PRO B 1 138 ? -17.547 -20.781 18.359 1 95.75 138 PRO B CA 1
ATOM 5353 C C . PRO B 1 138 ? -18.109 -21.078 16.953 1 95.75 138 PRO B C 1
ATOM 5355 O O . PRO B 1 138 ? -18.469 -20.156 16.219 1 95.75 138 PRO B O 1
ATOM 5358 N N . ALA B 1 139 ? -18.266 -22.328 16.609 1 93.81 139 ALA B N 1
ATOM 5359 C CA . ALA B 1 139 ? -18.672 -22.766 15.289 1 93.81 139 ALA B CA 1
ATOM 5360 C C . ALA B 1 139 ? -20.047 -22.203 14.914 1 93.81 139 ALA B C 1
ATOM 5362 O O . ALA B 1 139 ? -20.281 -21.828 13.766 1 93.81 139 ALA B O 1
ATOM 5363 N N . ARG B 1 140 ? -20.922 -22.062 15.844 1 93.19 140 ARG B N 1
ATOM 5364 C CA . ARG B 1 140 ? -22.281 -21.609 15.594 1 93.19 140 ARG B CA 1
ATOM 5365 C C . ARG B 1 140 ? -22.328 -20.141 15.234 1 93.19 140 ARG B C 1
ATOM 5367 O O . ARG B 1 140 ? -23.25 -19.672 14.57 1 93.19 140 ARG B O 1
ATOM 5374 N N . ALA B 1 141 ? -21.297 -19.422 15.703 1 94.44 141 ALA B N 1
ATOM 5375 C CA . ALA B 1 141 ? -21.266 -17.984 15.492 1 94.44 141 ALA B CA 1
ATOM 5376 C C . ALA B 1 141 ? -20.422 -17.625 14.266 1 94.44 141 ALA B C 1
ATOM 5378 O O . ALA B 1 141 ? -20.312 -16.453 13.914 1 94.44 141 ALA B O 1
ATOM 5379 N N . ARG B 1 142 ? -19.922 -18.656 13.578 1 95.19 142 ARG B N 1
ATOM 5380 C CA . ARG B 1 142 ? -19.031 -18.391 12.445 1 95.19 142 ARG B CA 1
ATOM 5381 C C . ARG B 1 142 ? -19.828 -18.078 11.188 1 95.19 142 ARG B C 1
ATOM 5383 O O . ARG B 1 142 ? -20.656 -18.875 10.758 1 95.19 142 ARG B O 1
ATOM 5390 N N . THR B 1 143 ? -19.609 -16.844 10.766 1 95.56 143 THR B N 1
ATOM 5391 C CA . THR B 1 143 ? -20.203 -16.438 9.492 1 95.56 143 THR B CA 1
ATOM 5392 C C . THR B 1 143 ? -19.312 -16.844 8.328 1 95.56 143 THR B C 1
ATOM 5394 O O . THR B 1 143 ? -18.219 -17.391 8.531 1 95.56 143 THR B O 1
ATOM 5397 N N . LEU B 1 144 ? -19.766 -16.656 7.09 1 95.56 144 LEU B N 1
ATOM 5398 C CA . LEU B 1 144 ? -19.062 -17.047 5.871 1 95.56 144 LEU B CA 1
ATOM 5399 C C . LEU B 1 144 ? -17.688 -16.391 5.812 1 95.56 144 LEU B C 1
ATOM 5401 O O . LEU B 1 144 ? -16.688 -17.062 5.555 1 95.56 144 LEU B O 1
ATOM 5405 N N . PRO B 1 145 ? -17.562 -15.07 6.152 1 96.31 145 PRO B N 1
ATOM 5406 C CA . PRO B 1 145 ? -16.234 -14.469 6.113 1 96.31 145 PRO B CA 1
ATOM 5407 C C . PRO B 1 145 ? -15.281 -15.07 7.141 1 96.31 145 PRO B C 1
ATOM 5409 O O . PRO B 1 145 ? -14.086 -15.219 6.871 1 96.31 145 PRO B O 1
ATOM 5412 N N . VAL B 1 146 ? -15.805 -15.398 8.312 1 97.56 146 VAL B N 1
ATOM 5413 C CA . VAL B 1 146 ? -14.969 -15.969 9.367 1 97.56 146 VAL B CA 1
ATOM 5414 C C . VAL B 1 146 ? -14.43 -17.328 8.922 1 97.56 146 VAL B C 1
ATOM 5416 O O . VAL B 1 146 ? -13.227 -17.594 9.039 1 97.56 146 VAL B O 1
ATOM 5419 N N . THR B 1 147 ? -15.297 -18.156 8.352 1 97.75 147 THR B N 1
ATOM 5420 C CA . THR B 1 147 ? -14.914 -19.5 7.938 1 97.75 147 THR B CA 1
ATOM 5421 C C . THR B 1 147 ? -13.914 -19.453 6.781 1 97.75 147 THR B C 1
ATOM 5423 O O . THR B 1 147 ? -12.961 -20.219 6.742 1 97.75 147 THR B O 1
ATOM 5426 N N . MET B 1 148 ? -14.164 -18.609 5.871 1 97.69 148 MET B N 1
ATOM 5427 C CA . MET B 1 148 ? -13.25 -18.453 4.746 1 97.69 148 MET B CA 1
ATOM 5428 C C . MET B 1 148 ? -11.875 -17.984 5.223 1 97.69 148 MET B C 1
ATOM 5430 O O . MET B 1 148 ? -10.852 -18.469 4.75 1 97.69 148 MET B O 1
ATOM 5434 N N . THR B 1 149 ? -11.898 -16.969 6.137 1 97.62 149 THR B N 1
ATOM 5435 C CA . THR B 1 149 ? -10.641 -16.453 6.672 1 97.62 149 THR B CA 1
ATOM 5436 C C . THR B 1 149 ? -9.883 -17.547 7.418 1 97.62 149 THR B C 1
ATOM 5438 O O . THR B 1 149 ? -8.656 -17.641 7.324 1 97.62 149 THR B O 1
ATOM 5441 N N . LEU B 1 150 ? -10.609 -18.328 8.164 1 97.94 150 LEU B N 1
ATOM 5442 C CA . LEU B 1 150 ? -10 -19.469 8.844 1 97.94 150 LEU B CA 1
ATOM 5443 C C . LEU B 1 150 ? -9.367 -20.422 7.84 1 97.94 150 LEU B C 1
ATOM 5445 O O . LEU B 1 150 ? -8.234 -20.875 8.031 1 97.94 150 LEU B O 1
ATOM 5449 N N . ALA B 1 151 ? -10.078 -20.766 6.77 1 97.69 151 ALA B N 1
ATOM 5450 C CA . ALA B 1 151 ? -9.594 -21.688 5.746 1 97.69 151 ALA B CA 1
ATOM 5451 C C . ALA B 1 151 ? -8.289 -21.188 5.137 1 97.69 151 ALA B C 1
ATOM 5453 O O . ALA B 1 151 ? -7.312 -21.938 5.051 1 97.69 151 ALA B O 1
ATOM 5454 N N . LYS B 1 152 ? -8.281 -19.953 4.77 1 96.19 152 LYS B N 1
ATOM 5455 C CA . LYS B 1 152 ? -7.098 -19.375 4.145 1 96.19 152 LYS B CA 1
ATOM 5456 C C . LYS B 1 152 ? -5.922 -19.344 5.117 1 96.19 152 LYS B C 1
ATOM 5458 O O . LYS B 1 152 ? -4.777 -19.594 4.727 1 96.19 152 LYS B O 1
ATOM 5463 N N . THR B 1 153 ? -6.215 -19 6.406 1 96.88 153 THR B N 1
ATOM 5464 C CA . THR B 1 153 ? -5.152 -18.906 7.402 1 96.88 153 THR B CA 1
ATOM 5465 C C . THR B 1 153 ? -4.59 -20.297 7.715 1 96.88 153 THR B C 1
ATOM 5467 O O . THR B 1 153 ? -3.379 -20.453 7.891 1 96.88 153 THR B O 1
ATOM 5470 N N . TYR B 1 154 ? -5.445 -21.297 7.789 1 97.19 154 TYR B N 1
ATOM 5471 C CA . TYR B 1 154 ? -4.988 -22.672 7.98 1 97.19 154 TYR B CA 1
ATOM 5472 C C . TYR B 1 154 ? -4.078 -23.109 6.84 1 97.19 154 TYR B C 1
ATOM 5474 O O . TYR B 1 154 ? -3.023 -23.703 7.074 1 97.19 154 TYR B O 1
ATOM 5482 N N . ARG B 1 155 ? -4.461 -22.781 5.652 1 93.12 155 ARG B N 1
ATOM 5483 C CA . ARG B 1 155 ? -3.662 -23.156 4.492 1 93.12 155 ARG B CA 1
ATOM 5484 C C . ARG B 1 155 ? -2.295 -22.484 4.531 1 93.12 155 ARG B C 1
ATOM 5486 O O . ARG B 1 155 ? -1.273 -23.125 4.27 1 93.12 155 ARG B O 1
ATOM 5493 N N . ARG B 1 156 ? -2.293 -21.219 4.91 1 90.69 156 ARG B N 1
ATOM 5494 C CA . ARG B 1 156 ? -1.055 -20.453 4.957 1 90.69 156 ARG B CA 1
ATOM 5495 C C . ARG B 1 156 ? -0.114 -20.984 6.027 1 90.69 156 ARG B C 1
ATOM 5497 O O . ARG B 1 156 ? 1.107 -20.922 5.875 1 90.69 156 ARG B O 1
ATOM 5504 N N . THR B 1 157 ? -0.658 -21.438 7.105 1 91.88 157 THR B N 1
ATOM 5505 C CA . THR B 1 157 ? 0.16 -21.875 8.227 1 91.88 157 THR B CA 1
ATOM 5506 C C . THR B 1 157 ? 0.451 -23.375 8.117 1 91.88 157 THR B C 1
ATOM 5508 O O . THR B 1 157 ? 1.089 -23.953 9 1 91.88 157 THR B O 1
ATOM 5511 N N . GLY B 1 158 ? -0.042 -24.109 7.125 1 89.19 158 GLY B N 1
ATOM 5512 C CA . GLY B 1 158 ? 0.346 -25.484 6.828 1 89.19 158 GLY B CA 1
ATOM 5513 C C . GLY B 1 158 ? -0.604 -26.516 7.414 1 89.19 158 GLY B C 1
ATOM 5514 O O . GLY B 1 158 ? -0.328 -27.703 7.375 1 89.19 158 GLY B O 1
ATOM 5515 N N . TYR B 1 159 ? -1.678 -26.031 7.984 1 94.5 159 TYR B N 1
ATOM 5516 C CA . TYR B 1 159 ? -2.676 -26.969 8.5 1 94.5 159 TYR B CA 1
ATOM 5517 C C . TYR B 1 159 ? -3.67 -27.359 7.414 1 94.5 159 TYR B C 1
ATOM 5519 O O . TYR B 1 159 ? -4.805 -26.875 7.398 1 94.5 159 TYR B O 1
ATOM 5527 N N . GLU B 1 160 ? -3.412 -28.312 6.652 1 93.94 160 GLU B N 1
ATOM 5528 C CA . GLU B 1 160 ? -4.148 -28.641 5.438 1 93.94 160 GLU B CA 1
ATOM 5529 C C . GLU B 1 160 ? -5.492 -29.281 5.762 1 93.94 160 GLU B C 1
ATOM 5531 O O . GLU B 1 160 ? -6.504 -28.969 5.125 1 93.94 160 GLU B O 1
ATOM 5536 N N . ARG B 1 161 ? -5.5 -30.172 6.738 1 96.88 161 ARG B N 1
ATOM 5537 C CA . ARG B 1 161 ? -6.742 -30.859 7.074 1 96.88 161 ARG B CA 1
ATOM 5538 C C . ARG B 1 161 ? -7.797 -29.875 7.57 1 96.88 161 ARG B C 1
ATOM 5540 O O . ARG B 1 161 ? -8.953 -29.938 7.148 1 96.88 161 ARG B O 1
ATOM 5547 N N . ALA B 1 162 ? -7.352 -29 8.438 1 97.44 162 ALA B N 1
ATOM 5548 C CA . ALA B 1 162 ? -8.273 -27.984 8.953 1 97.44 162 ALA B CA 1
ATOM 5549 C C . ALA B 1 162 ? -8.727 -27.047 7.848 1 97.44 162 ALA B C 1
ATOM 5551 O O . ALA B 1 162 ? -9.883 -26.625 7.824 1 97.44 162 ALA B O 1
ATOM 5552 N N . ALA B 1 163 ? -7.816 -26.719 6.941 1 97.81 163 ALA B N 1
ATOM 5553 C CA . ALA B 1 163 ? -8.156 -25.859 5.809 1 97.81 163 ALA B CA 1
ATOM 5554 C C . ALA B 1 163 ? -9.227 -26.5 4.938 1 97.81 163 ALA B C 1
ATOM 5556 O O . ALA B 1 163 ? -10.203 -25.844 4.559 1 97.81 163 ALA B O 1
ATOM 5557 N N . VAL B 1 164 ? -9.07 -27.781 4.664 1 98.12 164 VAL B N 1
ATOM 5558 C CA . VAL B 1 164 ? -10.016 -28.516 3.822 1 98.12 164 VAL B CA 1
ATOM 5559 C C . VAL B 1 164 ? -11.398 -28.516 4.477 1 98.12 164 VAL B C 1
ATOM 5561 O O . VAL B 1 164 ? -12.406 -28.281 3.809 1 98.12 164 VAL B O 1
ATOM 5564 N N . ALA B 1 165 ? -11.406 -28.75 5.746 1 97.75 165 ALA B N 1
ATOM 5565 C CA . ALA B 1 165 ? -12.68 -28.781 6.469 1 97.75 165 ALA B CA 1
ATOM 5566 C C . ALA B 1 165 ? -13.391 -27.438 6.379 1 97.75 165 ALA B C 1
ATOM 5568 O O . ALA B 1 165 ? -14.602 -27.375 6.141 1 97.75 165 ALA B O 1
ATOM 5569 N N . CYS B 1 166 ? -12.664 -26.391 6.562 1 98 166 CYS B N 1
ATOM 5570 C CA . CYS B 1 166 ? -13.242 -25.047 6.52 1 98 166 CYS B CA 1
ATOM 5571 C C . CYS B 1 166 ? -13.664 -24.688 5.102 1 98 166 CYS B C 1
ATOM 5573 O O . CYS B 1 166 ? -14.734 -24.094 4.902 1 98 166 CYS B O 1
ATOM 5575 N N . TYR B 1 167 ? -12.867 -25 4.094 1 98.06 167 TYR B N 1
ATOM 5576 C CA . TYR B 1 167 ? -13.242 -24.734 2.709 1 98.06 167 TYR B CA 1
ATOM 5577 C C . TYR B 1 167 ? -14.516 -25.484 2.328 1 98.06 167 TYR B C 1
ATOM 5579 O O . TYR B 1 167 ? -15.352 -24.953 1.596 1 98.06 167 TYR B O 1
ATOM 5587 N N . LYS B 1 168 ? -14.625 -26.688 2.791 1 97.38 168 LYS B N 1
ATOM 5588 C CA . LYS B 1 168 ? -15.828 -27.469 2.523 1 97.38 168 LYS B CA 1
ATOM 5589 C C . LYS B 1 168 ? -17.062 -26.781 3.117 1 97.38 168 LYS B C 1
ATOM 5591 O O . LYS B 1 168 ? -18.125 -26.75 2.486 1 97.38 168 LYS B O 1
ATOM 5596 N N . GLU B 1 169 ? -16.875 -26.25 4.285 1 96.44 169 GLU B N 1
ATOM 5597 C CA . GLU B 1 169 ? -17.969 -25.531 4.93 1 96.44 169 GLU B CA 1
ATOM 5598 C C . GLU B 1 169 ? -18.344 -24.281 4.125 1 96.44 169 GLU B C 1
ATOM 5600 O O . GLU B 1 169 ? -19.516 -23.938 4.02 1 96.44 169 GLU B O 1
ATOM 5605 N N . VAL B 1 170 ? -17.375 -23.594 3.604 1 96.81 170 VAL B N 1
ATOM 5606 C CA . VAL B 1 170 ? -17.609 -22.406 2.791 1 96.81 170 VAL B CA 1
ATOM 5607 C C . VAL B 1 170 ? -18.422 -22.781 1.548 1 96.81 170 VAL B C 1
ATOM 5609 O O . VAL B 1 170 ? -19.391 -22.094 1.197 1 96.81 170 VAL B O 1
ATOM 5612 N N . VAL B 1 171 ? -18.047 -23.875 0.906 1 95 171 VAL B N 1
ATOM 5613 C CA . VAL B 1 171 ? -18.703 -24.297 -0.327 1 95 171 VAL B CA 1
ATOM 5614 C C . VAL B 1 171 ? -20.125 -24.75 -0.027 1 95 171 VAL B C 1
ATOM 5616 O O . VAL B 1 171 ? -21.031 -24.531 -0.833 1 95 171 VAL B O 1
ATOM 5619 N N . ARG B 1 172 ? -20.391 -25.312 1.144 1 93.56 172 ARG B N 1
ATOM 5620 C CA . ARG B 1 172 ? -21.734 -25.703 1.547 1 93.56 172 ARG B CA 1
ATOM 5621 C C . ARG B 1 172 ? -22.625 -24.469 1.755 1 93.56 172 ARG B C 1
ATOM 5623 O O . ARG B 1 172 ? -23.797 -24.469 1.381 1 93.56 172 ARG B O 1
ATOM 5630 N N . ASP B 1 173 ? -21.969 -23.453 2.336 1 92.62 173 ASP B N 1
ATOM 5631 C CA . ASP B 1 173 ? -22.703 -22.234 2.643 1 92.62 173 ASP B CA 1
ATOM 5632 C C . ASP B 1 173 ? -22.922 -21.391 1.384 1 92.62 173 ASP B C 1
ATOM 5634 O O . ASP B 1 173 ? -23.984 -20.797 1.209 1 92.62 173 ASP B O 1
ATOM 5638 N N . CYS B 1 174 ? -21.875 -21.328 0.545 1 93.12 174 CYS B N 1
ATOM 5639 C CA . CYS B 1 174 ? -21.922 -20.578 -0.703 1 93.12 174 CYS B CA 1
ATOM 5640 C C . CYS B 1 174 ? -21.234 -21.344 -1.826 1 93.12 174 CYS B C 1
ATOM 5642 O O . CYS B 1 174 ? -20.047 -21.125 -2.082 1 93.12 174 CYS B O 1
ATOM 5644 N N . PRO B 1 175 ? -21.938 -22.031 -2.594 1 91.19 175 PRO B N 1
ATOM 5645 C CA . PRO B 1 175 ? -21.375 -22.891 -3.623 1 91.19 175 PRO B CA 1
ATOM 5646 C C . PRO B 1 175 ? -20.656 -22.125 -4.723 1 91.19 175 PRO B C 1
ATOM 5648 O O . PRO B 1 175 ? -19.875 -22.703 -5.48 1 91.19 175 PRO B O 1
ATOM 5651 N N . TYR B 1 176 ? -20.859 -20.844 -4.816 1 91.69 176 TYR B N 1
ATOM 5652 C CA . TYR B 1 176 ? -20.25 -20.062 -5.883 1 91.69 176 TYR B CA 1
ATOM 5653 C C . TYR B 1 176 ? -18.938 -19.453 -5.422 1 91.69 176 TYR B C 1
ATOM 5655 O O . TYR B 1 176 ? -18.375 -18.578 -6.102 1 91.69 176 TYR B O 1
ATOM 5663 N N . ALA B 1 177 ? -18.484 -19.922 -4.242 1 94.69 177 ALA B N 1
ATOM 5664 C CA . ALA B 1 177 ? -17.172 -19.5 -3.781 1 94.69 177 ALA B CA 1
ATOM 5665 C C . ALA B 1 177 ? -16.062 -20.172 -4.582 1 94.69 177 ALA B C 1
ATOM 5667 O O . ALA B 1 177 ? -15.438 -21.125 -4.105 1 94.69 177 ALA B O 1
ATOM 5668 N N . VAL B 1 178 ? -15.727 -19.625 -5.695 1 93.56 178 VAL B N 1
ATOM 5669 C CA . VAL B 1 178 ? -14.836 -20.219 -6.695 1 93.56 178 VAL B CA 1
ATOM 5670 C C . VAL B 1 178 ? -13.445 -20.406 -6.102 1 93.56 178 VAL B C 1
ATOM 5672 O O . VAL B 1 178 ? -12.758 -21.391 -6.402 1 93.56 178 VAL B O 1
ATOM 5675 N N . ASP B 1 179 ? -13.031 -19.5 -5.309 1 94.38 179 ASP B N 1
ATOM 5676 C CA . ASP B 1 179 ? -11.711 -19.609 -4.695 1 94.38 179 ASP B CA 1
ATOM 5677 C C . ASP B 1 179 ? -11.625 -20.812 -3.766 1 94.38 179 ASP B C 1
ATOM 5679 O O . ASP B 1 179 ? -10.578 -21.453 -3.666 1 94.38 179 ASP B O 1
ATOM 5683 N N . ALA B 1 180 ? -12.695 -21.016 -3.045 1 96.94 180 ALA B N 1
ATOM 5684 C CA . ALA B 1 180 ? -12.727 -22.172 -2.154 1 96.94 180 ALA B CA 1
ATOM 5685 C C . ALA B 1 180 ? -12.703 -23.484 -2.945 1 96.94 180 ALA B C 1
ATOM 5687 O O . ALA B 1 180 ? -12.062 -24.453 -2.545 1 96.94 180 ALA B O 1
ATOM 5688 N N . ILE B 1 181 ? -13.383 -23.5 -4.051 1 95.44 181 ILE B N 1
ATOM 5689 C CA . ILE B 1 181 ? -13.43 -24.672 -4.914 1 95.44 181 ILE B CA 1
ATOM 5690 C C . ILE B 1 181 ? -12.031 -24.953 -5.465 1 95.44 181 ILE B C 1
ATOM 5692 O O . ILE B 1 181 ? -11.562 -26.094 -5.422 1 95.44 181 ILE B O 1
ATOM 5696 N N . ALA B 1 182 ? -11.414 -23.922 -5.965 1 94.38 182 ALA B N 1
ATOM 5697 C CA . ALA B 1 182 ? -10.055 -24.078 -6.48 1 94.38 182 ALA B CA 1
ATOM 5698 C C . ALA B 1 182 ? -9.109 -24.562 -5.391 1 94.38 182 ALA B C 1
ATOM 5700 O O . ALA B 1 182 ? -8.273 -25.453 -5.633 1 94.38 182 ALA B O 1
ATOM 5701 N N . ALA B 1 183 ? -9.25 -24 -4.203 1 95.25 183 ALA B N 1
ATOM 5702 C CA . ALA B 1 183 ? -8.383 -24.375 -3.09 1 95.25 183 ALA B CA 1
ATOM 5703 C C . ALA B 1 183 ? -8.57 -25.844 -2.709 1 95.25 183 ALA B C 1
ATOM 5705 O O . ALA B 1 183 ? -7.598 -26.547 -2.449 1 95.25 183 ALA B O 1
ATOM 5706 N N . LEU B 1 184 ? -9.828 -26.25 -2.66 1 96.94 184 LEU B N 1
ATOM 5707 C CA . LEU B 1 184 ? -10.125 -27.641 -2.332 1 96.94 184 LEU B CA 1
ATOM 5708 C C . LEU B 1 184 ? -9.508 -28.594 -3.361 1 96.94 184 LEU B C 1
ATOM 5710 O O . LEU B 1 184 ? -8.914 -29.609 -2.998 1 96.94 184 LEU B O 1
ATOM 5714 N N . ALA B 1 185 ? -9.648 -28.203 -4.621 1 94.62 185 ALA B N 1
ATOM 5715 C CA . ALA B 1 185 ? -9.07 -29.016 -5.688 1 94.62 185 ALA B CA 1
ATOM 5716 C C . ALA B 1 185 ? -7.555 -29.078 -5.57 1 94.62 185 ALA B C 1
ATOM 5718 O O . ALA B 1 185 ? -6.953 -30.141 -5.746 1 94.62 185 ALA B O 1
ATOM 5719 N N . GLU B 1 186 ? -6.949 -28 -5.281 1 89 186 GLU B N 1
ATOM 5720 C CA . GLU B 1 186 ? -5.496 -27.922 -5.164 1 89 186 GLU B CA 1
ATOM 5721 C C . GLU B 1 186 ? -5 -28.688 -3.945 1 89 186 GLU B C 1
ATOM 5723 O O . GLU B 1 186 ? -3.85 -29.125 -3.91 1 89 186 GLU B O 1
ATOM 5728 N N . LEU B 1 187 ? -5.859 -28.781 -2.941 1 91.88 187 LEU B N 1
ATOM 5729 C CA . LEU B 1 187 ? -5.484 -29.5 -1.726 1 91.88 187 LEU B CA 1
ATOM 5730 C C . LEU B 1 187 ? -5.766 -31 -1.863 1 91.88 187 LEU B C 1
ATOM 5732 O O . LEU B 1 187 ? -5.562 -31.766 -0.916 1 91.88 187 LEU B O 1
ATOM 5736 N N . GLY B 1 188 ? -6.305 -31.453 -3.004 1 90.81 188 GLY B N 1
ATOM 5737 C CA . GLY B 1 188 ? -6.383 -32.875 -3.309 1 90.81 188 GLY B CA 1
ATOM 5738 C C . GLY B 1 188 ? -7.793 -33.438 -3.229 1 90.81 188 GLY B C 1
ATOM 5739 O O . GLY B 1 188 ? -8.008 -34.625 -3.379 1 90.81 188 GLY B O 1
ATOM 5740 N N . CYS B 1 189 ? -8.773 -32.594 -3.014 1 95.25 189 CYS B N 1
ATOM 5741 C CA . CYS B 1 189 ? -10.148 -33.062 -2.988 1 95.25 189 CYS B CA 1
ATOM 5742 C C . CYS B 1 189 ? -10.656 -33.344 -4.398 1 95.25 189 CYS B C 1
ATOM 5744 O O . CYS B 1 189 ? -10.359 -32.594 -5.328 1 95.25 189 CYS B O 1
ATOM 5746 N N . SER B 1 190 ? -11.43 -34.406 -4.516 1 94 190 SER B N 1
ATOM 5747 C CA . SER B 1 190 ? -11.953 -34.75 -5.832 1 94 190 SER B CA 1
ATOM 5748 C C . SER B 1 190 ? -13.109 -33.844 -6.23 1 94 190 SER B C 1
ATOM 5750 O O . SER B 1 190 ? -13.758 -33.25 -5.371 1 94 190 SER B O 1
ATOM 5752 N N . ALA B 1 191 ? -13.305 -33.719 -7.523 1 91.81 191 ALA B N 1
ATOM 5753 C CA . ALA B 1 191 ? -14.391 -32.906 -8.039 1 91.81 191 ALA B CA 1
ATOM 5754 C C . ALA B 1 191 ? -15.742 -33.406 -7.547 1 91.81 191 ALA B C 1
ATOM 5756 O O . ALA B 1 191 ? -16.672 -32.625 -7.316 1 91.81 191 ALA B O 1
ATOM 5757 N N . GLU B 1 192 ? -15.859 -34.656 -7.363 1 90.5 192 GLU B N 1
ATOM 5758 C CA . GLU B 1 192 ? -17.109 -35.281 -6.887 1 90.5 192 GLU B CA 1
ATOM 5759 C C . GLU B 1 192 ? -17.391 -34.875 -5.441 1 90.5 192 GLU B C 1
ATOM 5761 O O . GLU B 1 192 ? -18.531 -34.562 -5.09 1 90.5 192 GLU B O 1
ATOM 5766 N N . GLU B 1 193 ? -16.359 -34.906 -4.664 1 92.5 193 GLU B N 1
ATOM 5767 C CA . GLU B 1 193 ? -16.516 -34.5 -3.271 1 92.5 193 GLU B CA 1
ATOM 5768 C C . GLU B 1 193 ? -16.922 -33.031 -3.172 1 92.5 193 GLU B C 1
ATOM 5770 O O . GLU B 1 193 ? -17.781 -32.656 -2.363 1 92.5 193 GLU B O 1
ATOM 5775 N N . ILE B 1 194 ? -16.312 -32.188 -3.986 1 93.12 194 ILE B N 1
ATOM 5776 C CA . ILE B 1 194 ? -16.594 -30.766 -3.984 1 93.12 194 ILE B CA 1
ATOM 5777 C C . ILE B 1 194 ? -18.031 -30.516 -4.438 1 93.12 194 ILE B C 1
ATOM 5779 O O . ILE B 1 194 ? -18.75 -29.703 -3.855 1 93.12 194 ILE B O 1
ATOM 5783 N N . ARG B 1 195 ? -18.406 -31.25 -5.422 1 87.94 195 ARG B N 1
ATOM 5784 C CA . ARG B 1 195 ? -19.781 -31.141 -5.926 1 87.94 195 ARG B CA 1
ATOM 5785 C C . ARG B 1 195 ? -20.797 -31.562 -4.871 1 87.94 195 ARG B C 1
ATOM 5787 O O . ARG B 1 195 ? -21.859 -30.969 -4.754 1 87.94 195 ARG B O 1
ATOM 5794 N N . ALA B 1 196 ? -20.5 -32.594 -4.188 1 88.38 196 ALA B N 1
ATOM 5795 C CA . ALA B 1 196 ? -21.375 -33.062 -3.133 1 88.38 196 ALA B CA 1
ATOM 5796 C C . ALA B 1 196 ? -21.578 -32 -2.057 1 88.38 196 ALA B C 1
ATOM 5798 O O . ALA B 1 196 ? -22.688 -31.859 -1.529 1 88.38 196 ALA B O 1
ATOM 5799 N N . ASP B 1 197 ? -20.562 -31.297 -1.73 1 88.75 197 ASP B N 1
ATOM 5800 C CA . ASP B 1 197 ? -20.656 -30.219 -0.744 1 88.75 197 ASP B CA 1
ATOM 5801 C C . ASP B 1 197 ? -21.438 -29.031 -1.29 1 88.75 197 ASP B C 1
ATOM 5803 O O . ASP B 1 197 ? -22.203 -28.406 -0.559 1 88.75 197 ASP B O 1
ATOM 5807 N N . ALA B 1 198 ? -21.234 -28.703 -2.537 1 84.75 198 ALA B N 1
ATOM 5808 C CA . ALA B 1 198 ? -21.906 -27.562 -3.162 1 84.75 198 ALA B CA 1
ATOM 5809 C C . ALA B 1 198 ? -23.406 -27.797 -3.273 1 84.75 198 ALA B C 1
ATOM 5811 O O . ALA B 1 198 ? -24.188 -26.844 -3.178 1 84.75 198 ALA B O 1
ATOM 5812 N N . HIS B 1 199 ? -23.828 -29 -3.564 1 75.69 199 HIS B N 1
ATOM 5813 C CA . HIS B 1 199 ? -25.234 -29.328 -3.779 1 75.69 199 HIS B CA 1
ATOM 5814 C C . HIS B 1 199 ? -25.906 -29.719 -2.473 1 75.69 199 HIS B C 1
ATOM 5816 O O . HIS B 1 199 ? -27.031 -30.219 -2.48 1 75.69 199 HIS B O 1
ATOM 5822 N N . HIS B 1 200 ? -25.141 -29.562 -1.453 1 62.31 200 HIS B N 1
ATOM 5823 C CA . HIS B 1 200 ? -25.703 -30 -0.18 1 62.31 200 HIS B CA 1
ATOM 5824 C C . HIS B 1 200 ? -27.125 -29.484 -0.002 1 62.31 200 HIS B C 1
ATOM 5826 O O . HIS B 1 200 ? -28.016 -30.219 0.426 1 62.31 200 HIS B O 1
ATOM 5832 N N . GLU B 1 201 ? -27.453 -28.203 -0.219 1 55.59 201 GLU B N 1
ATOM 5833 C CA . GLU B 1 201 ? -28.828 -27.75 0.011 1 55.59 201 GLU B CA 1
ATOM 5834 C C . GLU B 1 201 ? -29.609 -27.641 -1.3 1 55.59 201 GLU B C 1
ATOM 5836 O O . GLU B 1 201 ? -30.812 -27.406 -1.295 1 55.59 201 GLU B O 1
ATOM 5841 N N . GLU B 1 202 ? -28.875 -27.594 -2.482 1 56.25 202 GLU B N 1
ATOM 5842 C CA . GLU B 1 202 ? -29.656 -27.312 -3.688 1 56.25 202 GLU B CA 1
ATOM 5843 C C . GLU B 1 202 ? -29.875 -28.578 -4.512 1 56.25 202 GLU B C 1
ATOM 5845 O O . GLU B 1 202 ? -29.062 -29.5 -4.477 1 56.25 202 GLU B O 1
ATOM 5850 N N . PRO B 1 203 ? -31.047 -28.719 -5.055 1 51.31 203 PRO B N 1
ATOM 5851 C CA . PRO B 1 203 ? -31.375 -29.906 -5.848 1 51.31 203 PRO B CA 1
ATOM 5852 C C . PRO B 1 203 ? -30.359 -30.172 -6.961 1 51.31 203 PRO B C 1
ATOM 5854 O O . PRO B 1 203 ? -29.844 -29.219 -7.562 1 51.31 203 PRO B O 1
ATOM 5857 N N . PRO B 1 204 ? -29.766 -31.297 -7.043 1 49.62 204 PRO B N 1
ATOM 5858 C CA . PRO B 1 204 ? -28.75 -31.734 -7.996 1 49.62 204 PRO B CA 1
ATOM 5859 C C . PRO B 1 204 ? -29 -31.219 -9.414 1 49.62 204 PRO B C 1
ATOM 5861 O O . PRO B 1 204 ? -28.078 -31.141 -10.219 1 49.62 204 PRO B O 1
ATOM 5864 N N . GLY B 1 205 ? -30.156 -30.953 -9.891 1 46.97 205 GLY B N 1
ATOM 5865 C CA . GLY B 1 205 ? -30.531 -30.797 -11.281 1 46.97 205 GLY B CA 1
ATOM 5866 C C . GLY B 1 205 ? -30.234 -29.406 -11.82 1 46.97 205 GLY B C 1
ATOM 5867 O O . GLY B 1 205 ? -30.547 -29.094 -12.969 1 46.97 205 GLY B O 1
ATOM 5868 N N . ASP B 1 206 ? -29.938 -28.422 -10.977 1 52.53 206 ASP B N 1
ATOM 5869 C CA . ASP B 1 206 ? -29.953 -27.094 -11.586 1 52.53 206 ASP B CA 1
ATOM 5870 C C . ASP B 1 206 ? -28.672 -26.844 -12.375 1 52.53 206 ASP B C 1
ATOM 5872 O O . ASP B 1 206 ? -27.562 -27.016 -11.852 1 52.53 206 ASP B O 1
ATOM 5876 N N . ALA B 1 207 ? -28.812 -26.906 -13.695 1 53.31 207 ALA B N 1
ATOM 5877 C CA . ALA B 1 207 ? -27.906 -26.625 -14.797 1 53.31 207 ALA B CA 1
ATOM 5878 C C . ALA B 1 207 ? -26.969 -25.453 -14.445 1 53.31 207 ALA B C 1
ATOM 5880 O O . ALA B 1 207 ? -25.922 -25.281 -15.07 1 53.31 207 ALA B O 1
ATOM 5881 N N . SER B 1 208 ? -27.344 -24.75 -13.336 1 62.41 208 SER B N 1
ATOM 5882 C CA . SER B 1 208 ? -26.625 -23.516 -13.102 1 62.41 208 SER B CA 1
ATOM 5883 C C . SER B 1 208 ? -25.25 -23.766 -12.484 1 62.41 208 SER B C 1
ATOM 5885 O O . SER B 1 208 ? -24.391 -22.891 -12.492 1 62.41 208 SER B O 1
ATOM 5887 N N . TYR B 1 209 ? -25.047 -25.125 -12.141 1 70 209 TYR B N 1
ATOM 5888 C CA . TYR B 1 209 ? -23.812 -25.422 -11.445 1 70 209 TYR B CA 1
ATOM 5889 C C . TYR B 1 209 ? -22.875 -26.25 -12.328 1 70 209 TYR B C 1
ATOM 5891 O O . TYR B 1 209 ? -21.781 -26.609 -11.914 1 70 209 TYR B O 1
ATOM 5899 N N . GLY B 1 210 ? -23.266 -26.5 -13.516 1 79.88 210 GLY B N 1
ATOM 5900 C CA . GLY B 1 210 ? -22.484 -27.375 -14.375 1 79.88 210 GLY B CA 1
ATOM 5901 C C . GLY B 1 210 ? -21.062 -26.891 -14.586 1 79.88 210 GLY B C 1
ATOM 5902 O O . GLY B 1 210 ? -20.125 -27.688 -14.57 1 79.88 210 GLY B O 1
ATOM 5903 N N . TRP B 1 211 ? -20.922 -25.641 -14.711 1 88.56 211 TRP B N 1
ATOM 5904 C CA . TRP B 1 211 ? -19.609 -25.109 -15.008 1 88.56 211 TRP B CA 1
ATOM 5905 C C . TRP B 1 211 ? -18.688 -25.219 -13.789 1 88.56 211 TRP B C 1
ATOM 5907 O O . TRP B 1 211 ? -17.469 -25.266 -13.93 1 88.56 211 TRP B O 1
ATOM 5917 N N . LEU B 1 212 ? -19.297 -25.328 -12.539 1 89.19 212 LEU B N 1
ATOM 5918 C CA . LEU B 1 212 ? -18.5 -25.469 -11.32 1 89.19 212 LEU B CA 1
ATOM 5919 C C . LEU B 1 212 ? -17.734 -26.781 -11.32 1 89.19 212 LEU B C 1
ATOM 5921 O O . LEU B 1 212 ? -16.625 -26.875 -10.805 1 89.19 212 LEU B O 1
ATOM 5925 N N . HIS B 1 213 ? -18.422 -27.75 -11.914 1 89.31 213 HIS B N 1
ATOM 5926 C CA . HIS B 1 213 ? -17.781 -29.062 -12.023 1 89.31 213 HIS B CA 1
ATOM 5927 C C . HIS B 1 213 ? -16.531 -28.984 -12.898 1 89.31 213 HIS B C 1
ATOM 5929 O O . HIS B 1 213 ? -15.492 -29.562 -12.555 1 89.31 213 HIS B O 1
ATOM 5935 N N . HIS B 1 214 ? -16.641 -28.312 -14.016 1 93.31 214 HIS B N 1
ATOM 5936 C CA . HIS B 1 214 ? -15.508 -28.156 -14.914 1 93.31 214 HIS B CA 1
ATOM 5937 C C . HIS B 1 214 ? -14.383 -27.375 -14.25 1 93.31 214 HIS B C 1
ATOM 5939 O O . HIS B 1 214 ? -13.203 -27.656 -14.477 1 93.31 214 HIS B O 1
ATOM 5945 N N . LEU B 1 215 ? -14.789 -26.453 -13.445 1 93.75 215 LEU B N 1
ATOM 5946 C CA . LEU B 1 215 ? -13.789 -25.672 -12.727 1 93.75 215 LEU B CA 1
ATOM 5947 C C . LEU B 1 215 ? -13.016 -26.531 -11.742 1 93.75 215 LEU B C 1
ATOM 5949 O O . LEU B 1 215 ? -11.789 -26.5 -11.703 1 93.75 215 LEU B O 1
ATOM 5953 N N . ALA B 1 216 ? -13.734 -27.312 -10.938 1 94.56 216 ALA B N 1
ATOM 5954 C CA . ALA B 1 216 ? -13.109 -28.188 -9.961 1 94.56 216 ALA B CA 1
ATOM 5955 C C . ALA B 1 216 ? -12.211 -29.219 -10.641 1 94.56 216 ALA B C 1
ATOM 5957 O O . ALA B 1 216 ? -11.094 -29.469 -10.18 1 94.56 216 ALA B O 1
ATOM 5958 N N . GLU B 1 217 ? -12.703 -29.719 -11.75 1 95.06 217 GLU B N 1
ATOM 5959 C CA . GLU B 1 217 ? -11.945 -30.719 -12.484 1 95.06 217 GLU B CA 1
ATOM 5960 C C . GLU B 1 217 ? -10.688 -30.125 -13.102 1 95.06 217 GLU B C 1
ATOM 5962 O O . GLU B 1 217 ? -9.641 -30.781 -13.141 1 95.06 217 GLU B O 1
ATOM 5967 N N . ALA B 1 218 ? -10.805 -28.969 -13.633 1 96.06 218 ALA B N 1
ATOM 5968 C CA . ALA B 1 218 ? -9.648 -28.312 -14.234 1 96.06 218 ALA B CA 1
ATOM 5969 C C . ALA B 1 218 ? -8.531 -28.109 -13.219 1 96.06 218 ALA B C 1
ATOM 5971 O O . ALA B 1 218 ? -7.375 -28.438 -13.484 1 96.06 218 ALA B O 1
ATOM 5972 N N . HIS B 1 219 ? -8.852 -27.609 -12.055 1 94 219 HIS B N 1
ATOM 5973 C CA . HIS B 1 219 ? -7.855 -27.359 -11.016 1 94 219 HIS B CA 1
ATOM 5974 C C . HIS B 1 219 ? -7.297 -28.672 -10.477 1 94 219 HIS B C 1
ATOM 5976 O O . HIS B 1 219 ? -6.094 -28.781 -10.234 1 94 219 HIS B O 1
ATOM 5982 N N . GLY B 1 220 ? -8.195 -29.625 -10.242 1 92.31 220 GLY B N 1
ATOM 5983 C CA . GLY B 1 220 ? -7.75 -30.922 -9.773 1 92.31 220 GLY B CA 1
ATOM 5984 C C . GLY B 1 220 ? -6.812 -31.609 -10.742 1 92.31 220 GLY B C 1
ATOM 5985 O O . GLY B 1 220 ? -5.801 -32.188 -10.336 1 92.31 220 GLY B O 1
ATOM 5986 N N . ALA B 1 221 ? -7.172 -31.547 -12.031 1 92.25 221 ALA B N 1
ATOM 5987 C CA . ALA B 1 221 ? -6.344 -32.156 -13.07 1 92.25 221 ALA B CA 1
ATOM 5988 C C . ALA B 1 221 ? -4.984 -31.469 -13.164 1 92.25 221 ALA B C 1
ATOM 5990 O O . ALA B 1 221 ? -3.957 -32.125 -13.336 1 92.25 221 ALA B O 1
ATOM 5991 N N . ALA B 1 222 ? -4.969 -30.156 -13.086 1 88.88 222 ALA B N 1
ATOM 5992 C CA . ALA B 1 222 ? -3.713 -29.422 -13.125 1 88.88 222 ALA B CA 1
ATOM 5993 C C . ALA B 1 222 ? -2.811 -29.797 -11.961 1 88.88 222 ALA B C 1
ATOM 5995 O O . ALA B 1 222 ? -1.602 -29.969 -12.125 1 88.88 222 ALA B O 1
ATOM 5996 N N . ARG B 1 223 ? -3.389 -29.953 -10.773 1 83.75 223 ARG B N 1
ATOM 5997 C CA . ARG B 1 223 ? -2.625 -30.312 -9.578 1 83.75 223 ARG B CA 1
ATOM 5998 C C . ARG B 1 223 ? -2.008 -31.703 -9.711 1 83.75 223 ARG B C 1
ATOM 6000 O O . ARG B 1 223 ? -0.888 -31.938 -9.258 1 83.75 223 ARG B O 1
ATOM 6007 N N . SER B 1 224 ? -2.76 -32.594 -10.336 1 81.81 224 SER B N 1
ATOM 6008 C CA . SER B 1 224 ? -2.287 -33.969 -10.516 1 81.81 224 SER B CA 1
ATOM 6009 C C . SER B 1 224 ? -1.467 -34.094 -11.797 1 81.81 224 SER B C 1
ATOM 6011 O O . SER B 1 224 ? -1.203 -35.188 -12.258 1 81.81 224 SER B O 1
ATOM 6013 N N . HIS B 1 225 ? -1.224 -33.031 -12.492 1 78.88 225 HIS B N 1
ATOM 6014 C CA . HIS B 1 225 ? -0.41 -32.938 -13.695 1 78.88 225 HIS B CA 1
ATOM 6015 C C . HIS B 1 225 ? -1.071 -33.656 -14.867 1 78.88 225 HIS B C 1
ATOM 6017 O O . HIS B 1 225 ? -0.385 -34.156 -15.766 1 78.88 225 HIS B O 1
ATOM 6023 N N . ARG B 1 226 ? -2.338 -33.906 -14.797 1 87.06 226 ARG B N 1
ATOM 6024 C CA . ARG B 1 226 ? -3.109 -34.344 -15.953 1 87.06 226 ARG B CA 1
ATOM 6025 C C . ARG B 1 226 ? -3.492 -33.156 -16.828 1 87.06 226 ARG B C 1
ATOM 6027 O O . ARG B 1 226 ? -4.652 -32.719 -16.844 1 87.06 226 ARG B O 1
ATOM 6034 N N . LEU B 1 227 ? -2.549 -32.656 -17.531 1 86.81 227 LEU B N 1
ATOM 6035 C CA . LEU B 1 227 ? -2.6 -31.344 -18.172 1 86.81 227 LEU B CA 1
ATOM 6036 C C . LEU B 1 227 ? -3.582 -31.359 -19.344 1 86.81 227 LEU B C 1
ATOM 6038 O O . LEU B 1 227 ? -4.234 -30.344 -19.609 1 86.81 227 LEU B O 1
ATOM 6042 N N . GLU B 1 228 ? -3.645 -32.469 -20.031 1 90.12 228 GLU B N 1
ATOM 6043 C CA . GLU B 1 228 ? -4.594 -32.562 -21.141 1 90.12 228 GLU B CA 1
ATOM 6044 C C . GLU B 1 228 ? -6.035 -32.469 -20.625 1 90.12 228 GLU B C 1
ATOM 6046 O O . GLU B 1 228 ? -6.871 -31.797 -21.234 1 90.12 228 GLU B O 1
ATOM 6051 N N . ALA B 1 229 ? -6.258 -33.188 -19.562 1 94.62 229 ALA B N 1
ATOM 6052 C CA . ALA B 1 229 ? -7.586 -33.125 -18.969 1 94.62 229 ALA B CA 1
ATOM 6053 C C . ALA B 1 229 ? -7.898 -31.734 -18.469 1 94.62 229 ALA B C 1
ATOM 6055 O O . ALA B 1 229 ? -9.016 -31.234 -18.641 1 94.62 229 ALA B O 1
ATOM 6056 N N . ALA B 1 230 ? -6.949 -31.109 -17.812 1 95.56 230 ALA B N 1
ATOM 6057 C CA . ALA B 1 230 ? -7.121 -29.75 -17.328 1 95.56 230 ALA B CA 1
ATOM 6058 C C . ALA B 1 230 ? -7.461 -28.797 -18.469 1 95.56 230 ALA B C 1
ATOM 6060 O O . ALA B 1 230 ? -8.398 -28 -18.375 1 95.56 230 ALA B O 1
ATOM 6061 N N . ALA B 1 231 ? -6.727 -28.906 -19.594 1 96 231 ALA B N 1
ATOM 6062 C CA . ALA B 1 231 ? -6.957 -28.062 -20.766 1 96 231 ALA B CA 1
ATOM 6063 C C . ALA B 1 231 ? -8.352 -28.281 -21.328 1 96 231 ALA B C 1
ATOM 6065 O O . ALA B 1 231 ? -9.016 -27.328 -21.766 1 96 231 ALA B O 1
ATOM 6066 N N . SER B 1 232 ? -8.742 -29.531 -21.375 1 96.81 232 SER B N 1
ATOM 6067 C CA . SER B 1 232 ? -10.055 -29.859 -21.922 1 96.81 232 SER B CA 1
ATOM 6068 C C . SER B 1 232 ? -11.172 -29.234 -21.109 1 96.81 232 SER B C 1
ATOM 6070 O O . SER B 1 232 ? -12.109 -28.672 -21.672 1 96.81 232 SER B O 1
ATOM 6072 N N . HIS B 1 233 ? -11.117 -29.344 -19.797 1 96.88 233 HIS B N 1
ATOM 6073 C CA . HIS B 1 233 ? -12.117 -28.734 -18.922 1 96.88 233 HIS B CA 1
ATOM 6074 C C . HIS B 1 233 ? -12.102 -27.219 -19.031 1 96.88 233 HIS B C 1
ATOM 6076 O O . HIS B 1 233 ? -13.148 -26.562 -18.953 1 96.88 233 HIS B O 1
ATOM 6082 N N . LEU B 1 234 ? -10.977 -26.625 -19.188 1 97.19 234 LEU B N 1
ATOM 6083 C CA . LEU B 1 234 ? -10.875 -25.172 -19.328 1 97.19 234 LEU B CA 1
ATOM 6084 C C . LEU B 1 234 ? -11.461 -24.719 -20.672 1 97.19 234 LEU 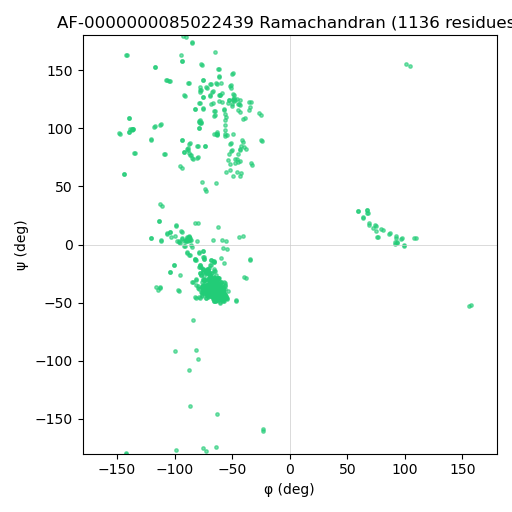B C 1
ATOM 6086 O O . LEU B 1 234 ? -12.07 -23.656 -20.75 1 97.19 234 LEU B O 1
ATOM 6090 N N . ARG B 1 235 ? -11.25 -25.531 -21.688 1 96.5 235 ARG B N 1
ATOM 6091 C CA . ARG B 1 235 ? -11.852 -25.203 -22.969 1 96.5 235 ARG B CA 1
ATOM 6092 C C . ARG B 1 235 ? -13.375 -25.25 -22.891 1 96.5 235 ARG B C 1
ATOM 6094 O O . ARG B 1 235 ? -14.062 -24.438 -23.516 1 96.5 235 ARG B O 1
ATOM 6101 N N . ARG B 1 236 ? -13.82 -26.203 -22.172 1 95.56 236 ARG B N 1
ATOM 6102 C CA . ARG B 1 236 ? -15.266 -26.266 -21.953 1 95.56 236 ARG B CA 1
ATOM 6103 C C . ARG B 1 236 ? -15.766 -25.016 -21.234 1 95.56 236 ARG B C 1
ATOM 6105 O O . ARG B 1 236 ? -16.828 -24.484 -21.562 1 95.56 236 ARG B O 1
ATOM 6112 N N . LEU B 1 237 ? -15.023 -24.594 -20.266 1 94.88 237 LEU B N 1
ATOM 6113 C CA . LEU B 1 237 ? -15.375 -23.359 -19.562 1 94.88 237 LEU B CA 1
ATOM 6114 C C . LEU B 1 237 ? -15.352 -22.172 -20.5 1 94.88 237 LEU B C 1
ATOM 6116 O O . LEU B 1 237 ? -16.188 -21.266 -20.391 1 94.88 237 LEU B O 1
ATOM 6120 N N . ASP B 1 238 ? -14.398 -22.109 -21.422 1 94.75 238 ASP B N 1
ATOM 6121 C CA . ASP B 1 238 ? -14.305 -21.031 -22.391 1 94.75 238 ASP B CA 1
ATOM 6122 C C . ASP B 1 238 ? -15.5 -21.031 -23.328 1 94.75 238 ASP B C 1
ATOM 6124 O O . ASP B 1 238 ? -15.914 -19.969 -23.828 1 94.75 238 ASP B O 1
ATOM 6128 N N . GLU B 1 239 ? -16.031 -22.219 -23.609 1 93.56 239 GLU B N 1
ATOM 6129 C CA . GLU B 1 239 ? -17.234 -22.328 -24.438 1 93.56 239 GLU B CA 1
ATOM 6130 C C . GLU B 1 239 ? -18.438 -21.719 -23.734 1 93.56 239 GLU B C 1
ATOM 6132 O O . GLU B 1 239 ? -19.281 -21.094 -24.375 1 93.56 239 GLU B O 1
ATOM 6137 N N . ILE B 1 240 ? -18.469 -21.969 -22.438 1 90.69 240 ILE B N 1
ATOM 6138 C CA . ILE B 1 240 ? -19.578 -21.453 -21.641 1 90.69 240 ILE B CA 1
ATOM 6139 C C . ILE B 1 240 ? -19.391 -19.969 -21.391 1 90.69 240 ILE B C 1
ATOM 6141 O O . ILE B 1 240 ? -20.344 -19.188 -21.484 1 90.69 240 ILE B O 1
ATOM 6145 N N . PHE B 1 241 ? -18.203 -19.594 -21.062 1 92.75 241 PHE B N 1
ATOM 6146 C CA . PHE B 1 241 ? -17.844 -18.203 -20.781 1 92.75 241 PHE B CA 1
ATOM 6147 C C . PHE B 1 241 ? -16.75 -17.734 -21.734 1 92.75 241 PHE B C 1
ATOM 6149 O O . PHE B 1 241 ? -15.578 -17.688 -21.344 1 92.75 241 PHE B O 1
ATOM 6156 N N . PRO B 1 242 ? -17.141 -17.203 -22.812 1 92.56 242 PRO B N 1
ATOM 6157 C CA . PRO B 1 242 ? -16.141 -16.875 -23.828 1 92.56 242 PRO B CA 1
ATOM 6158 C C . PRO B 1 242 ? -15.281 -15.68 -23.438 1 92.56 242 PRO B C 1
ATOM 6160 O O . PRO B 1 242 ? -15.789 -14.711 -22.859 1 92.56 242 PRO B O 1
ATOM 6163 N N . ASP B 1 243 ? -13.984 -15.773 -23.625 1 90.88 243 ASP B N 1
ATOM 6164 C CA . ASP B 1 243 ? -13 -14.703 -23.531 1 90.88 243 ASP B CA 1
ATOM 6165 C C . ASP B 1 243 ? -12.852 -14.203 -22.109 1 90.88 243 ASP B C 1
ATOM 6167 O O . ASP B 1 243 ? -12.648 -13.008 -21.875 1 90.88 243 ASP B O 1
ATOM 6171 N N . ASP B 1 244 ? -13.141 -15.078 -21.188 1 93.12 244 ASP B N 1
ATOM 6172 C CA . ASP B 1 244 ? -12.875 -14.711 -19.812 1 93.12 244 ASP B CA 1
ATOM 6173 C C . ASP B 1 244 ? -11.375 -14.773 -19.5 1 93.12 244 ASP B C 1
ATOM 6175 O O . ASP B 1 244 ? -10.734 -15.805 -19.719 1 93.12 244 ASP B O 1
ATOM 6179 N N . PRO B 1 245 ? -10.844 -13.703 -18.984 1 93.38 245 PRO B N 1
ATOM 6180 C CA . PRO B 1 245 ? -9.398 -13.656 -18.75 1 93.38 245 PRO B CA 1
ATOM 6181 C C . PRO B 1 245 ? -8.914 -14.711 -17.766 1 93.38 245 PRO B C 1
ATOM 6183 O O . PRO B 1 245 ? -7.812 -15.242 -17.906 1 93.38 245 PRO B O 1
ATOM 6186 N N . ARG B 1 246 ? -9.688 -15.039 -16.781 1 93.06 246 ARG B N 1
ATOM 6187 C CA . ARG B 1 246 ? -9.289 -16.031 -15.781 1 93.06 246 ARG B CA 1
ATOM 6188 C C . ARG B 1 246 ? -9.109 -17.406 -16.422 1 93.06 246 ARG B C 1
ATOM 6190 O O . ARG B 1 246 ? -8.148 -18.109 -16.125 1 93.06 246 ARG B O 1
ATOM 6197 N N . VAL B 1 247 ? -10.039 -17.766 -17.25 1 95.25 247 VAL B N 1
ATOM 6198 C CA . VAL B 1 247 ? -9.992 -19.062 -17.922 1 95.25 247 VAL B CA 1
ATOM 6199 C C . VAL B 1 247 ? -8.766 -19.141 -18.828 1 95.25 247 VAL B C 1
ATOM 6201 O O . VAL B 1 247 ? -8.031 -20.125 -18.828 1 95.25 247 VAL B O 1
ATOM 6204 N N . TRP B 1 248 ? -8.539 -18.078 -19.547 1 95.94 248 TRP B N 1
ATOM 6205 C CA . TRP B 1 248 ? -7.406 -18.062 -20.469 1 95.94 248 TRP B CA 1
ATOM 6206 C C . TRP B 1 248 ? -6.082 -18.031 -19.703 1 95.94 248 TRP B C 1
ATOM 6208 O O . TRP B 1 248 ? -5.082 -18.578 -20.156 1 95.94 248 TRP B O 1
ATOM 6218 N N . CYS B 1 249 ? -6.078 -17.391 -18.562 1 95.25 249 CYS B N 1
ATOM 6219 C CA . CYS B 1 249 ? -4.883 -17.406 -17.719 1 95.25 249 CYS B CA 1
ATOM 6220 C C . CYS B 1 249 ? -4.574 -18.828 -17.266 1 95.25 249 CYS B C 1
ATOM 6222 O O . CYS B 1 249 ? -3.416 -19.25 -17.25 1 95.25 249 CYS B O 1
ATOM 6224 N N . GLN B 1 250 ? -5.574 -19.531 -16.891 1 95.06 250 GLN B N 1
ATOM 6225 C CA . GLN B 1 250 ? -5.383 -20.922 -16.453 1 95.06 250 GLN B CA 1
ATOM 6226 C C . GLN B 1 250 ? -4.941 -21.812 -17.625 1 95.06 250 GLN B C 1
ATOM 6228 O O . GLN B 1 250 ? -4.102 -22.688 -17.438 1 95.06 250 GLN B O 1
ATOM 6233 N N . LEU B 1 251 ? -5.508 -21.547 -18.766 1 96.44 251 LEU B N 1
ATOM 6234 C CA . LEU B 1 251 ? -5.094 -22.281 -19.953 1 96.44 251 LEU B CA 1
ATOM 6235 C C . LEU B 1 251 ? -3.623 -22.016 -20.266 1 96.44 251 LEU B C 1
ATOM 6237 O O . LEU B 1 251 ? -2.891 -22.938 -20.625 1 96.44 251 LEU B O 1
ATOM 6241 N N . ALA B 1 252 ? -3.256 -20.781 -20.141 1 95.81 252 ALA B N 1
ATOM 6242 C CA . ALA B 1 252 ? -1.859 -20.422 -20.375 1 95.81 252 ALA B CA 1
ATOM 6243 C C . ALA B 1 252 ? -0.937 -21.156 -19.406 1 95.81 252 ALA B C 1
ATOM 6245 O O . ALA B 1 252 ? 0.125 -21.641 -19.797 1 95.81 252 ALA B O 1
ATOM 6246 N N . ARG B 1 253 ? -1.323 -21.25 -18.203 1 91.44 253 ARG B N 1
ATOM 6247 C CA . ARG B 1 253 ? -0.534 -21.938 -17.188 1 91.44 253 ARG B CA 1
ATOM 6248 C C . ARG B 1 253 ? -0.377 -23.422 -17.516 1 91.44 253 ARG B C 1
ATOM 6250 O O . ARG B 1 253 ? 0.708 -23.984 -17.375 1 91.44 253 ARG B O 1
ATOM 6257 N N . VAL B 1 254 ? -1.444 -24.031 -17.938 1 91.38 254 VAL B N 1
ATOM 6258 C CA . VAL B 1 254 ? -1.433 -25.438 -18.297 1 91.38 254 VAL B CA 1
ATOM 6259 C C . VAL B 1 254 ? -0.492 -25.672 -19.469 1 91.38 254 VAL B C 1
ATOM 6261 O O . VAL B 1 254 ? 0.317 -26.594 -19.469 1 91.38 254 VAL B O 1
ATOM 6264 N N . HIS B 1 255 ? -0.551 -24.781 -20.469 1 90.06 255 HIS B N 1
ATOM 6265 C CA . HIS B 1 255 ? 0.334 -24.891 -21.625 1 90.06 255 HIS B CA 1
ATOM 6266 C C . HIS B 1 255 ? 1.792 -24.688 -21.219 1 90.06 255 HIS B C 1
ATOM 6268 O O . HIS B 1 255 ? 2.682 -25.359 -21.734 1 90.06 255 HIS B O 1
ATOM 6274 N N . ARG B 1 256 ? 2.008 -23.766 -20.359 1 85.25 256 ARG B N 1
ATOM 6275 C CA . ARG B 1 256 ? 3.359 -23.531 -19.859 1 85.25 256 ARG B CA 1
ATOM 6276 C C . ARG B 1 256 ? 3.904 -24.781 -19.156 1 85.25 256 ARG B C 1
ATOM 6278 O O . ARG B 1 256 ? 5.051 -25.172 -19.391 1 85.25 256 ARG B O 1
ATOM 6285 N N . ASP B 1 257 ? 3.066 -25.406 -18.359 1 80.5 257 ASP B N 1
ATOM 6286 C CA . ASP B 1 257 ? 3.486 -26.578 -17.609 1 80.5 257 ASP B CA 1
ATOM 6287 C C . ASP B 1 257 ? 3.729 -27.766 -18.531 1 80.5 257 ASP B C 1
ATOM 6289 O O . ASP B 1 257 ? 4.504 -28.672 -18.203 1 80.5 257 ASP B O 1
ATOM 6293 N N . ARG B 1 258 ? 3.066 -27.766 -19.656 1 76.06 258 ARG B N 1
ATOM 6294 C CA . ARG B 1 258 ? 3.268 -28.797 -20.656 1 76.06 258 ARG B CA 1
ATOM 6295 C C . ARG B 1 258 ? 4.543 -28.547 -21.453 1 76.06 258 ARG B C 1
ATOM 6297 O O . ARG B 1 258 ? 5.027 -29.438 -22.156 1 76.06 258 ARG B O 1
ATOM 6304 N N . GLY B 1 259 ? 5.016 -27.266 -21.359 1 73.44 259 GLY B N 1
ATOM 6305 C CA . GLY B 1 259 ? 6.215 -26.906 -22.094 1 73.44 259 GLY B CA 1
ATOM 6306 C C . GLY B 1 259 ? 5.922 -26.188 -23.391 1 73.44 259 GLY B C 1
ATOM 6307 O O . GLY B 1 259 ? 6.844 -25.812 -24.125 1 73.44 259 GLY B O 1
ATOM 6308 N N . ASP B 1 260 ? 4.637 -26.016 -23.656 1 80.44 260 ASP B N 1
ATOM 6309 C CA . ASP B 1 260 ? 4.238 -25.312 -24.859 1 80.44 260 ASP B CA 1
ATOM 6310 C C . ASP B 1 260 ? 4.316 -23.797 -24.672 1 80.44 260 ASP B C 1
ATOM 6312 O O . ASP B 1 260 ? 3.295 -23.141 -24.453 1 80.44 260 ASP B O 1
ATOM 6316 N N . VAL B 1 261 ? 5.371 -23.234 -24.844 1 79.06 261 VAL B N 1
ATOM 6317 C CA . VAL B 1 261 ? 5.66 -21.844 -24.5 1 79.06 261 VAL B CA 1
ATOM 6318 C C . VAL B 1 261 ? 4.879 -20.906 -25.422 1 79.06 261 VAL B C 1
ATOM 6320 O O . VAL B 1 261 ? 4.309 -19.906 -24.953 1 79.06 261 VAL B O 1
ATOM 6323 N N . GLN B 1 262 ? 4.836 -21.172 -26.688 1 83.06 262 GLN B N 1
ATOM 6324 C CA . GLN B 1 262 ? 4.164 -20.297 -27.625 1 83.06 262 GLN B CA 1
ATOM 6325 C C . GLN B 1 262 ? 2.658 -20.266 -27.391 1 83.06 262 GLN B C 1
ATOM 6327 O O . GLN B 1 262 ? 2.043 -19.203 -27.391 1 83.06 262 GLN B O 1
ATOM 6332 N N . GLU B 1 263 ? 2.133 -21.484 -27.219 1 89.06 263 GLU B N 1
ATOM 6333 C CA . GLU B 1 263 ? 0.701 -21.547 -26.953 1 89.06 263 GLU B CA 1
ATOM 6334 C C . GLU B 1 263 ? 0.358 -20.828 -25.641 1 89.06 263 GLU B C 1
ATOM 6336 O O . GLU B 1 263 ? -0.68 -20.172 -25.547 1 89.06 263 GLU B O 1
ATOM 6341 N N . ALA B 1 264 ? 1.185 -21.016 -24.688 1 92.38 264 ALA B N 1
ATOM 6342 C CA . ALA B 1 264 ? 0.982 -20.328 -23.422 1 92.38 264 ALA B CA 1
ATOM 6343 C C . ALA B 1 264 ? 0.985 -18.812 -23.609 1 92.38 264 ALA B C 1
ATOM 6345 O O . ALA B 1 264 ? 0.101 -18.109 -23.094 1 92.38 264 ALA B O 1
ATOM 6346 N N . ALA B 1 265 ? 1.95 -18.25 -24.375 1 91.19 265 ALA B N 1
ATOM 6347 C CA . ALA B 1 265 ? 2.047 -16.828 -24.641 1 91.19 265 ALA B CA 1
ATOM 6348 C C . ALA B 1 265 ? 0.818 -16.312 -25.391 1 91.19 265 ALA B C 1
ATOM 6350 O O . ALA B 1 265 ? 0.312 -15.234 -25.109 1 91.19 265 ALA B O 1
ATOM 6351 N N . ASP B 1 266 ? 0.386 -17.109 -26.312 1 93.56 266 ASP B N 1
ATOM 6352 C CA . ASP B 1 266 ? -0.788 -16.719 -27.094 1 93.56 266 ASP B CA 1
ATOM 6353 C C . ASP B 1 266 ? -2.027 -16.625 -26.203 1 93.56 266 ASP B C 1
ATOM 6355 O O . ASP B 1 266 ? -2.867 -15.75 -26.406 1 93.56 266 ASP B O 1
ATOM 6359 N N . CYS B 1 267 ? -2.133 -17.562 -25.312 1 96.44 267 CYS B N 1
ATOM 6360 C CA . CYS B 1 267 ? -3.246 -17.531 -24.359 1 96.44 267 CYS B CA 1
ATOM 6361 C C . CYS B 1 267 ? -3.182 -16.266 -23.5 1 96.44 267 CYS B C 1
ATOM 6363 O O . CYS B 1 267 ? -4.203 -15.617 -23.266 1 96.44 267 CYS B O 1
ATOM 6365 N N . TYR B 1 268 ? -2.027 -15.891 -23.031 1 95.81 268 TYR B N 1
ATOM 6366 C CA . TYR B 1 268 ? -1.879 -14.672 -22.25 1 95.81 268 TYR B CA 1
ATOM 6367 C C . TYR B 1 268 ? -2.184 -13.438 -23.094 1 95.81 268 TYR B C 1
ATOM 6369 O O . TYR B 1 268 ? -2.779 -12.477 -22.609 1 95.81 268 TYR B O 1
ATOM 6377 N N . ARG B 1 269 ? -1.743 -13.461 -24.375 1 94.81 269 ARG B N 1
ATOM 6378 C CA . ARG B 1 269 ? -2.043 -12.352 -25.266 1 94.81 269 ARG B CA 1
ATOM 6379 C C . ARG B 1 269 ? -3.549 -12.195 -25.453 1 94.81 269 ARG B C 1
ATOM 6381 O O . ARG B 1 269 ? -4.051 -11.07 -25.547 1 94.81 269 ARG B O 1
ATOM 6388 N N . ARG B 1 270 ? -4.168 -13.305 -25.5 1 95 270 ARG B N 1
ATOM 6389 C CA . ARG B 1 270 ? -5.621 -13.273 -25.594 1 95 270 ARG B CA 1
ATOM 6390 C C . ARG B 1 270 ? -6.246 -12.664 -24.344 1 95 270 ARG B C 1
ATOM 6392 O O . ARG B 1 270 ? -7.227 -11.922 -24.438 1 95 270 ARG B O 1
ATOM 6399 N N . CYS B 1 271 ? -5.734 -12.984 -23.234 1 94.62 271 CYS B N 1
ATOM 6400 C CA . CYS B 1 271 ? -6.18 -12.391 -21.984 1 94.62 271 CYS B CA 1
ATOM 6401 C C . CYS B 1 271 ? -6.051 -10.875 -22.016 1 94.62 271 CYS B C 1
ATOM 6403 O O . CYS B 1 271 ? -6.988 -10.156 -21.656 1 94.62 271 CYS B O 1
ATOM 6405 N N . VAL B 1 272 ? -4.922 -10.359 -22.5 1 94.44 272 VAL B N 1
ATOM 6406 C CA . VAL B 1 272 ? -4.633 -8.93 -22.547 1 94.44 272 VAL B CA 1
ATOM 6407 C C . VAL B 1 272 ? -5.555 -8.242 -23.547 1 94.44 272 VAL B C 1
ATOM 6409 O O . VAL B 1 272 ? -5.977 -7.105 -23.344 1 94.44 272 VAL B O 1
ATOM 6412 N N . ARG B 1 273 ? -5.832 -8.938 -24.609 1 93.44 273 ARG B N 1
ATOM 6413 C CA . ARG B 1 273 ? -6.738 -8.391 -25.625 1 93.44 273 ARG B CA 1
ATOM 6414 C C . ARG B 1 273 ? -8.148 -8.227 -25.062 1 93.44 273 ARG B C 1
ATOM 6416 O O . ARG B 1 273 ? -8.828 -7.246 -25.359 1 93.44 273 ARG B O 1
ATOM 6423 N N . SER B 1 274 ? -8.531 -9.227 -24.281 1 92.06 274 SER B N 1
ATOM 6424 C CA . SER B 1 274 ? -9.867 -9.195 -23.703 1 92.06 274 SER B CA 1
ATOM 6425 C C . SER B 1 274 ? -9.961 -8.148 -22.594 1 92.06 274 SER B C 1
ATOM 6427 O O . SER B 1 274 ? -10.977 -7.461 -22.469 1 92.06 274 SER B O 1
ATOM 6429 N N . ASP B 1 275 ? -8.961 -8.078 -21.766 1 93.62 275 ASP B N 1
ATOM 6430 C CA . ASP B 1 275 ? -8.852 -7.102 -20.688 1 93.62 275 ASP B CA 1
ATOM 6431 C C . ASP B 1 275 ? -7.445 -6.516 -20.609 1 93.62 275 ASP B C 1
ATOM 6433 O O . ASP B 1 275 ? -6.586 -7.035 -19.891 1 93.62 275 ASP B O 1
ATOM 6437 N N . PRO B 1 276 ? -7.27 -5.391 -21.141 1 93.5 276 PRO B N 1
ATOM 6438 C CA . PRO B 1 276 ? -5.934 -4.801 -21.25 1 93.5 276 PRO B CA 1
ATOM 6439 C C . PRO B 1 276 ? -5.324 -4.449 -19.891 1 93.5 276 PRO B C 1
ATOM 6441 O O . PRO B 1 276 ? -4.113 -4.23 -19.797 1 93.5 276 PRO B O 1
ATOM 6444 N N . CYS B 1 277 ? -6.102 -4.426 -18.859 1 94.81 277 CYS B N 1
ATOM 6445 C CA . CYS B 1 277 ? -5.566 -4 -17.562 1 94.81 277 CYS B CA 1
ATOM 6446 C C . CYS B 1 277 ? -5.547 -5.16 -16.578 1 94.81 277 CYS B C 1
ATOM 6448 O O . CYS B 1 277 ? -5.449 -4.949 -15.367 1 94.81 277 CYS B O 1
ATOM 6450 N N . VAL B 1 278 ? -5.586 -6.336 -17.125 1 94.88 278 VAL B N 1
ATOM 6451 C CA . VAL B 1 278 ? -5.527 -7.531 -16.297 1 94.88 278 VAL B CA 1
ATOM 6452 C C . VAL B 1 278 ? -4.188 -7.59 -15.57 1 94.88 278 VAL B C 1
ATOM 6454 O O . VAL B 1 278 ? -3.148 -7.258 -16.141 1 94.88 278 VAL B O 1
ATOM 6457 N N . VAL B 1 279 ? -4.211 -7.965 -14.281 1 95.19 279 VAL B N 1
ATOM 6458 C CA . VAL B 1 279 ? -2.992 -7.984 -13.477 1 95.19 279 VAL B CA 1
ATOM 6459 C C . VAL B 1 279 ? -2.633 -9.422 -13.117 1 95.19 279 VAL B C 1
ATOM 6461 O O . VAL B 1 279 ? -1.462 -9.812 -13.172 1 95.19 279 VAL B O 1
ATOM 6464 N N . ASP B 1 280 ? -3.646 -10.242 -12.859 1 93.25 280 ASP B N 1
ATOM 6465 C CA . ASP B 1 280 ? -3.43 -11.625 -12.445 1 93.25 280 ASP B CA 1
ATOM 6466 C C . ASP B 1 280 ? -2.672 -12.406 -13.516 1 93.25 280 ASP B C 1
ATOM 6468 O O . ASP B 1 280 ? -3 -12.32 -14.703 1 93.25 280 ASP B O 1
ATOM 6472 N N . CYS B 1 281 ? -1.672 -13.047 -13.234 1 93.81 281 CYS B N 1
ATOM 6473 C CA . CYS B 1 281 ? -0.889 -13.977 -14.047 1 93.81 281 CYS B CA 1
ATOM 6474 C C . CYS B 1 281 ? -0.007 -13.219 -15.039 1 93.81 281 CYS B C 1
ATOM 6476 O O . CYS B 1 281 ? 0.678 -13.836 -15.852 1 93.81 281 CYS B O 1
ATOM 6478 N N . MET B 1 282 ? 0.038 -11.898 -14.953 1 96 282 MET B N 1
ATOM 6479 C CA . MET B 1 282 ? 0.846 -11.148 -15.914 1 96 282 MET B CA 1
ATOM 6480 C C . MET B 1 282 ? 2.33 -11.266 -15.586 1 96 282 MET B C 1
ATOM 6482 O O . MET B 1 282 ? 3.182 -11.039 -16.438 1 96 282 MET B O 1
ATOM 6486 N N . ASP B 1 283 ? 2.629 -11.617 -14.328 1 94.81 283 ASP B N 1
ATOM 6487 C CA . ASP B 1 283 ? 4.012 -11.945 -13.992 1 94.81 283 ASP B CA 1
ATOM 6488 C C . ASP B 1 283 ? 4.473 -13.203 -14.719 1 94.81 283 ASP B C 1
ATOM 6490 O O . ASP B 1 283 ? 5.609 -13.266 -15.195 1 94.81 283 ASP B O 1
ATOM 6494 N N . ALA B 1 284 ? 3.562 -14.141 -14.812 1 92.88 284 ALA B N 1
ATOM 6495 C CA . ALA B 1 284 ? 3.863 -15.367 -15.539 1 92.88 284 ALA B CA 1
ATOM 6496 C C . ALA B 1 284 ? 4.035 -15.094 -17.031 1 92.88 284 ALA B C 1
ATOM 6498 O O . ALA B 1 284 ? 4.902 -15.68 -17.688 1 92.88 284 ALA B O 1
ATOM 6499 N N . PHE B 1 285 ? 3.197 -14.195 -17.594 1 94.94 285 PHE B N 1
ATOM 6500 C CA . PHE B 1 285 ? 3.33 -13.781 -18.984 1 94.94 285 PHE B CA 1
ATOM 6501 C C . PHE B 1 285 ? 4.684 -13.125 -19.234 1 94.94 285 PHE B C 1
ATOM 6503 O O . PHE B 1 285 ? 5.367 -13.438 -20.203 1 94.94 285 PHE B O 1
ATOM 6510 N N . ALA B 1 286 ? 5.051 -12.273 -18.25 1 94.06 286 ALA B N 1
ATOM 6511 C CA . ALA B 1 286 ? 6.34 -11.594 -18.328 1 94.06 286 ALA B CA 1
ATOM 6512 C C . ALA B 1 286 ? 7.488 -12.602 -18.344 1 94.06 286 ALA B C 1
ATOM 6514 O O . ALA B 1 286 ? 8.461 -12.43 -19.078 1 94.06 286 ALA B O 1
ATOM 6515 N N . ALA B 1 287 ? 7.391 -13.609 -17.578 1 87.75 287 ALA B N 1
ATOM 6516 C CA . ALA B 1 287 ? 8.43 -14.625 -17.469 1 87.75 287 ALA B CA 1
ATOM 6517 C C . ALA B 1 287 ? 8.586 -15.391 -18.797 1 87.75 287 ALA B C 1
ATOM 6519 O O . ALA B 1 287 ? 9.672 -15.859 -19.125 1 87.75 287 ALA B O 1
ATOM 6520 N N . LEU B 1 288 ? 7.508 -15.461 -19.531 1 86.06 288 LEU B N 1
ATOM 6521 C CA . LEU B 1 288 ? 7.535 -16.188 -20.781 1 86.06 288 LEU B CA 1
ATOM 6522 C C . LEU B 1 288 ? 8.133 -15.336 -21.906 1 86.06 288 LEU B C 1
ATOM 6524 O O . LEU B 1 288 ? 8.68 -15.867 -22.875 1 86.06 288 LEU B O 1
ATOM 6528 N N . LEU B 1 289 ? 7.922 -13.969 -21.781 1 83.12 289 LEU B N 1
ATOM 6529 C CA . LEU B 1 289 ? 8.375 -13.062 -22.828 1 83.12 289 LEU B CA 1
ATOM 6530 C C . LEU B 1 289 ? 9.898 -12.93 -22.797 1 83.12 289 LEU B C 1
ATOM 6532 O O . LEU B 1 289 ? 10.484 -12.336 -23.703 1 83.12 289 LEU B O 1
ATOM 6536 N N . ASN B 1 290 ? 10.656 -14.039 -22.688 1 64.5 290 ASN B N 1
ATOM 6537 C CA . ASN B 1 290 ? 12.109 -14.164 -22.609 1 64.5 290 ASN B CA 1
ATOM 6538 C C . ASN B 1 290 ? 12.805 -13.102 -23.469 1 64.5 290 ASN B C 1
ATOM 6540 O O . ASN B 1 290 ? 12.516 -12.969 -24.656 1 64.5 290 ASN B O 1
ATOM 6544 N N . GLY B 1 291 ? 13.617 -12.125 -22.828 1 62.5 291 GLY B N 1
ATOM 6545 C CA . GLY B 1 291 ? 14.461 -11.133 -23.484 1 62.5 291 GLY B CA 1
ATOM 6546 C C . GLY B 1 291 ? 13.875 -9.734 -23.453 1 62.5 291 GLY B C 1
ATOM 6547 O O . GLY B 1 291 ? 12.703 -9.555 -23.125 1 62.5 291 GLY B O 1
ATOM 6548 N N . PRO B 1 292 ? 14.789 -8.781 -23.516 1 62.75 292 PRO B N 1
ATOM 6549 C CA . PRO B 1 292 ? 14.305 -7.398 -23.578 1 62.75 292 PRO B CA 1
ATOM 6550 C C . PRO B 1 292 ? 13.484 -7.121 -24.844 1 62.75 292 PRO B C 1
ATOM 6552 O O . PRO B 1 292 ? 13.984 -7.285 -25.953 1 62.75 292 PRO B O 1
ATOM 6555 N N . SER B 1 293 ? 12.148 -7.215 -24.781 1 76.75 293 SER B N 1
ATOM 6556 C CA . SER B 1 293 ? 11.25 -7.023 -25.922 1 76.75 293 SER B CA 1
ATOM 6557 C C . SER B 1 293 ? 10.328 -5.832 -25.703 1 76.75 293 SER B C 1
ATOM 6559 O O . SER B 1 293 ? 10.148 -5.379 -24.562 1 76.75 293 SER B O 1
ATOM 6561 N N . VAL B 1 294 ? 9.945 -5.289 -26.797 1 84.88 294 VAL B N 1
ATOM 6562 C CA . VAL B 1 294 ? 9 -4.184 -26.797 1 84.88 294 VAL B CA 1
ATOM 6563 C C . VAL B 1 294 ? 7.719 -4.598 -26.062 1 84.88 294 VAL B C 1
ATOM 6565 O O . VAL B 1 294 ? 7.145 -3.809 -25.312 1 84.88 294 VAL B O 1
ATOM 6568 N N . GLU B 1 295 ? 7.461 -5.871 -26.234 1 90.62 295 GLU B N 1
ATOM 6569 C CA . GLU B 1 295 ? 6.23 -6.375 -25.625 1 90.62 295 GLU B CA 1
ATOM 6570 C C . GLU B 1 295 ? 6.359 -6.453 -24.109 1 90.62 295 GLU B C 1
ATOM 6572 O O . GLU B 1 295 ? 5.426 -6.105 -23.391 1 90.62 295 GLU B O 1
ATOM 6577 N N . LEU B 1 296 ? 7.457 -6.887 -23.641 1 92.38 296 LEU B N 1
ATOM 6578 C CA . LEU B 1 296 ? 7.691 -6.965 -22.203 1 92.38 296 LEU B CA 1
ATOM 6579 C C . LEU B 1 296 ? 7.711 -5.574 -21.578 1 92.38 296 LEU B C 1
ATOM 6581 O O . LEU B 1 296 ? 7.141 -5.363 -20.5 1 92.38 296 LEU B O 1
ATOM 6585 N N . ASN B 1 297 ? 8.328 -4.652 -22.266 1 93.38 297 ASN B N 1
ATOM 6586 C CA . ASN B 1 297 ? 8.367 -3.275 -21.781 1 93.38 297 ASN B CA 1
ATOM 6587 C C . ASN B 1 297 ? 6.969 -2.676 -21.688 1 93.38 297 ASN B C 1
ATOM 6589 O O . ASN B 1 297 ? 6.645 -2.012 -20.703 1 93.38 297 ASN B O 1
ATOM 6593 N N . ALA B 1 298 ? 6.223 -2.93 -22.688 1 94.81 298 ALA B N 1
ATOM 6594 C CA . ALA B 1 298 ? 4.859 -2.406 -22.703 1 94.81 298 ALA B CA 1
ATOM 6595 C C . ALA B 1 298 ? 4.027 -3.012 -21.578 1 94.81 298 ALA B C 1
ATOM 6597 O O . ALA B 1 298 ? 3.268 -2.307 -20.906 1 94.81 298 ALA B O 1
ATOM 6598 N N . LEU B 1 299 ? 4.195 -4.281 -21.422 1 95.5 299 LEU B N 1
ATOM 6599 C CA . LEU B 1 299 ? 3.471 -4.984 -20.359 1 95.5 299 LEU B CA 1
ATOM 6600 C C . LEU B 1 299 ? 3.84 -4.434 -18.984 1 95.5 299 LEU B C 1
ATOM 6602 O O . LEU B 1 299 ? 2.961 -4.148 -18.172 1 95.5 299 LEU B O 1
ATOM 6606 N N . VAL B 1 300 ? 5.098 -4.23 -18.734 1 95.88 300 VAL B N 1
ATOM 6607 C CA . VAL B 1 300 ? 5.598 -3.783 -17.453 1 95.88 300 VAL B CA 1
ATOM 6608 C C . VAL B 1 300 ? 5.137 -2.354 -17.172 1 95.88 300 VAL B C 1
ATOM 6610 O O . VAL B 1 300 ? 4.691 -2.033 -16.078 1 95.88 300 VAL B O 1
ATOM 6613 N N . ASN B 1 301 ? 5.23 -1.497 -18.156 1 95.56 301 ASN B N 1
ATOM 6614 C CA . ASN B 1 301 ? 4.781 -0.117 -18 1 95.56 301 ASN B CA 1
ATOM 6615 C C . ASN B 1 301 ? 3.293 -0.045 -17.672 1 95.56 301 ASN B C 1
ATOM 6617 O O . ASN B 1 301 ? 2.879 0.728 -16.812 1 95.56 301 ASN B O 1
ATOM 6621 N N . ASN B 1 302 ? 2.551 -0.87 -18.391 1 95.62 302 ASN B N 1
ATOM 6622 C CA . ASN B 1 302 ? 1.114 -0.92 -18.141 1 95.62 302 ASN B CA 1
ATOM 6623 C C . ASN B 1 302 ? 0.808 -1.375 -16.719 1 95.62 302 ASN B C 1
ATOM 6625 O O . ASN B 1 302 ? -0.045 -0.793 -16.047 1 95.62 302 ASN B O 1
ATOM 6629 N N . LEU B 1 303 ? 1.481 -2.365 -16.234 1 96.12 303 LEU B N 1
ATOM 6630 C CA . LEU B 1 303 ? 1.27 -2.924 -14.914 1 96.12 303 LEU B CA 1
ATOM 6631 C C . LEU B 1 303 ? 1.655 -1.918 -13.828 1 96.12 303 LEU B C 1
ATOM 6633 O O . LEU B 1 303 ? 0.913 -1.72 -12.867 1 96.12 303 LEU B O 1
ATOM 6637 N N . LEU B 1 304 ? 2.795 -1.236 -14.008 1 94.25 304 LEU B N 1
ATOM 6638 C CA . LEU B 1 304 ? 3.279 -0.3 -13 1 94.25 304 LEU B CA 1
ATOM 6639 C C . LEU B 1 304 ? 2.406 0.95 -12.953 1 94.25 304 LEU B C 1
ATOM 6641 O O . LEU B 1 304 ? 2.227 1.548 -11.891 1 94.25 304 LEU B O 1
ATOM 6645 N N . GLU B 1 305 ? 1.838 1.297 -14.055 1 92.81 305 GLU B N 1
ATOM 6646 C CA . GLU B 1 305 ? 0.975 2.473 -14.117 1 92.81 305 GLU B CA 1
ATOM 6647 C C . GLU B 1 305 ? -0.385 2.195 -13.484 1 92.81 305 GLU B C 1
ATOM 6649 O O . GLU B 1 305 ? -0.931 3.047 -12.781 1 92.81 305 GLU B O 1
ATOM 6654 N N . ASN B 1 306 ? -0.863 0.964 -13.68 1 92.5 306 ASN B N 1
ATOM 6655 C CA . ASN B 1 306 ? -2.258 0.708 -13.336 1 92.5 306 ASN B CA 1
ATOM 6656 C C . ASN B 1 306 ? -2.383 -0.07 -12.031 1 92.5 306 ASN B C 1
ATOM 6658 O O . ASN B 1 306 ? -3.426 -0.027 -11.375 1 92.5 306 ASN B O 1
ATOM 6662 N N . ALA B 1 307 ? -1.334 -0.782 -11.68 1 94 307 ALA B N 1
ATOM 6663 C CA . ALA B 1 307 ? -1.435 -1.616 -10.492 1 94 307 ALA B CA 1
ATOM 6664 C C . ALA B 1 307 ? -0.112 -1.646 -9.727 1 94 307 ALA B C 1
ATOM 6666 O O . ALA B 1 307 ? 0.442 -2.719 -9.477 1 94 307 ALA B O 1
ATOM 6667 N N . PRO B 1 308 ? 0.369 -0.53 -9.258 1 90.56 308 PRO B N 1
ATOM 6668 C CA . PRO B 1 308 ? 1.646 -0.48 -8.547 1 90.56 308 PRO B CA 1
ATOM 6669 C C . PRO B 1 308 ? 1.591 -1.176 -7.188 1 90.56 308 PRO B C 1
ATOM 6671 O O . PRO B 1 308 ? 2.633 -1.483 -6.605 1 90.56 308 PRO B O 1
ATOM 6674 N N . GLY B 1 309 ? 0.447 -1.471 -6.711 1 90 309 GLY B N 1
ATOM 6675 C CA . GLY B 1 309 ? 0.314 -2.09 -5.402 1 90 309 GLY B CA 1
ATOM 6676 C C . GLY B 1 309 ? 0.245 -3.604 -5.461 1 90 309 GLY B C 1
ATOM 6677 O O . GLY B 1 309 ? 0.092 -4.262 -4.43 1 90 309 GLY B O 1
ATOM 6678 N N . ARG B 1 310 ? 0.416 -4.199 -6.594 1 94.62 310 ARG B N 1
ATOM 6679 C CA . ARG B 1 310 ? 0.321 -5.645 -6.777 1 94.62 310 ARG B CA 1
ATOM 6680 C C . ARG B 1 310 ? 1.7 -6.262 -6.988 1 94.62 310 ARG B C 1
ATOM 6682 O O . ARG B 1 310 ? 2.553 -5.672 -7.66 1 94.62 310 ARG B O 1
ATOM 6689 N N . ALA B 1 311 ? 1.947 -7.41 -6.449 1 96.25 311 ALA B N 1
ATOM 6690 C CA . ALA B 1 311 ? 3.23 -8.102 -6.555 1 96.25 311 ALA B CA 1
ATOM 6691 C C . ALA B 1 311 ? 3.537 -8.477 -8 1 96.25 311 ALA B C 1
ATOM 6693 O O . ALA B 1 311 ? 4.699 -8.469 -8.422 1 96.25 311 ALA B O 1
ATOM 6694 N N . GLU B 1 312 ? 2.539 -8.719 -8.781 1 97.06 312 GLU B N 1
ATOM 6695 C CA . GLU B 1 312 ? 2.707 -9.102 -10.18 1 97.06 312 GLU B CA 1
ATOM 6696 C C . GLU B 1 312 ? 3.441 -8.016 -10.961 1 97.06 312 GLU B C 1
ATOM 6698 O O . GLU B 1 312 ? 4.305 -8.312 -11.781 1 97.06 312 GLU B O 1
ATOM 6703 N N . SER B 1 313 ? 3.107 -6.766 -10.648 1 96.88 313 SER B N 1
ATOM 6704 C CA . SER B 1 313 ? 3.697 -5.633 -11.352 1 96.88 313 SER B CA 1
ATOM 6705 C C . SER B 1 313 ? 5.199 -5.555 -11.117 1 96.88 313 SER B C 1
ATOM 6707 O O . SER B 1 313 ? 5.977 -5.379 -12.055 1 96.88 313 SER B O 1
ATOM 6709 N N . TRP B 1 314 ? 5.574 -5.816 -9.961 1 96.69 314 TRP B N 1
ATOM 6710 C CA . TRP B 1 314 ? 6.98 -5.668 -9.602 1 96.69 314 TRP B CA 1
ATOM 6711 C C . TRP B 1 314 ? 7.773 -6.914 -9.984 1 96.69 314 TRP B C 1
ATOM 6713 O O . TRP B 1 314 ? 8.953 -6.828 -10.32 1 96.69 314 TRP B O 1
ATOM 6723 N N . SER B 1 315 ? 7.168 -8.055 -9.93 1 96.81 315 SER B N 1
ATOM 6724 C CA . SER B 1 315 ? 7.809 -9.258 -10.453 1 96.81 315 SER B CA 1
ATOM 6725 C C . SER B 1 315 ? 8.078 -9.125 -11.953 1 96.81 315 SER B C 1
ATOM 6727 O O . SER B 1 315 ? 9.141 -9.523 -12.43 1 96.81 315 SER B O 1
ATOM 6729 N N . ALA B 1 316 ? 7.113 -8.594 -12.641 1 96.62 316 ALA B N 1
ATOM 6730 C CA . ALA B 1 316 ? 7.301 -8.359 -14.078 1 96.62 316 ALA B CA 1
ATOM 6731 C C . ALA B 1 316 ? 8.422 -7.355 -14.328 1 96.62 316 ALA B C 1
ATOM 6733 O O . ALA B 1 316 ? 9.227 -7.531 -15.25 1 96.62 316 ALA B O 1
ATOM 6734 N N . ALA B 1 317 ? 8.531 -6.332 -13.523 1 96.06 317 ALA B N 1
ATOM 6735 C CA . ALA B 1 317 ? 9.602 -5.344 -13.633 1 96.06 317 ALA B CA 1
ATOM 6736 C C . ALA B 1 317 ? 10.961 -5.977 -13.367 1 96.06 317 ALA B C 1
ATOM 6738 O O . ALA B 1 317 ? 11.945 -5.645 -14.039 1 96.06 317 ALA B O 1
ATOM 6739 N N . ALA B 1 318 ? 10.977 -6.84 -12.383 1 96 318 ALA B N 1
ATOM 6740 C CA . ALA B 1 318 ? 12.219 -7.547 -12.07 1 96 318 ALA B CA 1
ATOM 6741 C C . ALA B 1 318 ? 12.688 -8.375 -13.266 1 96 318 ALA B C 1
ATOM 6743 O O . ALA B 1 318 ? 13.875 -8.367 -13.602 1 96 318 ALA B O 1
ATOM 6744 N N . LEU B 1 319 ? 11.773 -8.969 -13.891 1 93.44 319 LEU B N 1
ATOM 6745 C CA . LEU B 1 319 ? 12.102 -9.797 -15.047 1 93.44 319 LEU B CA 1
ATOM 6746 C C . LEU B 1 319 ? 12.578 -8.938 -16.219 1 93.44 319 LEU B C 1
ATOM 6748 O O . LEU B 1 319 ? 13.492 -9.328 -16.938 1 93.44 319 LEU B O 1
ATOM 6752 N N . TYR B 1 320 ? 11.969 -7.805 -16.375 1 93.25 320 TYR B N 1
ATOM 6753 C CA . TYR B 1 320 ? 12.383 -6.867 -17.406 1 93.25 320 TYR B CA 1
ATOM 6754 C C . TYR B 1 320 ? 13.828 -6.43 -17.203 1 93.25 320 TYR B C 1
ATOM 6756 O O . TYR B 1 320 ? 14.641 -6.477 -18.125 1 93.25 320 TYR B O 1
ATOM 6764 N N . TRP B 1 321 ? 14.18 -6.086 -16 1 92.75 321 TRP B N 1
ATOM 6765 C CA . TRP B 1 321 ? 15.523 -5.59 -15.727 1 92.75 321 TRP B CA 1
ATOM 6766 C C . TRP B 1 321 ? 16.547 -6.727 -15.742 1 92.75 321 TRP B C 1
ATOM 6768 O O . TRP B 1 321 ? 17.703 -6.523 -16.109 1 92.75 321 TRP B O 1
ATOM 6778 N N . GLU B 1 322 ? 16.141 -7.887 -15.391 1 89.81 322 GLU B N 1
ATOM 6779 C CA . GLU B 1 322 ? 17 -9.055 -15.57 1 89.81 322 GLU B CA 1
ATOM 6780 C C . GLU B 1 322 ? 17.359 -9.258 -17.031 1 89.81 322 GLU B C 1
ATOM 6782 O O . GLU B 1 322 ? 18.516 -9.562 -17.359 1 89.81 322 GLU B O 1
ATOM 6787 N N . SER B 1 323 ? 16.375 -9.117 -17.844 1 84.81 323 SER B N 1
ATOM 6788 C CA . SER B 1 323 ? 16.578 -9.305 -19.281 1 84.81 323 SER B CA 1
ATOM 6789 C C . SER B 1 323 ? 17.516 -8.242 -19.844 1 84.81 323 SER B C 1
ATOM 6791 O O . SER B 1 323 ? 18.172 -8.461 -20.859 1 84.81 323 SER B O 1
ATOM 6793 N N . ARG B 1 324 ? 17.594 -7.105 -19.125 1 85 324 ARG B N 1
ATOM 6794 C CA . ARG B 1 324 ? 18.469 -6.016 -19.547 1 85 324 ARG B CA 1
ATOM 6795 C C . ARG B 1 324 ? 19.859 -6.176 -18.953 1 85 324 ARG B C 1
ATOM 6797 O O . ARG B 1 324 ? 20.75 -5.383 -19.25 1 85 324 ARG B O 1
ATOM 6804 N N . GLY B 1 325 ? 20 -7.152 -18.094 1 85 325 GLY B N 1
ATOM 6805 C CA . GLY B 1 325 ? 21.312 -7.469 -17.562 1 85 325 GLY B CA 1
ATOM 6806 C C . GLY B 1 325 ? 21.609 -6.75 -16.25 1 85 325 GLY B C 1
ATOM 6807 O O . GLY B 1 325 ? 22.719 -6.871 -15.711 1 85 325 GLY B O 1
ATOM 6808 N N . ASP B 1 326 ? 20.625 -6 -15.805 1 89.38 326 ASP B N 1
ATOM 6809 C CA . ASP B 1 326 ? 20.812 -5.312 -14.531 1 89.38 326 ASP B CA 1
ATOM 6810 C C . ASP B 1 326 ? 20.266 -6.137 -13.367 1 89.38 326 ASP B C 1
ATOM 6812 O O . ASP B 1 326 ? 19.172 -5.875 -12.883 1 89.38 326 ASP B O 1
ATOM 6816 N N . ALA B 1 327 ? 21.062 -6.949 -12.805 1 91 327 ALA B N 1
ATOM 6817 C CA . ALA B 1 327 ? 20.656 -7.93 -11.805 1 91 327 ALA B CA 1
ATOM 6818 C C . ALA B 1 327 ? 20.359 -7.258 -10.461 1 91 327 ALA B C 1
ATOM 6820 O O . ALA B 1 327 ? 19.438 -7.66 -9.742 1 91 327 ALA B O 1
ATOM 6821 N N . GLU B 1 328 ? 21.094 -6.301 -10.164 1 90.12 328 GLU B N 1
ATOM 6822 C CA . GLU B 1 328 ? 20.922 -5.637 -8.875 1 90.12 328 GLU B CA 1
ATOM 6823 C C . GLU B 1 328 ? 19.578 -4.898 -8.82 1 90.12 328 GLU B C 1
ATOM 6825 O O . GLU B 1 328 ? 18.859 -5 -7.832 1 90.12 328 GLU B O 1
ATOM 6830 N N . LYS B 1 329 ? 19.328 -4.234 -9.898 1 92.38 329 LYS B N 1
ATOM 6831 C CA . LYS B 1 329 ? 18.047 -3.555 -9.969 1 92.38 329 LYS B CA 1
ATOM 6832 C C . LYS B 1 329 ? 16.891 -4.559 -9.992 1 92.38 329 LYS B C 1
ATOM 6834 O O . LYS B 1 329 ? 15.859 -4.344 -9.352 1 92.38 329 LYS B O 1
ATOM 6839 N N . ALA B 1 330 ? 17.047 -5.609 -10.703 1 95.81 330 ALA B N 1
ATOM 6840 C CA . ALA B 1 330 ? 16.047 -6.668 -10.781 1 95.81 330 ALA B CA 1
ATOM 6841 C C . ALA B 1 330 ? 15.773 -7.266 -9.398 1 95.81 330 ALA B C 1
ATOM 6843 O O . ALA B 1 330 ? 14.625 -7.504 -9.031 1 95.81 330 ALA B O 1
ATOM 6844 N N . LEU B 1 331 ? 16.859 -7.422 -8.68 1 95.44 331 LEU B N 1
ATOM 6845 C CA . LEU B 1 331 ? 16.734 -8.008 -7.348 1 95.44 331 LEU B CA 1
ATOM 6846 C C . LEU B 1 331 ? 15.969 -7.078 -6.414 1 95.44 331 LEU B C 1
ATOM 6848 O O . LEU B 1 331 ? 15.156 -7.535 -5.613 1 95.44 331 LEU B O 1
ATOM 6852 N N . SER B 1 332 ? 16.188 -5.824 -6.527 1 92.5 332 SER B N 1
ATOM 6853 C CA . SER B 1 332 ? 15.461 -4.855 -5.707 1 92.5 332 SER B CA 1
ATOM 6854 C C . SER B 1 332 ? 13.969 -4.898 -5.996 1 92.5 332 SER B C 1
ATOM 6856 O O . SER B 1 332 ? 13.148 -4.793 -5.074 1 92.5 332 SER B O 1
ATOM 6858 N N . PHE B 1 333 ? 13.57 -5.105 -7.246 1 95.69 333 PHE B N 1
ATOM 6859 C CA . PHE B 1 333 ? 12.164 -5.152 -7.629 1 95.69 333 PHE B CA 1
ATOM 6860 C C . PHE B 1 333 ? 11.531 -6.473 -7.203 1 95.69 333 PHE B C 1
ATOM 6862 O O . PHE B 1 333 ? 10.367 -6.504 -6.801 1 95.69 333 PHE B O 1
ATOM 6869 N N . ALA B 1 334 ? 12.297 -7.508 -7.258 1 96.75 334 ALA B N 1
ATOM 6870 C CA . ALA B 1 334 ? 11.789 -8.789 -6.785 1 96.75 334 ALA B CA 1
ATOM 6871 C C . ALA B 1 334 ? 11.555 -8.766 -5.277 1 96.75 334 ALA B C 1
ATOM 6873 O O . ALA B 1 334 ? 10.594 -9.367 -4.785 1 96.75 334 ALA B O 1
ATOM 6874 N N . GLU B 1 335 ? 12.445 -8.094 -4.605 1 94.25 335 GLU B N 1
ATOM 6875 C CA . GLU B 1 335 ? 12.273 -7.938 -3.164 1 94.25 335 GLU B CA 1
ATOM 6876 C C . GLU B 1 335 ? 11.039 -7.102 -2.838 1 94.25 335 GLU B C 1
ATOM 6878 O O . GLU B 1 335 ? 10.305 -7.41 -1.899 1 94.25 335 GLU B O 1
ATOM 6883 N N . ARG B 1 336 ? 10.828 -6.082 -3.602 1 91.75 336 ARG B N 1
ATOM 6884 C CA . ARG B 1 336 ? 9.625 -5.277 -3.432 1 91.75 336 ARG B CA 1
ATOM 6885 C C . ARG B 1 336 ? 8.367 -6.117 -3.641 1 91.75 336 ARG B C 1
ATOM 6887 O O . ARG B 1 336 ? 7.395 -5.977 -2.9 1 91.75 336 ARG B O 1
ATOM 6894 N N . ALA B 1 337 ? 8.383 -6.965 -4.652 1 96 337 ALA B N 1
ATOM 6895 C CA . ALA B 1 337 ? 7.254 -7.848 -4.918 1 96 337 ALA B CA 1
ATOM 6896 C C . ALA B 1 337 ? 6.98 -8.766 -3.732 1 96 337 ALA B C 1
ATOM 6898 O O . ALA B 1 337 ? 5.832 -8.961 -3.334 1 96 337 ALA B O 1
ATOM 6899 N N . SER B 1 338 ? 8.047 -9.289 -3.158 1 94.12 338 SER B N 1
ATOM 6900 C CA . SER B 1 338 ? 7.914 -10.188 -2.02 1 94.12 338 SER B CA 1
ATOM 6901 C C . SER B 1 338 ? 7.426 -9.453 -0.779 1 94.12 338 SER B C 1
ATOM 6903 O O . SER B 1 338 ? 6.73 -10.023 0.062 1 94.12 338 SER B O 1
ATOM 6905 N N . ASP B 1 339 ? 7.742 -8.141 -0.641 1 88.19 339 ASP B N 1
ATOM 6906 C CA . ASP B 1 339 ? 7.297 -7.324 0.483 1 88.19 339 ASP B CA 1
ATOM 6907 C C . ASP B 1 339 ? 5.797 -7.043 0.398 1 88.19 339 ASP B C 1
ATOM 6909 O O . ASP B 1 339 ? 5.117 -6.957 1.423 1 88.19 339 ASP B O 1
ATOM 6913 N N . ILE B 1 340 ? 5.375 -6.891 -0.792 1 90.25 340 ILE B N 1
ATOM 6914 C CA . ILE B 1 340 ? 3.957 -6.625 -1.016 1 90.25 340 ILE B CA 1
ATOM 6915 C C . ILE B 1 340 ? 3.143 -7.879 -0.716 1 90.25 340 ILE B C 1
ATOM 6917 O O . ILE B 1 340 ? 2.111 -7.812 -0.042 1 90.25 340 ILE B O 1
ATOM 6921 N N . ASP B 1 341 ? 3.633 -9.008 -1.209 1 92.31 341 ASP B N 1
ATOM 6922 C CA . ASP B 1 341 ? 2.988 -10.297 -0.976 1 92.31 341 ASP B CA 1
ATOM 6923 C C . ASP B 1 341 ? 4.023 -11.391 -0.708 1 92.31 341 ASP B C 1
ATOM 6925 O O . ASP B 1 341 ? 4.66 -11.891 -1.638 1 92.31 341 ASP B O 1
ATOM 6929 N N . ASP B 1 342 ? 4.102 -11.828 0.46 1 89.69 342 ASP B N 1
ATOM 6930 C CA . ASP B 1 342 ? 5.125 -12.789 0.866 1 89.69 342 ASP B CA 1
ATOM 6931 C C . ASP B 1 342 ? 4.801 -14.188 0.343 1 89.69 342 ASP B C 1
ATOM 6933 O O . ASP B 1 342 ? 5.645 -15.086 0.391 1 89.69 342 ASP B O 1
ATOM 6937 N N . GLN B 1 343 ? 3.607 -14.328 -0.281 1 90.31 343 GLN B N 1
ATOM 6938 C CA . GLN B 1 343 ? 3.203 -15.633 -0.802 1 90.31 343 GLN B CA 1
ATOM 6939 C C . GLN B 1 343 ? 3.299 -15.672 -2.324 1 90.31 343 GLN B C 1
ATOM 6941 O O . GLN B 1 343 ? 2.852 -16.625 -2.957 1 90.31 343 GLN B O 1
ATOM 6946 N N . HIS B 1 344 ? 3.873 -14.656 -2.818 1 93.88 344 HIS B N 1
ATOM 6947 C CA . HIS B 1 344 ? 3.971 -14.57 -4.27 1 93.88 344 HIS B CA 1
ATOM 6948 C C . HIS B 1 344 ? 5.094 -15.461 -4.801 1 93.88 344 HIS B C 1
ATOM 6950 O O . HIS B 1 344 ? 6.258 -15.055 -4.812 1 93.88 344 HIS B O 1
ATOM 6956 N N . VAL B 1 345 ? 4.828 -16.5 -5.402 1 92.56 345 VAL B N 1
ATOM 6957 C CA . VAL B 1 345 ? 5.77 -17.547 -5.797 1 92.56 345 VAL B CA 1
ATOM 6958 C C . VAL B 1 345 ? 6.75 -17 -6.828 1 92.56 345 VAL B C 1
ATOM 6960 O O . VAL B 1 345 ? 7.961 -17.234 -6.723 1 92.56 345 VAL B O 1
ATOM 6963 N N . THR B 1 346 ? 6.273 -16.281 -7.785 1 93.25 346 THR B N 1
ATOM 6964 C CA . THR B 1 346 ? 7.121 -15.773 -8.859 1 93.25 346 THR B CA 1
ATOM 6965 C C . THR B 1 346 ? 8.211 -14.859 -8.305 1 93.25 346 THR B C 1
ATOM 6967 O O . THR B 1 346 ? 9.336 -14.859 -8.797 1 93.25 346 THR B O 1
ATOM 6970 N N . ALA B 1 347 ? 7.832 -14.117 -7.34 1 95.69 347 ALA B N 1
ATOM 6971 C CA . ALA B 1 347 ? 8.812 -13.234 -6.727 1 95.69 347 ALA B CA 1
ATOM 6972 C C . ALA B 1 347 ? 9.961 -14.023 -6.098 1 95.69 347 ALA B C 1
ATOM 6974 O O . ALA B 1 347 ? 11.133 -13.68 -6.273 1 95.69 347 ALA B O 1
ATOM 6975 N N . HIS B 1 348 ? 9.648 -15.078 -5.438 1 95.88 348 HIS B N 1
ATOM 6976 C CA . HIS B 1 348 ? 10.656 -15.906 -4.785 1 95.88 348 HIS B CA 1
ATOM 6977 C C . HIS B 1 348 ? 11.5 -16.656 -5.809 1 95.88 348 HIS B C 1
ATOM 6979 O O . HIS B 1 348 ? 12.719 -16.781 -5.645 1 95.88 348 HIS B O 1
ATOM 6985 N N . VAL B 1 349 ? 10.898 -17.094 -6.805 1 94.5 349 VAL B N 1
ATOM 6986 C CA . VAL B 1 349 ? 11.617 -17.797 -7.863 1 94.5 349 VAL B CA 1
ATOM 6987 C C . VAL B 1 349 ? 12.57 -16.828 -8.562 1 94.5 349 VAL B C 1
ATOM 6989 O O . VAL B 1 349 ? 13.734 -17.156 -8.797 1 94.5 349 VAL B O 1
ATOM 6992 N N . THR B 1 350 ? 12.086 -15.711 -8.867 1 94.5 350 THR B N 1
ATOM 6993 C CA . THR B 1 350 ? 12.906 -14.703 -9.523 1 94.5 350 THR B CA 1
ATOM 6994 C C . THR B 1 350 ? 14.078 -14.289 -8.641 1 94.5 350 THR B C 1
ATOM 6996 O O . THR B 1 350 ? 15.203 -14.148 -9.125 1 94.5 350 THR B O 1
ATOM 6999 N N . LYS B 1 351 ? 13.812 -14.117 -7.402 1 96.19 351 LYS B N 1
ATOM 7000 C CA . LYS B 1 351 ? 14.891 -13.805 -6.465 1 96.19 351 LYS B CA 1
ATOM 7001 C C . LYS B 1 351 ? 15.953 -14.898 -6.473 1 96.19 351 LYS B C 1
ATOM 7003 O O . LYS B 1 351 ? 17.156 -14.609 -6.449 1 96.19 351 LYS B O 1
ATOM 7008 N N . GLY B 1 352 ? 15.5 -16.109 -6.473 1 96.38 352 GLY B N 1
ATOM 7009 C CA . GLY B 1 352 ? 16.422 -17.234 -6.512 1 96.38 352 GLY B CA 1
ATOM 7010 C C . GLY B 1 352 ? 17.344 -17.203 -7.723 1 96.38 352 GLY B C 1
ATOM 7011 O O . GLY B 1 352 ? 18.562 -17.281 -7.586 1 96.38 352 GLY B O 1
ATOM 7012 N N . TYR B 1 353 ? 16.797 -17 -8.82 1 93 353 TYR B N 1
ATOM 7013 C CA . TYR B 1 353 ? 17.594 -16.984 -10.047 1 93 353 TYR B CA 1
ATOM 7014 C C . TYR B 1 353 ? 18.531 -15.789 -10.07 1 93 353 TYR B C 1
ATOM 7016 O O . TYR B 1 353 ? 19.672 -15.891 -10.523 1 93 353 TYR B O 1
ATOM 7024 N N . LEU B 1 354 ? 18.047 -14.703 -9.617 1 94.94 354 LEU B N 1
ATOM 7025 C CA . LEU B 1 354 ? 18.875 -13.5 -9.594 1 94.94 354 LEU B CA 1
ATOM 7026 C C . LEU B 1 354 ? 20.031 -13.656 -8.609 1 94.94 354 LEU B C 1
ATOM 7028 O O . LEU B 1 354 ? 21.141 -13.195 -8.867 1 94.94 354 LEU B O 1
ATOM 7032 N N . ARG B 1 355 ? 19.766 -14.305 -7.539 1 96.12 355 ARG B N 1
ATOM 7033 C CA . ARG B 1 355 ? 20.828 -14.57 -6.57 1 96.12 355 ARG B CA 1
ATOM 7034 C C . ARG B 1 355 ? 21.875 -15.508 -7.148 1 96.12 355 ARG B C 1
ATOM 7036 O O . ARG B 1 355 ? 23.078 -15.352 -6.879 1 96.12 355 ARG B O 1
ATOM 7043 N N . LEU B 1 356 ? 21.469 -16.453 -7.91 1 93.12 356 LEU B N 1
ATOM 7044 C CA . LEU B 1 356 ? 22.406 -17.328 -8.594 1 93.12 356 LEU B CA 1
ATOM 7045 C C . LEU B 1 356 ? 23.281 -16.562 -9.578 1 93.12 356 LEU B C 1
ATOM 7047 O O . LEU B 1 356 ? 24.484 -16.766 -9.641 1 93.12 356 LEU B O 1
ATOM 7051 N N . LYS B 1 357 ? 22.641 -15.695 -10.25 1 88.56 357 LYS B N 1
ATOM 7052 C CA . LYS B 1 357 ? 23.359 -14.867 -11.219 1 88.56 357 LYS B CA 1
ATOM 7053 C C . LYS B 1 357 ? 24.375 -13.969 -10.516 1 88.56 357 LYS B C 1
ATOM 7055 O O . LYS B 1 357 ? 25.438 -13.672 -11.078 1 88.56 357 LYS B O 1
ATOM 7060 N N . CYS B 1 358 ? 24 -13.594 -9.352 1 91.5 358 CYS B N 1
ATOM 7061 C CA . CYS B 1 358 ? 24.891 -12.758 -8.555 1 91.5 358 CYS B CA 1
ATOM 7062 C C . CYS B 1 358 ? 25.859 -13.609 -7.742 1 91.5 358 CYS B C 1
ATOM 7064 O O . CYS B 1 358 ? 26.516 -13.109 -6.824 1 91.5 358 CYS B O 1
ATOM 7066 N N . LYS B 1 359 ? 25.891 -14.898 -7.949 1 92.38 359 LYS B N 1
ATOM 7067 C CA . LYS B 1 359 ? 26.828 -15.852 -7.348 1 92.38 359 LYS B CA 1
ATOM 7068 C C . LYS B 1 359 ? 26.594 -15.969 -5.844 1 92.38 359 LYS B C 1
ATOM 7070 O O . LYS B 1 359 ? 27.547 -16.062 -5.07 1 92.38 359 LYS B O 1
ATOM 7075 N N . ARG B 1 360 ? 25.469 -15.766 -5.539 1 94.44 360 ARG B N 1
ATOM 7076 C CA . ARG B 1 360 ? 25.047 -15.961 -4.156 1 94.44 360 ARG B CA 1
ATOM 7077 C C . ARG B 1 360 ? 24.156 -17.188 -4.02 1 94.44 360 ARG B C 1
ATOM 7079 O O . ARG B 1 360 ? 22.969 -17.062 -3.713 1 94.44 360 ARG B O 1
ATOM 7086 N N . ALA B 1 361 ? 24.719 -18.344 -4.008 1 94.38 361 ALA B N 1
ATOM 7087 C CA . ALA B 1 361 ? 24 -19.594 -4.113 1 94.38 361 ALA B CA 1
ATOM 7088 C C . ALA B 1 361 ? 23.297 -19.938 -2.801 1 94.38 361 ALA B C 1
ATOM 7090 O O . ALA B 1 361 ? 22.203 -20.516 -2.805 1 94.38 361 ALA B O 1
ATOM 7091 N N . ASP B 1 362 ? 23.875 -19.516 -1.762 1 95.44 362 ASP B N 1
ATOM 7092 C CA . ASP B 1 362 ? 23.25 -19.797 -0.474 1 95.44 362 ASP B CA 1
ATOM 7093 C C . ASP B 1 362 ? 21.906 -19.062 -0.342 1 95.44 362 ASP B C 1
ATOM 7095 O O . ASP B 1 362 ? 20.922 -19.641 0.103 1 95.44 362 ASP B O 1
ATOM 7099 N N . ALA B 1 363 ? 22 -17.844 -0.754 1 95.69 363 ALA B N 1
ATOM 7100 C CA . ALA B 1 363 ? 20.766 -17.047 -0.71 1 95.69 363 ALA B CA 1
ATOM 7101 C C . ALA B 1 363 ? 19.719 -17.578 -1.681 1 95.69 363 ALA B C 1
ATOM 7103 O O . ALA B 1 363 ? 18.531 -17.5 -1.417 1 95.69 363 ALA B O 1
ATOM 7104 N N . ALA B 1 364 ? 20.156 -18.125 -2.734 1 97.25 364 ALA B N 1
ATOM 7105 C CA . ALA B 1 364 ? 19.266 -18.703 -3.727 1 97.25 364 ALA B CA 1
ATOM 7106 C C . ALA B 1 364 ? 18.531 -19.922 -3.158 1 97.25 364 ALA B C 1
ATOM 7108 O O . ALA B 1 364 ? 17.344 -20.125 -3.414 1 97.25 364 ALA B O 1
ATOM 7109 N N . VAL B 1 365 ? 19.281 -20.719 -2.371 1 97 365 VAL B N 1
ATOM 7110 C CA . VAL B 1 365 ? 18.688 -21.906 -1.752 1 97 365 VAL B CA 1
ATOM 7111 C C . VAL B 1 365 ? 17.5 -21.5 -0.877 1 97 365 VAL B C 1
ATOM 7113 O O . VAL B 1 365 ? 16.422 -22.109 -0.947 1 97 365 VAL B O 1
ATOM 7116 N N . HIS B 1 366 ? 17.688 -20.453 -0.163 1 96.06 366 HIS B N 1
ATOM 7117 C CA . HIS B 1 366 ? 16.641 -19.984 0.724 1 96.06 366 HIS B CA 1
ATOM 7118 C C . HIS B 1 366 ? 15.422 -19.516 -0.068 1 96.06 366 HIS B C 1
ATOM 7120 O O . HIS B 1 366 ? 14.281 -19.797 0.308 1 96.06 366 HIS B O 1
ATOM 7126 N N . ALA B 1 367 ? 15.648 -18.812 -1.104 1 96.5 367 ALA B N 1
ATOM 7127 C CA . ALA B 1 367 ? 14.57 -18.281 -1.938 1 96.5 367 ALA B CA 1
ATOM 7128 C C . ALA B 1 367 ? 13.789 -19.422 -2.598 1 96.5 367 ALA B C 1
ATOM 7130 O O . ALA B 1 367 ? 12.555 -19.422 -2.605 1 96.5 367 ALA B O 1
ATOM 7131 N N . PHE B 1 368 ? 14.469 -20.406 -3.09 1 96.69 368 PHE B N 1
ATOM 7132 C CA . PHE B 1 368 ? 13.812 -21.516 -3.775 1 96.69 368 PHE B CA 1
ATOM 7133 C C . PHE B 1 368 ? 13.102 -22.422 -2.781 1 96.69 368 PHE B C 1
ATOM 7135 O O . PHE B 1 368 ? 12.055 -22.984 -3.088 1 96.69 368 PHE B O 1
ATOM 7142 N N . LYS B 1 369 ? 13.648 -22.594 -1.634 1 95.62 369 LYS B N 1
ATOM 7143 C CA . LYS B 1 369 ? 12.969 -23.359 -0.598 1 95.62 369 LYS B CA 1
ATOM 7144 C C . LYS B 1 369 ? 11.625 -22.734 -0.239 1 95.62 369 LYS B C 1
ATOM 7146 O O . LYS B 1 369 ? 10.625 -23.438 -0.076 1 95.62 369 LYS B O 1
ATOM 7151 N N . ARG B 1 370 ? 11.656 -21.438 -0.125 1 93.44 370 ARG B N 1
ATOM 7152 C CA . ARG B 1 370 ? 10.406 -20.719 0.159 1 93.44 370 ARG B CA 1
ATOM 7153 C C . ARG B 1 370 ? 9.406 -20.891 -0.978 1 93.44 370 ARG B C 1
ATOM 7155 O O . ARG B 1 370 ? 8.219 -21.125 -0.737 1 93.44 370 ARG B O 1
ATOM 7162 N N . ALA B 1 371 ? 9.867 -20.75 -2.189 1 94.06 371 ALA B N 1
ATOM 7163 C CA . ALA B 1 371 ? 9.016 -20.938 -3.357 1 94.06 371 ALA B CA 1
ATOM 7164 C C . ALA B 1 371 ? 8.414 -22.344 -3.385 1 94.06 371 ALA B C 1
ATOM 7166 O O . ALA B 1 371 ? 7.234 -22.516 -3.693 1 94.06 371 ALA B O 1
ATOM 7167 N N . LEU B 1 372 ? 9.227 -23.281 -3.004 1 91.69 372 LEU B N 1
ATOM 7168 C CA . LEU B 1 372 ? 8.797 -24.672 -3.004 1 91.69 372 LEU B CA 1
ATOM 7169 C C . LEU B 1 372 ? 7.742 -24.922 -1.927 1 91.69 372 LEU B C 1
ATOM 7171 O O . LEU B 1 372 ? 6.797 -25.688 -2.139 1 91.69 372 LEU B O 1
ATOM 7175 N N . GLN B 1 373 ? 7.898 -24.312 -0.863 1 86.38 373 GLN B N 1
ATOM 7176 C CA . GLN B 1 373 ? 6.93 -24.406 0.223 1 86.38 373 GLN B CA 1
ATOM 7177 C C . GLN B 1 373 ? 5.574 -23.844 -0.192 1 86.38 373 GLN B C 1
ATOM 7179 O O . GLN B 1 373 ? 4.531 -24.375 0.196 1 86.38 373 GLN B O 1
ATOM 7184 N N . LEU B 1 374 ? 5.598 -22.859 -0.961 1 85.56 374 LEU B N 1
ATOM 7185 C CA . LEU B 1 374 ? 4.375 -22.172 -1.373 1 85.56 374 LEU B CA 1
ATOM 7186 C C . LEU B 1 374 ? 3.705 -22.922 -2.527 1 85.56 374 LEU B C 1
ATOM 7188 O O . LEU B 1 374 ? 2.479 -23.031 -2.566 1 85.56 374 LEU B O 1
ATOM 7192 N N . ALA B 1 375 ? 4.527 -23.281 -3.469 1 84.5 375 ALA B N 1
ATOM 7193 C CA . ALA B 1 375 ? 3.998 -23.953 -4.652 1 84.5 375 ALA B CA 1
ATOM 7194 C C . ALA B 1 375 ? 5.004 -24.953 -5.215 1 84.5 375 ALA B C 1
ATOM 7196 O O . ALA B 1 375 ? 5.844 -24.594 -6.047 1 84.5 375 ALA B O 1
ATOM 7197 N N . PRO B 1 376 ? 4.832 -26.125 -4.824 1 83.25 376 PRO B N 1
ATOM 7198 C CA . PRO B 1 376 ? 5.695 -27.141 -5.418 1 83.25 376 PRO B CA 1
ATOM 7199 C C . PRO B 1 376 ? 5.453 -27.328 -6.914 1 83.25 376 PRO B C 1
ATOM 7201 O O . PRO B 1 376 ? 4.344 -27.672 -7.324 1 83.25 376 PRO B O 1
ATOM 7204 N N . ALA B 1 377 ? 6.371 -26.953 -7.684 1 80.69 377 ALA B N 1
ATOM 7205 C CA . ALA B 1 377 ? 6.34 -27.094 -9.141 1 80.69 377 ALA B CA 1
ATOM 7206 C C . ALA B 1 377 ? 7.723 -27.438 -9.688 1 80.69 377 ALA B C 1
ATOM 7208 O O . ALA B 1 377 ? 8.719 -27.344 -8.969 1 80.69 377 ALA B O 1
ATOM 7209 N N . THR B 1 378 ? 7.723 -27.891 -10.859 1 82.62 378 THR B N 1
ATOM 7210 C CA . THR B 1 378 ? 8.977 -28.312 -11.469 1 82.62 378 THR B CA 1
ATOM 7211 C C . THR B 1 378 ? 9.984 -27.156 -11.492 1 82.62 378 THR B C 1
ATOM 7213 O O . THR B 1 378 ? 11.18 -27.375 -11.281 1 82.62 378 THR B O 1
ATOM 7216 N N . ARG B 1 379 ? 9.461 -26.031 -11.703 1 82.69 379 ARG B N 1
ATOM 7217 C CA . ARG B 1 379 ? 10.344 -24.875 -11.789 1 82.69 379 ARG B CA 1
ATOM 7218 C C . ARG B 1 379 ? 11 -24.578 -10.445 1 82.69 379 ARG B C 1
ATOM 7220 O O . ARG B 1 379 ? 12.164 -24.156 -10.391 1 82.69 379 ARG B O 1
ATOM 7227 N N . THR B 1 380 ? 10.266 -24.672 -9.43 1 91.25 380 THR B N 1
ATOM 7228 C CA . THR B 1 380 ? 10.805 -24.406 -8.102 1 91.25 380 THR B CA 1
ATOM 7229 C C . THR B 1 380 ? 11.805 -25.484 -7.691 1 91.25 380 THR B C 1
ATOM 7231 O O . THR B 1 380 ? 12.852 -25.188 -7.113 1 91.25 380 THR B O 1
ATOM 7234 N N . TYR B 1 381 ? 11.562 -26.703 -8.055 1 93.38 381 TYR B N 1
ATOM 7235 C CA . TYR B 1 381 ? 12.508 -27.797 -7.824 1 93.38 381 TYR B CA 1
ATOM 7236 C C . TYR B 1 381 ? 13.789 -27.578 -8.617 1 93.38 381 TYR B C 1
ATOM 7238 O O . TYR B 1 381 ? 14.891 -27.766 -8.094 1 93.38 381 TYR B O 1
ATOM 7246 N N . ALA B 1 382 ? 13.617 -27.188 -9.828 1 92.06 382 ALA B N 1
ATOM 7247 C CA . ALA B 1 382 ? 14.758 -26.969 -10.711 1 92.06 382 ALA B CA 1
ATOM 7248 C C . ALA B 1 382 ? 15.711 -25.922 -10.141 1 92.06 382 ALA B C 1
ATOM 7250 O O . ALA B 1 382 ? 16.922 -26.109 -10.164 1 92.06 382 ALA B O 1
ATOM 7251 N N . GLY B 1 383 ? 15.117 -24.844 -9.68 1 94.62 383 GLY B N 1
ATOM 7252 C CA . GLY B 1 383 ? 15.945 -23.812 -9.078 1 94.62 383 GLY B CA 1
ATOM 7253 C C . GLY B 1 383 ? 16.703 -24.281 -7.852 1 94.62 383 GLY B C 1
ATOM 7254 O O . GLY B 1 383 ? 17.875 -23.953 -7.68 1 94.62 383 GLY B O 1
ATOM 7255 N N . LEU B 1 384 ? 16.078 -25.062 -7.035 1 96.62 384 LEU B N 1
ATOM 7256 C CA . LEU B 1 384 ? 16.703 -25.562 -5.816 1 96.62 384 LEU B CA 1
ATOM 7257 C C . LEU B 1 384 ? 17.812 -26.547 -6.137 1 96.62 384 LEU B C 1
ATOM 7259 O O . LEU B 1 384 ? 18.891 -26.484 -5.539 1 96.62 384 LEU B O 1
ATOM 7263 N N . VAL B 1 385 ? 17.594 -27.359 -7.078 1 96.31 385 VAL B N 1
ATOM 7264 C CA . VAL B 1 385 ? 18.594 -28.328 -7.504 1 96.31 385 VAL B CA 1
ATOM 7265 C C . VAL B 1 385 ? 19.812 -27.594 -8.078 1 96.31 385 VAL B C 1
ATOM 7267 O O . VAL B 1 385 ? 20.953 -27.906 -7.734 1 96.31 385 VAL B O 1
ATOM 7270 N N . ALA B 1 386 ? 19.547 -26.672 -8.945 1 94.19 386 ALA B N 1
ATOM 7271 C CA . ALA B 1 386 ? 20.641 -25.891 -9.539 1 94.19 386 ALA B CA 1
ATOM 7272 C C . ALA B 1 386 ? 21.484 -25.219 -8.461 1 94.19 386 ALA B C 1
ATOM 7274 O O . ALA B 1 386 ? 22.719 -25.188 -8.562 1 94.19 386 ALA B O 1
ATOM 7275 N N . SER B 1 387 ? 20.797 -24.688 -7.5 1 96.94 387 SER B N 1
ATOM 7276 C CA . SER B 1 387 ? 21.5 -24.016 -6.41 1 96.94 387 SER B CA 1
ATOM 7277 C C . SER B 1 387 ? 22.375 -24.984 -5.629 1 96.94 387 SER B C 1
ATOM 7279 O O . SER B 1 387 ? 23.531 -24.688 -5.32 1 96.94 387 SER B O 1
ATOM 7281 N N . TYR B 1 388 ? 21.906 -26.141 -5.332 1 96.69 388 TYR B N 1
ATOM 7282 C CA . TYR B 1 388 ? 22.656 -27.156 -4.605 1 96.69 388 TYR B CA 1
ATOM 7283 C C . TYR B 1 388 ? 23.859 -27.641 -5.422 1 96.69 388 TYR B C 1
ATOM 7285 O O . TYR B 1 388 ? 24.938 -27.891 -4.871 1 96.69 388 TYR B O 1
ATOM 7293 N N . LEU B 1 389 ? 23.672 -27.797 -6.645 1 94.44 389 LEU B N 1
ATOM 7294 C CA . LEU B 1 389 ? 24.75 -28.266 -7.508 1 94.44 389 LEU B CA 1
ATOM 7295 C C . LEU B 1 389 ? 25.891 -27.25 -7.555 1 94.44 389 LEU B C 1
ATOM 7297 O O . LEU B 1 389 ? 27.062 -27.625 -7.52 1 94.44 389 LEU B O 1
ATOM 7301 N N . ILE B 1 390 ? 25.531 -26 -7.637 1 94 390 ILE B N 1
ATOM 7302 C CA . ILE B 1 390 ? 26.547 -24.938 -7.656 1 94 390 ILE B CA 1
ATOM 7303 C C . ILE B 1 390 ? 27.312 -24.938 -6.336 1 94 390 ILE B C 1
ATOM 7305 O O . ILE B 1 390 ? 28.516 -24.672 -6.312 1 94 390 ILE B O 1
ATOM 7309 N N . LEU B 1 391 ? 26.656 -25.328 -5.277 1 95.25 391 LEU B N 1
ATOM 7310 C CA . LEU B 1 391 ? 27.25 -25.344 -3.947 1 95.25 391 LEU B CA 1
ATOM 7311 C C . LEU B 1 391 ? 27.984 -26.656 -3.693 1 95.25 391 LEU B C 1
ATOM 7313 O O . LEU B 1 391 ? 28.672 -26.812 -2.678 1 95.25 391 LEU B O 1
ATOM 7317 N N . GLY B 1 392 ? 27.828 -27.641 -4.594 1 93.56 392 GLY B N 1
ATOM 7318 C CA . GLY B 1 392 ? 28.469 -28.938 -4.441 1 93.56 392 GLY B CA 1
ATOM 7319 C C . GLY B 1 392 ? 27.75 -29.844 -3.469 1 93.56 392 GLY B C 1
ATOM 7320 O O . GLY B 1 392 ? 28.312 -30.828 -3 1 93.56 392 GLY B O 1
ATOM 7321 N N . ARG B 1 393 ? 26.594 -29.453 -3.156 1 95.38 393 ARG B N 1
ATOM 7322 C CA . ARG B 1 393 ? 25.766 -30.266 -2.26 1 95.38 393 ARG B CA 1
ATOM 7323 C C . ARG B 1 393 ? 24.969 -31.297 -3.039 1 95.38 393 ARG B C 1
ATOM 7325 O O . ARG B 1 393 ? 23.734 -31.234 -3.084 1 95.38 393 ARG B O 1
ATOM 7332 N N . ILE B 1 394 ? 25.531 -32.344 -3.422 1 93.75 394 ILE B N 1
ATOM 7333 C CA . ILE B 1 394 ? 25 -33.312 -4.371 1 93.75 394 ILE B CA 1
ATOM 7334 C C . ILE B 1 394 ? 23.922 -34.188 -3.689 1 93.75 394 ILE B C 1
ATOM 7336 O O . ILE B 1 394 ? 22.922 -34.531 -4.309 1 93.75 394 ILE B O 1
ATOM 7340 N N . LYS B 1 395 ? 24.078 -34.438 -2.449 1 95 395 LYS B N 1
ATOM 7341 C CA . LYS B 1 395 ? 23.109 -35.25 -1.731 1 95 395 LYS B CA 1
ATOM 7342 C C . LYS B 1 395 ? 21.766 -34.562 -1.64 1 95 395 LYS B C 1
ATOM 7344 O O . LYS B 1 395 ? 20.719 -35.156 -1.903 1 95 395 LYS B O 1
ATOM 7349 N N . GLU B 1 396 ? 21.859 -33.312 -1.283 1 96.69 396 GLU B N 1
ATOM 7350 C CA . GLU B 1 396 ? 20.625 -32.531 -1.188 1 96.69 396 GLU B CA 1
ATOM 7351 C C . GLU B 1 396 ? 19.984 -32.344 -2.559 1 96.69 396 GLU B C 1
ATOM 7353 O O . GLU B 1 396 ? 18.766 -32.375 -2.688 1 96.69 396 GLU B O 1
ATOM 7358 N N . ALA B 1 397 ? 20.781 -32.156 -3.574 1 96.81 397 ALA B N 1
ATOM 7359 C CA . ALA B 1 397 ? 20.281 -32.031 -4.941 1 96.81 397 ALA B CA 1
ATOM 7360 C C . ALA B 1 397 ? 19.562 -33.281 -5.398 1 96.81 397 ALA B C 1
ATOM 7362 O O . ALA B 1 397 ? 18.5 -33.219 -6.008 1 96.81 397 ALA B O 1
ATOM 7363 N N . THR B 1 398 ? 20.156 -34.406 -5.02 1 95.25 398 THR B N 1
ATOM 7364 C CA . THR B 1 398 ? 19.594 -35.688 -5.391 1 95.25 398 THR B CA 1
ATOM 7365 C C . THR B 1 398 ? 18.25 -35.906 -4.688 1 95.25 398 THR B C 1
ATOM 7367 O O . THR B 1 398 ? 17.281 -36.344 -5.312 1 95.25 398 THR B O 1
ATOM 7370 N N . ALA B 1 399 ? 18.25 -35.562 -3.465 1 96.62 399 ALA B N 1
ATOM 7371 C CA . ALA B 1 399 ? 17.016 -35.719 -2.701 1 96.62 399 ALA B CA 1
ATOM 7372 C C . ALA B 1 399 ? 15.906 -34.844 -3.279 1 96.62 399 ALA B C 1
ATOM 7374 O O . ALA B 1 399 ? 14.758 -35.281 -3.389 1 96.62 399 ALA B O 1
ATOM 7375 N N . THR B 1 400 ? 16.25 -33.656 -3.627 1 96.56 400 THR B N 1
ATOM 7376 C CA . THR B 1 400 ? 15.281 -32.719 -4.188 1 96.56 400 THR B CA 1
ATOM 7377 C C . THR B 1 400 ? 14.789 -33.219 -5.547 1 96.56 400 THR B C 1
ATOM 7379 O O . THR B 1 400 ? 13.594 -33.125 -5.844 1 96.56 400 THR B O 1
ATOM 7382 N N . ALA B 1 401 ? 15.633 -33.656 -6.328 1 95.75 401 ALA B N 1
ATOM 7383 C CA . ALA B 1 401 ? 15.266 -34.188 -7.645 1 95.75 401 ALA B CA 1
ATOM 7384 C C . ALA B 1 401 ? 14.352 -35.406 -7.516 1 95.75 401 ALA B C 1
ATOM 7386 O O . ALA B 1 401 ? 13.398 -35.562 -8.281 1 95.75 401 ALA B O 1
ATOM 7387 N N . LYS B 1 402 ? 14.609 -36.188 -6.598 1 95.44 402 LYS B N 1
ATOM 7388 C CA . LYS B 1 402 ? 13.773 -37.375 -6.359 1 95.44 402 LYS B CA 1
ATOM 7389 C C . LYS B 1 402 ? 12.383 -36.969 -5.879 1 95.44 402 LYS B C 1
ATOM 7391 O O . LYS B 1 402 ? 11.391 -37.594 -6.254 1 95.44 402 LYS B O 1
ATOM 7396 N N . GLU B 1 403 ? 12.398 -36 -5.055 1 94.44 403 GLU B N 1
ATOM 7397 C CA . GLU B 1 403 ? 11.109 -35.5 -4.602 1 94.44 403 GLU B CA 1
ATOM 7398 C C . GLU B 1 403 ? 10.281 -34.969 -5.77 1 94.44 403 GLU B C 1
ATOM 7400 O O . GLU B 1 403 ? 9.062 -35.188 -5.82 1 94.44 403 GLU B O 1
ATOM 7405 N N . CYS B 1 404 ? 10.945 -34.25 -6.641 1 92.75 404 CYS B N 1
ATOM 7406 C CA . CYS B 1 404 ? 10.266 -33.75 -7.824 1 92.75 404 CYS B CA 1
ATOM 7407 C C . CYS B 1 404 ? 9.703 -34.875 -8.672 1 92.75 404 CYS B C 1
ATOM 7409 O O . CYS B 1 404 ? 8.562 -34.812 -9.133 1 92.75 404 CYS B O 1
ATOM 7411 N N . ALA B 1 405 ? 10.453 -35.906 -8.844 1 90.88 405 ALA B N 1
ATOM 7412 C CA . ALA B 1 405 ? 10.047 -37.062 -9.648 1 90.88 405 ALA B CA 1
ATOM 7413 C C . ALA B 1 405 ? 8.859 -37.781 -9.016 1 90.88 405 ALA B C 1
ATOM 7415 O O . ALA B 1 405 ? 7.996 -38.312 -9.727 1 90.88 405 ALA B O 1
ATOM 7416 N N . ARG B 1 406 ? 8.781 -37.75 -7.746 1 89.56 406 ARG B N 1
ATOM 7417 C CA . ARG B 1 406 ? 7.648 -38.344 -7.043 1 89.56 406 ARG B CA 1
ATOM 7418 C C . ARG B 1 406 ? 6.395 -37.5 -7.191 1 89.56 406 ARG B C 1
ATOM 7420 O O . ARG B 1 406 ? 5.289 -38 -7.348 1 89.56 406 ARG B O 1
ATOM 7427 N N . ALA B 1 407 ? 6.598 -36.25 -7.145 1 82.06 407 ALA B N 1
ATOM 7428 C CA . ALA B 1 407 ? 5.48 -35.312 -7.23 1 82.06 407 ALA B CA 1
ATOM 7429 C C . ALA B 1 407 ? 4.926 -35.25 -8.648 1 82.06 407 ALA B C 1
ATOM 7431 O O . ALA B 1 407 ? 3.725 -35.031 -8.844 1 82.06 407 ALA B O 1
ATOM 7432 N N . ALA B 1 408 ? 5.852 -35.375 -9.617 1 83.44 408 ALA B N 1
ATOM 7433 C CA . ALA B 1 408 ? 5.461 -35.312 -11.023 1 83.44 408 ALA B CA 1
ATOM 7434 C C . ALA B 1 408 ? 6.133 -36.406 -11.836 1 83.44 408 ALA B C 1
ATOM 7436 O O . ALA B 1 408 ? 6.992 -36.125 -12.672 1 83.44 408 ALA B O 1
ATOM 7437 N N . PRO B 1 409 ? 5.594 -37.531 -11.711 1 82.5 409 PRO B N 1
ATOM 7438 C CA . PRO B 1 409 ? 6.254 -38.688 -12.328 1 82.5 409 PRO B CA 1
ATOM 7439 C C . PRO B 1 409 ? 6.172 -38.656 -13.852 1 82.5 409 PRO B C 1
ATOM 7441 O O . PRO B 1 409 ? 7.027 -39.25 -14.531 1 82.5 409 PRO B O 1
ATOM 7444 N N . ASN B 1 410 ? 5.258 -38 -14.375 1 78 410 ASN B N 1
ATOM 7445 C CA . ASN B 1 410 ? 5.074 -38 -15.82 1 78 410 ASN B CA 1
ATOM 7446 C C . ASN B 1 410 ? 5.559 -36.719 -16.453 1 78 410 ASN B C 1
ATOM 7448 O O . ASN B 1 410 ? 5.332 -36.469 -17.641 1 78 410 ASN B O 1
ATOM 7452 N N . ALA B 1 411 ? 6.234 -35.938 -15.688 1 81.56 411 ALA B N 1
ATOM 7453 C CA . ALA B 1 411 ? 6.754 -34.688 -16.219 1 81.56 411 ALA B CA 1
ATOM 7454 C C . ALA B 1 411 ? 8.164 -34.875 -16.781 1 81.56 411 ALA B C 1
ATOM 7456 O O . ALA B 1 411 ? 9.031 -35.469 -16.125 1 81.56 411 ALA B O 1
ATOM 7457 N N . SER B 1 412 ? 8.344 -34.438 -18.031 1 83.56 412 SER B N 1
ATOM 7458 C CA . SER B 1 412 ? 9.656 -34.5 -18.656 1 83.56 412 SER B CA 1
ATOM 7459 C C . SER B 1 412 ? 10.711 -33.812 -17.797 1 83.56 412 SER B C 1
ATOM 7461 O O . SER B 1 412 ? 11.82 -34.312 -17.625 1 83.56 412 SER B O 1
ATOM 7463 N N . ALA B 1 413 ? 10.344 -32.719 -17.219 1 84.25 413 ALA B N 1
ATOM 7464 C CA . ALA B 1 413 ? 11.258 -31.875 -16.453 1 84.25 413 ALA B CA 1
ATOM 7465 C C . ALA B 1 413 ? 11.758 -32.625 -15.211 1 84.25 413 ALA B C 1
ATOM 7467 O O . ALA B 1 413 ? 12.906 -32.438 -14.789 1 84.25 413 ALA B O 1
ATOM 7468 N N . SER B 1 414 ? 10.914 -33.438 -14.578 1 89.31 414 SER B N 1
ATOM 7469 C CA . SER B 1 414 ? 11.312 -34.188 -13.383 1 89.31 414 SER B CA 1
ATOM 7470 C C . SER B 1 414 ? 12.438 -35.156 -13.688 1 89.31 414 SER B C 1
ATOM 7472 O O . SER B 1 414 ? 13.383 -35.281 -12.906 1 89.31 414 SER B O 1
ATOM 7474 N N . HIS B 1 415 ? 12.367 -35.75 -14.82 1 90.94 415 HIS B N 1
ATOM 7475 C CA . HIS B 1 415 ? 13.398 -36.719 -15.227 1 90.94 415 HIS B CA 1
ATOM 7476 C C . HIS B 1 415 ? 14.672 -36 -15.656 1 90.94 415 HIS B C 1
ATOM 7478 O O . HIS B 1 415 ? 15.781 -36.5 -15.438 1 90.94 415 HIS B O 1
ATOM 7484 N N . ALA B 1 416 ? 14.492 -34.906 -16.281 1 92.12 416 ALA B N 1
ATOM 7485 C CA . ALA B 1 416 ? 15.648 -34.062 -16.641 1 92.12 416 ALA B CA 1
ATOM 7486 C C . ALA B 1 416 ? 16.438 -33.656 -15.406 1 92.12 416 ALA B C 1
ATOM 7488 O O . ALA B 1 416 ? 17.672 -33.625 -15.43 1 92.12 416 ALA B O 1
ATOM 7489 N N . LEU B 1 417 ? 15.75 -33.375 -14.359 1 93.81 417 LEU B N 1
ATOM 7490 C CA . LEU B 1 417 ? 16.406 -32.969 -13.125 1 93.81 417 LEU B CA 1
ATOM 7491 C C . LEU B 1 417 ? 17.219 -34.094 -12.539 1 93.81 417 LEU B C 1
ATOM 7493 O O . LEU B 1 417 ? 18.312 -33.875 -12.008 1 93.81 417 LEU B O 1
ATOM 7497 N N . LEU B 1 418 ? 16.703 -35.281 -12.602 1 94.12 418 LEU B N 1
ATOM 7498 C CA . LEU B 1 418 ? 17.453 -36.438 -12.172 1 94.12 418 LEU B CA 1
ATOM 7499 C C . LEU B 1 418 ? 18.719 -36.625 -13.023 1 94.12 418 LEU B C 1
ATOM 7501 O O . LEU B 1 418 ? 19.781 -36.969 -12.5 1 94.12 418 LEU B O 1
ATOM 7505 N N . GLY B 1 419 ? 18.531 -36.406 -14.266 1 94.44 419 GLY B N 1
ATOM 7506 C CA . GLY B 1 419 ? 19.688 -36.438 -15.148 1 94.44 419 GLY B CA 1
ATOM 7507 C C . GLY B 1 419 ? 20.75 -35.438 -14.773 1 94.44 419 GLY B C 1
ATOM 7508 O O . GLY B 1 419 ? 21.953 -35.75 -14.773 1 94.44 419 GLY B O 1
ATOM 7509 N N . ASP B 1 420 ? 20.375 -34.25 -14.477 1 93.38 420 ASP B N 1
ATOM 7510 C CA . ASP B 1 420 ? 21.297 -33.156 -14.102 1 93.38 420 ASP B CA 1
ATOM 7511 C C . ASP B 1 420 ? 22.125 -33.562 -12.875 1 93.38 420 ASP B C 1
ATOM 7513 O O . ASP B 1 420 ? 23.328 -33.312 -12.828 1 93.38 420 ASP B O 1
ATOM 7517 N N . VAL B 1 421 ? 21.453 -34.094 -11.875 1 95.12 421 VAL B N 1
ATOM 7518 C CA . VAL B 1 421 ? 22.125 -34.438 -10.633 1 95.12 421 VAL B CA 1
ATOM 7519 C C . VAL B 1 421 ? 23.109 -35.594 -10.898 1 95.12 421 VAL B C 1
ATOM 7521 O O . VAL B 1 421 ? 24.234 -35.594 -10.398 1 95.12 421 VAL B O 1
ATOM 7524 N N . GLU B 1 422 ? 22.688 -36.5 -11.68 1 93.5 422 GLU B N 1
ATOM 7525 C CA . GLU B 1 422 ? 23.562 -37.656 -12.008 1 93.5 422 GLU B CA 1
ATOM 7526 C C . GLU B 1 422 ? 24.766 -37.188 -12.836 1 93.5 422 GLU B C 1
ATOM 7528 O O . GLU B 1 422 ? 25.859 -37.719 -12.688 1 93.5 422 GLU B O 1
ATOM 7533 N N . ALA B 1 423 ? 24.547 -36.312 -13.703 1 90.69 423 ALA B N 1
ATOM 7534 C CA . ALA B 1 423 ? 25.625 -35.781 -14.523 1 90.69 423 ALA B CA 1
ATOM 7535 C C . ALA B 1 423 ? 26.672 -35.062 -13.664 1 90.69 423 ALA B C 1
ATOM 7537 O O . ALA B 1 423 ? 27.859 -35.062 -14 1 90.69 423 ALA B O 1
ATOM 7538 N N . ALA B 1 424 ? 26.234 -34.438 -12.641 1 89.06 424 ALA B N 1
ATOM 7539 C CA . ALA B 1 424 ? 27.141 -33.688 -11.75 1 89.06 424 ALA B CA 1
ATOM 7540 C C . ALA B 1 424 ? 27.891 -34.656 -10.836 1 89.06 424 ALA B C 1
ATOM 7542 O O . ALA B 1 424 ? 29 -34.344 -10.375 1 89.06 424 ALA B O 1
ATOM 7543 N N . ALA B 1 425 ? 27.25 -35.781 -10.625 1 86.38 425 ALA B N 1
ATOM 7544 C CA . ALA B 1 425 ? 27.906 -36.781 -9.781 1 86.38 425 ALA B CA 1
ATOM 7545 C C . ALA B 1 425 ? 28.984 -37.531 -10.547 1 86.38 425 ALA B C 1
ATOM 7547 O O . ALA B 1 425 ? 28.844 -37.812 -11.742 1 86.38 425 ALA B O 1
ATOM 7548 N N . GLN B 1 426 ? 30.172 -37.688 -10.047 1 78.88 426 GLN B N 1
ATOM 7549 C CA . GLN B 1 426 ? 31.312 -38.344 -10.688 1 78.88 426 GLN B CA 1
ATOM 7550 C C . GLN B 1 426 ? 30.984 -39.781 -11.031 1 78.88 426 GLN B C 1
ATOM 7552 O O . GLN B 1 426 ? 30.453 -40.531 -10.203 1 78.88 426 GLN B O 1
ATOM 7557 N N . GLY B 1 427 ? 31.094 -40.156 -12.258 1 80.5 427 GLY B N 1
ATOM 7558 C CA . GLY B 1 427 ? 31.047 -41.531 -12.688 1 80.5 427 GLY B CA 1
ATOM 7559 C C . GLY B 1 427 ? 29.641 -42 -13.078 1 80.5 427 GLY B C 1
ATOM 7560 O O . GLY B 1 427 ? 29.422 -43.156 -13.352 1 80.5 427 GLY B O 1
ATOM 7561 N N . HIS B 1 428 ? 28.75 -41.125 -13.109 1 87.06 428 HIS B N 1
ATOM 7562 C CA . HIS B 1 428 ? 27.375 -41.562 -13.352 1 87.06 428 HIS B CA 1
ATOM 7563 C C . HIS B 1 428 ? 26.859 -41.062 -14.703 1 87.06 428 HIS B C 1
ATOM 7565 O O . HIS B 1 428 ? 25.688 -40.75 -14.844 1 87.06 428 HIS B O 1
ATOM 7571 N N . ARG B 1 429 ? 27.625 -40.969 -15.672 1 88.44 429 ARG B N 1
ATOM 7572 C CA . ARG B 1 429 ? 27.281 -40.375 -16.969 1 88.44 429 ARG B CA 1
ATOM 7573 C C . ARG B 1 429 ? 26.266 -41.25 -17.703 1 88.44 429 ARG B C 1
ATOM 7575 O O . ARG B 1 429 ? 25.375 -40.719 -18.375 1 88.44 429 ARG B O 1
ATOM 7582 N N . ASP B 1 430 ? 26.391 -42.5 -17.5 1 90.81 430 ASP B N 1
ATOM 7583 C CA . ASP B 1 430 ? 25.453 -43.375 -18.172 1 90.81 430 ASP B CA 1
ATOM 7584 C C . ASP B 1 430 ? 24.047 -43.25 -17.609 1 90.81 430 ASP B C 1
ATOM 7586 O O . ASP B 1 430 ? 23.062 -43.25 -18.344 1 90.81 430 ASP B O 1
ATOM 7590 N N . ARG B 1 431 ? 24.016 -43.156 -16.391 1 92.56 431 ARG B N 1
ATOM 7591 C CA . ARG B 1 431 ? 22.719 -42.969 -15.758 1 92.56 431 ARG B CA 1
ATOM 7592 C C . ARG B 1 431 ? 22.109 -41.625 -16.188 1 92.56 431 ARG B C 1
ATOM 7594 O O . ARG B 1 431 ? 20.906 -41.562 -16.438 1 92.56 431 ARG B O 1
ATOM 7601 N N . ALA B 1 432 ? 22.891 -40.625 -16.188 1 94.56 432 ALA B N 1
ATOM 7602 C CA . ALA B 1 432 ? 22.438 -39.312 -16.625 1 94.56 432 ALA B CA 1
ATOM 7603 C C . ALA B 1 432 ? 21.859 -39.375 -18.031 1 94.56 432 ALA B C 1
ATOM 7605 O O . ALA B 1 432 ? 20.797 -38.812 -18.297 1 94.56 432 ALA B O 1
ATOM 7606 N N . ARG B 1 433 ? 22.578 -40.062 -18.891 1 92.88 433 ARG B N 1
ATOM 7607 C CA . ARG B 1 433 ? 22.141 -40.219 -20.281 1 92.88 433 ARG B CA 1
ATOM 7608 C C . ARG B 1 433 ? 20.766 -40.875 -20.344 1 92.88 433 ARG B C 1
ATOM 7610 O O . ARG B 1 433 ? 19.906 -40.438 -21.094 1 92.88 433 ARG B O 1
ATOM 7617 N N . ARG B 1 434 ? 20.562 -41.844 -19.562 1 94.25 434 ARG B N 1
ATOM 7618 C CA . ARG B 1 434 ? 19.297 -42.562 -19.562 1 94.25 434 ARG B CA 1
ATOM 7619 C C . ARG B 1 434 ? 18.141 -41.656 -19.109 1 94.25 434 ARG B C 1
ATOM 7621 O O . ARG B 1 434 ? 17.062 -41.688 -19.688 1 94.25 434 ARG B O 1
ATOM 7628 N N . PHE B 1 435 ? 18.422 -40.938 -18.125 1 94.81 435 PHE B N 1
ATOM 7629 C CA . PHE B 1 435 ? 17.406 -40.031 -17.625 1 94.81 435 PHE B CA 1
ATOM 7630 C C . PHE B 1 435 ? 17.078 -38.938 -18.656 1 94.81 435 PHE B C 1
ATOM 7632 O O . PHE B 1 435 ? 15.906 -38.625 -18.859 1 94.81 435 PHE B O 1
ATOM 7639 N N . TYR B 1 436 ? 18.078 -38.406 -19.312 1 94.19 436 TYR B N 1
ATOM 7640 C CA . TYR B 1 436 ? 17.859 -37.406 -20.344 1 94.19 436 TYR B CA 1
ATOM 7641 C C . TYR B 1 436 ? 17.094 -38 -21.531 1 94.19 436 TYR B C 1
ATOM 7643 O O . TYR B 1 436 ? 16.188 -37.344 -22.078 1 94.19 436 TYR B O 1
ATOM 7651 N N . GLU B 1 437 ? 17.438 -39.188 -21.844 1 93.62 437 GLU B N 1
ATOM 7652 C CA . GLU B 1 437 ? 16.75 -39.844 -22.938 1 93.62 437 GLU B CA 1
ATOM 7653 C C . GLU B 1 437 ? 15.289 -40.094 -22.609 1 93.62 437 GLU B C 1
ATOM 7655 O O . GLU B 1 437 ? 14.414 -39.906 -23.453 1 93.62 437 GLU B O 1
ATOM 7660 N N . HIS B 1 438 ? 15.086 -40.5 -21.453 1 92.94 438 HIS B N 1
ATOM 7661 C CA . HIS B 1 438 ? 13.711 -40.688 -21.016 1 92.94 438 HIS B CA 1
ATOM 7662 C C . HIS B 1 438 ? 12.93 -39.375 -21.031 1 92.94 438 HIS B C 1
ATOM 7664 O O . HIS B 1 438 ? 11.766 -39.375 -21.453 1 92.94 438 HIS B O 1
ATOM 7670 N N . SER B 1 439 ? 13.531 -38.344 -20.562 1 91.56 439 SER B N 1
ATOM 7671 C CA . SER B 1 439 ? 12.906 -37.031 -20.562 1 91.56 439 SER B CA 1
ATOM 7672 C C . SER B 1 439 ? 12.539 -36.594 -21.984 1 91.56 439 SER B C 1
ATOM 7674 O O . SER B 1 439 ? 11.453 -36.062 -22.219 1 91.56 439 SER B O 1
ATOM 7676 N N . LEU B 1 440 ? 13.398 -36.812 -22.938 1 88.62 440 LEU B N 1
ATOM 7677 C CA . LEU B 1 440 ? 13.172 -36.406 -24.328 1 88.62 440 LEU B CA 1
ATOM 7678 C C . LEU B 1 440 ? 12.117 -37.281 -24.984 1 88.62 440 LEU B C 1
ATOM 7680 O O . LEU B 1 440 ? 11.469 -36.875 -25.953 1 88.62 440 LEU B O 1
ATOM 7684 N N . LYS B 1 441 ? 11.977 -38.438 -24.453 1 88.94 441 LYS B N 1
ATOM 7685 C CA . LYS B 1 441 ? 10.891 -39.281 -24.938 1 88.94 441 LYS B CA 1
ATOM 7686 C C . LYS B 1 441 ? 9.531 -38.719 -24.547 1 88.94 441 LYS B C 1
ATOM 7688 O O . LYS B 1 441 ? 8.562 -38.812 -25.297 1 88.94 441 LYS B O 1
ATOM 7693 N N . LEU B 1 442 ? 9.531 -38.219 -23.375 1 82.31 442 LEU B N 1
ATOM 7694 C CA . LEU B 1 442 ? 8.297 -37.625 -22.859 1 82.31 442 LEU B CA 1
ATOM 7695 C C . LEU B 1 442 ? 8.008 -36.312 -23.562 1 82.31 442 LEU B C 1
ATOM 7697 O O . LEU B 1 442 ? 6.848 -35.969 -23.844 1 82.31 442 LEU B O 1
ATOM 7701 N N . ASP B 1 443 ? 9.102 -35.5 -23.719 1 80.69 443 ASP B N 1
ATOM 7702 C CA . ASP B 1 443 ? 8.992 -34.219 -24.422 1 80.69 443 ASP B CA 1
ATOM 7703 C C . ASP B 1 443 ? 10.164 -34 -25.359 1 80.69 443 ASP B C 1
ATOM 7705 O O . ASP B 1 443 ? 11.172 -33.375 -24.984 1 80.69 443 ASP B O 1
ATOM 7709 N N . PRO B 1 444 ? 9.953 -34.25 -26.516 1 79.94 444 PRO B N 1
ATOM 7710 C CA . PRO B 1 444 ? 11.055 -34.188 -27.484 1 79.94 444 PRO B CA 1
ATOM 7711 C C . PRO B 1 444 ? 11.453 -32.75 -27.828 1 79.94 444 PRO B C 1
ATOM 7713 O O . PRO B 1 444 ? 12.539 -32.531 -28.359 1 79.94 444 PRO B O 1
ATOM 7716 N N . SER B 1 445 ? 10.688 -31.797 -27.469 1 75.38 445 SER B N 1
ATOM 7717 C CA . SER B 1 445 ? 10.93 -30.438 -27.906 1 75.38 445 SER B CA 1
ATOM 7718 C C . SER B 1 445 ? 11.719 -29.656 -26.859 1 75.38 445 SER B C 1
ATOM 7720 O O . SER B 1 445 ? 12.062 -28.484 -27.062 1 75.38 445 SER B O 1
ATOM 7722 N N . CYS B 1 446 ? 12.062 -30.281 -25.812 1 78.12 446 CYS B N 1
ATOM 7723 C CA . CYS B 1 446 ? 12.734 -29.562 -24.75 1 78.12 446 CYS B CA 1
ATOM 7724 C C . CYS B 1 446 ? 14.195 -29.312 -25.094 1 78.12 446 CYS B C 1
ATOM 7726 O O . CYS B 1 446 ? 15.039 -30.188 -24.906 1 78.12 446 CYS B O 1
ATOM 7728 N N . ALA B 1 447 ? 14.531 -28.078 -25.453 1 77.19 447 ALA B N 1
ATOM 7729 C CA . ALA B 1 447 ? 15.867 -27.719 -25.891 1 77.19 447 ALA B CA 1
ATOM 7730 C C . ALA B 1 447 ? 16.891 -27.875 -24.766 1 77.19 447 ALA B C 1
ATOM 7732 O O . ALA B 1 447 ? 18.031 -28.281 -25.016 1 77.19 447 ALA B O 1
ATOM 7733 N N . GLY B 1 448 ? 16.438 -27.594 -23.609 1 79.56 448 GLY B N 1
ATOM 7734 C CA . GLY B 1 448 ? 17.344 -27.688 -22.469 1 79.56 448 GLY B CA 1
ATOM 7735 C C . GLY B 1 448 ? 17.828 -29.094 -22.203 1 79.56 448 GLY B C 1
ATOM 7736 O O . GLY B 1 448 ? 19 -29.312 -21.938 1 79.56 448 GLY B O 1
ATOM 7737 N N . VAL B 1 449 ? 16.969 -30.016 -22.359 1 87 449 VAL B N 1
ATOM 7738 C CA . VAL B 1 449 ? 17.312 -31.422 -22.109 1 87 449 VAL B CA 1
ATOM 7739 C C . VAL B 1 449 ? 18.172 -31.953 -23.25 1 87 449 VAL B C 1
ATOM 7741 O O . VAL B 1 449 ? 19.109 -32.719 -23.031 1 87 449 VAL B O 1
ATOM 7744 N N . ALA B 1 450 ? 17.844 -31.5 -24.422 1 87.5 450 ALA B N 1
ATOM 7745 C CA . ALA B 1 450 ? 18.656 -31.891 -25.578 1 87.5 450 ALA B CA 1
ATOM 7746 C C . ALA B 1 450 ? 20.094 -31.406 -25.422 1 87.5 450 ALA B C 1
ATOM 7748 O O . ALA B 1 450 ? 21.047 -32.125 -25.719 1 87.5 450 ALA B O 1
ATOM 7749 N N . ALA B 1 451 ? 20.219 -30.203 -24.969 1 87.44 451 ALA B N 1
ATOM 7750 C CA . ALA B 1 451 ? 21.547 -29.625 -24.75 1 87.44 451 ALA B CA 1
ATOM 7751 C C . ALA B 1 451 ? 22.312 -30.391 -23.672 1 87.44 451 ALA B C 1
ATOM 7753 O O . ALA B 1 451 ? 23.5 -30.641 -23.812 1 87.44 451 ALA B O 1
ATOM 7754 N N . ALA B 1 452 ? 21.656 -30.75 -22.672 1 89.06 452 ALA B N 1
ATOM 7755 C CA . ALA B 1 452 ? 22.281 -31.484 -21.578 1 89.06 452 ALA B CA 1
ATOM 7756 C C . ALA B 1 452 ? 22.703 -32.875 -22.016 1 89.06 452 ALA B C 1
ATOM 7758 O O . ALA B 1 452 ? 23.781 -33.375 -21.641 1 89.06 452 ALA B O 1
ATOM 7759 N N . LEU B 1 453 ? 21.891 -33.5 -22.766 1 92.19 453 LEU B N 1
ATOM 7760 C CA . LEU B 1 453 ? 22.219 -34.812 -23.297 1 92.19 453 LEU B CA 1
ATOM 7761 C C . LEU B 1 453 ? 23.422 -34.75 -24.234 1 92.19 453 LEU B C 1
ATOM 7763 O O . LEU B 1 453 ? 24.297 -35.625 -24.188 1 92.19 453 LEU B O 1
ATOM 7767 N N . ALA B 1 454 ? 23.422 -33.719 -24.969 1 91.88 454 ALA B N 1
ATOM 7768 C CA . ALA B 1 454 ? 24.547 -33.5 -25.875 1 91.88 454 ALA B CA 1
ATOM 7769 C C . ALA B 1 454 ? 25.844 -33.312 -25.094 1 91.88 454 ALA B C 1
ATOM 7771 O O . ALA B 1 454 ? 26.891 -33.812 -25.5 1 91.88 454 ALA B O 1
ATOM 7772 N N . GLU B 1 455 ? 25.766 -32.531 -24.094 1 89 455 GLU B N 1
ATOM 7773 C CA . GLU B 1 455 ? 26.938 -32.312 -23.25 1 89 455 GLU B CA 1
ATOM 7774 C C . GLU B 1 455 ? 27.422 -33.625 -22.625 1 89 455 GLU B C 1
ATOM 7776 O O . GLU B 1 455 ? 28.641 -33.844 -22.484 1 89 455 GLU B O 1
ATOM 7781 N N . THR B 1 456 ? 26.531 -34.438 -22.25 1 90.25 456 THR B N 1
ATOM 7782 C CA . THR B 1 456 ? 26.875 -35.75 -21.688 1 90.25 456 THR B CA 1
ATOM 7783 C C . THR B 1 456 ? 27.547 -36.625 -22.734 1 90.25 456 THR B C 1
ATOM 7785 O O . THR B 1 456 ? 28.516 -37.312 -22.438 1 90.25 456 THR B O 1
ATOM 7788 N N . HIS B 1 457 ? 27.094 -36.531 -23.938 1 91.38 457 HIS B N 1
ATOM 7789 C CA . HIS B 1 457 ? 27.703 -37.281 -25.031 1 91.38 457 HIS B CA 1
ATOM 7790 C C . HIS B 1 457 ? 29.125 -36.75 -25.312 1 91.38 457 HIS B C 1
ATOM 7792 O O . HIS B 1 457 ? 30.062 -37.562 -25.453 1 91.38 457 HIS B O 1
ATOM 7798 N N . ALA B 1 458 ? 29.25 -35.5 -25.328 1 88.31 458 ALA B N 1
ATOM 7799 C CA . ALA B 1 458 ? 30.531 -34.875 -25.609 1 88.31 458 ALA B CA 1
ATOM 7800 C C . ALA B 1 458 ? 31.562 -35.25 -24.547 1 88.31 458 ALA B C 1
ATOM 7802 O O . ALA B 1 458 ? 32.719 -35.5 -24.844 1 88.31 458 ALA B O 1
ATOM 7803 N N . ALA B 1 459 ? 31.125 -35.25 -23.359 1 85.75 459 ALA B N 1
ATOM 7804 C CA . ALA B 1 459 ? 32 -35.562 -22.234 1 85.75 459 ALA B CA 1
ATOM 7805 C C . ALA B 1 459 ? 32.438 -37.031 -22.281 1 85.75 459 ALA B C 1
ATOM 7807 O O . ALA B 1 459 ? 33.5 -37.375 -21.766 1 85.75 459 ALA B O 1
ATOM 7808 N N . SER B 1 460 ? 31.656 -37.812 -22.906 1 86.5 460 SER B N 1
ATOM 7809 C CA . SER B 1 460 ? 31.984 -39.25 -23.047 1 86.5 460 SER B CA 1
ATOM 7810 C C . SER B 1 460 ? 32.75 -39.5 -24.328 1 86.5 460 SER B C 1
ATOM 7812 O O . SER B 1 460 ? 32.938 -40.656 -24.734 1 86.5 460 SER B O 1
ATOM 7814 N N . GLY B 1 461 ? 33.062 -38.438 -25.078 1 86.38 461 GLY B N 1
ATOM 7815 C CA . GLY B 1 461 ? 33.875 -38.562 -26.281 1 86.38 461 GLY B CA 1
ATOM 7816 C C . GLY B 1 461 ? 33.062 -38.781 -27.531 1 86.38 461 GLY B C 1
ATOM 7817 O O . GLY B 1 461 ? 33.594 -39.031 -28.609 1 86.38 461 GLY B O 1
ATOM 7818 N N . ARG B 1 462 ? 31.844 -38.781 -27.375 1 90.44 462 ARG B N 1
ATOM 7819 C CA . ARG B 1 462 ? 30.938 -39 -28.516 1 90.44 462 ARG B CA 1
ATOM 7820 C C . ARG B 1 462 ? 30.484 -37.656 -29.094 1 90.44 462 ARG B C 1
ATOM 7822 O O . ARG B 1 462 ? 29.297 -37.375 -29.141 1 90.44 462 ARG B O 1
ATOM 7829 N N . SER B 1 463 ? 31.328 -36.906 -29.672 1 91.12 463 SER B N 1
ATOM 7830 C CA . SER B 1 463 ? 31.078 -35.562 -30.141 1 91.12 463 SER B CA 1
ATOM 7831 C C . SER B 1 463 ? 30.172 -35.562 -31.359 1 91.12 463 SER B C 1
ATOM 7833 O O . SER B 1 463 ? 29.359 -34.656 -31.547 1 91.12 463 SER B O 1
ATOM 7835 N N . GLU B 1 464 ? 30.344 -36.562 -32.125 1 90.69 464 GLU B N 1
ATOM 7836 C CA . GLU B 1 464 ? 29.516 -36.625 -33.312 1 90.69 464 GLU B CA 1
ATOM 7837 C C . GLU B 1 464 ? 28.047 -36.844 -32.969 1 90.69 464 GLU B C 1
ATOM 7839 O O . GLU B 1 464 ? 27.156 -36.25 -33.562 1 90.69 464 GLU B O 1
ATOM 7844 N N . ALA B 1 465 ? 27.891 -37.719 -32.062 1 91.88 465 ALA B N 1
ATOM 7845 C CA . ALA B 1 465 ? 26.516 -38 -31.625 1 91.88 465 ALA B CA 1
ATOM 7846 C C . ALA B 1 465 ? 25.906 -36.75 -31 1 91.88 465 ALA B C 1
ATOM 7848 O O . ALA B 1 465 ? 24.719 -36.469 -31.172 1 91.88 465 ALA B O 1
ATOM 7849 N N . ALA B 1 466 ? 26.656 -36 -30.234 1 93.94 466 ALA B N 1
ATOM 7850 C CA . ALA B 1 466 ? 26.219 -34.781 -29.609 1 93.94 466 ALA B CA 1
ATOM 7851 C C . ALA B 1 466 ? 25.812 -33.75 -30.672 1 93.94 466 ALA B C 1
ATOM 7853 O O . ALA B 1 466 ? 24.75 -33.125 -30.562 1 93.94 466 ALA B O 1
ATOM 7854 N N . ALA B 1 467 ? 26.609 -33.562 -31.641 1 93 467 ALA B N 1
ATOM 7855 C CA . ALA B 1 467 ? 26.344 -32.594 -32.719 1 93 467 ALA B CA 1
ATOM 7856 C C . ALA B 1 467 ? 25.094 -32.969 -33.5 1 93 467 ALA B C 1
ATOM 7858 O O . ALA B 1 467 ? 24.281 -32.094 -33.844 1 93 467 ALA B O 1
ATOM 7859 N N . GLU B 1 468 ? 24.984 -34.188 -33.719 1 92.44 468 GLU B N 1
ATOM 7860 C CA . GLU B 1 468 ? 23.828 -34.656 -34.469 1 92.44 468 GLU B CA 1
ATOM 7861 C C . GLU B 1 468 ? 22.531 -34.438 -33.688 1 92.44 468 GLU B C 1
ATOM 7863 O O . GLU B 1 468 ? 21.5 -34.094 -34.281 1 92.44 468 GLU B O 1
ATOM 7868 N N . LEU B 1 469 ? 22.578 -34.719 -32.5 1 91.81 469 LEU B N 1
ATOM 7869 C CA . LEU B 1 469 ? 21.406 -34.5 -31.625 1 91.81 469 LEU B CA 1
ATOM 7870 C C . LEU B 1 469 ? 20.984 -33.031 -31.656 1 91.81 469 LEU B C 1
ATOM 7872 O O . LEU B 1 469 ? 19.797 -32.75 -31.797 1 91.81 469 LEU B O 1
ATOM 7876 N N . LEU B 1 470 ? 21.906 -32.156 -31.531 1 92.06 470 LEU B N 1
ATOM 7877 C CA . LEU B 1 470 ? 21.625 -30.719 -31.484 1 92.06 470 LEU B CA 1
ATOM 7878 C C . LEU B 1 470 ? 21.125 -30.219 -32.844 1 92.06 470 LEU B C 1
ATOM 7880 O O . LEU B 1 470 ? 20.219 -29.391 -32.906 1 92.06 470 LEU B O 1
ATOM 7884 N N . ARG B 1 471 ? 21.672 -30.75 -33.875 1 89.62 471 ARG B N 1
ATOM 7885 C CA . ARG B 1 471 ? 21.234 -30.375 -35.219 1 89.62 471 ARG B CA 1
ATOM 7886 C C . ARG B 1 471 ? 19.797 -30.828 -35.469 1 89.62 471 ARG B C 1
ATOM 7888 O O . ARG B 1 471 ? 19 -30.062 -36.031 1 89.62 471 ARG B O 1
ATOM 7895 N N . ARG B 1 472 ? 19.547 -31.938 -35.031 1 88.19 472 ARG B N 1
ATOM 7896 C CA . ARG B 1 472 ? 18.188 -32.469 -35.188 1 88.19 472 ARG B CA 1
ATOM 7897 C C . ARG B 1 472 ? 17.172 -31.641 -34.438 1 88.19 472 ARG B C 1
ATOM 7899 O O . ARG B 1 472 ? 16.078 -31.375 -34.938 1 88.19 472 ARG B O 1
ATOM 7906 N N . HIS B 1 473 ? 17.562 -31.359 -33.25 1 87.88 473 HIS B N 1
ATOM 7907 C CA . HIS B 1 473 ? 16.656 -30.562 -32.438 1 87.88 473 HIS B CA 1
ATOM 7908 C C . HIS B 1 473 ? 16.453 -29.172 -33.031 1 87.88 473 HIS B C 1
ATOM 7910 O O . HIS B 1 473 ? 15.344 -28.625 -32.969 1 87.88 473 HIS B O 1
ATOM 7916 N N . LEU B 1 474 ? 17.453 -28.547 -33.5 1 85.81 474 LEU B N 1
ATOM 7917 C CA . LEU B 1 474 ? 17.375 -27.234 -34.125 1 85.81 474 LEU B CA 1
ATOM 7918 C C . LEU B 1 474 ? 16.484 -27.25 -35.344 1 85.81 474 LEU B C 1
ATOM 7920 O O . LEU B 1 474 ? 15.719 -26.312 -35.594 1 85.81 474 LEU B O 1
ATOM 7924 N N . ASP B 1 475 ? 16.469 -28.281 -36 1 82.12 475 ASP B N 1
ATOM 7925 C CA . ASP B 1 475 ? 15.711 -28.406 -37.25 1 82.12 475 ASP B CA 1
ATOM 7926 C C . ASP B 1 475 ? 14.242 -28.703 -36.969 1 82.12 475 ASP B C 1
ATOM 7928 O O . ASP B 1 475 ? 13.352 -28.188 -37.656 1 82.12 475 ASP B O 1
ATOM 7932 N N . THR B 1 476 ? 14.016 -29.453 -35.938 1 77.06 476 THR B N 1
ATOM 7933 C CA . THR B 1 476 ? 12.672 -29.984 -35.719 1 77.06 476 THR B CA 1
ATOM 7934 C C . THR B 1 476 ? 11.898 -29.094 -34.75 1 77.06 476 THR B C 1
ATOM 7936 O O . THR B 1 476 ? 10.688 -28.922 -34.875 1 77.06 476 THR B O 1
ATOM 7939 N N . HIS B 1 477 ? 12.602 -28.641 -33.75 1 62.84 477 HIS B N 1
ATOM 7940 C CA . HIS B 1 477 ? 11.812 -28.125 -32.625 1 62.84 477 HIS B CA 1
ATOM 7941 C C . HIS B 1 477 ? 12.047 -26.641 -32.438 1 62.84 477 HIS B C 1
ATOM 7943 O O . HIS B 1 477 ? 11.195 -25.938 -31.875 1 62.84 477 HIS B O 1
ATOM 7949 N N . ALA B 1 478 ? 13.234 -26.078 -32.625 1 60.66 478 ALA B N 1
ATOM 7950 C CA . ALA B 1 478 ? 13.609 -24.781 -32.094 1 60.66 478 ALA B CA 1
ATOM 7951 C C . ALA B 1 478 ? 13.102 -23.641 -32.969 1 60.66 478 ALA B C 1
ATOM 7953 O O . ALA B 1 478 ? 13.453 -22.484 -32.75 1 60.66 478 ALA B O 1
ATOM 7954 N N . ALA B 1 479 ? 12.156 -23.906 -33.781 1 53.19 479 ALA B N 1
ATOM 7955 C CA . ALA B 1 479 ? 11.906 -22.875 -34.781 1 53.19 479 ALA B CA 1
ATOM 7956 C C . ALA B 1 479 ? 11.281 -21.641 -34.156 1 53.19 479 ALA B C 1
ATOM 7958 O O . ALA B 1 479 ? 11.484 -20.516 -34.656 1 53.19 479 ALA B O 1
ATOM 7959 N N . HIS B 1 480 ? 10.695 -21.859 -33 1 56.22 480 HIS B N 1
ATOM 7960 C CA . HIS B 1 480 ? 9.891 -20.688 -32.656 1 56.22 480 HIS B CA 1
ATOM 7961 C C . HIS B 1 480 ? 10.336 -20.078 -31.344 1 56.22 480 HIS B C 1
ATOM 7963 O O . HIS B 1 480 ? 9.703 -19.141 -30.844 1 56.22 480 HIS B O 1
ATOM 7969 N N . ASP B 1 481 ? 11.453 -20.609 -30.766 1 64.81 481 ASP B N 1
ATOM 7970 C CA . ASP B 1 481 ? 11.961 -20.047 -29.516 1 64.81 481 ASP B CA 1
ATOM 7971 C C . ASP B 1 481 ? 13.367 -19.469 -29.703 1 64.81 481 ASP B C 1
ATOM 7973 O O . ASP B 1 481 ? 14.344 -20.219 -29.688 1 64.81 481 ASP B O 1
ATOM 7977 N N . ALA B 1 482 ? 13.367 -18.172 -29.828 1 68.38 482 ALA B N 1
ATOM 7978 C CA . ALA B 1 482 ? 14.641 -17.516 -30.094 1 68.38 482 ALA B CA 1
ATOM 7979 C C . ALA B 1 482 ? 15.664 -17.859 -29.016 1 68.38 482 ALA B C 1
ATOM 7981 O O . ALA B 1 482 ? 16.828 -18.125 -29.312 1 68.38 482 ALA B O 1
ATOM 7982 N N . GLY B 1 483 ? 15.188 -17.984 -27.859 1 70.5 483 GLY B N 1
ATOM 7983 C CA . GLY B 1 483 ? 16.094 -18.297 -26.766 1 70.5 483 GLY B CA 1
ATOM 7984 C C . GLY B 1 483 ? 16.656 -19.703 -26.844 1 70.5 483 GLY B C 1
ATOM 7985 O O . GLY B 1 483 ? 17.859 -19.906 -26.656 1 70.5 483 GLY B O 1
ATOM 7986 N N . ALA B 1 484 ? 15.82 -20.562 -27.203 1 73.94 484 ALA B N 1
ATOM 7987 C CA . ALA B 1 484 ? 16.25 -21.953 -27.344 1 73.94 484 ALA B CA 1
ATOM 7988 C C . ALA B 1 484 ? 17.188 -22.109 -28.531 1 73.94 484 ALA B C 1
ATOM 7990 O O . ALA B 1 484 ? 18.172 -22.859 -28.453 1 73.94 484 ALA B O 1
ATOM 7991 N N . GLN B 1 485 ? 16.906 -21.359 -29.547 1 80.38 485 GLN B N 1
ATOM 7992 C CA . GLN B 1 485 ? 17.75 -21.406 -30.734 1 80.38 485 GLN B CA 1
ATOM 7993 C C . GLN B 1 485 ? 19.172 -20.922 -30.422 1 80.38 485 GLN B C 1
ATOM 7995 O O . GLN B 1 485 ? 20.156 -21.562 -30.797 1 80.38 485 GLN B O 1
ATOM 8000 N N . VAL B 1 486 ? 19.172 -19.844 -29.781 1 82.62 486 VAL B N 1
ATOM 8001 C CA . VAL B 1 486 ? 20.453 -19.25 -29.438 1 82.62 486 VAL B CA 1
ATOM 8002 C C . VAL B 1 486 ? 21.266 -20.219 -28.578 1 82.62 486 VAL B C 1
ATOM 8004 O O . VAL B 1 486 ? 22.438 -20.453 -28.828 1 82.62 486 VAL B O 1
ATOM 8007 N N . ALA B 1 487 ? 20.578 -20.828 -27.625 1 81.56 487 ALA B N 1
ATOM 8008 C CA . ALA B 1 487 ? 21.25 -21.75 -26.703 1 81.56 487 ALA B CA 1
ATOM 8009 C C . ALA B 1 487 ? 21.75 -22.984 -27.438 1 81.56 487 ALA B C 1
ATOM 8011 O O . ALA B 1 487 ? 22.859 -23.453 -27.203 1 81.56 487 ALA B O 1
ATOM 8012 N N . LEU B 1 488 ? 20.984 -23.469 -28.359 1 87.94 488 LEU B N 1
ATOM 8013 C CA . LEU B 1 488 ? 21.344 -24.672 -29.094 1 87.94 488 LEU B CA 1
ATOM 8014 C C . LEU B 1 488 ? 22.484 -24.406 -30.078 1 87.94 488 LEU B C 1
ATOM 8016 O O . LEU B 1 488 ? 23.391 -25.234 -30.219 1 87.94 488 LEU B O 1
ATOM 8020 N N . HIS B 1 489 ? 22.438 -23.281 -30.688 1 90.12 489 HIS B N 1
ATOM 8021 C CA . HIS B 1 489 ? 23.531 -22.891 -31.578 1 90.12 489 HIS B CA 1
ATOM 8022 C C . HIS B 1 489 ? 24.844 -22.75 -30.797 1 90.12 489 HIS B C 1
ATOM 8024 O O . HIS B 1 489 ? 25.891 -23.172 -31.266 1 90.12 489 HIS B O 1
ATOM 8030 N N . CYS B 1 490 ? 24.703 -22.156 -29.703 1 90.19 490 CYS B N 1
ATOM 8031 C CA . CYS B 1 490 ? 25.891 -21.984 -28.891 1 90.19 490 CYS B CA 1
ATOM 8032 C C . CYS B 1 490 ? 26.453 -23.328 -28.438 1 90.19 490 CYS B C 1
ATOM 8034 O O . CYS B 1 490 ? 27.656 -23.547 -28.469 1 90.19 490 CYS B O 1
ATOM 8036 N N . ARG B 1 491 ? 25.578 -24.25 -28.047 1 90.62 491 ARG B N 1
ATOM 8037 C CA . ARG B 1 491 ? 26.016 -25.562 -27.609 1 90.62 491 ARG B CA 1
ATOM 8038 C C . ARG B 1 491 ? 26.609 -26.359 -28.766 1 90.62 491 ARG B C 1
ATOM 8040 O O . ARG B 1 491 ? 27.594 -27.078 -28.594 1 90.62 491 ARG B O 1
ATOM 8047 N N . LEU B 1 492 ? 26.047 -26.234 -29.891 1 92.81 492 LEU B N 1
ATOM 8048 C CA . LEU B 1 492 ? 26.578 -26.906 -31.078 1 92.81 492 LEU B CA 1
ATOM 8049 C C . LEU B 1 492 ? 27.938 -26.344 -31.453 1 92.81 492 LEU B C 1
ATOM 8051 O O . LEU B 1 492 ? 28.844 -27.109 -31.812 1 92.81 492 LEU B O 1
ATOM 8055 N N . GLY B 1 493 ? 28.062 -25.031 -31.375 1 93 493 GLY B N 1
ATOM 8056 C CA . GLY B 1 493 ? 29.359 -24.422 -31.609 1 93 493 GLY B CA 1
ATOM 8057 C C . GLY B 1 493 ? 30.438 -24.938 -30.672 1 93 493 GLY B C 1
ATOM 8058 O O . GLY B 1 493 ? 31.562 -25.203 -31.109 1 93 493 GLY B O 1
ATOM 8059 N N . ALA B 1 494 ? 30.125 -25.125 -29.469 1 91.25 494 ALA B N 1
ATOM 8060 C CA . ALA B 1 494 ? 31.078 -25.594 -28.469 1 91.25 494 ALA B CA 1
ATOM 8061 C C . ALA B 1 494 ? 31.5 -27.047 -28.75 1 91.25 494 ALA B C 1
ATOM 8063 O O . ALA B 1 494 ? 32.656 -27.391 -28.641 1 91.25 494 ALA B O 1
ATOM 8064 N N . VAL B 1 495 ? 30.547 -27.891 -29.094 1 91.94 495 VAL B N 1
ATOM 8065 C CA . VAL B 1 495 ? 30.812 -29.297 -29.375 1 91.94 495 VAL B CA 1
ATOM 8066 C C . VAL B 1 495 ? 31.688 -29.406 -30.625 1 91.94 495 VAL B C 1
ATOM 8068 O O . VAL B 1 495 ? 32.625 -30.203 -30.656 1 91.94 495 VAL B O 1
ATOM 8071 N N . LEU B 1 496 ? 31.391 -28.625 -31.578 1 92.38 496 LEU B N 1
ATOM 8072 C CA . LEU B 1 496 ? 32.156 -28.656 -32.812 1 92.38 496 LEU B CA 1
ATOM 8073 C C . LEU B 1 496 ? 33.562 -28.109 -32.625 1 92.38 496 LEU B C 1
ATOM 8075 O O . LEU B 1 496 ? 34.5 -28.594 -33.219 1 92.38 496 LEU B O 1
ATOM 8079 N N . ALA B 1 497 ? 33.656 -27.141 -31.797 1 90.75 497 ALA B N 1
ATOM 8080 C CA . ALA B 1 497 ? 35 -26.609 -31.469 1 90.75 497 ALA B CA 1
ATOM 8081 C C . ALA B 1 497 ? 35.844 -27.656 -30.781 1 90.75 497 ALA B C 1
ATOM 8083 O O . ALA B 1 497 ? 37.062 -27.734 -31.031 1 90.75 497 ALA B O 1
ATOM 8084 N N . GLN B 1 498 ? 35.25 -28.391 -29.922 1 87.38 498 GLN B N 1
ATOM 8085 C CA . GLN B 1 498 ? 35.969 -29.438 -29.203 1 87.38 498 GLN B CA 1
ATOM 8086 C C . GLN B 1 498 ? 36.438 -30.531 -30.172 1 87.38 498 GLN B C 1
ATOM 8088 O O . GLN B 1 498 ? 37.469 -31.172 -29.953 1 87.38 498 GLN B O 1
ATOM 8093 N N . SER B 1 499 ? 35.688 -30.766 -31.188 1 88 499 SER B N 1
ATOM 8094 C CA . SER B 1 499 ? 36.031 -31.766 -32.188 1 88 499 SER B CA 1
ATOM 8095 C C . SER B 1 499 ? 36.906 -31.156 -33.281 1 88 499 SER B C 1
ATOM 8097 O O . SER B 1 499 ? 37.062 -31.75 -34.344 1 88 499 SER B O 1
ATOM 8099 N N . LYS B 1 500 ? 37.375 -29.859 -33.156 1 86.56 500 LYS B N 1
ATOM 8100 C CA . LYS B 1 500 ? 38.312 -29.141 -33.969 1 86.56 500 LYS B CA 1
ATOM 8101 C C . LYS B 1 500 ? 37.719 -28.766 -35.312 1 86.56 500 LYS B C 1
ATOM 8103 O O . LYS B 1 500 ? 38.438 -28.578 -36.312 1 86.56 500 LYS B O 1
ATOM 8108 N N . GLN B 1 501 ? 36.438 -28.891 -35.375 1 91.38 501 GLN B N 1
ATOM 8109 C CA . GLN B 1 501 ? 35.75 -28.344 -36.531 1 91.38 501 GLN B CA 1
ATOM 8110 C C . GLN B 1 501 ? 35.438 -26.859 -36.344 1 91.38 501 GLN B C 1
ATOM 8112 O O . GLN B 1 501 ? 34.281 -26.469 -36.25 1 91.38 501 GLN B O 1
ATOM 8117 N N . LEU B 1 502 ? 36.375 -26.078 -36.438 1 92.12 502 LEU B N 1
ATOM 8118 C CA . LEU B 1 502 ? 36.375 -24.688 -35.969 1 92.12 502 LEU B CA 1
ATOM 8119 C C . LEU B 1 502 ? 35.531 -23.812 -36.906 1 92.12 502 LEU B C 1
ATOM 8121 O O . LEU B 1 502 ? 34.844 -22.906 -36.469 1 92.12 502 LEU B O 1
ATOM 8125 N N . ALA B 1 503 ? 35.562 -24.109 -38.188 1 91.81 503 ALA B N 1
ATOM 8126 C CA . ALA B 1 503 ? 34.812 -23.312 -39.125 1 91.81 503 ALA B CA 1
ATOM 8127 C C . ALA B 1 503 ? 33.312 -23.453 -38.875 1 91.81 503 ALA B C 1
ATOM 8129 O O . ALA B 1 503 ? 32.562 -22.469 -38.875 1 91.81 503 ALA B O 1
ATOM 8130 N N . ASP B 1 504 ? 32.938 -24.672 -38.719 1 93.12 504 ASP B N 1
ATOM 8131 C CA . ASP B 1 504 ? 31.516 -24.938 -38.469 1 93.12 504 ASP B CA 1
ATOM 8132 C C . ASP B 1 504 ? 31.094 -24.359 -37.125 1 93.12 504 ASP B C 1
ATOM 8134 O O . ASP B 1 504 ? 29.984 -23.859 -36.969 1 93.12 504 ASP B O 1
ATOM 8138 N N . ALA B 1 505 ? 31.953 -24.484 -36.125 1 94.56 505 ALA B N 1
ATOM 8139 C CA . ALA B 1 505 ? 31.688 -23.922 -34.812 1 94.56 505 ALA B CA 1
ATOM 8140 C C . ALA B 1 505 ? 31.422 -22.422 -34.875 1 94.56 505 ALA B C 1
ATOM 8142 O O . ALA B 1 505 ? 30.469 -21.922 -34.281 1 94.56 505 ALA B O 1
ATOM 8143 N N . LEU B 1 506 ? 32.281 -21.766 -35.656 1 93.56 506 LEU B N 1
ATOM 8144 C CA . LEU B 1 506 ? 32.125 -20.328 -35.844 1 93.56 506 LEU B CA 1
ATOM 8145 C C . LEU B 1 506 ? 30.797 -19.984 -36.5 1 93.56 506 LEU B C 1
ATOM 8147 O O . LEU B 1 506 ? 30.141 -19.016 -36.156 1 93.56 506 LEU B O 1
ATOM 8151 N N . GLY B 1 507 ? 30.469 -20.734 -37.438 1 94.19 507 GLY B N 1
ATOM 8152 C CA . GLY B 1 507 ? 29.188 -20.531 -38.125 1 94.19 507 GLY B CA 1
ATOM 8153 C C . GLY B 1 507 ? 28 -20.594 -37.188 1 94.19 507 GLY B C 1
ATOM 8154 O O . GLY B 1 507 ? 27.078 -19.781 -37.312 1 94.19 507 GLY B O 1
ATOM 8155 N N . HIS B 1 508 ? 28 -21.5 -36.312 1 94 508 HIS B N 1
ATOM 8156 C CA . HIS B 1 508 ? 26.891 -21.641 -35.375 1 94 508 HIS B CA 1
ATOM 8157 C C . HIS B 1 508 ? 26.875 -20.516 -34.344 1 94 508 HIS B C 1
ATOM 8159 O O . HIS B 1 508 ? 25.812 -20.031 -33.969 1 94 508 HIS B O 1
ATOM 8165 N N . TYR B 1 509 ? 28.031 -20.062 -33.906 1 94.38 509 TYR B N 1
ATOM 8166 C CA . TYR B 1 509 ? 28.062 -18.906 -33 1 94.38 509 TYR B CA 1
ATOM 8167 C C . TYR B 1 509 ? 27.562 -17.641 -33.719 1 94.38 509 TYR B C 1
ATOM 8169 O O . TYR B 1 509 ? 26.891 -16.812 -33.125 1 94.38 509 TYR B O 1
ATOM 8177 N N . GLN B 1 510 ? 27.828 -17.562 -34.906 1 93.44 510 GLN B N 1
ATOM 8178 C CA . GLN B 1 510 ? 27.359 -16.422 -35.688 1 93.44 510 GLN B CA 1
ATOM 8179 C C . GLN B 1 510 ? 25.859 -16.484 -35.906 1 93.44 510 GLN B C 1
ATOM 8181 O O . GLN B 1 510 ? 25.188 -15.453 -35.938 1 93.44 510 GLN B O 1
ATOM 8186 N N . SER B 1 511 ? 25.391 -17.641 -36.094 1 92.38 511 SER B N 1
ATOM 8187 C CA . SER B 1 511 ? 23.938 -17.812 -36.219 1 92.38 511 SER B CA 1
ATOM 8188 C C . SER B 1 511 ? 23.234 -17.391 -34.938 1 92.38 511 SER B C 1
ATOM 8190 O O . SER B 1 511 ? 22.156 -16.781 -35 1 92.38 511 SER B O 1
ATOM 8192 N N . ALA B 1 512 ? 23.812 -17.766 -33.812 1 90.69 512 ALA B N 1
ATOM 8193 C CA . ALA B 1 512 ? 23.266 -17.359 -32.531 1 90.69 512 ALA B CA 1
ATOM 8194 C C . ALA B 1 512 ? 23.234 -15.836 -32.406 1 90.69 512 ALA B C 1
ATOM 8196 O O . ALA B 1 512 ? 22.266 -15.258 -31.938 1 90.69 512 ALA B O 1
ATOM 8197 N N . LEU B 1 513 ? 24.266 -15.164 -32.906 1 90.5 513 LEU B N 1
ATOM 8198 C CA . LEU B 1 513 ? 24.375 -13.711 -32.812 1 90.5 513 LEU B CA 1
ATOM 8199 C C . LEU B 1 513 ? 23.422 -13.039 -33.781 1 90.5 513 LEU B C 1
ATOM 8201 O O . LEU B 1 513 ? 23 -11.898 -33.562 1 90.5 513 LEU B O 1
ATOM 8205 N N . ALA B 1 514 ? 23.125 -13.727 -34.812 1 89.25 514 ALA B N 1
ATOM 8206 C CA . ALA B 1 514 ? 22.172 -13.203 -35.781 1 89.25 514 ALA B CA 1
ATOM 8207 C C . ALA B 1 514 ? 20.766 -13.141 -35.188 1 89.25 514 ALA B C 1
ATOM 8209 O O . ALA B 1 514 ? 19.984 -12.242 -35.5 1 89.25 514 ALA B O 1
ATOM 8210 N N . ILE B 1 515 ? 20.531 -14.125 -34.375 1 82.44 515 ILE B N 1
ATOM 8211 C CA . ILE B 1 515 ? 19.219 -14.18 -33.719 1 82.44 515 ILE B CA 1
ATOM 8212 C C . ILE B 1 515 ? 19.172 -13.188 -32.562 1 82.44 515 ILE B C 1
ATOM 8214 O O . ILE B 1 515 ? 18.203 -12.445 -32.406 1 82.44 515 ILE B O 1
ATOM 8218 N N . TYR B 1 516 ? 20.266 -13.234 -31.781 1 80.5 516 TYR B N 1
ATOM 8219 C CA . TYR B 1 516 ? 20.359 -12.336 -30.641 1 80.5 516 TYR B CA 1
ATOM 8220 C C . TYR B 1 516 ? 21.766 -11.734 -30.531 1 80.5 516 TYR B C 1
ATOM 8222 O O . TYR B 1 516 ? 22.609 -12.266 -29.828 1 80.5 516 TYR B O 1
ATOM 8230 N N . PRO B 1 517 ? 21.891 -10.547 -31 1 82.44 517 PRO B N 1
ATOM 8231 C CA . PRO B 1 517 ? 23.219 -9.93 -31.109 1 82.44 517 PRO B CA 1
ATOM 8232 C C . PRO B 1 517 ? 23.828 -9.609 -29.734 1 82.44 517 PRO B C 1
ATOM 8234 O O . PRO B 1 517 ? 25.047 -9.492 -29.625 1 82.44 517 PRO B O 1
ATOM 8237 N N . GLU B 1 518 ? 23.031 -9.57 -28.75 1 77.12 518 GLU B N 1
ATOM 8238 C CA . GLU B 1 518 ? 23.547 -9.156 -27.438 1 77.12 518 GLU B CA 1
ATOM 8239 C C . GLU B 1 518 ? 23.844 -10.359 -26.562 1 77.12 518 GLU B C 1
ATOM 8241 O O . GLU B 1 518 ? 24.047 -10.211 -25.344 1 77.12 518 GLU B O 1
ATOM 8246 N N . SER B 1 519 ? 23.938 -11.484 -27.188 1 81.31 519 SER B N 1
ATOM 8247 C CA . SER B 1 519 ? 24.219 -12.688 -26.422 1 81.31 519 SER B CA 1
ATOM 8248 C C . SER B 1 519 ? 25.688 -12.75 -26 1 81.31 519 SER B C 1
ATOM 8250 O O . SER B 1 519 ? 26.562 -12.875 -26.844 1 81.31 519 SER B O 1
ATOM 8252 N N . ASP B 1 520 ? 25.938 -12.742 -24.781 1 80.25 520 ASP B N 1
ATOM 8253 C CA . ASP B 1 520 ? 27.297 -12.797 -24.25 1 80.25 520 ASP B CA 1
ATOM 8254 C C . ASP B 1 520 ? 27.938 -14.156 -24.531 1 80.25 520 ASP B C 1
ATOM 8256 O O . ASP B 1 520 ? 29.125 -14.234 -24.844 1 80.25 520 ASP B O 1
ATOM 8260 N N . GLU B 1 521 ? 27.141 -15.141 -24.438 1 83.81 521 GLU B N 1
ATOM 8261 C CA . GLU B 1 521 ? 27.641 -16.484 -24.656 1 83.81 521 GLU B CA 1
ATOM 8262 C C . GLU B 1 521 ? 28.125 -16.688 -26.094 1 83.81 521 GLU B C 1
ATOM 8264 O O . GLU B 1 521 ? 29.203 -17.25 -26.312 1 83.81 521 GLU B O 1
ATOM 8269 N N . ALA B 1 522 ? 27.375 -16.203 -27.016 1 90 522 ALA B N 1
ATOM 8270 C CA . ALA B 1 522 ? 27.734 -16.328 -28.438 1 90 522 ALA B CA 1
ATOM 8271 C C . ALA B 1 522 ? 28.969 -15.492 -28.75 1 90 522 ALA B C 1
ATOM 8273 O O . ALA B 1 522 ? 29.844 -15.93 -29.5 1 90 522 ALA B O 1
ATOM 8274 N N . ARG B 1 523 ? 29.031 -14.344 -28.141 1 90 523 ARG B N 1
ATOM 8275 C CA . ARG B 1 523 ? 30.172 -13.461 -28.359 1 90 523 ARG B CA 1
ATOM 8276 C C . ARG B 1 523 ? 31.453 -14.078 -27.828 1 90 523 ARG B C 1
ATOM 8278 O O . ARG B 1 523 ? 32.5 -14.047 -28.5 1 90 523 ARG B O 1
ATOM 8285 N N . ARG B 1 524 ? 31.344 -14.617 -26.734 1 89.75 524 ARG B N 1
ATOM 8286 C CA . ARG B 1 524 ? 32.5 -15.297 -26.141 1 89.75 524 ARG B CA 1
ATOM 8287 C C . ARG B 1 524 ? 32.906 -16.5 -26.984 1 89.75 524 ARG B C 1
ATOM 8289 O O . ARG B 1 524 ? 34.094 -16.797 -27.125 1 89.75 524 ARG B O 1
ATOM 8296 N N . GLY B 1 525 ? 31.938 -17.203 -27.453 1 90.69 525 GLY B N 1
ATOM 8297 C CA . GLY B 1 525 ? 32.219 -18.344 -28.297 1 90.69 525 GLY B CA 1
ATOM 8298 C C . GLY B 1 525 ? 32.938 -17.969 -29.578 1 90.69 525 GLY B C 1
ATOM 8299 O O . GLY B 1 525 ? 33.906 -18.656 -29.969 1 90.69 525 GLY B O 1
ATOM 8300 N N . VAL B 1 526 ? 32.562 -16.891 -30.172 1 91.81 526 VAL B N 1
ATOM 8301 C CA . VAL B 1 526 ? 33.188 -16.422 -31.391 1 91.81 526 VAL B CA 1
ATOM 8302 C C . VAL B 1 526 ? 34.656 -16.047 -31.094 1 91.81 526 VAL B C 1
ATOM 8304 O O . VAL B 1 526 ? 35.562 -16.422 -31.828 1 91.81 526 VAL B O 1
ATOM 8307 N N . SER B 1 527 ? 34.812 -15.328 -30 1 90.62 527 SER B N 1
ATOM 8308 C CA . SER B 1 527 ? 36.156 -14.898 -29.625 1 90.62 527 SER B CA 1
ATOM 8309 C C . SER B 1 527 ? 37.062 -16.094 -29.359 1 90.62 527 SER B C 1
ATOM 8311 O O . SER B 1 527 ? 38.219 -16.094 -29.766 1 90.62 527 SER B O 1
ATOM 8313 N N . ARG B 1 528 ? 36.562 -17.062 -28.688 1 89.94 528 ARG B N 1
ATOM 8314 C CA . ARG B 1 528 ? 37.344 -18.25 -28.344 1 89.94 528 ARG B CA 1
ATOM 8315 C C . ARG B 1 528 ? 37.719 -19.031 -29.594 1 89.94 528 ARG B C 1
ATOM 8317 O O . ARG B 1 528 ? 38.875 -19.469 -29.734 1 89.94 528 ARG B O 1
ATOM 8324 N N . VAL B 1 529 ? 36.812 -19.266 -30.5 1 91.31 529 VAL B N 1
ATOM 8325 C CA . VAL B 1 529 ? 37.062 -20.047 -31.703 1 91.31 529 VAL B CA 1
ATOM 8326 C C . VAL B 1 529 ? 38.031 -19.297 -32.594 1 91.31 529 VAL B C 1
ATOM 8328 O O . VAL B 1 529 ? 38.906 -19.922 -33.25 1 91.31 529 VAL B O 1
ATOM 8331 N N . GLU B 1 530 ? 37.875 -18.016 -32.625 1 90.25 530 GLU B N 1
ATOM 8332 C CA . GLU B 1 530 ? 38.812 -17.203 -33.438 1 90.25 530 GLU B CA 1
ATOM 8333 C C . GLU B 1 530 ? 40.219 -17.297 -32.875 1 90.25 530 GLU B C 1
ATOM 8335 O O . GLU B 1 530 ? 41.188 -17.359 -33.656 1 90.25 530 GLU B O 1
ATOM 8340 N N . ARG B 1 531 ? 40.281 -17.297 -31.609 1 88.88 531 ARG B N 1
ATOM 8341 C CA . ARG B 1 531 ? 41.594 -17.453 -31 1 88.88 531 ARG B CA 1
ATOM 8342 C C . ARG B 1 531 ? 42.188 -18.844 -31.297 1 88.88 531 ARG B C 1
ATOM 8344 O O . ARG B 1 531 ? 43.375 -18.969 -31.531 1 88.88 531 ARG B O 1
ATOM 8351 N N . LEU B 1 532 ? 41.438 -19.812 -31.25 1 87.69 532 LEU B N 1
ATOM 8352 C CA . LEU B 1 532 ? 41.844 -21.172 -31.547 1 87.69 532 LEU B CA 1
ATOM 8353 C C . LEU B 1 532 ? 42.312 -21.281 -33 1 87.69 532 LEU B C 1
ATOM 8355 O O . LEU B 1 532 ? 43.25 -22 -33.312 1 87.69 532 LEU B O 1
ATOM 8359 N N . MET B 1 533 ? 41.594 -20.672 -33.812 1 88.06 533 MET B N 1
ATOM 8360 C CA . MET B 1 533 ? 41.906 -20.703 -35.25 1 88.06 533 MET B CA 1
ATOM 8361 C C . MET B 1 533 ? 43.25 -20.016 -35.5 1 88.06 533 MET B C 1
ATOM 8363 O O . MET B 1 533 ? 43.969 -20.375 -36.438 1 88.06 533 MET B O 1
ATOM 8367 N N . LYS B 1 534 ? 43.562 -18.938 -34.656 1 84.5 534 LYS B N 1
ATOM 8368 C CA . LYS B 1 534 ? 44.844 -18.203 -34.781 1 84.5 534 LYS B CA 1
ATOM 8369 C C . LYS B 1 534 ? 45.938 -18.891 -34 1 84.5 534 LYS B C 1
ATOM 8371 O O . LYS B 1 534 ? 47.094 -18.422 -33.969 1 84.5 534 LYS B O 1
ATOM 8376 N N . GLY B 1 535 ? 45.688 -20.062 -33.375 1 81 535 GLY B N 1
ATOM 8377 C CA . GLY B 1 535 ? 46.688 -20.812 -32.625 1 81 535 GLY B CA 1
ATOM 8378 C C . GLY B 1 535 ? 47 -20.188 -31.266 1 81 535 GLY B C 1
ATOM 8379 O O . GLY B 1 535 ? 48.094 -20.422 -30.719 1 81 535 GLY B O 1
ATOM 8380 N N . GLN B 1 536 ? 46.094 -19.281 -30.844 1 75.75 536 GLN B N 1
ATOM 8381 C CA . GLN B 1 536 ? 46.312 -18.609 -29.578 1 75.75 536 GLN B CA 1
ATOM 8382 C C . GLN B 1 536 ? 45.594 -19.328 -28.438 1 75.75 536 GLN B C 1
ATOM 8384 O O . GLN B 1 536 ? 44.719 -20.172 -28.688 1 75.75 536 GLN B O 1
ATOM 8389 N N . ASP B 1 537 ? 46 -19.141 -27.234 1 74.31 537 ASP B N 1
ATOM 8390 C CA . ASP B 1 537 ? 45.344 -19.688 -26.047 1 74.31 537 ASP B CA 1
ATOM 8391 C C . ASP B 1 537 ? 43.938 -19.094 -25.859 1 74.31 537 ASP B C 1
ATOM 8393 O O . ASP B 1 537 ? 43.812 -17.875 -25.766 1 74.31 537 ASP B O 1
ATOM 8397 N N . PRO B 1 538 ? 42.969 -19.844 -25.953 1 70.75 538 PRO B N 1
ATOM 8398 C CA . PRO B 1 538 ? 41.562 -19.344 -25.953 1 70.75 538 PRO B CA 1
ATOM 8399 C C . PRO B 1 538 ? 41.156 -18.719 -24.625 1 70.75 538 PRO B C 1
ATOM 8401 O O . PRO B 1 538 ? 40.25 -17.891 -24.578 1 70.75 538 PRO B O 1
ATOM 8404 N N . ASP B 1 539 ? 41.812 -19.062 -23.547 1 68 539 ASP B N 1
ATOM 8405 C CA . ASP B 1 539 ? 41.406 -18.531 -22.234 1 68 539 ASP B CA 1
ATOM 8406 C C . ASP B 1 539 ? 42.344 -17.422 -21.797 1 68 539 ASP B C 1
ATOM 8408 O O . ASP B 1 539 ? 42.344 -17 -20.625 1 68 539 ASP B O 1
ATOM 8412 N N . ALA B 1 540 ? 43.344 -16.953 -22.703 1 59.94 540 ALA B N 1
ATOM 8413 C CA . ALA B 1 540 ? 44.281 -15.891 -22.344 1 59.94 540 ALA B CA 1
ATOM 8414 C C . ALA B 1 540 ? 43.562 -14.562 -22.156 1 59.94 540 ALA B C 1
ATOM 8416 O O . ALA B 1 540 ? 42.625 -14.25 -22.906 1 59.94 540 ALA B O 1
ATOM 8417 N N . PRO B 1 541 ? 43.688 -13.922 -20.906 1 58.91 541 PRO B N 1
ATOM 8418 C CA . PRO B 1 541 ? 43.062 -12.617 -20.719 1 58.91 541 PRO B CA 1
ATOM 8419 C C . PRO B 1 541 ? 43.344 -11.648 -21.859 1 58.91 541 PRO B C 1
ATOM 8421 O O . PRO B 1 541 ? 44.406 -11.742 -22.5 1 58.91 541 PRO B O 1
ATOM 8424 N N . ASP B 1 542 ? 42.406 -11.125 -22.469 1 52.03 542 ASP B N 1
ATOM 8425 C CA . ASP B 1 542 ? 42.625 -10.125 -23.516 1 52.03 542 ASP B CA 1
ATOM 8426 C C . ASP B 1 542 ? 43.75 -9.164 -23.125 1 52.03 542 ASP B C 1
ATOM 8428 O O . ASP B 1 542 ? 43.688 -8.539 -22.078 1 52.03 542 ASP B O 1
ATOM 8432 N N . GLU B 1 543 ? 44.938 -9.453 -23.328 1 44.25 543 GLU B N 1
ATOM 8433 C CA . GLU B 1 543 ? 45.938 -8.391 -23.141 1 44.25 543 GLU B CA 1
ATOM 8434 C C . GLU B 1 543 ? 45.438 -7.066 -23.719 1 44.25 543 GLU B C 1
ATOM 8436 O O . GLU B 1 543 ? 45.031 -7 -24.891 1 44.25 543 GLU B O 1
ATOM 8441 N N . GLU B 1 544 ? 44.812 -6.348 -22.938 1 41.06 544 GLU B N 1
ATOM 8442 C CA . GLU B 1 544 ? 44.625 -4.949 -23.312 1 41.06 544 GLU B CA 1
ATOM 8443 C C . GLU B 1 544 ? 45.844 -4.422 -24.094 1 41.06 544 GLU B C 1
ATOM 8445 O O . GLU B 1 544 ? 46.938 -4.371 -23.547 1 41.06 544 GLU B O 1
ATOM 8450 N N . VAL B 1 545 ? 46.094 -4.785 -25.203 1 38.59 545 VAL B N 1
ATOM 8451 C CA . VAL B 1 545 ? 47.062 -4.043 -26 1 38.59 545 VAL B CA 1
ATOM 8452 C C . VAL B 1 545 ? 46.844 -2.543 -25.844 1 38.59 545 VAL B C 1
ATOM 8454 O O . VAL B 1 545 ? 45.75 -2.039 -26.188 1 38.59 545 VAL B O 1
ATOM 8457 N N . ASP B 1 546 ? 47.375 -1.946 -24.766 1 37.28 546 ASP B N 1
ATOM 8458 C CA . ASP B 1 546 ? 47.656 -0.514 -24.797 1 37.28 546 ASP B CA 1
ATOM 8459 C C . ASP B 1 546 ? 48.281 -0.105 -26.125 1 37.28 546 ASP B C 1
ATOM 8461 O O . ASP B 1 546 ? 49.438 -0.428 -26.391 1 37.28 546 ASP B O 1
ATOM 8465 N N . GLU B 1 547 ? 47.625 -0.277 -27.188 1 36.22 547 GLU B N 1
ATOM 8466 C CA . GLU B 1 547 ? 48.125 0.422 -28.359 1 36.22 547 GLU B CA 1
ATOM 8467 C C . GLU B 1 547 ? 48.438 1.876 -28.047 1 36.22 547 GLU B C 1
ATOM 8469 O O . GLU B 1 547 ? 47.562 2.678 -27.766 1 36.22 547 GLU B O 1
ATOM 8474 N N . GLU B 1 548 ? 49.562 2.102 -27.312 1 34.78 548 GLU B N 1
ATOM 8475 C CA . GLU B 1 548 ? 50.219 3.402 -27.375 1 34.78 548 GLU B CA 1
ATOM 8476 C C . GLU B 1 548 ? 50.344 3.896 -28.812 1 34.78 548 GLU B C 1
ATOM 8478 O O . GLU B 1 548 ? 51.031 3.289 -29.625 1 34.78 548 GLU B O 1
ATOM 8483 N N . GLU B 1 549 ? 49.219 4.285 -29.422 1 33.81 549 GLU B N 1
ATOM 8484 C CA . GLU B 1 549 ? 49.281 5.094 -30.641 1 33.81 549 GLU B CA 1
ATOM 8485 C C . GLU B 1 549 ? 50.344 6.199 -30.5 1 33.81 549 GLU B C 1
ATOM 8487 O O . GLU B 1 549 ? 50.219 7.082 -29.656 1 33.81 549 GLU B O 1
ATOM 8492 N N . ASP B 1 550 ? 51.594 5.879 -30.703 1 33.69 550 ASP B N 1
ATOM 8493 C CA . ASP B 1 550 ? 52.656 6.848 -30.969 1 33.69 550 ASP B CA 1
ATOM 8494 C C . ASP B 1 550 ? 52.281 7.785 -32.094 1 33.69 550 ASP B C 1
ATOM 8496 O O . ASP B 1 550 ? 52.156 7.359 -33.25 1 33.69 550 ASP B O 1
ATOM 8500 N N . ASP B 1 551 ? 51.281 8.68 -31.812 1 31.72 551 ASP B N 1
ATOM 8501 C CA . ASP B 1 551 ? 50.969 9.789 -32.719 1 31.72 551 ASP B CA 1
ATOM 8502 C C . ASP B 1 551 ? 52.219 10.602 -33.031 1 31.72 551 ASP B C 1
ATOM 8504 O O . ASP B 1 551 ? 52.75 11.281 -32.188 1 31.72 551 ASP B O 1
ATOM 8508 N N . ASP B 1 552 ? 53.094 10.094 -33.938 1 30.31 552 ASP B N 1
ATOM 8509 C CA . ASP B 1 552 ? 54.125 10.859 -34.562 1 30.31 552 ASP B CA 1
ATOM 8510 C C . ASP B 1 552 ? 53.562 12.086 -35.281 1 30.31 552 ASP B C 1
ATOM 8512 O O . ASP B 1 552 ? 52.688 11.969 -36.125 1 30.31 552 ASP B O 1
ATOM 8516 N N . GLU B 1 553 ? 53.562 13.273 -34.594 1 29.17 553 GLU B N 1
ATOM 8517 C CA . GLU B 1 553 ? 53.312 14.633 -35.031 1 29.17 553 GLU B CA 1
ATOM 8518 C C . GLU B 1 553 ? 54.188 14.992 -36.25 1 29.17 553 GLU B C 1
ATOM 8520 O O . GLU B 1 553 ? 55.375 15.172 -36.125 1 29.17 553 GLU B O 1
ATOM 8525 N N . GLU B 1 554 ? 54 14.32 -37.406 1 25.34 554 GLU B N 1
ATOM 8526 C CA . GLU B 1 554 ? 54.656 14.828 -38.594 1 25.34 554 GLU B CA 1
ATOM 8527 C C . GLU B 1 554 ? 54.281 16.281 -38.875 1 25.34 554 GLU B C 1
ATOM 8529 O O . GLU B 1 554 ? 53.094 16.609 -38.938 1 25.34 554 GLU B O 1
ATOM 8534 N N . VAL B 1 555 ? 55.188 17.234 -38.562 1 29.08 555 VAL B N 1
ATOM 8535 C CA . VAL B 1 555 ? 55.312 18.672 -38.844 1 29.08 555 VAL B CA 1
ATOM 8536 C C . VAL B 1 555 ? 55.25 18.922 -40.344 1 29.08 555 VAL B C 1
ATOM 8538 O O . VAL B 1 555 ? 56.125 18.469 -41.094 1 29.08 555 VAL B O 1
ATOM 8541 N N . GLU B 1 556 ? 54.062 18.578 -41.031 1 23.44 556 GLU B N 1
ATOM 8542 C CA . GLU B 1 556 ? 53.969 18.906 -42.469 1 23.44 556 GLU B CA 1
ATOM 8543 C C . GLU B 1 556 ? 54.188 20.391 -42.719 1 23.44 556 GLU B C 1
ATOM 8545 O O . GLU B 1 556 ? 53.594 21.234 -42.031 1 23.44 556 GLU B O 1
ATOM 8550 N N . ASP B 1 557 ? 55.281 20.797 -43.375 1 23.58 557 ASP B N 1
ATOM 8551 C CA . ASP B 1 557 ? 55.875 21.984 -43.969 1 23.58 557 ASP B CA 1
ATOM 8552 C C . ASP B 1 557 ? 54.906 22.672 -44.906 1 23.58 557 ASP B C 1
ATOM 8554 O O . ASP B 1 557 ? 54.094 22.016 -45.562 1 23.58 557 ASP B O 1
ATOM 8558 N N . ALA B 1 558 ? 54.781 24.047 -44.812 1 24.64 558 ALA B N 1
ATOM 8559 C CA . ALA B 1 558 ? 54.062 25.234 -45.281 1 24.64 558 ALA B CA 1
ATOM 8560 C C . ALA B 1 558 ? 54.25 25.453 -46.781 1 24.64 558 ALA B C 1
ATOM 8562 O O . ALA B 1 558 ? 53.812 26.469 -47.312 1 24.64 558 ALA B O 1
ATOM 8563 N N . ASP B 1 559 ? 54.688 24.625 -47.594 1 21.16 559 ASP B N 1
ATOM 8564 C CA . ASP B 1 559 ? 55.156 25.328 -48.781 1 21.16 559 ASP B CA 1
ATOM 8565 C C . ASP B 1 559 ? 54 25.781 -49.656 1 21.16 559 ASP B C 1
ATOM 8567 O O . ASP B 1 559 ? 53.344 24.969 -50.312 1 21.16 559 ASP B O 1
ATOM 8571 N N . ALA B 1 560 ? 53.031 26.516 -49.062 1 22.8 560 ALA B N 1
ATOM 8572 C CA . ALA B 1 560 ? 52 26.969 -50 1 22.8 560 ALA B CA 1
ATOM 8573 C C . ALA B 1 560 ? 52.656 27.719 -51.188 1 22.8 560 ALA B C 1
ATOM 8575 O O . ALA B 1 560 ? 53.5 28.609 -50.969 1 22.8 560 ALA B O 1
ATOM 8576 N N . ASP B 1 561 ? 52.406 27.203 -52.406 1 19.5 561 ASP B N 1
ATOM 8577 C CA . ASP B 1 561 ? 52.594 27.5 -53.812 1 19.5 561 ASP B CA 1
ATOM 8578 C C . ASP B 1 561 ? 51.906 28.797 -54.219 1 19.5 561 ASP B C 1
ATOM 8580 O O . ASP B 1 561 ? 50.875 29.156 -53.625 1 19.5 561 ASP B O 1
ATOM 8584 N N . GLY B 1 562 ? 52.5 29.734 -55.094 1 22.14 562 GLY B N 1
ATOM 8585 C CA . GLY B 1 562 ? 52.469 31 -55.812 1 22.14 562 GLY B CA 1
ATOM 8586 C C . GLY B 1 562 ? 51.406 31.047 -56.875 1 22.14 562 GLY B C 1
ATOM 8587 O O . GLY B 1 562 ? 51.375 31.984 -57.688 1 22.14 562 GLY B O 1
ATOM 8588 N N . ASP B 1 563 ? 50.5 30.047 -57.094 1 18.95 563 ASP B N 1
ATOM 8589 C CA . ASP B 1 563 ? 50.094 30.141 -58.5 1 18.95 563 ASP B CA 1
ATOM 8590 C C . ASP B 1 563 ? 49.375 31.453 -58.75 1 18.95 563 ASP B C 1
ATOM 8592 O O . ASP B 1 563 ? 48.875 32.094 -57.812 1 18.95 563 ASP B O 1
ATOM 8596 N N . ASP B 1 564 ? 48.812 31.547 -60.125 1 20.11 564 ASP B N 1
ATOM 8597 C CA . ASP B 1 564 ? 48.562 32.25 -61.406 1 20.11 564 ASP B CA 1
ATOM 8598 C C . ASP B 1 564 ? 47.25 33.031 -61.312 1 20.11 564 ASP B C 1
ATOM 8600 O O . ASP B 1 564 ? 46.406 32.781 -60.438 1 20.11 564 ASP B O 1
ATOM 8604 N N . GLY B 1 565 ? 46.906 33.812 -62.531 1 21.38 565 GLY B N 1
ATOM 8605 C CA . GLY B 1 565 ? 46.406 34.938 -63.281 1 21.38 565 GLY B CA 1
ATOM 8606 C C . GLY B 1 565 ? 44.875 34.906 -63.469 1 21.38 565 GLY B C 1
ATOM 8607 O O . GLY B 1 565 ? 44.219 35.906 -63.312 1 21.38 565 GLY B O 1
ATOM 8608 N N . SER B 1 566 ? 44.312 33.844 -64.25 1 21.45 566 SER B N 1
ATOM 8609 C CA . SER B 1 566 ? 43.531 34.312 -65.375 1 21.45 566 SER B CA 1
ATOM 8610 C C . SER B 1 566 ? 42.188 34.906 -64.938 1 21.45 566 SER B C 1
ATOM 8612 O O . SER B 1 566 ? 41.75 34.688 -63.812 1 21.45 566 SER B O 1
ATOM 8614 N N . ASP B 1 567 ? 41.344 35.344 -66.062 1 22.45 567 ASP B N 1
ATOM 8615 C CA . ASP B 1 567 ? 40.438 36.344 -66.625 1 22.45 567 ASP B CA 1
ATOM 8616 C C . ASP B 1 567 ? 39.031 36.188 -66.062 1 22.45 567 ASP B C 1
ATOM 8618 O O . ASP B 1 567 ? 38.406 37.125 -65.625 1 22.45 567 ASP B O 1
ATOM 8622 N N . PHE B 1 568 ? 38.156 35.438 -67 1 22.02 568 PHE B N 1
ATOM 8623 C CA . PHE B 1 568 ? 37.156 35.969 -67.875 1 22.02 568 PHE B CA 1
ATOM 8624 C C . PHE B 1 568 ? 35.812 36.125 -67.188 1 22.02 568 PHE B C 1
ATOM 8626 O O . PHE B 1 568 ? 35.375 37.25 -66.875 1 22.02 568 PHE B O 1
ATOM 8633 N N . MET B 1 569 ? 34.75 35.75 -68 1 23.42 569 MET B N 1
ATOM 8634 C CA . MET B 1 569 ? 33.5 36.219 -68.562 1 23.42 569 MET B CA 1
ATOM 8635 C C . MET B 1 569 ? 32.312 35.969 -67.625 1 23.42 569 MET B C 1
ATOM 8637 O O . MET B 1 569 ? 31.562 36.875 -67.312 1 23.42 569 MET B O 1
ATOM 8641 N N . GLY B 1 570 ? 31.484 34.875 -68.188 1 21.03 570 GLY B N 1
ATOM 8642 C CA . GLY B 1 570 ? 30.062 34.594 -68.188 1 21.03 570 GLY B CA 1
ATOM 8643 C C . GLY B 1 570 ? 29.469 34.25 -66.875 1 21.03 570 GLY B C 1
ATOM 8644 O O . GLY B 1 570 ? 30.172 33.719 -66 1 21.03 570 GLY B O 1
#

Radius of gyration: 37.59 Å; Cα contacts (8 Å, |Δi|>4): 1623; chains: 2; bounding box: 126×90×119 Å

pLDDT: mean 84.27, std 19.06, range [17.84, 98.31]